Protein 3SGZ (pdb70)

Structure (mmCIF, N/CA/C/O backbone):
data_3SGZ
#
_entry.id   3SGZ
#
_cell.length_a   108.450
_cell.length_b   108.450
_cell.length_c   491.677
_cell.angle_alpha   90.00
_cell.angle_beta   90.00
_cell.angle_gamma   90.00
#
_symmetry.space_group_name_H-M   'I 4 2 2'
#
loop_
_entity.id
_entity.type
_entity.pdbx_description
1 polymer 'Hydroxyacid oxidase 2'
2 non-polymer 'FLAVIN MONONUCLEOTIDE'
3 non-polymer '5-[(4-methylphenyl)sulfanyl]-1,2,3-thiadiazole-4-carboxylic acid'
4 water water
#
loop_
_atom_site.group_PDB
_atom_site.id
_atom_site.type_symbol
_atom_site.label_atom_id
_atom_site.label_alt_id
_atom_site.label_comp_id
_atom_site.label_asym_id
_atom_site.label_entity_id
_atom_site.label_seq_id
_atom_site.pdbx_PDB_ins_code
_atom_site.Cartn_x
_atom_site.Cartn_y
_atom_site.Cartn_z
_atom_site.occupancy
_atom_site.B_iso_or_equiv
_atom_site.auth_seq_id
_atom_site.auth_comp_id
_atom_site.auth_asym_id
_atom_site.auth_atom_id
_atom_site.pdbx_PDB_model_num
ATOM 1 N N . PRO A 1 1 ? -18.464 -18.721 -4.406 1.00 35.09 1 PRO A N 1
ATOM 2 C CA . PRO A 1 1 ? -18.341 -19.969 -5.185 1.00 28.22 1 PRO A CA 1
ATOM 3 C C . PRO A 1 1 ? -17.416 -19.746 -6.382 1.00 24.50 1 PRO A C 1
ATOM 4 O O . PRO A 1 1 ? -17.043 -18.612 -6.696 1.00 26.69 1 PRO A O 1
ATOM 8 N N . LEU A 1 2 ? -17.052 -20.839 -7.032 1.00 18.99 2 LEU A N 1
ATOM 9 C CA . LEU A 1 2 ? -16.159 -20.804 -8.193 1.00 17.57 2 LEU A CA 1
ATOM 10 C C . LEU A 1 2 ? -17.062 -20.856 -9.422 1.00 17.27 2 LEU A C 1
ATOM 11 O O . LEU A 1 2 ? -17.610 -21.904 -9.759 1.00 20.09 2 LEU A O 1
ATOM 16 N N . VAL A 1 3 ? -17.178 -19.730 -10.113 1.00 13.69 3 VAL A N 1
ATOM 17 C CA . VAL A 1 3 ? -18.102 -19.644 -11.235 1.00 13.94 3 VAL A CA 1
ATOM 18 C C . VAL A 1 3 ? -17.455 -19.542 -12.608 1.00 12.32 3 VAL A C 1
ATOM 19 O O . VAL A 1 3 ? -18.160 -19.587 -13.622 1.00 15.77 3 VAL A O 1
ATOM 23 N N . CYS A 1 4 ? -16.137 -19.462 -12.650 1.00 11.63 4 CYS A N 1
ATOM 24 C CA . CYS A 1 4 ? -15.409 -19.345 -13.922 1.00 11.23 4 CYS A CA 1
ATOM 25 C C . CYS A 1 4 ? -14.025 -19.947 -13.720 1.00 10.38 4 CYS A C 1
ATOM 26 O O . CYS A 1 4 ? -13.609 -20.253 -12.577 1.00 11.03 4 CYS A O 1
ATOM 29 N N . LEU A 1 5 ? -13.285 -20.122 -14.806 1.00 9.72 5 LEU A N 1
ATOM 30 C CA . LEU A 1 5 ? -11.953 -20.705 -14.649 1.00 9.72 5 LEU A CA 1
ATOM 31 C C . LEU A 1 5 ? -11.002 -19.864 -13.819 1.00 10.14 5 LEU A C 1
ATOM 32 O O . LEU A 1 5 ? -10.164 -20.398 -13.086 1.00 10.47 5 LEU A O 1
ATOM 37 N N . ALA A 1 6 ? -11.126 -18.548 -13.907 1.00 10.12 6 ALA A N 1
ATOM 38 C CA . ALA A 1 6 ? -10.271 -17.677 -13.112 1.00 11.26 6 ALA A CA 1
ATOM 39 C C . ALA A 1 6 ? -10.460 -17.906 -11.616 1.00 11.48 6 ALA A C 1
ATOM 40 O O . ALA A 1 6 ? -9.511 -17.755 -10.844 1.00 11.57 6 ALA A O 1
ATOM 42 N N . ASP A 1 7 ? -11.662 -18.279 -11.205 1.00 11.22 7 ASP A N 1
ATOM 43 C CA . ASP A 1 7 ? -11.899 -18.530 -9.772 1.00 11.40 7 ASP A CA 1
ATOM 44 C C . ASP A 1 7 ? -11.158 -19.787 -9.356 1.00 11.94 7 ASP A C 1
ATOM 45 O O . ASP A 1 7 ? -10.652 -19.870 -8.233 1.00 12.87 7 ASP A O 1
ATOM 50 N N . PHE A 1 8 ? -11.132 -20.788 -10.234 1.00 10.73 8 PHE A N 1
ATOM 51 C CA . PHE A 1 8 ? -10.393 -22.003 -9.939 1.00 10.05 8 PHE A CA 1
ATOM 52 C C . PHE A 1 8 ? -8.902 -21.693 -9.862 1.00 9.66 8 PHE A C 1
ATOM 53 O O . PHE A 1 8 ? -8.197 -22.269 -9.019 1.00 11.66 8 PHE A O 1
ATOM 61 N N . LYS A 1 9 ? -8.384 -20.816 -10.733 1.00 9.70 9 LYS A N 1
ATOM 62 C CA . LYS A 1 9 ? -6.976 -20.469 -10.677 1.00 10.51 9 LYS A CA 1
ATOM 63 C C . LYS A 1 9 ? -6.652 -19.845 -9.310 1.00 10.98 9 LYS A C 1
ATOM 64 O O . LYS A 1 9 ? -5.685 -20.260 -8.642 1.00 11.90 9 LYS A O 1
ATOM 70 N N . ALA A 1 10 ? -7.465 -18.876 -8.899 1.00 12.12 10 ALA A N 1
ATOM 71 C CA . ALA A 1 10 ? -7.190 -18.200 -7.626 1.00 12.57 10 ALA A CA 1
ATOM 72 C C . ALA A 1 10 ? -7.276 -19.135 -6.422 1.00 12.96 10 ALA A C 1
ATOM 73 O O . ALA A 1 10 ? -6.421 -19.078 -5.515 1.00 13.81 10 ALA A O 1
ATOM 75 N N . HIS A 1 11 ? -8.306 -19.966 -6.393 1.00 11.49 11 HIS A N 1
ATOM 76 C CA . HIS A 1 11 ? -8.485 -20.883 -5.272 1.00 12.95 11 HIS A CA 1
ATOM 77 C C . HIS A 1 11 ? -7.399 -21.966 -5.285 1.00 14.63 11 HIS A C 1
ATOM 78 O O . HIS A 1 11 ? -6.913 -22.393 -4.223 1.00 14.46 11 HIS A O 1
ATOM 85 N N . ALA A 1 12 ? -6.987 -22.417 -6.470 1.00 12.35 12 ALA A N 1
ATOM 86 C CA . ALA A 1 12 ? -5.948 -23.444 -6.520 1.00 12.28 12 ALA A CA 1
ATOM 87 C C . ALA A 1 12 ? -4.652 -22.980 -5.901 1.00 13.44 12 ALA A C 1
ATOM 88 O O . ALA A 1 12 ? -3.973 -23.760 -5.229 1.00 14.64 12 ALA A O 1
ATOM 90 N N . GLN A 1 13 ? -4.287 -21.730 -6.121 1.00 13.24 13 GLN A N 1
ATOM 91 C CA . GLN A 1 13 ? -3.057 -21.188 -5.581 1.00 12.26 13 GLN A CA 1
ATOM 92 C C . GLN A 1 13 ? -3.125 -21.224 -4.040 1.00 15.23 13 GLN A C 1
ATOM 93 O O . GLN A 1 13 ? -2.129 -21.533 -3.369 1.00 15.89 13 GLN A O 1
ATOM 99 N N . LYS A 1 14 ? -4.301 -20.938 -3.494 1.00 15.09 14 LYS A N 1
ATOM 100 C CA . LYS A 1 14 ? -4.437 -20.970 -2.031 1.00 15.88 14 LYS A CA 1
ATOM 101 C C . LYS A 1 14 ? -4.293 -22.384 -1.508 1.00 16.76 14 LYS A C 1
ATOM 102 O O . LYS A 1 14 ? -3.818 -22.592 -0.381 1.00 19.11 14 LYS A O 1
ATOM 108 N N . GLN A 1 15 ? -4.677 -23.377 -2.293 1.00 13.88 15 GLN A N 1
ATOM 109 C CA . GLN A 1 15 ? -4.614 -24.740 -1.850 1.00 13.69 15 GLN A CA 1
ATOM 110 C C . GLN A 1 15 ? -3.346 -25.533 -2.123 1.00 12.01 15 GLN A C 1
ATOM 111 O O . GLN A 1 15 ? -3.264 -26.715 -1.820 1.00 15.39 15 GLN A O 1
ATOM 117 N N . LEU A 1 16 ? -2.348 -24.856 -2.659 1.00 13.12 16 LEU A N 1
ATOM 118 C CA . LEU A 1 16 ? -1.089 -25.507 -2.990 1.00 14.08 16 LEU A CA 1
ATOM 119 C C . LEU A 1 16 ? 0.099 -24.822 -2.343 1.00 11.73 16 LEU A C 1
ATOM 120 O O . LEU A 1 16 ? 0.039 -23.638 -2.005 1.00 13.59 16 LEU A O 1
ATOM 125 N N . SER A 1 17 ? 1.186 -25.562 -2.196 1.00 13.12 17 SER A N 1
ATOM 126 C CA . SER A 1 17 ? 2.421 -24.992 -1.702 1.00 12.12 17 SER A CA 1
ATOM 127 C C . SER A 1 17 ? 2.971 -24.023 -2.767 1.00 13.63 17 SER A C 1
ATOM 128 O O . SER A 1 17 ? 2.576 -24.059 -3.942 1.00 12.47 17 SER A O 1
ATOM 131 N N . LYS A 1 18 ? 3.894 -23.166 -2.359 1.00 12.61 18 LYS A N 1
ATOM 132 C CA . LYS A 1 18 ? 4.543 -22.274 -3.317 1.00 13.43 18 LYS A CA 1
ATOM 133 C C . LYS A 1 18 ? 5.275 -23.111 -4.391 1.00 14.61 18 LYS A C 1
ATOM 134 O O . LYS A 1 18 ? 5.199 -22.797 -5.585 1.00 13.39 18 LYS A O 1
ATOM 140 N N . THR A 1 19 ? 5.973 -24.171 -4.005 1.00 13.91 19 THR A N 1
ATOM 141 C CA . THR A 1 19 ? 6.701 -24.962 -4.976 1.00 13.72 19 THR A CA 1
ATOM 142 C C . THR A 1 19 ? 5.785 -25.605 -6.007 1.00 13.84 19 THR A C 1
ATOM 143 O O . THR A 1 19 ? 6.083 -25.618 -7.201 1.00 13.95 19 THR A O 1
ATOM 147 N N . SER A 1 20 ? 4.662 -26.166 -5.570 1.00 12.29 20 SER A N 1
ATOM 148 C CA . SER A 1 20 ? 3.744 -26.799 -6.512 1.00 11.41 20 SER A CA 1
ATOM 149 C C . SER A 1 20 ? 3.081 -25.769 -7.396 1.00 11.98 20 SER A C 1
ATOM 150 O O . SER A 1 20 ? 2.889 -26.023 -8.590 1.00 12.40 20 SER A O 1
ATOM 153 N N . TRP A 1 21 ? 2.686 -24.627 -6.839 1.00 10.72 21 TRP A N 1
ATOM 154 C CA . TRP A 1 21 ? 2.086 -23.579 -7.655 1.00 10.63 21 TRP A CA 1
ATOM 155 C C . TRP A 1 21 ? 3.096 -23.074 -8.687 1.00 12.48 21 TRP A C 1
ATOM 156 O O . TRP A 1 21 ? 2.749 -22.878 -9.866 1.00 11.52 21 TRP A O 1
ATOM 167 N N . ASP A 1 22 ? 4.325 -22.845 -8.261 1.00 11.23 22 ASP A N 1
ATOM 168 C CA . ASP A 1 22 ? 5.323 -22.370 -9.219 1.00 11.20 22 ASP A CA 1
ATOM 169 C C . ASP A 1 22 ? 5.508 -23.387 -10.340 1.00 13.59 22 ASP A C 1
ATOM 170 O O . ASP A 1 22 ? 5.738 -23.006 -11.495 1.00 14.05 22 ASP A O 1
ATOM 175 N N . PHE A 1 23 ? 5.424 -24.676 -10.047 1.00 11.03 23 PHE A N 1
ATOM 176 C CA . PHE A 1 23 ? 5.555 -25.666 -11.105 1.00 11.44 23 PHE A CA 1
ATOM 177 C C . PHE A 1 23 ? 4.358 -25.589 -12.060 1.00 12.33 23 PHE A C 1
ATOM 178 O O . PHE A 1 23 ? 4.530 -25.669 -13.295 1.00 12.69 23 PHE A O 1
ATOM 186 N N . ILE A 1 24 ? 3.144 -25.458 -11.533 1.00 11.48 24 ILE A N 1
ATOM 187 C CA . ILE A 1 24 ? 1.973 -25.369 -12.398 1.00 11.26 24 ILE A CA 1
ATOM 188 C C . ILE A 1 24 ? 1.969 -24.111 -13.246 1.00 12.77 24 ILE A C 1
ATOM 189 O O . ILE A 1 24 ? 1.548 -24.154 -14.404 1.00 13.11 24 ILE A O 1
ATOM 194 N N . GLU A 1 25 ? 2.448 -22.994 -12.709 1.00 12.06 25 GLU A N 1
ATOM 195 C CA . GLU A 1 25 ? 2.629 -21.769 -13.536 1.00 13.56 25 GLU A CA 1
ATOM 196 C C . GLU A 1 25 ? 3.784 -22.059 -14.513 1.00 14.35 25 GLU A C 1
ATOM 197 O O . GLU A 1 25 ? 3.566 -22.152 -15.744 1.00 14.96 25 GLU A O 1
ATOM 203 N N . GLY A 1 26 ? 5.003 -22.132 -14.002 1.00 14.03 26 GLY A N 1
ATOM 204 C CA . GLY A 1 26 ? 6.155 -22.521 -14.813 1.00 15.47 26 GLY A CA 1
ATOM 205 C C . GLY A 1 26 ? 6.502 -21.677 -16.016 1.00 15.73 26 GLY A C 1
ATOM 206 O O . GLY A 1 26 ? 6.974 -22.239 -17.033 1.00 14.91 26 GLY A O 1
ATOM 207 N N . GLU A 1 27 ? 6.355 -20.363 -15.944 1.00 11.28 27 GLU A N 1
ATOM 208 C CA . GLU A 1 27 ? 6.686 -19.627 -17.164 1.00 11.37 27 GLU A CA 1
ATOM 209 C C . GLU A 1 27 ? 8.195 -19.642 -17.366 1.00 11.21 27 GLU A C 1
ATOM 210 O O . GLU A 1 27 ? 8.983 -19.599 -16.407 1.00 11.63 27 GLU A O 1
ATOM 216 N N . ALA A 1 28 ? 8.592 -19.705 -18.633 1.00 9.23 28 ALA A N 1
ATOM 217 C CA . ALA A 1 28 ? 10.014 -19.707 -18.963 1.00 10.08 28 ALA A CA 1
ATOM 218 C C . ALA A 1 28 ? 10.575 -18.291 -19.056 1.00 8.63 28 ALA A C 1
ATOM 219 O O . ALA A 1 28 ? 9.924 -17.368 -19.549 1.00 9.61 28 ALA A O 1
ATOM 221 N N . ASP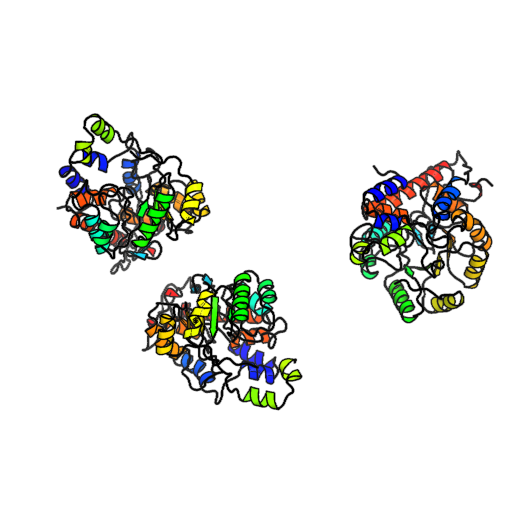 A 1 29 ? 11.799 -18.142 -18.558 1.00 8.38 29 ASP A N 1
ATOM 222 C CA . ASP A 1 29 ? 12.548 -16.894 -18.652 1.00 8.76 29 ASP A CA 1
ATOM 223 C C . ASP A 1 29 ? 11.746 -15.673 -18.246 1.00 10.48 29 ASP A C 1
ATOM 224 O O . ASP A 1 29 ? 11.273 -15.671 -17.106 1.00 11.73 29 ASP A O 1
ATOM 229 N N . ASP A 1 30 ? 11.588 -14.663 -19.105 1.00 11.45 30 ASP A N 1
ATOM 230 C CA . ASP A 1 30 ? 10.881 -13.437 -18.718 1.00 11.42 30 ASP A CA 1
ATOM 231 C C . ASP A 1 30 ? 9.357 -13.562 -18.694 1.00 11.40 30 ASP A C 1
ATOM 232 O O . ASP A 1 30 ? 8.676 -12.586 -18.347 1.00 13.61 30 ASP A O 1
ATOM 237 N N . GLY A 1 31 ? 8.812 -14.730 -19.057 1.00 10.41 31 GLY A N 1
ATOM 238 C CA . GLY A 1 31 ? 7.367 -14.926 -19.013 1.00 10.36 31 GLY A CA 1
ATOM 239 C C . GLY A 1 31 ? 6.526 -14.155 -20.009 1.00 9.84 31 GLY A C 1
ATOM 240 O O . GLY A 1 31 ? 5.346 -13.860 -19.745 1.00 11.12 31 GLY A O 1
ATOM 241 N N . ILE A 1 32 ? 7.105 -13.865 -21.169 1.00 9.35 32 ILE A N 1
ATOM 242 C CA . ILE A 1 32 ? 6.403 -13.080 -22.182 1.00 9.70 32 ILE A CA 1
ATOM 243 C C . ILE A 1 32 ? 5.258 -13.862 -22.834 1.00 9.41 32 ILE A C 1
ATOM 244 O O . ILE A 1 32 ? 4.126 -13.343 -22.957 1.00 10.09 32 ILE A O 1
ATOM 249 N N . THR A 1 33 ? 5.523 -15.114 -23.214 1.00 8.83 33 THR A N 1
ATOM 250 C CA . THR A 1 33 ? 4.537 -15.913 -23.916 1.00 9.35 33 THR A CA 1
ATOM 251 C C . THR A 1 33 ? 3.404 -16.384 -23.026 1.00 9.69 33 THR A C 1
ATOM 252 O O . THR A 1 33 ? 2.271 -16.468 -23.498 1.00 9.67 33 THR A O 1
ATOM 256 N N . TYR A 1 34 ? 3.694 -16.667 -21.756 1.00 9.83 34 TYR A N 1
ATOM 257 C CA . TYR A 1 34 ? 2.640 -17.048 -20.834 1.00 10.59 34 TYR A CA 1
ATOM 258 C C . TYR A 1 34 ? 1.551 -15.932 -20.856 1.00 9.51 34 TYR A C 1
ATOM 259 O O . TYR A 1 34 ? 0.349 -16.218 -20.939 1.00 11.01 34 TYR A O 1
ATOM 268 N N . SER A 1 35 ? 1.976 -14.675 -20.770 1.00 9.78 35 SER A N 1
ATOM 269 C CA . SER A 1 35 ? 1.013 -13.578 -20.753 1.00 10.67 35 SER A CA 1
ATOM 270 C C . SER A 1 35 ? 0.384 -13.339 -22.101 1.00 9.66 35 SER A C 1
ATOM 271 O O . SER A 1 35 ? -0.817 -13.024 -22.186 1.00 9.85 35 SER A O 1
ATOM 274 N N . GLU A 1 36 ? 1.179 -13.471 -23.165 1.00 9.45 36 GLU A N 1
ATOM 275 C CA . GLU A 1 36 ? 0.634 -13.202 -24.486 1.00 9.51 36 GLU A CA 1
ATOM 276 C C . GLU A 1 36 ? -0.380 -14.248 -24.928 1.00 9.41 36 GLU A C 1
ATOM 277 O O . GLU A 1 36 ? -1.263 -13.945 -25.741 1.00 9.57 36 GLU A O 1
ATOM 283 N N . ASN A 1 37 ? -0.284 -15.482 -24.421 1.00 7.98 37 ASN A N 1
ATOM 284 C CA . ASN A 1 37 ? -1.307 -16.456 -24.822 1.00 8.57 37 ASN A CA 1
ATOM 285 C C . ASN A 1 37 ? -2.693 -15.942 -24.457 1.00 10.06 37 ASN A C 1
ATOM 286 O O . ASN A 1 37 ? -3.655 -16.229 -25.159 1.00 10.97 37 ASN A O 1
ATOM 291 N N . ILE A 1 38 ? -2.807 -15.221 -23.329 1.00 9.73 38 ILE A N 1
ATOM 292 C CA . ILE A 1 38 ? -4.097 -14.656 -22.897 1.00 9.32 38 ILE A CA 1
ATOM 293 C C . ILE A 1 38 ? -4.392 -13.367 -23.674 1.00 7.94 38 ILE A C 1
ATOM 294 O O . ILE A 1 38 ? -5.474 -13.190 -24.238 1.00 9.03 38 ILE A O 1
ATOM 299 N N . ALA A 1 39 ? -3.421 -12.460 -23.714 1.00 9.04 39 ALA A N 1
ATOM 300 C CA . ALA A 1 39 ? -3.647 -11.165 -24.363 1.00 9.37 39 ALA A CA 1
ATOM 301 C C . ALA A 1 39 ? -4.007 -11.305 -25.832 1.00 8.87 39 ALA A C 1
ATOM 302 O O . ALA A 1 39 ? -4.822 -10.539 -26.357 1.00 9.60 39 ALA A O 1
ATOM 304 N N . ALA A 1 40 ? -3.401 -12.288 -26.514 1.00 8.71 40 ALA A N 1
ATOM 305 C CA . ALA A 1 40 ? -3.693 -12.500 -27.924 1.00 8.81 40 ALA A CA 1
ATOM 306 C C . ALA A 1 40 ? -5.160 -12.929 -28.126 1.00 8.50 40 ALA A C 1
ATOM 307 O O . ALA A 1 40 ? -5.767 -12.570 -29.128 1.00 9.76 40 ALA A O 1
ATOM 309 N N . PHE A 1 41 ? -5.740 -13.686 -27.202 1.00 8.36 41 PHE A N 1
ATOM 310 C CA . PHE A 1 41 ? -7.152 -13.996 -27.328 1.00 8.90 41 PHE A CA 1
ATOM 311 C C . PHE A 1 41 ? -7.985 -12.724 -27.088 1.00 9.93 41 PHE A C 1
ATOM 312 O O . PHE A 1 41 ? -8.926 -12.422 -27.844 1.00 10.43 41 PHE A O 1
ATOM 320 N N . LYS A 1 42 ? -7.641 -11.947 -26.054 1.00 9.63 42 LYS A N 1
ATOM 321 C CA . LYS A 1 42 ? -8.460 -10.793 -25.700 1.00 10.11 42 LYS A CA 1
ATOM 322 C C . LYS A 1 42 ? -8.537 -9.709 -26.732 1.00 10.52 42 LYS A C 1
ATOM 323 O O . LYS A 1 42 ? -9.560 -9.004 -26.798 1.00 13.83 42 LYS A O 1
ATOM 329 N N . ARG A 1 43 ? -7.514 -9.557 -27.568 1.00 9.89 43 ARG A N 1
ATOM 330 C CA . ARG A 1 43 ? -7.541 -8.486 -28.551 1.00 10.19 43 ARG A CA 1
ATOM 331 C C . ARG A 1 43 ? -8.319 -8.809 -29.817 1.00 10.04 43 ARG A C 1
ATOM 332 O O . ARG A 1 43 ? -8.608 -7.881 -30.608 1.00 12.72 43 ARG A O 1
ATOM 340 N N . ILE A 1 44 ? -8.680 -10.075 -30.033 1.00 9.33 44 ILE A N 1
ATOM 341 C CA . ILE A 1 44 ? -9.466 -10.442 -31.226 1.00 9.76 44 ILE A CA 1
ATOM 342 C C . ILE A 1 44 ? -10.907 -9.955 -30.999 1.00 10.05 44 ILE A C 1
ATOM 343 O O . ILE A 1 44 ? -11.472 -10.129 -29.914 1.00 10.34 44 ILE A O 1
ATOM 348 N N . ARG A 1 45 ? -11.511 -9.368 -32.017 1.00 9.81 45 ARG A N 1
ATOM 349 C CA . ARG A 1 45 ? -12.867 -8.845 -31.880 1.00 9.69 45 ARG A CA 1
ATOM 350 C C . ARG A 1 45 ? -13.891 -9.698 -32.611 1.00 10.28 45 ARG A C 1
ATOM 351 O O . ARG A 1 45 ? -13.673 -10.126 -33.762 1.00 11.29 45 ARG A O 1
ATOM 359 N N . LEU A 1 46 ? -15.015 -9.953 -31.946 1.00 10.63 46 LEU A N 1
ATOM 360 C CA . LEU A 1 46 ? -16.114 -10.776 -32.491 1.00 9.68 46 LEU A CA 1
ATOM 361 C C . LEU A 1 46 ? -17.200 -9.946 -33.188 1.00 11.24 46 LEU A C 1
ATOM 362 O O . LEU A 1 46 ? -17.468 -8.802 -32.796 1.00 12.97 46 LEU A O 1
ATOM 367 N N . ARG A 1 47 ? -17.836 -10.554 -34.187 1.00 10.49 47 ARG A N 1
ATOM 368 C CA . ARG A 1 47 ? -18.907 -9.926 -35.009 1.00 10.59 47 ARG A CA 1
ATOM 369 C C . ARG A 1 47 ? -20.147 -10.799 -34.886 1.00 12.28 47 ARG A C 1
ATOM 370 O O . ARG A 1 47 ? -20.359 -11.705 -35.685 1.00 13.62 47 ARG A O 1
ATOM 378 N N . PRO A 1 48 ? -21.024 -10.521 -33.916 1.00 10.89 48 PRO A N 1
ATOM 379 C CA . PRO A 1 48 ? -22.216 -11.348 -33.737 1.00 11.28 48 PRO A CA 1
ATOM 380 C C . PRO A 1 48 ? -23.326 -11.083 -34.732 1.00 13.02 48 PRO A C 1
ATOM 381 O O . PRO A 1 48 ? -23.483 -9.938 -35.193 1.00 13.66 48 PRO A O 1
ATOM 385 N N . ARG A 1 49 ? -24.100 -12.135 -35.022 1.00 11.86 49 ARG A N 1
ATOM 386 C CA . ARG A 1 49 ? -25.260 -12.048 -35.917 1.00 11.83 49 ARG A CA 1
ATOM 387 C C . ARG A 1 49 ? -26.471 -12.359 -35.080 1.00 11.92 49 ARG A C 1
ATOM 388 O O . ARG A 1 49 ? -26.571 -13.443 -34.488 1.00 15.25 49 ARG A O 1
ATOM 396 N N . TYR A 1 50 ? -27.389 -11.411 -35.018 1.00 11.01 50 TYR A N 1
ATOM 397 C CA . TYR A 1 50 ? -28.555 -11.545 -34.154 1.00 10.75 50 TYR A CA 1
ATOM 398 C C . TYR A 1 50 ? -29.859 -11.924 -34.875 1.00 11.93 50 TYR A C 1
ATOM 399 O O . TYR A 1 50 ? -29.876 -12.081 -36.103 1.00 12.35 50 TYR A O 1
ATOM 408 N N . LEU A 1 51 ? -30.930 -12.085 -34.117 1.00 11.63 51 LEU A N 1
ATOM 409 C CA . LEU A 1 51 ? -32.252 -12.446 -34.686 1.00 13.37 51 LEU A CA 1
ATOM 410 C C . LEU A 1 51 ? -32.256 -13.749 -35.480 1.00 14.30 51 LEU A C 1
ATOM 411 O O . LEU A 1 51 ? -32.930 -13.874 -36.512 1.00 14.34 51 LEU A O 1
ATOM 416 N N . ARG A 1 52 ? -31.511 -14.727 -34.981 1.00 14.70 52 ARG A N 1
ATOM 417 C CA . ARG A 1 52 ? -31.516 -16.077 -35.553 1.00 14.22 52 ARG A CA 1
ATOM 418 C C . ARG A 1 52 ? -32.165 -17.000 -34.514 1.00 16.07 52 ARG A C 1
ATOM 419 O O . ARG A 1 52 ? -32.201 -16.702 -33.326 1.00 16.91 52 ARG A O 1
ATOM 427 N N . ASP A 1 53 ? -32.724 -18.123 -34.957 1.00 19.37 53 ASP A N 1
ATOM 428 C CA . ASP A 1 53 ? -33.348 -19.039 -34.011 1.00 19.03 53 ASP A CA 1
ATOM 429 C C . ASP A 1 53 ? -32.253 -19.832 -33.305 1.00 19.07 53 ASP A C 1
ATOM 430 O O . ASP A 1 53 ? -31.677 -20.771 -33.872 1.00 19.28 53 ASP A O 1
ATOM 435 N N A MET A 1 54 ? -31.970 -19.448 -32.066 0.50 18.32 54 MET A N 1
ATOM 436 N N B MET A 1 54 ? -31.962 -19.445 -32.064 0.50 18.32 54 MET A N 1
ATOM 437 C CA A MET A 1 54 ? -30.939 -20.116 -31.286 0.50 18.31 54 MET A CA 1
ATOM 438 C CA B MET A 1 54 ? -30.929 -20.115 -31.279 0.50 18.29 54 MET A CA 1
ATOM 439 C C A MET A 1 54 ? -31.545 -20.955 -30.163 0.50 21.72 54 MET A C 1
ATOM 440 C C B MET A 1 54 ? -31.542 -20.964 -30.169 0.50 21.72 54 MET A C 1
ATOM 441 O O A MET A 1 54 ? -30.904 -21.202 -29.141 0.50 23.81 54 MET A O 1
ATOM 442 O O B MET A 1 54 ? -30.902 -21.214 -29.148 0.50 23.82 54 MET A O 1
ATOM 451 N N . SER A 1 55 ? -32.781 -21.399 -30.368 1.00 22.52 55 SER A N 1
ATOM 452 C CA . SER A 1 55 ? -33.475 -22.206 -29.370 1.00 25.64 55 SER A CA 1
ATOM 453 C C . SER A 1 55 ? -32.735 -23.499 -29.080 1.00 25.95 55 SER A C 1
ATOM 454 O O . SER A 1 55 ? -32.820 -24.025 -27.965 1.00 29.33 55 SER A O 1
ATOM 457 N N . LYS A 1 56 ? -32.014 -24.003 -30.078 1.00 24.54 56 LYS A N 1
ATOM 458 C CA . LYS A 1 56 ? -31.237 -25.216 -29.930 1.00 25.04 56 LYS A CA 1
ATOM 459 C C . LYS A 1 56 ? -29.827 -24.911 -30.420 1.00 22.66 56 LYS A C 1
ATOM 460 O O . LYS A 1 56 ? -29.640 -24.534 -31.579 1.00 27.03 56 LYS A O 1
ATOM 466 N N . VAL A 1 57 ? -28.857 -25.012 -29.524 1.00 17.57 57 VAL A N 1
ATOM 467 C CA . VAL A 1 57 ? -27.456 -24.804 -29.883 1.00 15.31 57 VAL A CA 1
ATOM 468 C C . VAL A 1 57 ? -26.778 -26.104 -29.493 1.00 15.04 57 VAL A C 1
ATOM 469 O O . VAL A 1 57 ? -27.006 -26.630 -28.415 1.00 16.69 57 VAL A O 1
ATOM 473 N N . ASP A 1 58 ? -25.925 -26.598 -30.377 1.00 13.87 58 ASP A N 1
ATOM 474 C CA . ASP A 1 58 ? -25.272 -27.898 -30.202 1.00 14.29 58 ASP A CA 1
ATOM 475 C C . ASP A 1 58 ? -23.763 -27.666 -30.189 1.00 13.33 58 ASP A C 1
ATOM 476 O O . ASP A 1 58 ? -23.231 -27.121 -31.148 1.00 14.58 58 ASP A O 1
ATOM 481 N N . THR A 1 59 ? -23.100 -28.082 -29.120 1.00 12.32 59 THR A N 1
ATOM 482 C CA . THR A 1 59 ? -21.661 -27.911 -29.018 1.00 12.56 59 THR A CA 1
ATOM 483 C C . THR A 1 59 ? -20.868 -29.147 -29.401 1.00 13.44 59 THR A C 1
ATOM 484 O O . THR A 1 59 ? -19.641 -29.124 -29.346 1.00 13.03 59 THR A O 1
ATOM 488 N N . ARG A 1 60 ? -21.549 -30.230 -29.766 1.00 13.20 60 ARG A N 1
ATOM 489 C CA . ARG A 1 60 ? -20.823 -31.449 -30.116 1.00 13.32 60 ARG A CA 1
ATOM 490 C C . ARG A 1 60 ? -19.963 -31.345 -31.366 1.00 13.42 60 ARG A C 1
ATOM 491 O O . ARG A 1 60 ? -20.226 -30.546 -32.283 1.00 13.90 60 ARG A O 1
ATOM 499 N N . THR A 1 61 ? -18.911 -32.161 -31.413 1.00 12.64 61 THR A N 1
ATOM 500 C CA . THR A 1 61 ? -18.111 -32.236 -32.634 1.00 12.95 61 THR A CA 1
ATOM 501 C C . THR A 1 61 ? -17.401 -33.579 -32.629 1.00 13.40 61 THR A C 1
ATOM 502 O O . THR A 1 61 ? -17.698 -34.422 -31.795 1.00 13.77 61 THR A O 1
ATOM 506 N N . THR A 1 62 ? -16.501 -33.781 -33.577 1.00 13.03 62 THR A N 1
ATOM 507 C CA . THR A 1 62 ? -15.730 -35.015 -33.600 1.00 13.04 62 THR A CA 1
ATOM 508 C C . THR A 1 62 ? -14.275 -34.682 -33.766 1.00 12.66 62 THR A C 1
ATOM 509 O O . THR A 1 62 ? -13.946 -33.655 -34.363 1.00 14.36 62 THR A O 1
ATOM 513 N N . ILE A 1 63 ? -13.411 -35.508 -33.180 1.00 11.70 63 ILE A N 1
ATOM 514 C CA . ILE A 1 63 ? -11.979 -35.367 -33.445 1.00 11.18 63 ILE A CA 1
ATOM 515 C C . ILE A 1 63 ? -11.527 -36.791 -33.799 1.00 13.49 63 ILE A C 1
ATOM 516 O O . ILE A 1 63 ? -11.875 -37.776 -33.118 1.00 13.51 63 ILE A O 1
ATOM 521 N N . GLN A 1 64 ? -10.759 -36.887 -34.878 1.00 14.06 64 GLN A N 1
ATOM 522 C CA . GLN A 1 64 ? -10.297 -38.190 -35.415 1.00 12.78 64 GLN A CA 1
ATOM 523 C C . GLN A 1 64 ? -11.497 -39.155 -35.552 1.00 15.11 64 GLN A C 1
ATOM 524 O O . GLN A 1 64 ? -11.387 -40.366 -35.288 1.00 15.31 64 GLN A O 1
ATOM 530 N N . GLY A 1 65 ? -12.630 -38.588 -35.940 1.00 14.79 65 GLY A N 1
ATOM 531 C CA . GLY A 1 65 ? -13.852 -39.357 -36.169 1.00 14.90 65 GLY A CA 1
ATOM 532 C C . GLY A 1 65 ? -14.653 -39.772 -34.954 1.00 17.21 65 GLY A C 1
ATOM 533 O O . GLY A 1 65 ? -15.678 -40.444 -35.120 1.00 18.91 65 GLY A O 1
ATOM 534 N N . GLN A 1 66 ? -14.225 -39.369 -33.754 1.00 15.13 66 GLN A N 1
ATOM 535 C CA . GLN A 1 66 ? -14.890 -39.729 -32.509 1.00 13.46 66 GLN A CA 1
ATOM 536 C C . GLN A 1 66 ? -15.673 -38.541 -31.946 1.00 14.59 66 GLN A C 1
ATOM 537 O O . GLN A 1 66 ? -15.118 -37.451 -31.786 1.00 14.45 66 GLN A O 1
ATOM 543 N N . GLU A 1 67 ? -16.957 -38.730 -31.687 1.00 14.46 67 GLU A N 1
ATOM 544 C CA . GLU A 1 67 ? -17.790 -37.656 -31.142 1.00 14.51 67 GLU A CA 1
ATOM 545 C C . GLU A 1 67 ? -17.438 -37.328 -29.702 1.00 14.45 67 GLU A C 1
ATOM 546 O O . GLU A 1 67 ? -17.176 -38.217 -28.883 1.00 14.78 67 GLU A O 1
ATOM 552 N N . ILE A 1 68 ? -17.413 -36.017 -29.410 1.00 11.90 68 ILE A N 1
ATOM 553 C CA . ILE A 1 68 ? -17.163 -35.492 -28.078 1.00 11.62 68 ILE A CA 1
ATOM 554 C C . ILE A 1 68 ? -18.243 -34.421 -27.813 1.00 11.04 68 ILE A C 1
ATOM 555 O O . ILE A 1 68 ? -18.830 -33.858 -28.738 1.00 12.76 68 ILE A O 1
ATOM 560 N N . SER A 1 69 ? -18.524 -34.205 -26.532 1.00 11.46 69 SER A N 1
ATOM 561 C CA . SER A 1 69 ? -19.602 -33.284 -26.130 1.00 11.66 69 SER A CA 1
ATOM 562 C C . SER A 1 69 ? -19.403 -31.824 -26.462 1.00 13.29 69 SER A C 1
ATOM 563 O O . SER A 1 69 ? -20.393 -31.074 -26.620 1.00 11.87 69 SER A O 1
ATOM 566 N N . ALA A 1 70 ? -18.133 -31.418 -26.566 1.00 10.90 70 ALA A N 1
ATOM 567 C CA . ALA A 1 70 ? -17.777 -30.024 -26.893 1.00 10.71 70 ALA A CA 1
ATOM 568 C C . ALA A 1 70 ? -16.338 -30.107 -27.387 1.00 9.93 70 ALA A C 1
ATOM 569 O O . ALA A 1 70 ? -15.621 -31.055 -27.051 1.00 10.45 70 ALA A O 1
ATOM 571 N N . PRO A 1 71 ? -15.878 -29.091 -28.123 1.00 10.61 71 PRO A N 1
ATOM 572 C CA . PRO A 1 71 ? -14.497 -29.108 -28.644 1.00 10.63 71 PRO A CA 1
ATOM 573 C C . PRO A 1 71 ? -13.517 -28.595 -27.579 1.00 9.14 71 PRO A C 1
ATOM 574 O O . PRO A 1 71 ? -12.718 -27.678 -27.807 1.00 9.78 71 PRO A O 1
ATOM 578 N N . ILE A 1 72 ? -13.550 -29.254 -26.421 1.00 9.85 72 ILE A N 1
ATOM 579 C CA . ILE A 1 72 ? -12.806 -28.853 -25.236 1.00 10.26 72 ILE A CA 1
ATOM 580 C C . ILE A 1 72 ? -12.262 -30.125 -24.629 1.00 11.04 72 ILE A C 1
ATOM 581 O O . ILE A 1 72 ? -13.025 -30.929 -24.056 1.00 12.58 72 ILE A O 1
ATOM 586 N N . CYS A 1 73 ? -10.954 -30.299 -24.751 1.00 9.70 73 CYS A N 1
ATOM 587 C CA . CYS A 1 73 ? -10.301 -31.523 -24.296 1.00 9.90 73 CYS A CA 1
ATOM 588 C C . CYS A 1 73 ? -9.160 -31.260 -23.338 1.00 10.11 73 CYS A C 1
ATOM 589 O O . CYS A 1 73 ? -8.856 -30.101 -23.051 1.00 10.55 73 CYS A O 1
ATOM 592 N N . ILE A 1 74 ? -8.528 -32.318 -22.833 1.00 9.46 74 ILE A N 1
ATOM 593 C CA . ILE A 1 74 ? -7.485 -32.180 -21.838 1.00 9.70 74 ILE A CA 1
ATOM 594 C C . ILE A 1 74 ? -6.102 -32.402 -22.406 1.00 9.93 74 ILE A C 1
ATOM 595 O O . ILE A 1 74 ? -5.819 -33.497 -22.926 1.00 9.57 74 ILE A O 1
ATOM 600 N N . SER A 1 75 ? -5.265 -31.364 -22.371 1.00 8.63 75 SER A N 1
ATOM 601 C CA . SER A 1 75 ? -3.887 -31.484 -22.869 1.00 8.77 75 SER A CA 1
ATOM 602 C C . SER A 1 75 ? -3.056 -32.275 -21.875 1.00 10.07 75 SER A C 1
ATOM 603 O O . SER A 1 75 ? -3.345 -32.300 -20.668 1.00 9.28 75 SER A O 1
ATOM 606 N N . PRO A 1 76 ? -1.982 -32.904 -22.348 1.00 8.37 76 PRO A N 1
ATOM 607 C CA . PRO A 1 76 ? -1.120 -33.685 -21.467 1.00 9.33 76 PRO A CA 1
ATOM 608 C C . PRO A 1 76 ? -0.408 -32.817 -20.458 1.00 11.26 76 PRO A C 1
ATOM 609 O O . PRO A 1 76 ? 0.289 -31.858 -20.825 1.00 10.56 76 PRO A O 1
ATOM 613 N N . THR A 1 77 ? -0.577 -33.144 -19.173 1.00 10.38 77 THR A N 1
ATOM 614 C CA . THR A 1 77 ? 0.101 -32.399 -18.113 1.00 11.04 77 THR A CA 1
ATOM 615 C C . THR A 1 77 ? 0.612 -33.418 -17.117 1.00 10.72 77 THR A C 1
ATOM 616 O O . THR A 1 77 ? -0.145 -34.295 -16.679 1.00 11.96 77 THR A O 1
ATOM 620 N N . ALA A 1 78 ? 1.896 -33.342 -16.795 1.00 11.96 78 ALA A N 1
ATOM 621 C CA . ALA A 1 78 ? 2.529 -34.284 -15.861 1.00 10.72 78 ALA A CA 1
ATOM 622 C C . ALA A 1 78 ? 2.062 -34.196 -14.419 1.00 12.93 78 ALA A C 1
ATOM 623 O O . ALA A 1 78 ? 1.569 -33.173 -13.962 1.00 14.53 78 ALA A O 1
ATOM 625 N N . PHE A 1 79 ? 2.196 -35.328 -13.737 1.00 12.75 79 PHE A N 1
ATOM 626 C CA . PHE A 1 79 ? 2.043 -35.375 -12.284 1.00 14.34 79 PHE A CA 1
ATOM 627 C C . PHE A 1 79 ? 0.780 -34.836 -11.647 1.00 12.00 79 PHE A C 1
ATOM 628 O O . PHE A 1 79 ? 0.854 -33.924 -10.817 1.00 13.69 79 PHE A O 1
ATOM 636 N N . HIS A 1 80 ? -0.365 -35.415 -11.988 1.00 12.92 80 HIS A N 1
ATOM 637 C CA . HIS A 1 80 ? -1.592 -34.897 -11.400 1.00 12.11 80 HIS A CA 1
ATOM 638 C C . HIS A 1 80 ? -1.678 -35.038 -9.891 1.00 13.17 80 HIS A C 1
ATOM 639 O O . HIS A 1 80 ? -2.448 -34.302 -9.274 1.00 14.09 80 HIS A O 1
ATOM 646 N N A SER A 1 81 ? -0.928 -35.962 -9.298 0.50 13.66 81 SER A N 1
ATOM 647 N N B SER A 1 81 ? -0.924 -35.966 -9.303 0.50 13.58 81 SER A N 1
ATOM 648 C CA A SER A 1 81 ? -0.976 -36.092 -7.840 0.50 14.69 81 SER A CA 1
ATOM 649 C CA B SER A 1 81 ? -0.956 -36.119 -7.843 0.50 14.74 81 SER A CA 1
ATOM 650 C C A SER A 1 81 ? -0.385 -34.895 -7.115 0.50 16.06 81 SER A C 1
ATOM 651 C C B SER A 1 81 ? -0.391 -34.899 -7.120 0.50 16.04 81 SER A C 1
ATOM 652 O O A SER A 1 81 ? -0.486 -34.795 -5.895 0.50 16.90 81 SER A O 1
ATOM 653 O O B SER A 1 81 ? -0.521 -34.788 -5.904 0.50 16.93 81 SER A O 1
ATOM 658 N N . ILE A 1 82 ? 0.235 -33.976 -7.845 1.00 16.11 82 ILE A N 1
ATOM 659 C CA . ILE A 1 82 ? 0.769 -32.774 -7.204 1.00 16.21 82 ILE A CA 1
ATOM 660 C C . ILE A 1 82 ? -0.459 -31.943 -6.794 1.00 16.09 82 ILE A C 1
ATOM 661 O O . ILE A 1 82 ? -0.442 -31.225 -5.808 1.00 17.81 82 ILE A O 1
ATOM 666 N N . ALA A 1 83 ? -1.540 -32.089 -7.537 1.00 14.95 83 ALA A N 1
ATOM 667 C CA . ALA A 1 83 ? -2.741 -31.323 -7.269 1.00 14.57 83 ALA A CA 1
ATOM 668 C C . ALA A 1 83 ? -3.784 -32.038 -6.430 1.00 18.01 83 ALA A C 1
ATOM 669 O O . ALA A 1 83 ? -4.471 -31.405 -5.630 1.00 18.38 83 ALA A O 1
ATOM 671 N N . TRP A 1 84 ? -3.913 -33.352 -6.587 1.00 16.35 84 TRP A N 1
ATOM 672 C CA . TRP A 1 84 ? -4.942 -34.101 -5.877 1.00 15.92 84 TRP A CA 1
ATOM 673 C C . TRP A 1 84 ? -4.428 -35.528 -5.692 1.00 18.52 84 TRP A C 1
ATOM 674 O O . TRP A 1 84 ? -3.890 -36.126 -6.626 1.00 16.88 84 TRP A O 1
ATOM 685 N N . PRO A 1 85 ? -4.623 -36.120 -4.508 1.00 19.24 85 PRO A N 1
ATOM 686 C CA . PRO A 1 85 ? -4.096 -37.478 -4.315 1.00 19.85 85 PRO A CA 1
ATOM 687 C C . PRO A 1 85 ? -4.383 -38.548 -5.346 1.00 19.17 85 PRO A C 1
ATOM 688 O O . PRO A 1 85 ? -3.466 -39.301 -5.717 1.00 22.65 85 PRO A O 1
ATOM 692 N N . ASP A 1 86 ? -5.632 -38.629 -5.806 1.00 18.45 86 ASP A N 1
ATOM 693 C CA . ASP A 1 86 ? -6.049 -39.623 -6.794 1.00 20.74 86 ASP A CA 1
ATOM 694 C C . ASP A 1 86 ? -5.553 -39.298 -8.200 1.00 15.15 86 ASP A C 1
ATOM 695 O O . ASP A 1 86 ? -5.704 -40.104 -9.122 1.00 17.66 86 ASP A O 1
ATOM 700 N N . GLY A 1 87 ? -5.007 -38.094 -8.343 1.00 16.69 87 GLY A N 1
ATOM 701 C CA . GLY A 1 87 ? -4.409 -37.694 -9.611 1.00 14.39 87 GLY A CA 1
ATOM 702 C C . GLY A 1 87 ? -5.155 -37.989 -10.877 1.00 14.33 87 GLY A C 1
ATOM 703 O O . GLY A 1 87 ? -6.299 -37.608 -11.021 1.00 14.47 87 GLY A O 1
ATOM 704 N N . GLU A 1 88 ? -4.485 -38.667 -11.808 1.00 13.14 88 GLU A N 1
ATOM 705 C CA . GLU A 1 88 ? -5.061 -38.970 -13.102 1.00 12.99 88 GLU A CA 1
ATOM 706 C C . GLU A 1 88 ? -6.298 -39.842 -13.066 1.00 11.90 88 GLU A C 1
ATOM 707 O O . GLU A 1 88 ? -7.051 -39.888 -14.035 1.00 13.01 88 GLU A O 1
ATOM 713 N N . LYS A 1 89 ? -6.486 -40.597 -11.971 1.00 14.34 89 LYS A N 1
ATOM 714 C CA . LYS A 1 89 ? -7.701 -41.402 -11.860 1.00 14.49 89 LYS A CA 1
ATOM 715 C C . LYS A 1 89 ? -8.904 -40.454 -11.749 1.00 13.16 89 LYS A C 1
ATOM 716 O O . LYS A 1 89 ? -9.949 -40.681 -12.345 1.00 14.13 89 LYS A O 1
ATOM 722 N N . SER A 1 90 ? -8.744 -39.398 -10.971 1.00 14.57 90 SER A N 1
ATOM 723 C CA . SER A 1 90 ? -9.811 -38.404 -10.847 1.00 15.03 90 SER A CA 1
ATOM 724 C C . SER A 1 90 ? -10.048 -37.704 -12.202 1.00 12.92 90 SER A C 1
ATOM 725 O O . SER A 1 90 ? -11.184 -37.518 -12.622 1.00 13.13 90 SER A O 1
ATOM 728 N N . THR A 1 91 ? -8.958 -37.336 -12.886 1.00 12.11 91 THR A N 1
ATOM 729 C CA . THR A 1 91 ? -9.111 -36.698 -14.171 1.00 11.47 91 THR A CA 1
ATOM 730 C C . THR A 1 91 ? -9.816 -37.595 -15.172 1.00 10.78 91 THR A C 1
ATOM 731 O O . THR A 1 91 ? -10.699 -37.173 -15.889 1.00 12.04 91 THR A O 1
ATOM 735 N N . ALA A 1 92 ? -9.454 -38.891 -15.165 1.00 11.64 92 ALA A N 1
ATOM 736 C CA . ALA A 1 92 ? -10.039 -39.813 -16.118 1.00 12.41 92 ALA A CA 1
ATOM 737 C C . ALA A 1 92 ? -11.531 -39.987 -15.897 1.00 12.16 92 ALA A C 1
ATOM 738 O O . ALA A 1 92 ? -12.293 -40.069 -16.849 1.00 12.86 92 ALA A O 1
ATOM 740 N N . ARG A 1 93 ? -11.934 -40.050 -14.632 1.00 13.48 93 ARG A N 1
ATOM 741 C CA . ARG A 1 93 ? -13.362 -40.204 -14.329 1.00 13.86 93 ARG A CA 1
ATOM 742 C C . ARG A 1 93 ? -14.158 -38.986 -14.793 1.00 12.12 93 ARG A C 1
ATOM 743 O O . ARG A 1 93 ? -15.234 -39.109 -15.398 1.00 14.04 93 ARG A O 1
ATOM 751 N N . ALA A 1 94 ? -13.611 -37.793 -14.542 1.00 13.14 94 ALA A N 1
ATOM 752 C CA . ALA A 1 94 ? -14.285 -36.563 -14.972 1.00 12.58 94 ALA A CA 1
ATOM 753 C C . ALA A 1 94 ? -14.346 -36.482 -16.504 1.00 11.80 94 ALA A C 1
ATOM 754 O O . ALA A 1 94 ? -15.380 -36.109 -17.074 1.00 13.25 94 ALA A O 1
ATOM 756 N N . ALA A 1 95 ? -13.234 -36.821 -17.182 1.00 11.95 95 ALA A N 1
ATOM 757 C CA . ALA A 1 95 ? -13.211 -36.746 -18.635 1.00 12.30 95 ALA A CA 1
ATOM 758 C C . ALA A 1 95 ? -14.209 -37.709 -19.280 1.00 10.99 95 ALA A C 1
ATOM 759 O O . ALA A 1 95 ? -14.864 -37.383 -20.258 1.00 12.02 95 ALA A O 1
ATOM 761 N N . GLN A 1 96 ? -14.349 -38.902 -18.691 1.00 12.41 96 GLN A N 1
ATOM 762 C CA . GLN A 1 96 ? -15.288 -39.869 -19.244 1.00 12.75 96 GLN A CA 1
ATOM 763 C C . GLN A 1 96 ? -16.730 -39.379 -19.058 1.00 12.09 96 GLN A C 1
ATOM 764 O O . GLN A 1 96 ? -17.536 -39.492 -19.975 1.00 14.45 96 GLN A O 1
ATOM 770 N N . GLU A 1 97 ? -17.035 -38.824 -17.888 1.00 11.95 97 GLU A N 1
ATOM 771 C CA . GLU A 1 97 ? -18.386 -38.339 -17.649 1.00 14.94 97 GLU A CA 1
ATOM 772 C C . GLU A 1 97 ? -18.720 -37.166 -18.558 1.00 13.99 97 GLU A C 1
ATOM 773 O O . GLU A 1 97 ? -19.847 -37.044 -19.037 1.00 16.29 97 GLU A O 1
ATOM 779 N N . ALA A 1 98 ? -17.729 -36.311 -18.823 1.00 14.39 98 ALA A N 1
ATOM 780 C CA . ALA A 1 98 ? -17.936 -35.156 -19.698 1.00 13.22 98 ALA A CA 1
ATOM 781 C C . ALA A 1 98 ? -17.976 -35.545 -21.175 1.00 14.72 98 ALA A C 1
ATOM 782 O O . ALA A 1 98 ? -18.473 -34.789 -22.005 1.00 15.32 98 ALA A O 1
ATOM 784 N N . ASN A 1 99 ? -17.474 -36.745 -21.487 1.00 13.32 99 ASN A N 1
ATOM 785 C CA . ASN A 1 99 ? -17.406 -37.252 -22.850 1.00 11.60 99 ASN A CA 1
ATOM 786 C C . ASN A 1 99 ? -16.526 -36.411 -23.775 1.00 10.70 99 ASN A C 1
ATOM 787 O O . ASN A 1 99 ? -16.943 -36.023 -24.877 1.00 11.55 99 ASN A O 1
ATOM 792 N N . ILE A 1 100 ? -15.307 -36.145 -23.298 1.00 11.95 100 ILE A N 1
ATOM 793 C CA . ILE A 1 100 ? -14.318 -35.449 -24.114 1.00 10.74 100 ILE A CA 1
ATOM 794 C C . ILE A 1 100 ? -13.052 -36.296 -24.146 1.00 11.88 100 ILE A C 1
ATOM 795 O O . ILE A 1 100 ? -13.036 -37.396 -23.578 1.00 13.93 100 ILE A O 1
ATOM 800 N N . CYS A 1 101 ? -12.017 -35.822 -24.837 1.00 10.78 101 CYS A N 1
ATOM 801 C CA . CYS A 1 101 ? -10.780 -36.563 -24.945 1.00 10.43 101 CYS A CA 1
ATOM 802 C C . CYS A 1 101 ? -9.790 -36.159 -23.889 1.00 10.72 101 CYS A C 1
ATOM 803 O O . CYS A 1 101 ? -9.501 -34.978 -23.720 1.00 11.69 101 CYS A O 1
ATOM 806 N N . TYR A 1 102 ? -9.233 -37.152 -23.221 1.00 10.66 102 TYR A N 1
ATOM 807 C CA . TYR A 1 102 ? -8.227 -36.933 -22.193 1.00 11.23 102 TYR A CA 1
ATOM 808 C C . TYR A 1 102 ? -6.872 -37.413 -22.728 1.00 10.97 102 TYR A C 1
ATOM 809 O O . TYR A 1 102 ? -6.718 -38.601 -23.022 1.00 12.11 102 TYR A O 1
ATOM 818 N N . VAL A 1 103 ? -5.905 -36.501 -22.873 1.00 9.50 103 VAL A N 1
ATOM 819 C CA . VAL A 1 103 ? -4.554 -36.893 -23.291 1.00 9.52 103 VAL A CA 1
ATOM 820 C C . VAL A 1 103 ? -3.740 -37.087 -22.031 1.00 9.60 103 VAL A C 1
ATOM 821 O O . VAL A 1 103 ? -3.489 -36.147 -21.249 1.00 10.45 103 VAL A O 1
ATOM 825 N N A ILE A 1 104 ? -3.315 -38.331 -21.815 0.50 10.90 104 ILE A N 1
ATOM 826 N N B ILE A 1 104 ? -3.316 -38.332 -21.814 0.50 10.89 104 ILE A N 1
ATOM 827 C CA A ILE A 1 104 ? -2.534 -38.669 -20.638 0.50 11.20 104 ILE A CA 1
ATOM 828 C CA B ILE A 1 104 ? -2.534 -38.674 -20.636 0.50 11.20 104 ILE A CA 1
ATOM 829 C C A ILE A 1 104 ? -1.064 -38.380 -20.875 0.50 13.04 104 ILE A C 1
ATOM 830 C C B ILE A 1 104 ? -1.064 -38.378 -20.875 0.50 13.03 104 ILE A C 1
ATOM 831 O O A ILE A 1 104 ? -0.516 -38.729 -21.926 0.50 14.20 104 ILE A O 1
ATOM 832 O O B ILE A 1 104 ? -0.518 -38.723 -21.928 0.50 14.19 104 ILE A O 1
ATOM 841 N N . SER A 1 105 ? -0.422 -37.731 -19.912 1.00 11.53 105 SER A N 1
ATOM 842 C CA . SER A 1 105 ? 1.000 -37.385 -20.019 1.00 13.31 105 SER A CA 1
ATOM 843 C C . SER A 1 105 ? 1.900 -38.580 -19.896 1.00 16.37 105 SER A C 1
ATOM 844 O O . SER A 1 105 ? 1.561 -39.578 -19.292 1.00 17.18 105 SER A O 1
ATOM 847 N N . SER A 1 106 ? 3.102 -38.389 -20.429 1.00 20.35 106 SER A N 1
ATOM 848 C CA . SER A 1 106 ? 4.149 -39.383 -20.399 1.00 21.40 106 SER A CA 1
ATOM 849 C C . SER A 1 106 ? 4.729 -39.513 -18.982 1.00 21.46 106 SER A C 1
ATOM 850 O O . SER A 1 106 ? 5.473 -40.449 -18.674 1.00 23.49 106 SER A O 1
ATOM 853 N N . TYR A 1 107 ? 4.385 -38.561 -18.126 1.00 16.79 107 TYR A N 1
ATOM 854 C CA . TYR A 1 107 ? 4.861 -38.531 -16.750 1.00 14.65 107 TYR A CA 1
ATOM 855 C C . TYR A 1 107 ? 3.708 -38.439 -15.779 1.00 15.48 107 TYR A C 1
ATOM 856 O O . TYR A 1 107 ? 3.642 -37.540 -14.937 1.00 16.72 107 TYR A O 1
ATOM 865 N N . ALA A 1 108 ? 2.820 -39.401 -15.881 1.00 15.73 108 ALA A N 1
ATOM 866 C CA . ALA A 1 108 ? 1.680 -39.448 -14.979 1.00 14.25 108 ALA A CA 1
ATOM 867 C C . ALA A 1 108 ? 2.086 -40.015 -13.628 1.00 16.95 108 ALA A C 1
ATOM 868 O O . ALA A 1 108 ? 3.052 -40.788 -13.505 1.00 19.52 108 ALA A O 1
ATOM 870 N N . SER A 1 109 ? 1.349 -39.605 -12.597 1.00 15.75 109 SER A N 1
ATOM 871 C CA . SER A 1 109 ? 1.580 -40.078 -11.233 1.00 17.01 109 SER A CA 1
ATOM 872 C C . SER A 1 109 ? 1.142 -41.540 -11.074 1.00 18.93 109 SER A C 1
ATOM 873 O O . SER A 1 109 ? 1.673 -42.248 -10.222 1.00 25.10 109 SER A O 1
ATOM 876 N N . TYR A 1 110 ? 0.158 -41.976 -11.853 1.00 19.29 110 TYR A N 1
ATOM 877 C CA . TYR A 1 110 ? -0.346 -43.361 -11.813 1.00 20.57 110 TYR A CA 1
ATOM 878 C C . TYR A 1 110 ? -0.047 -44.108 -13.110 1.00 23.05 110 TYR A C 1
ATOM 879 O O . TYR A 1 110 ? 0.148 -43.487 -14.153 1.00 20.46 110 TYR A O 1
ATOM 888 N N . SER A 1 111 ? -0.002 -45.448 -13.062 1.00 21.14 111 SER A N 1
ATOM 889 C CA . SER A 1 111 ? 0.255 -46.243 -14.281 1.00 22.53 111 SER A CA 1
ATOM 890 C C . SER A 1 111 ? -0.907 -46.159 -15.267 1.00 20.50 111 SER A C 1
ATOM 891 O O . SER A 1 111 ? -2.044 -45.890 -14.857 1.00 21.66 111 SER A O 1
ATOM 894 N N . LEU A 1 112 ? -0.648 -46.373 -16.561 1.00 20.37 112 LEU A N 1
ATOM 895 C CA . LEU A 1 112 ? -1.702 -46.332 -17.559 1.00 21.32 112 LEU A CA 1
ATOM 896 C C . LEU A 1 112 ? -2.800 -47.326 -17.197 1.00 22.28 112 LEU A C 1
ATOM 897 O O . LEU A 1 112 ? -3.981 -47.062 -17.408 1.00 21.71 112 LEU A O 1
ATOM 902 N N . GLU A 1 113 ? -2.401 -48.480 -16.661 1.00 21.63 113 GLU A N 1
ATOM 903 C CA . GLU A 1 113 ? -3.361 -49.518 -16.288 1.00 22.52 113 GLU A CA 1
ATOM 904 C C . GLU A 1 113 ? -4.335 -49.020 -15.197 1.00 19.38 113 GLU A C 1
ATOM 905 O O . GLU A 1 113 ? -5.559 -49.233 -15.281 1.00 20.65 113 GLU A O 1
ATOM 911 N N . ASP A 1 114 ? -3.795 -48.366 -14.176 1.00 21.30 114 ASP A N 1
ATOM 912 C CA . ASP A 1 114 ? -4.630 -47.851 -13.094 1.00 23.69 114 ASP A CA 1
ATOM 913 C C . ASP A 1 114 ? -5.524 -46.697 -13.555 1.00 20.75 114 ASP A C 1
ATOM 914 O O . ASP A 1 114 ? -6.639 -46.540 -13.070 1.00 20.02 114 ASP A O 1
ATOM 919 N N . ILE A 1 115 ? -5.045 -45.905 -14.515 1.00 19.37 115 ILE A N 1
ATOM 920 C CA . ILE A 1 115 ? -5.858 -44.797 -15.006 1.00 17.52 115 ILE A CA 1
ATOM 921 C C . ILE A 1 115 ? -7.011 -45.333 -15.839 1.00 19.00 115 ILE A C 1
ATOM 922 O O . ILE A 1 115 ? -8.166 -44.936 -15.689 1.00 17.32 115 ILE A O 1
ATOM 927 N N . VAL A 1 116 ? -6.722 -46.288 -16.712 1.00 17.94 116 VAL A N 1
ATOM 928 C CA . VAL A 1 116 ? -7.776 -46.858 -17.536 1.00 18.46 116 VAL A CA 1
ATOM 929 C C . VAL A 1 116 ? -8.817 -47.569 -16.668 1.00 18.74 116 VAL A C 1
ATOM 930 O O . VAL A 1 116 ? -10.011 -47.485 -16.932 1.00 20.10 116 VAL A O 1
ATOM 934 N N . ALA A 1 117 ? -8.355 -48.269 -15.640 1.00 19.47 117 ALA A N 1
ATOM 935 C CA . ALA A 1 117 ? -9.257 -48.978 -14.729 1.00 19.92 117 ALA A CA 1
ATOM 936 C C . ALA A 1 117 ? -10.233 -48.041 -14.032 1.00 21.65 117 ALA A C 1
ATOM 937 O O . ALA A 1 117 ? -11.367 -48.425 -13.706 1.00 21.11 117 ALA A O 1
ATOM 939 N N . ALA A 1 118 ? -9.809 -46.805 -13.782 1.00 18.47 118 ALA A N 1
ATOM 940 C CA . ALA A 1 118 ? -10.684 -45.838 -13.125 1.00 18.13 118 ALA A CA 1
ATOM 941 C C . ALA A 1 118 ? -11.852 -45.413 -14.006 1.00 18.55 118 ALA A C 1
ATOM 942 O O . ALA A 1 118 ? -12.898 -45.013 -13.503 1.00 18.90 118 ALA A O 1
ATOM 944 N N . ALA A 1 119 ? -11.676 -45.464 -15.322 1.00 17.32 119 ALA A N 1
ATOM 945 C CA . ALA A 1 119 ? -12.737 -45.067 -16.256 1.00 17.59 119 ALA A CA 1
ATOM 946 C C . ALA A 1 119 ? -12.533 -45.839 -17.553 1.00 19.71 119 ALA A C 1
ATOM 947 O O . ALA A 1 119 ? -12.100 -45.299 -18.572 1.00 18.97 119 ALA A O 1
ATOM 949 N N . PRO A 1 120 ? -12.870 -47.132 -17.541 1.00 19.30 120 PRO A N 1
ATOM 950 C CA . PRO A 1 120 ? -12.687 -47.964 -18.727 1.00 20.45 120 PRO A CA 1
ATOM 951 C C . PRO A 1 120 ? -13.224 -47.476 -20.065 1.00 18.41 120 PRO A C 1
ATOM 952 O O . PRO A 1 120 ? -12.633 -47.752 -21.113 1.00 23.28 120 PRO A O 1
ATOM 956 N N . GLU A 1 121 ? -14.326 -46.742 -20.049 1.00 19.49 121 GLU A N 1
ATOM 957 C CA . GLU A 1 121 ? -14.934 -46.303 -21.296 1.00 18.94 121 GLU A CA 1
ATOM 958 C C . GLU A 1 121 ? -14.510 -44.924 -21.781 1.00 17.91 121 GLU A C 1
ATOM 959 O O . GLU A 1 121 ? -15.005 -44.458 -22.801 1.00 19.51 121 GLU A O 1
ATOM 965 N N . GLY A 1 122 ? -13.592 -44.292 -21.068 1.00 16.47 122 GLY A N 1
ATOM 966 C CA . GLY A 1 122 ? -13.164 -42.965 -21.508 1.00 15.29 122 GLY A CA 1
ATOM 967 C C . GLY A 1 122 ? -12.359 -42.937 -22.804 1.00 15.13 122 GLY A C 1
ATOM 968 O O . GLY A 1 122 ? -11.642 -43.871 -23.142 1.00 16.21 122 GLY A O 1
ATOM 969 N N . PHE A 1 123 ? -12.521 -41.845 -23.538 1.00 13.97 123 PHE A N 1
ATOM 970 C CA . PHE A 1 123 ? -11.826 -41.581 -24.791 1.00 12.35 123 PHE A CA 1
ATOM 971 C C . PHE A 1 123 ? -10.469 -40.970 -24.396 1.00 13.56 123 PHE A C 1
ATOM 972 O O . PHE A 1 123 ? -10.423 -39.867 -23.818 1.00 12.52 123 PHE A O 1
ATOM 980 N N . ARG A 1 124 ? -9.362 -41.655 -24.705 1.00 12.59 124 ARG A N 1
ATOM 981 C CA . ARG A 1 124 ? -8.054 -41.163 -24.306 1.00 12.23 124 ARG A CA 1
ATOM 982 C C . ARG A 1 124 ? -7.010 -41.279 -25.385 1.00 12.09 124 ARG A C 1
ATOM 983 O O . ARG A 1 124 ? -7.058 -42.183 -26.224 1.00 12.12 124 ARG A O 1
ATOM 991 N N . TRP A 1 125 ? -6.090 -40.310 -25.382 1.00 10.99 125 TRP A N 1
ATOM 992 C CA . TRP A 1 125 ? -4.884 -40.345 -26.221 1.00 10.57 125 TRP A CA 1
ATOM 993 C C . TRP A 1 125 ? -3.710 -40.439 -25.245 1.00 9.97 125 TRP A C 1
ATOM 994 O O . TRP A 1 125 ? -3.847 -40.156 -24.049 1.00 11.04 125 TRP A O 1
ATOM 1005 N N . PHE A 1 126 ? -2.526 -40.831 -25.734 1.00 11.24 126 PHE A N 1
ATOM 1006 C CA . PHE A 1 126 ? -1.364 -40.958 -24.859 1.00 11.00 126 PHE A CA 1
ATOM 1007 C C . PHE A 1 126 ? -0.220 -40.131 -25.409 1.00 11.26 126 PHE A C 1
ATOM 1008 O O . PHE A 1 126 ? 0.141 -40.297 -26.578 1.00 11.38 126 PHE A O 1
ATOM 1016 N N . GLN A 1 127 ? 0.373 -39.263 -24.594 1.00 11.33 127 GLN A N 1
ATOM 1017 C CA . GLN A 1 127 ? 1.514 -38.474 -25.033 1.00 10.97 127 GLN A CA 1
ATOM 1018 C C . GLN A 1 127 ? 2.740 -39.180 -24.505 1.00 13.56 127 GLN A C 1
ATOM 1019 O O . GLN A 1 127 ? 2.914 -39.333 -23.302 1.00 15.86 127 GLN A O 1
ATOM 1025 N N . LEU A 1 128 ? 3.597 -39.634 -25.410 1.00 16.47 128 LEU A N 1
ATOM 1026 C CA . LEU A 1 128 ? 4.798 -40.346 -24.972 1.00 18.39 128 LEU A CA 1
ATOM 1027 C C . LEU A 1 128 ? 6.078 -39.671 -25.408 1.00 15.06 128 LEU A C 1
ATOM 1028 O O . LEU A 1 128 ? 6.223 -39.336 -26.573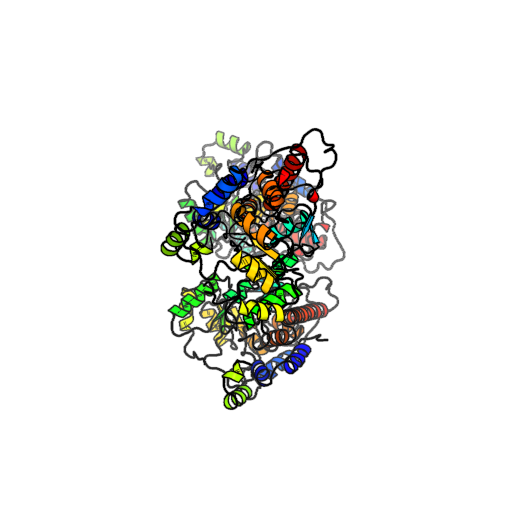 1.00 16.61 128 LEU A O 1
ATOM 1033 N N . TYR A 1 129 ? 6.955 -39.423 -24.454 1.00 18.06 129 TYR A N 1
ATOM 1034 C CA . TYR A 1 129 ? 8.264 -38.888 -24.774 1.00 18.21 129 TYR A CA 1
ATOM 1035 C C . TYR A 1 129 ? 9.088 -40.138 -25.097 1.00 21.53 129 TYR A C 1
ATOM 1036 O O . TYR A 1 129 ? 9.197 -41.056 -24.275 1.00 24.04 129 TYR A O 1
ATOM 1045 N N . MET A 1 130 ? 9.654 -40.177 -26.292 1.00 21.60 130 MET A N 1
ATOM 1046 C CA . MET A 1 130 ? 10.450 -41.329 -26.708 1.00 22.55 130 MET A CA 1
ATOM 1047 C C . MET A 1 130 ? 11.829 -41.378 -26.069 1.00 25.43 130 MET A C 1
ATOM 1048 O O . MET A 1 130 ? 12.397 -40.355 -25.702 1.00 26.34 130 MET A O 1
ATOM 1053 N N . LYS A 1 131 ? 12.366 -42.581 -25.935 1.00 24.91 131 LYS A N 1
ATOM 1054 C CA . LYS A 1 131 ? 13.681 -42.729 -25.356 1.00 28.17 131 LYS A CA 1
ATOM 1055 C C . LYS A 1 131 ? 14.616 -43.258 -26.412 1.00 28.01 131 LYS A C 1
ATOM 1056 O O . LYS A 1 131 ? 14.194 -43.523 -27.541 1.00 25.02 131 LYS A O 1
ATOM 1062 N N . SER A 1 132 ? 15.893 -43.379 -26.055 1.00 30.03 132 SER A N 1
ATOM 1063 C CA . SER A 1 132 ? 16.898 -43.874 -26.989 1.00 30.50 132 SER A CA 1
ATOM 1064 C C . SER A 1 132 ? 16.696 -45.350 -27.292 1.00 28.93 132 SER A C 1
ATOM 1065 O O . SER A 1 132 ? 17.019 -45.812 -28.385 1.00 28.98 132 SER A O 1
ATOM 1068 N N . ASP A 1 133 ? 16.174 -46.084 -26.311 1.00 28.19 133 ASP A N 1
ATOM 1069 C CA . ASP A 1 133 ? 15.931 -47.513 -26.457 1.00 27.08 133 ASP A CA 1
ATOM 1070 C C . ASP A 1 133 ? 14.596 -47.733 -27.160 1.00 25.05 133 ASP A C 1
ATOM 1071 O O . ASP A 1 133 ? 13.534 -47.513 -26.574 1.00 26.05 133 ASP A O 1
ATOM 1076 N N . TRP A 1 134 ? 14.655 -48.150 -28.417 1.00 22.42 134 TRP A N 1
ATOM 1077 C CA . TRP A 1 134 ? 13.455 -48.389 -29.198 1.00 22.46 134 TRP A CA 1
ATOM 1078 C C . TRP A 1 134 ? 12.713 -49.642 -28.775 1.00 23.70 134 TRP A C 1
ATOM 1079 O O . TRP A 1 134 ? 11.572 -49.869 -29.193 1.00 22.97 134 TRP A O 1
ATOM 1090 N N . ASP A 1 135 ? 13.357 -50.462 -27.948 1.00 25.75 135 ASP A N 1
ATOM 1091 C CA . ASP A 1 135 ? 12.663 -51.640 -27.437 1.00 27.13 135 ASP A CA 1
ATOM 1092 C C . ASP A 1 135 ? 11.626 -51.130 -26.454 1.00 26.89 135 ASP A C 1
ATOM 1093 O O . ASP A 1 135 ? 10.498 -51.618 -26.433 1.00 26.42 135 ASP A O 1
ATOM 1098 N N . PHE A 1 136 ? 12.015 -50.145 -25.647 1.00 25.45 136 PHE A N 1
ATOM 1099 C CA . PHE A 1 136 ? 11.109 -49.532 -24.689 1.00 28.09 136 PHE A CA 1
ATOM 1100 C C . PHE A 1 136 ? 10.015 -48.770 -25.436 1.00 25.62 136 PHE A C 1
ATOM 1101 O O . PHE A 1 136 ? 8.838 -48.895 -25.102 1.00 25.23 136 PHE A O 1
ATOM 1109 N N . ASN A 1 137 ? 10.392 -47.987 -26.448 1.00 22.24 137 ASN A N 1
ATOM 1110 C CA . ASN A 1 137 ? 9.396 -47.227 -27.207 1.00 20.91 137 ASN A CA 1
ATOM 1111 C C . ASN A 1 137 ? 8.333 -48.170 -27.791 1.00 19.74 137 ASN A C 1
ATOM 1112 O O . ASN A 1 137 ? 7.143 -47.903 -27.697 1.00 20.36 137 ASN A O 1
ATOM 1117 N N . LYS A 1 138 ? 8.764 -49.257 -28.428 1.00 21.02 138 LYS A N 1
ATOM 1118 C CA . LYS A 1 138 ? 7.837 -50.217 -29.007 1.00 19.19 138 LYS A CA 1
ATOM 1119 C C . LYS A 1 138 ? 6.921 -50.798 -27.938 1.00 18.98 138 LYS A C 1
ATOM 1120 O O . LYS A 1 138 ? 5.707 -50.875 -28.119 1.00 17.83 138 LYS A O 1
ATOM 1126 N N . GLN A 1 139 ? 7.500 -51.196 -26.812 1.00 19.09 139 GLN A N 1
ATOM 1127 C CA . GLN A 1 139 ? 6.679 -51.778 -25.759 1.00 20.36 139 GLN A CA 1
ATOM 1128 C C . GLN A 1 139 ? 5.624 -50.776 -25.261 1.00 21.55 139 GLN A C 1
ATOM 1129 O O . GLN A 1 139 ? 4.447 -51.130 -25.077 1.00 19.87 139 GLN A O 1
ATOM 1135 N N . MET A 1 140 ? 6.031 -49.520 -25.078 1.00 20.25 140 MET A N 1
ATOM 1136 C CA . MET A 1 140 ? 5.094 -48.522 -24.589 1.00 20.45 140 MET A CA 1
ATOM 1137 C C . MET A 1 140 ? 3.959 -48.250 -25.556 1.00 19.09 140 MET A C 1
ATOM 1138 O O . MET A 1 140 ? 2.802 -48.143 -25.139 1.00 19.30 140 MET A O 1
ATOM 1143 N N . VAL A 1 141 ? 4.245 -48.148 -26.851 1.00 18.34 141 VAL A N 1
ATOM 1144 C CA . VAL A 1 141 ? 3.155 -47.883 -27.753 1.00 18.63 141 VAL A CA 1
ATOM 1145 C C . VAL A 1 141 ? 2.261 -49.113 -27.872 1.00 16.50 141 VAL A C 1
ATOM 1146 O O . VAL A 1 141 ? 1.059 -48.969 -28.043 1.00 16.54 141 VAL A O 1
ATOM 1150 N N . GLN A 1 142 ? 2.835 -50.315 -27.766 1.00 16.21 142 GLN A N 1
ATOM 1151 C CA . GLN A 1 142 ? 1.991 -51.510 -27.833 1.00 15.74 142 GLN A CA 1
ATOM 1152 C C . GLN A 1 142 ? 1.132 -51.636 -26.582 1.00 14.48 142 GLN A C 1
ATOM 1153 O O . GLN A 1 142 ? -0.017 -52.074 -26.681 1.00 16.20 142 GLN A O 1
ATOM 1159 N N . ARG A 1 143 ? 1.584 -51.263 -25.556 1.00 14.38 143 ARG A N 1
ATOM 1160 C CA . ARG A 1 143 ? 0.906 -51.219 -24.267 1.00 17.82 143 ARG A CA 1
ATOM 1161 C C . ARG A 1 143 ? -0.264 -50.211 -24.344 1.00 16.99 143 ARG A C 1
ATOM 1162 O O . ARG A 1 143 ? -1.373 -50.493 -23.898 1.00 16.60 143 ARG A O 1
ATOM 1170 N N . ALA A 1 144 ? 0.036 -49.046 -24.854 1.00 17.16 144 ALA A N 1
ATOM 1171 C CA . ALA A 1 144 ? -1.016 -48.047 -25.011 1.00 16.46 144 ALA A CA 1
ATOM 1172 C C . ALA A 1 144 ? -2.122 -48.542 -25.924 1.00 15.47 144 ALA A C 1
ATOM 1173 O O . ALA A 1 144 ? -3.303 -48.351 -25.627 1.00 16.57 144 ALA A O 1
ATOM 1175 N N . GLU A 1 145 ? -1.758 -49.192 -27.030 1.00 15.28 145 GLU A N 1
ATOM 1176 C CA . GLU A 1 145 ? -2.750 -49.731 -27.925 1.00 18.12 145 GLU A CA 1
ATOM 1177 C C . GLU A 1 145 ? -3.579 -50.795 -27.200 1.00 15.47 145 GLU A C 1
ATOM 1178 O O . GLU A 1 145 ? -4.808 -50.789 -27.288 1.00 15.99 145 GLU A O 1
ATOM 1184 N N . ALA A 1 146 ? -2.904 -51.682 -26.474 1.00 15.00 146 ALA A N 1
ATOM 1185 C CA . ALA A 1 146 ? -3.627 -52.739 -25.756 1.00 15.61 146 ALA A CA 1
ATOM 1186 C C . ALA A 1 146 ? -4.662 -52.181 -24.794 1.00 17.95 146 ALA A C 1
ATOM 1187 O O . ALA A 1 146 ? -5.775 -52.733 -24.683 1.00 19.84 146 ALA A O 1
ATOM 1189 N N . LEU A 1 147 ? -4.317 -51.058 -24.149 1.00 16.53 147 LEU A N 1
ATOM 1190 C CA . LEU A 1 147 ? -5.172 -50.402 -23.153 1.00 17.39 147 LEU A CA 1
ATOM 1191 C C . LEU A 1 147 ? -6.260 -49.513 -23.734 1.00 19.26 147 LEU A C 1
ATOM 1192 O O . LEU A 1 147 ? -6.963 -48.821 -22.991 1.00 23.24 147 LEU A O 1
ATOM 1197 N N . GLY A 1 148 ? -6.400 -49.501 -25.046 1.00 15.72 148 GLY A N 1
ATOM 1198 C CA . GLY A 1 148 ? -7.481 -48.743 -25.637 1.00 16.42 148 GLY A CA 1
ATOM 1199 C C . GLY A 1 148 ? -7.216 -47.282 -25.969 1.00 15.66 148 GLY A C 1
ATOM 1200 O O . GLY A 1 148 ? -8.171 -46.572 -26.319 1.00 15.29 148 GLY A O 1
ATOM 1201 N N . PHE A 1 149 ? -5.973 -46.835 -25.870 1.00 14.90 149 PHE A N 1
ATOM 1202 C CA . PHE A 1 149 ? -5.686 -45.439 -26.243 1.00 13.95 149 PHE A CA 1
ATOM 1203 C C . PHE A 1 149 ? -5.900 -45.349 -27.739 1.00 15.95 149 PHE A C 1
ATOM 1204 O O . PHE A 1 149 ? -5.571 -46.291 -28.488 1.00 16.52 149 PHE A O 1
ATOM 1212 N N . LYS A 1 150 ? -6.437 -44.220 -28.203 1.00 13.65 150 LYS A N 1
ATOM 1213 C CA . LYS A 1 150 ? -6.815 -44.060 -29.592 1.00 13.74 150 LYS A CA 1
ATOM 1214 C C . LYS A 1 150 ? -5.916 -43.240 -30.489 1.00 12.28 150 LYS A C 1
ATOM 1215 O O . LYS A 1 150 ? -6.144 -43.156 -31.690 1.00 14.19 150 LYS A O 1
ATOM 1221 N N . ALA A 1 151 ? -4.916 -42.611 -29.892 1.00 11.23 151 ALA A N 1
ATOM 1222 C CA . ALA A 1 151 ? -3.929 -41.861 -30.662 1.00 10.82 151 ALA A CA 1
ATOM 1223 C C . ALA A 1 151 ? -2.725 -41.640 -29.786 1.00 10.23 151 ALA A C 1
ATOM 1224 O O . ALA A 1 151 ? -2.806 -41.718 -28.550 1.00 12.12 151 ALA A O 1
ATOM 1226 N N . LEU A 1 152 ? -1.590 -41.394 -30.435 1.00 11.23 152 LEU A N 1
ATOM 1227 C CA . LEU A 1 152 ? -0.357 -41.086 -29.748 1.00 11.91 152 LEU A CA 1
ATOM 1228 C C . LEU A 1 152 ? -0.044 -39.625 -30.029 1.00 11.39 152 LEU A C 1
ATOM 1229 O O . LEU A 1 152 ? -0.056 -39.198 -31.180 1.00 13.35 152 LEU A O 1
ATOM 1234 N N . VAL A 1 153 ? 0.228 -38.863 -28.973 1.00 12.04 153 VAL A N 1
ATOM 1235 C CA . VAL A 1 153 ? 0.615 -37.466 -29.131 1.00 12.13 153 VAL A CA 1
ATOM 1236 C C . VAL A 1 153 ? 2.127 -37.406 -28.900 1.00 11.26 153 VAL A C 1
ATOM 1237 O O . VAL A 1 153 ? 2.665 -37.912 -27.893 1.00 11.96 153 VAL A O 1
ATOM 1241 N N . ILE A 1 154 ? 2.835 -36.832 -29.873 1.00 10.63 154 ILE A N 1
ATOM 1242 C CA . ILE A 1 154 ? 4.269 -36.646 -29.760 1.00 10.26 154 ILE A CA 1
ATOM 1243 C C . ILE A 1 154 ? 4.510 -35.131 -29.594 1.00 9.05 154 ILE A C 1
ATOM 1244 O O . ILE A 1 154 ? 4.213 -34.345 -30.510 1.00 10.43 154 ILE A O 1
ATOM 1249 N N . THR A 1 155 ? 5.039 -34.756 -28.432 1.00 8.83 155 THR A N 1
ATOM 1250 C CA . THR A 1 155 ? 5.289 -33.334 -28.135 1.00 9.56 155 THR A CA 1
ATOM 1251 C C . THR A 1 155 ? 6.687 -33.062 -28.639 1.00 11.09 155 THR A C 1
ATOM 1252 O O . THR A 1 155 ? 7.628 -33.752 -28.259 1.00 12.91 155 THR A O 1
ATOM 1256 N N . ILE A 1 156 ? 6.821 -32.041 -29.482 1.00 9.88 156 ILE A N 1
ATOM 1257 C CA . ILE A 1 156 ? 8.102 -31.799 -30.164 1.00 9.57 156 ILE A CA 1
ATOM 1258 C C . ILE A 1 156 ? 8.839 -30.544 -29.738 1.00 11.90 156 ILE A C 1
ATOM 1259 O O . ILE A 1 156 ? 9.909 -30.239 -30.271 1.00 11.37 156 ILE A O 1
ATOM 1264 N N . ASP A 1 157 ? 8.290 -29.828 -28.774 1.00 9.59 157 ASP A N 1
ATOM 1265 C CA . ASP A 1 157 ? 8.910 -28.575 -28.354 1.00 10.18 157 ASP A CA 1
ATOM 1266 C C . ASP A 1 157 ? 9.691 -28.652 -27.073 1.00 11.04 157 ASP A C 1
ATOM 1267 O O . ASP A 1 157 ? 10.041 -27.624 -26.498 1.00 11.33 157 ASP A O 1
ATOM 1272 N N A THR A 1 158 ? 9.996 -29.871 -26.643 0.50 10.28 158 THR A N 1
ATOM 1273 N N B THR A 1 158 ? 10.001 -29.872 -26.648 0.50 10.64 158 THR A N 1
ATOM 1274 C CA A THR A 1 158 ? 10.711 -30.110 -25.402 0.50 10.65 158 THR A CA 1
ATOM 1275 C CA B THR A 1 158 ? 10.734 -30.112 -25.418 0.50 12.43 158 THR A CA 1
ATOM 1276 C C A THR A 1 158 ? 11.952 -31.018 -25.544 0.50 12.48 158 THR A C 1
ATOM 1277 C C B THR A 1 158 ? 11.961 -31.018 -25.554 0.50 12.75 158 THR A C 1
ATOM 1278 O O A THR A 1 158 ? 12.072 -32.027 -24.858 0.50 13.88 158 THR A O 1
ATOM 1279 O O B THR A 1 158 ? 12.075 -32.032 -24.875 0.50 14.00 158 THR A O 1
ATOM 1286 N N . PRO A 1 159 ? 12.883 -30.676 -26.461 1.00 12.56 159 PRO A N 1
ATOM 1287 C CA . PRO A 1 159 ? 14.095 -31.492 -26.617 1.00 13.61 159 PRO A CA 1
ATOM 1288 C C . PRO A 1 159 ? 14.909 -31.355 -25.316 1.00 15.05 159 PRO A C 1
ATOM 1289 O O . PRO A 1 159 ? 15.675 -32.245 -24.946 1.00 16.88 159 PRO A O 1
ATOM 1293 N N . VAL A 1 160 ? 14.738 -30.218 -24.637 1.00 12.60 160 VAL A N 1
ATOM 1294 C CA . VAL A 1 160 ? 15.294 -29.975 -23.304 1.00 13.12 160 VAL A CA 1
ATOM 1295 C C . VAL A 1 160 ? 14.166 -29.220 -22.594 1.00 10.87 160 VAL A C 1
ATOM 1296 O O . VAL A 1 160 ? 13.262 -28.669 -23.246 1.00 11.17 160 VAL A O 1
ATOM 1300 N N . LEU A 1 161 ? 14.232 -29.184 -21.267 1.00 11.58 161 LEU A N 1
ATOM 1301 C CA . LEU A 1 161 ? 13.213 -28.487 -20.503 1.00 12.52 161 LEU A CA 1
ATOM 1302 C C . LEU A 1 161 ? 13.451 -26.987 -20.524 1.00 11.31 161 LEU A C 1
ATOM 1303 O O . LEU A 1 161 ? 14.583 -26.516 -20.566 1.00 12.37 161 LEU A O 1
ATOM 1308 N N . GLY A 1 162 ? 12.362 -26.228 -20.525 1.00 10.48 162 GLY A N 1
ATOM 1309 C CA . GLY A 1 162 ? 12.462 -24.775 -20.481 1.00 11.21 162 GLY A CA 1
ATOM 1310 C C . GLY A 1 162 ? 13.069 -24.304 -19.162 1.00 11.36 162 GLY A C 1
ATOM 1311 O O . GLY A 1 162 ? 13.101 -25.036 -18.165 1.00 13.33 162 GLY A O 1
ATOM 1312 N N . ASN A 1 163 ? 13.536 -23.059 -19.156 1.00 11.33 163 ASN A N 1
ATOM 1313 C CA . ASN A 1 163 ? 14.198 -22.466 -17.997 1.00 11.16 163 ASN A CA 1
ATOM 1314 C C . ASN A 1 163 ? 13.178 -21.687 -17.196 1.00 10.25 163 ASN A C 1
ATOM 1315 O O . ASN A 1 163 ? 12.885 -20.550 -17.494 1.00 11.34 163 ASN A O 1
ATOM 1320 N N . ARG A 1 164 ? 12.655 -22.325 -16.160 1.00 13.69 164 ARG A N 1
ATOM 1321 C CA . ARG A 1 164 ? 11.614 -21.725 -15.328 1.00 12.57 164 ARG A CA 1
ATOM 1322 C C . ARG A 1 164 ? 12.293 -21.250 -14.056 1.00 13.02 164 ARG A C 1
ATOM 1323 O O . ARG A 1 164 ? 12.642 -22.064 -13.183 1.00 13.66 164 ARG A O 1
ATOM 1331 N N . ARG A 1 165 ? 12.469 -19.936 -13.948 1.00 12.53 165 ARG A N 1
ATOM 1332 C CA . ARG A 1 165 ? 13.213 -19.336 -12.844 1.00 12.60 165 ARG A CA 1
ATOM 1333 C C . ARG A 1 165 ? 12.735 -19.665 -11.442 1.00 14.31 165 ARG A C 1
ATOM 1334 O O . ARG A 1 165 ? 13.554 -19.986 -10.583 1.00 14.57 165 ARG A O 1
ATOM 1342 N N . ARG A 1 166 ? 11.433 -19.581 -11.208 1.00 13.01 166 ARG A N 1
ATOM 1343 C CA . ARG A 1 166 ? 10.928 -19.900 -9.863 1.00 14.16 166 ARG A CA 1
ATOM 1344 C C . ARG A 1 166 ? 11.222 -21.351 -9.505 1.00 16.27 166 ARG A C 1
ATOM 1345 O O . ARG A 1 166 ? 11.704 -21.624 -8.401 1.00 16.74 166 ARG A O 1
ATOM 1353 N N . ASP A 1 167 ? 10.966 -22.292 -10.404 1.00 14.48 167 ASP A N 1
ATOM 1354 C CA . ASP A 1 167 ? 11.281 -23.690 -10.116 1.00 16.93 167 ASP A CA 1
ATOM 1355 C C . ASP A 1 167 ? 12.740 -23.849 -9.760 1.00 18.96 167 ASP A C 1
ATOM 1356 O O . ASP A 1 167 ? 13.068 -24.579 -8.834 1.00 18.91 167 ASP A O 1
ATOM 1361 N N . LYS A 1 168 ? 13.622 -23.207 -10.526 1.00 16.94 168 LYS A N 1
ATOM 1362 C CA . LYS A 1 168 ? 15.057 -23.303 -10.280 1.00 17.82 168 LYS A CA 1
ATOM 1363 C C . LYS A 1 168 ? 15.442 -22.758 -8.937 1.00 19.44 168 LYS A C 1
ATOM 1364 O O . LYS A 1 168 ? 16.279 -23.358 -8.259 1.00 24.47 168 LYS A O 1
ATOM 1370 N N . ARG A 1 169 ? 14.854 -21.652 -8.518 1.00 17.35 169 ARG A N 1
ATOM 1371 C CA . ARG A 1 169 ? 15.190 -21.127 -7.203 1.00 20.23 169 ARG A CA 1
ATOM 1372 C C . ARG A 1 169 ? 14.708 -22.122 -6.150 1.00 23.70 169 ARG A C 1
ATOM 1373 O O . ARG A 1 169 ? 15.461 -22.488 -5.229 1.00 26.19 169 ARG A O 1
ATOM 1381 N N . ASN A 1 170 ? 13.472 -22.591 -6.298 1.00 21.81 170 ASN A N 1
ATOM 1382 C CA . ASN A 1 170 ? 12.934 -23.544 -5.329 1.00 22.74 170 ASN A CA 1
ATOM 1383 C C . ASN A 1 170 ? 13.804 -24.809 -5.220 1.00 26.89 170 ASN A C 1
ATOM 1384 O O . ASN A 1 170 ? 14.040 -25.316 -4.115 1.00 29.39 170 ASN A O 1
ATOM 1389 N N . GLN A 1 171 ? 14.281 -25.315 -6.349 1.00 30.43 171 GLN A N 1
ATOM 1390 C CA . GLN A 1 171 ? 15.092 -26.529 -6.392 1.00 35.97 171 GLN A CA 1
ATOM 1391 C C . GLN A 1 171 ? 16.456 -26.389 -5.716 1.00 40.58 171 GLN A C 1
ATOM 1392 O O . GLN A 1 171 ? 16.903 -27.296 -5.008 1.00 39.56 171 GLN A O 1
ATOM 1398 N N . LEU A 1 172 ? 17.122 -25.263 -5.942 1.00 40.27 172 LEU A N 1
ATOM 1399 C CA . LEU A 1 172 ? 18.433 -25.049 -5.345 1.00 43.06 172 LEU A CA 1
ATOM 1400 C C . LEU A 1 172 ? 18.304 -24.850 -3.842 1.00 44.99 172 LEU A C 1
ATOM 1401 O O . LEU A 1 172 ? 19.265 -25.039 -3.096 1.00 47.72 172 LEU A O 1
ATOM 1406 N N . ASN A 1 173 ? 17.112 -24.481 -3.395 1.00 45.52 173 ASN A N 1
ATOM 1407 C CA . ASN A 1 173 ? 16.872 -24.264 -1.972 1.00 47.91 173 ASN A CA 1
ATOM 1408 C C . ASN A 1 173 ? 16.474 -25.540 -1.224 1.00 48.77 173 ASN A C 1
ATOM 1409 O O . ASN A 1 173 ? 16.866 -25.740 -0.070 1.00 49.94 173 ASN A O 1
ATOM 1414 N N . LEU A 1 174 ? 15.715 -26.409 -1.886 1.00 49.59 174 LEU A N 1
ATOM 1415 C CA . LEU A 1 174 ? 15.224 -27.625 -1.243 1.00 49.70 174 LEU A CA 1
ATOM 1416 C C . LEU A 1 174 ? 15.703 -28.961 -1.807 1.00 50.41 174 LEU A C 1
ATOM 1417 O O . LEU A 1 174 ? 16.001 -29.089 -2.997 1.00 48.37 174 LEU A O 1
ATOM 1422 N N . GLU A 1 175 ? 15.764 -29.956 -0.921 1.00 50.93 175 GLU A N 1
ATOM 1423 C CA . GLU A 1 175 ? 16.174 -31.314 -1.281 1.00 52.53 175 GLU A CA 1
ATOM 1424 C C . GLU A 1 175 ? 15.091 -31.917 -2.175 1.00 53.52 175 GLU A C 1
ATOM 1425 O O . GLU A 1 175 ? 13.898 -31.649 -1.982 1.00 53.05 175 GLU A O 1
ATOM 1431 N N . ALA A 1 176 ? 15.503 -32.729 -3.145 1.00 53.01 176 ALA A N 1
ATOM 1432 C CA . ALA A 1 176 ? 14.562 -33.352 -4.068 1.00 52.42 176 ALA A CA 1
ATOM 1433 C C . ALA A 1 176 ? 13.457 -34.103 -3.338 1.00 51.83 176 ALA A C 1
ATOM 1434 O O . ALA A 1 176 ? 12.321 -34.172 -3.814 1.00 51.60 176 ALA A O 1
ATOM 1436 N N . ASN A 1 177 ? 13.797 -34.656 -2.176 1.00 51.08 177 ASN A N 1
ATOM 1437 C CA . ASN A 1 177 ? 12.850 -35.427 -1.373 1.00 50.78 177 ASN A CA 1
ATOM 1438 C C . ASN A 1 177 ? 11.658 -34.633 -0.830 1.00 50.42 177 ASN A C 1
ATOM 1439 O O . ASN A 1 177 ? 10.599 -35.204 -0.573 1.00 48.95 177 ASN A O 1
ATOM 1444 N N . ILE A 1 178 ? 11.818 -33.328 -0.641 1.00 50.16 178 ILE A N 1
ATOM 1445 C CA . ILE A 1 178 ? 10.704 -32.531 -0.144 1.00 51.40 178 ILE A CA 1
ATOM 1446 C C . ILE A 1 178 ? 10.008 -31.867 -1.331 1.00 51.86 178 ILE A C 1
ATOM 1447 O O . ILE A 1 178 ? 8.783 -31.712 -1.348 1.00 50.86 178 ILE A O 1
ATOM 1452 N N . LEU A 1 179 ? 10.807 -31.500 -2.330 1.00 52.52 179 LEU A N 1
ATOM 1453 C CA . LEU A 1 179 ? 10.316 -30.851 -3.542 1.00 53.11 179 LEU A CA 1
ATOM 1454 C C . LEU A 1 179 ? 9.358 -31.775 -4.298 1.00 53.71 179 LEU A C 1
ATOM 1455 O O . LEU A 1 179 ? 8.421 -31.308 -4.954 1.00 53.89 179 LEU A O 1
ATOM 1460 N N . LYS A 1 180 ? 9.593 -33.083 -4.195 1.00 54.01 180 LYS A N 1
ATOM 1461 C CA . LYS A 1 180 ? 8.779 -34.076 -4.897 1.00 55.38 180 LYS A CA 1
ATOM 1462 C C . LYS A 1 180 ? 7.934 -35.000 -4.020 1.00 55.85 180 LYS A C 1
ATOM 1463 O O . LYS A 1 180 ? 7.286 -35.920 -4.530 1.00 55.80 180 LYS A O 1
ATOM 1469 N N . ALA A 1 181 ? 7.941 -34.775 -2.711 1.00 57.48 181 ALA A N 1
ATOM 1470 C CA . ALA A 1 181 ? 7.150 -35.611 -1.814 1.00 58.96 181 ALA A CA 1
ATOM 1471 C C . ALA A 1 181 ? 5.886 -34.870 -1.409 1.00 59.74 181 ALA A C 1
ATOM 1472 O O . ALA A 1 181 ? 4.778 -35.253 -1.793 1.00 59.92 181 ALA A O 1
ATOM 1474 N N . ALA A 1 182 ? 6.064 -33.805 -0.631 1.00 60.87 182 ALA A N 1
ATOM 1475 C CA . ALA A 1 182 ? 4.949 -32.985 -0.167 1.00 62.85 182 ALA A CA 1
ATOM 1476 C C . ALA A 1 182 ? 5.456 -31.769 0.607 1.00 63.95 182 ALA A C 1
ATOM 1477 O O . ALA A 1 182 ? 4.718 -30.760 0.660 1.00 65.29 182 ALA A O 1
ATOM 1479 N N . LEU A 1 198 ? 14.882 -34.679 -14.119 1.00 62.77 198 LEU A N 1
ATOM 1480 C CA . LEU A 1 198 ? 15.541 -34.759 -15.445 1.00 62.75 198 LEU A CA 1
ATOM 1481 C C . LEU A 1 198 ? 15.130 -35.891 -16.394 1.00 62.62 198 LEU A C 1
ATOM 1482 O O . LEU A 1 198 ? 14.947 -37.075 -16.057 1.00 62.97 198 LEU A O 1
ATOM 1484 N N . PHE A 1 199 ? 15.034 -35.337 -17.594 1.00 61.79 199 PHE A N 1
ATOM 1485 C CA . PHE A 1 199 ? 14.595 -35.705 -18.940 1.00 59.85 199 PHE A CA 1
ATOM 1486 C C . PHE A 1 199 ? 15.081 -36.648 -20.114 1.00 60.78 199 PHE A C 1
ATOM 1487 O O . PHE A 1 199 ? 14.764 -37.841 -20.072 1.00 61.07 199 PHE A O 1
ATOM 1495 N N . PRO A 1 200 ? 15.797 -36.131 -21.185 1.00 61.01 200 PRO A N 1
ATOM 1496 C CA . PRO A 1 200 ? 16.378 -34.914 -21.772 1.00 61.43 200 PRO A CA 1
ATOM 1497 C C . PRO A 1 200 ? 16.423 -35.005 -23.317 1.00 61.38 200 PRO A C 1
ATOM 1498 O O . PRO A 1 200 ? 17.393 -34.530 -23.900 1.00 61.13 200 PRO A O 1
ATOM 1502 N N . LYS A 1 201 ? 15.434 -35.561 -23.979 1.00 61.10 201 LYS A N 1
ATOM 1503 C CA . LYS A 1 201 ? 15.447 -35.834 -25.432 1.00 60.51 201 LYS A CA 1
ATOM 1504 C C . LYS A 1 201 ? 15.741 -34.954 -26.700 1.00 59.22 201 LYS A C 1
ATOM 1505 O O . LYS A 1 201 ? 14.931 -34.962 -27.620 1.00 58.58 201 LYS A O 1
ATOM 1511 N N . ALA A 1 202 ? 16.914 -34.298 -26.804 1.00 58.12 202 ALA A N 1
ATOM 1512 C CA . ALA A 1 202 ? 17.230 -33.430 -27.972 1.00 56.88 202 ALA A CA 1
ATOM 1513 C C . ALA A 1 202 ? 17.565 -34.081 -29.321 1.00 54.85 202 ALA A C 1
ATOM 1514 O O . ALA A 1 202 ? 17.625 -33.393 -30.345 1.00 52.80 202 ALA A O 1
ATOM 1516 N N . SER A 1 203 ? 17.793 -35.390 -29.338 1.00 51.83 203 SER A N 1
ATOM 1517 C CA . SER A 1 203 ? 18.128 -36.065 -30.589 1.00 48.35 203 SER A CA 1
ATOM 1518 C C . SER A 1 203 ? 16.943 -36.445 -31.469 1.00 43.35 203 SER A C 1
ATOM 1519 O O . SER A 1 203 ? 17.119 -36.603 -32.675 1.00 45.20 203 SER A O 1
ATOM 1522 N N . PHE A 1 204 ? 15.759 -36.600 -30.867 1.00 38.66 204 PHE A N 1
ATOM 1523 C CA . PHE A 1 204 ? 14.538 -36.993 -31.596 1.00 33.34 204 PHE A CA 1
ATOM 1524 C C . PHE A 1 204 ? 14.318 -36.046 -32.771 1.00 31.31 204 PHE A C 1
ATOM 1525 O O . PHE A 1 204 ? 14.313 -34.811 -32.610 1.00 32.74 204 PHE A O 1
ATOM 1533 N N . CYS A 1 205 ? 14.137 -36.617 -33.957 1.00 23.67 205 CYS A N 1
ATOM 1534 C CA . CYS A 1 205 ? 13.952 -35.822 -35.159 1.00 18.70 205 CYS A CA 1
ATOM 1535 C C . CYS A 1 205 ? 12.969 -36.452 -36.133 1.00 14.56 205 CYS A C 1
ATOM 1536 O O . CYS A 1 205 ? 12.361 -37.488 -35.823 1.00 14.64 205 CYS A O 1
ATOM 1539 N N . TRP A 1 206 ? 12.801 -35.837 -37.296 1.00 13.83 206 TRP A N 1
ATOM 1540 C CA . TRP A 1 206 ? 11.858 -36.371 -38.253 1.00 12.01 206 TRP A CA 1
ATOM 1541 C C . TRP A 1 206 ? 12.140 -37.843 -38.592 1.00 12.98 206 TRP A C 1
ATOM 1542 O O . TRP A 1 206 ? 11.221 -38.598 -38.858 1.00 13.16 206 TRP A O 1
ATOM 1553 N N . ASN A 1 207 ? 13.416 -38.216 -38.595 1.00 14.95 207 ASN A N 1
ATOM 1554 C CA . ASN A 1 207 ? 13.835 -39.618 -38.848 1.00 15.50 207 ASN A CA 1
ATOM 1555 C C . ASN A 1 207 ? 13.150 -40.558 -37.845 1.00 15.56 207 ASN A C 1
ATOM 1556 O O . ASN A 1 207 ? 12.633 -41.631 -38.212 1.00 13.85 207 ASN A O 1
ATOM 1561 N N . ASP A 1 208 ? 13.161 -40.155 -36.582 1.00 14.47 208 ASP A N 1
ATOM 1562 C CA . ASP A 1 208 ? 12.560 -40.948 -35.528 1.00 12.66 208 ASP A CA 1
ATOM 1563 C C . ASP A 1 208 ? 11.044 -40.988 -35.661 1.00 14.85 208 ASP A C 1
ATOM 1564 O O . ASP A 1 208 ? 10.423 -42.009 -35.361 1.00 15.09 208 ASP A O 1
ATOM 1569 N N . LEU A 1 209 ? 10.430 -39.890 -36.097 1.00 14.09 209 LEU A N 1
ATOM 1570 C CA . LEU A 1 209 ? 8.981 -39.896 -36.271 1.00 15.75 209 LEU A CA 1
ATOM 1571 C C . LEU A 1 209 ? 8.562 -40.956 -37.283 1.00 16.97 209 LEU A C 1
ATOM 1572 O O . LEU A 1 209 ? 7.619 -41.714 -37.053 1.00 15.97 209 LEU A O 1
ATOM 1577 N N . SER A 1 210 ? 9.250 -41.008 -38.423 1.00 14.67 210 SER A N 1
ATOM 1578 C CA . SER A 1 210 ? 8.900 -41.996 -39.440 1.00 14.27 210 SER A CA 1
ATOM 1579 C C . SER A 1 210 ? 9.049 -43.400 -38.885 1.00 13.29 210 SER A C 1
ATOM 1580 O O . SER A 1 210 ? 8.213 -44.269 -39.173 1.00 15.27 210 SER A O 1
ATOM 1583 N N . LEU A 1 211 ? 10.093 -43.645 -38.113 1.00 13.44 211 LEU A N 1
ATOM 1584 C CA . LEU A 1 211 ? 10.244 -44.983 -37.559 1.00 12.68 211 LEU A CA 1
ATOM 1585 C C . LEU A 1 211 ? 9.083 -45.290 -36.599 1.00 15.84 211 LEU A C 1
ATOM 1586 O O . LEU A 1 211 ? 8.507 -46.381 -36.637 1.00 15.20 211 LEU A O 1
ATOM 1591 N N . LEU A 1 212 ? 8.737 -44.324 -35.747 1.00 13.09 212 LEU A N 1
ATOM 1592 C CA . LEU A 1 212 ? 7.639 -44.536 -34.805 1.00 14.26 212 LEU A CA 1
ATOM 1593 C C . LEU A 1 212 ? 6.356 -44.862 -35.575 1.00 14.42 212 LEU A C 1
ATOM 1594 O O . LEU A 1 212 ? 5.613 -45.789 -35.215 1.00 15.46 212 LEU A O 1
ATOM 1599 N N . GLN A 1 213 ? 6.064 -44.117 -36.635 1.00 14.66 213 GLN A N 1
ATOM 1600 C CA . GLN A 1 213 ? 4.868 -44.364 -37.417 1.00 15.13 213 GLN A CA 1
ATOM 1601 C C . GLN A 1 213 ? 4.859 -45.779 -38.014 1.00 16.67 213 GLN A C 1
ATOM 1602 O O . GLN A 1 213 ? 3.791 -46.388 -38.188 1.00 18.68 213 GLN A O 1
ATOM 1608 N N . SER A 1 214 ? 6.044 -46.310 -38.298 1.00 15.42 214 SER A N 1
ATOM 1609 C CA . SER A 1 214 ? 6.115 -47.643 -38.888 1.00 17.05 214 SER A CA 1
ATOM 1610 C C . SER A 1 214 ? 5.876 -48.754 -37.887 1.00 18.37 214 SER A C 1
ATOM 1611 O O . SER A 1 214 ? 5.599 -49.891 -38.295 1.00 23.18 214 SER A O 1
ATOM 1614 N N . ILE A 1 215 ? 5.969 -48.464 -36.593 1.00 16.96 215 ILE A N 1
ATOM 1615 C CA . ILE A 1 215 ? 5.775 -49.514 -35.604 1.00 17.83 215 ILE A CA 1
ATOM 1616 C C . ILE A 1 215 ? 4.443 -49.474 -34.860 1.00 19.76 215 ILE A C 1
ATOM 1617 O O . ILE A 1 215 ? 4.202 -50.286 -33.982 1.00 22.05 215 ILE A O 1
ATOM 1622 N N . THR A 1 216 ? 3.565 -48.546 -35.210 1.00 19.70 216 THR A N 1
ATOM 1623 C CA . THR A 1 216 ? 2.275 -48.518 -34.527 1.00 20.24 216 THR A CA 1
ATOM 1624 C C . THR A 1 216 ? 1.167 -48.221 -35.494 1.00 18.18 216 THR A C 1
ATOM 1625 O O . THR A 1 216 ? 1.328 -47.446 -36.436 1.00 19.64 216 THR A O 1
ATOM 1629 N N . ARG A 1 217 ? 0.011 -48.830 -35.261 1.00 20.22 217 ARG A N 1
ATOM 1630 C CA . ARG A 1 217 ? -1.129 -48.546 -36.112 1.00 20.46 217 ARG A CA 1
ATOM 1631 C C . ARG A 1 217 ? -1.887 -47.311 -35.584 1.00 19.71 217 ARG A C 1
ATOM 1632 O O . ARG A 1 217 ? -2.747 -46.791 -36.259 1.00 22.82 217 ARG A O 1
ATOM 1640 N N . LEU A 1 218 ? -1.507 -46.819 -34.413 1.00 19.50 218 LEU A N 1
ATOM 1641 C CA . LEU A 1 218 ? -2.176 -45.640 -33.848 1.00 17.13 218 LEU A CA 1
ATOM 1642 C C . LEU A 1 218 ? -1.840 -44.357 -34.589 1.00 16.45 218 LEU A C 1
ATOM 1643 O O . LEU A 1 218 ? -0.704 -44.154 -34.999 1.00 19.10 218 LEU A O 1
ATOM 1648 N N . PRO A 1 219 ? -2.828 -43.492 -34.785 1.00 14.93 219 PRO A N 1
ATOM 1649 C CA . PRO A 1 219 ? -2.561 -42.219 -35.476 1.00 16.44 219 PRO A CA 1
ATOM 1650 C C . PRO A 1 219 ? -1.642 -41.361 -34.589 1.00 14.04 219 PRO A C 1
ATOM 1651 O O . PRO A 1 219 ? -1.728 -41.388 -33.354 1.00 14.34 219 PRO A O 1
ATOM 1655 N N . ILE A 1 220 ? -0.757 -40.612 -35.227 1.00 13.48 220 ILE A N 1
ATOM 1656 C CA . ILE A 1 220 ? 0.171 -39.742 -34.524 1.00 12.29 220 ILE A CA 1
ATOM 1657 C C . ILE A 1 220 ? -0.293 -38.295 -34.672 1.00 12.23 220 ILE A C 1
ATOM 1658 O O . ILE A 1 220 ? -0.632 -37.833 -35.755 1.00 12.76 220 ILE A O 1
ATOM 1663 N N . ILE A 1 221 ? -0.288 -37.587 -33.549 1.00 11.57 221 ILE A N 1
ATOM 1664 C CA . ILE A 1 221 ? -0.689 -36.172 -33.507 1.00 11.57 221 ILE A CA 1
ATOM 1665 C C . ILE A 1 221 ? 0.553 -35.437 -33.014 1.00 10.88 221 ILE A C 1
ATOM 1666 O O . ILE A 1 221 ? 1.075 -35.784 -31.962 1.00 12.04 221 ILE A O 1
ATOM 1671 N N . LEU A 1 222 ? 1.060 -34.445 -33.755 1.00 9.35 222 LEU A N 1
ATOM 1672 C CA . LEU A 1 222 ? 2.253 -33.715 -33.290 1.00 11.37 222 LEU A CA 1
ATOM 1673 C C . LEU A 1 222 ? 1.835 -32.483 -32.490 1.00 9.58 222 LEU A C 1
ATOM 1674 O O . LEU A 1 222 ? 1.029 -31.700 -32.990 1.00 11.77 222 LEU A O 1
ATOM 1679 N N . LYS A 1 223 ? 2.417 -32.304 -31.308 1.00 9.10 223 LYS A N 1
ATOM 1680 C CA . LYS A 1 223 ? 2.053 -31.166 -30.452 1.00 8.53 223 LYS A CA 1
ATOM 1681 C C . LYS A 1 223 ? 3.229 -30.216 -30.306 1.00 9.20 223 LYS A C 1
ATOM 1682 O O . LYS A 1 223 ? 4.351 -30.631 -29.980 1.00 9.84 223 LYS A O 1
ATOM 1688 N N . GLY A 1 224 ? 2.972 -28.923 -30.554 1.00 8.92 224 GLY A N 1
ATOM 1689 C CA . GLY A 1 224 ? 4.023 -27.933 -30.417 1.00 9.19 224 GLY A CA 1
ATOM 1690 C C . GLY A 1 224 ? 4.362 -27.191 -31.679 1.00 10.30 224 GLY A C 1
ATOM 1691 O O . GLY A 1 224 ? 5.209 -26.305 -31.631 1.00 11.74 224 GLY A O 1
ATOM 1692 N N . ILE A 1 225 ? 3.714 -27.529 -32.777 1.00 9.63 225 ILE A N 1
ATOM 1693 C CA . ILE A 1 225 ? 4.010 -26.846 -34.045 1.00 10.11 225 ILE A CA 1
ATOM 1694 C C . ILE A 1 225 ? 3.565 -25.385 -33.983 1.00 11.47 225 ILE A C 1
ATOM 1695 O O . ILE A 1 225 ? 2.440 -25.093 -33.557 1.00 11.35 225 ILE A O 1
ATOM 1700 N N . LEU A 1 226 ? 4.440 -24.469 -34.400 1.00 10.36 226 LEU A N 1
ATOM 1701 C CA . LEU A 1 226 ? 4.131 -23.036 -34.393 1.00 10.81 226 LEU A CA 1
ATOM 1702 C C . LEU A 1 226 ? 4.333 -22.377 -35.730 1.00 12.37 226 LEU A C 1
ATOM 1703 O O . LEU A 1 226 ? 3.947 -21.217 -35.910 1.00 12.64 226 LEU A O 1
ATOM 1708 N N . THR A 1 227 ? 4.892 -23.116 -36.692 1.00 11.26 227 THR A N 1
ATOM 1709 C CA . THR A 1 227 ? 5.227 -22.494 -37.973 1.00 10.86 227 THR A CA 1
ATOM 1710 C C . THR A 1 227 ? 4.667 -23.228 -39.153 1.00 11.71 227 THR A C 1
ATOM 1711 O O . THR A 1 227 ? 4.448 -24.450 -39.102 1.00 11.70 227 THR A O 1
ATOM 1715 N N . LYS A 1 228 ? 4.459 -22.475 -40.227 1.00 11.36 228 LYS A N 1
ATOM 1716 C CA . LYS A 1 228 ? 3.971 -23.099 -41.450 1.00 12.03 228 LYS A CA 1
ATOM 1717 C C . LYS A 1 228 ? 4.999 -24.085 -41.981 1.00 12.34 228 LYS A C 1
ATOM 1718 O O . LYS A 1 228 ? 4.616 -25.098 -42.528 1.00 12.70 228 LYS A O 1
ATOM 1724 N N . GLU A 1 229 ? 6.292 -23.827 -41.779 1.00 12.02 229 GLU A N 1
ATOM 1725 C CA . GLU A 1 229 ? 7.302 -24.767 -42.289 1.00 11.03 229 GLU A CA 1
ATOM 1726 C C . GLU A 1 229 ? 7.207 -26.121 -41.594 1.00 11.97 229 GLU A C 1
ATOM 1727 O O . GLU A 1 229 ? 7.287 -27.181 -42.248 1.00 12.22 229 GLU A O 1
ATOM 1733 N N . ASP A 1 230 ? 7.022 -26.132 -40.272 1.00 11.53 230 ASP A N 1
ATOM 1734 C CA . ASP A 1 230 ? 6.923 -27.413 -39.595 1.00 11.19 230 ASP A CA 1
ATOM 1735 C C . ASP A 1 230 ? 5.566 -28.055 -39.909 1.00 9.48 230 ASP A C 1
ATOM 1736 O O . ASP A 1 230 ? 5.468 -29.281 -39.940 1.00 10.56 230 ASP A O 1
ATOM 1741 N N . ALA A 1 231 ? 4.526 -27.245 -40.147 1.00 10.20 231 ALA A N 1
ATOM 1742 C CA . ALA A 1 231 ? 3.227 -27.830 -40.517 1.00 9.95 231 ALA A CA 1
ATOM 1743 C C . ALA A 1 231 ? 3.338 -28.542 -41.870 1.00 10.62 231 ALA A C 1
ATOM 1744 O O . ALA A 1 231 ? 2.755 -29.610 -42.050 1.00 12.01 231 ALA A O 1
ATOM 1746 N N . GLU A 1 232 ? 4.077 -27.935 -42.804 1.00 12.44 232 GLU A N 1
ATOM 1747 C CA . GLU A 1 232 ? 4.256 -28.551 -44.115 1.00 13.07 232 GLU A CA 1
ATOM 1748 C C . GLU A 1 232 ? 5.030 -29.847 -43.958 1.00 12.63 232 GLU A C 1
ATOM 1749 O O . GLU A 1 232 ? 4.668 -30.845 -44.586 1.00 13.68 232 GLU A O 1
ATOM 1755 N N . LEU A 1 233 ? 6.083 -29.857 -43.155 1.00 13.06 233 LEU A N 1
ATOM 1756 C CA . LEU A 1 233 ? 6.816 -31.113 -42.929 1.00 14.62 233 LEU A CA 1
ATOM 1757 C C . LEU A 1 233 ? 5.913 -32.155 -42.260 1.00 13.93 233 LEU A C 1
ATOM 1758 O O . LEU A 1 233 ? 5.978 -33.346 -42.580 1.00 14.63 233 LEU A O 1
ATOM 1763 N N . ALA A 1 234 ? 5.066 -31.743 -41.313 1.00 11.91 234 ALA A N 1
ATOM 1764 C CA . ALA A 1 234 ? 4.185 -32.690 -40.669 1.00 12.64 234 ALA A CA 1
ATOM 1765 C C . ALA A 1 234 ? 3.279 -33.361 -41.710 1.00 12.12 234 ALA A C 1
ATOM 1766 O O . ALA A 1 234 ? 3.023 -34.570 -41.637 1.00 13.54 234 ALA A O 1
ATOM 1768 N N . MET A 1 235 ? 2.755 -32.579 -42.654 1.00 12.79 235 MET A N 1
ATOM 1769 C CA . MET A 1 235 ? 1.874 -33.149 -43.666 1.00 13.71 235 MET A CA 1
ATOM 1770 C C . MET A 1 235 ? 2.656 -34.071 -44.590 1.00 13.61 235 MET A C 1
ATOM 1771 O O . MET A 1 235 ? 2.122 -35.128 -44.973 1.00 15.83 235 MET A O 1
ATOM 1776 N N . LYS A 1 236 ? 3.890 -33.710 -44.917 1.00 13.15 236 LYS A N 1
ATOM 1777 C CA . LYS A 1 236 ? 4.686 -34.595 -45.774 1.00 15.51 236 LYS A CA 1
ATOM 1778 C C . LYS A 1 236 ? 4.987 -35.911 -45.071 1.00 16.87 236 LYS A C 1
ATOM 1779 O O . LYS A 1 236 ? 5.197 -36.934 -45.742 1.00 19.51 236 LYS A O 1
ATOM 1785 N N . HIS A 1 237 ? 5.018 -35.927 -43.737 1.00 13.81 237 HIS A N 1
ATOM 1786 C CA . HIS A 1 237 ? 5.262 -37.159 -43.008 1.00 12.52 237 HIS A CA 1
ATOM 1787 C C . HIS A 1 237 ? 3.987 -37.911 -42.693 1.00 12.17 237 HIS A C 1
ATOM 1788 O O . HIS A 1 237 ? 4.024 -38.918 -41.970 1.00 14.65 237 HIS A O 1
ATOM 1795 N N . ASN A 1 238 ? 2.866 -37.427 -43.223 1.00 13.26 238 ASN A N 1
ATOM 1796 C CA . ASN A 1 238 ? 1.584 -38.084 -43.077 1.00 14.23 238 ASN A CA 1
ATOM 1797 C C . ASN A 1 238 ? 1.088 -38.305 -41.656 1.00 15.79 238 ASN A C 1
ATOM 1798 O O . ASN A 1 238 ? 0.523 -39.357 -41.347 1.00 18.01 238 ASN A O 1
ATOM 1803 N N . VAL A 1 239 ? 1.297 -37.309 -40.794 1.00 13.56 239 VAL A N 1
ATOM 1804 C CA . VAL A 1 239 ? 0.749 -37.428 -39.442 1.00 14.60 239 VAL A CA 1
ATOM 1805 C C . VAL A 1 239 ? -0.752 -37.132 -39.562 1.00 11.97 239 VAL A C 1
ATOM 1806 O O . VAL A 1 239 ? -1.229 -36.592 -40.582 1.00 14.84 239 VAL A O 1
ATOM 1810 N N . GLN A 1 240 ? -1.495 -37.477 -38.515 1.00 11.81 240 GLN A N 1
ATOM 1811 C CA . GLN A 1 240 ? -2.945 -37.365 -38.561 1.00 10.93 240 GLN A CA 1
ATOM 1812 C C . GLN A 1 240 ? -3.523 -36.099 -37.920 1.00 11.15 240 GLN A C 1
ATOM 1813 O O . GLN A 1 240 ? -4.707 -35.833 -38.088 1.00 12.81 240 GLN A O 1
ATOM 1819 N N . GLY A 1 241 ? -2.689 -35.332 -37.234 1.00 11.67 241 GLY A N 1
ATOM 1820 C CA . GLY A 1 241 ? -3.205 -34.111 -36.624 1.00 12.24 241 GLY A CA 1
ATOM 1821 C C . GLY A 1 241 ? -2.077 -33.319 -36.051 1.00 11.36 241 GLY A C 1
ATOM 1822 O O . GLY A 1 241 ? -0.986 -33.826 -35.859 1.00 10.96 241 GLY A O 1
ATOM 1823 N N . ILE A 1 242 ? -2.374 -32.052 -35.747 1.00 9.92 242 ILE A N 1
ATOM 1824 C CA . ILE A 1 242 ? -1.360 -31.158 -35.183 1.00 10.01 242 ILE A CA 1
ATOM 1825 C C . ILE A 1 242 ? -2.016 -30.352 -34.074 1.00 10.55 242 ILE A C 1
ATOM 1826 O O . ILE A 1 242 ? -3.118 -29.839 -34.267 1.00 11.54 242 ILE A O 1
ATOM 1831 N N . VAL A 1 243 ? -1.339 -30.271 -32.933 1.00 8.77 243 VAL A N 1
ATOM 1832 C CA . VAL A 1 243 ? -1.805 -29.354 -31.864 1.00 10.06 243 VAL A CA 1
ATOM 1833 C C . VAL A 1 243 ? -0.854 -28.152 -31.938 1.00 9.19 243 VAL A C 1
ATOM 1834 O O . VAL A 1 243 ? 0.355 -28.258 -31.644 1.00 10.69 243 VAL A O 1
ATOM 1838 N N . VAL A 1 244 ? -1.411 -27.002 -32.302 1.00 8.86 244 VAL A N 1
ATOM 1839 C CA . VAL A 1 244 ? -0.639 -25.748 -32.332 1.00 8.74 244 VAL A CA 1
ATOM 1840 C C . VAL A 1 244 ? -0.505 -25.359 -30.855 1.00 9.52 244 VAL A C 1
ATOM 1841 O O . VAL A 1 244 ? -1.514 -25.209 -30.129 1.00 9.97 244 VAL A O 1
ATOM 1845 N N . SER A 1 245 ? 0.739 -25.193 -30.413 1.00 8.42 245 SER A N 1
ATOM 1846 C CA . SER A 1 245 ? 0.984 -24.988 -28.998 1.00 9.09 245 SER A CA 1
ATOM 1847 C C . SER A 1 245 ? 2.371 -24.443 -28.806 1.00 10.26 245 SER A C 1
ATOM 1848 O O . SER A 1 245 ? 3.277 -24.762 -29.584 1.00 9.00 245 SER A O 1
ATOM 1851 N N . ASN A 1 246 ? 2.556 -23.606 -27.783 1.00 8.47 246 ASN A N 1
ATOM 1852 C CA . ASN A 1 246 ? 3.881 -23.151 -27.380 1.00 8.80 246 ASN A CA 1
ATOM 1853 C C . ASN A 1 246 ? 4.157 -23.707 -25.966 1.00 7.88 246 ASN A C 1
ATOM 1854 O O . ASN A 1 246 ? 4.965 -23.174 -25.205 1.00 8.64 246 ASN A O 1
ATOM 1859 N N . HIS A 1 247 ? 3.474 -24.799 -25.608 1.00 7.60 247 HIS A N 1
ATOM 1860 C CA . HIS A 1 247 ? 3.694 -25.442 -24.303 1.00 7.35 247 HIS A CA 1
ATOM 1861 C C . HIS A 1 247 ? 3.382 -24.474 -23.159 1.00 8.01 247 HIS A C 1
ATOM 1862 O O . HIS A 1 247 ? 4.019 -24.500 -22.112 1.00 8.69 247 HIS A O 1
ATOM 1869 N N . GLY A 1 248 ? 2.387 -23.625 -23.374 1.00 7.88 248 GLY A N 1
ATOM 1870 C CA . GLY A 1 248 ? 1.986 -22.700 -22.325 1.00 9.40 248 GLY A CA 1
ATOM 1871 C C . GLY A 1 248 ? 3.028 -21.687 -21.929 1.00 9.46 248 GLY A C 1
ATOM 1872 O O . GLY A 1 248 ? 3.008 -21.179 -20.807 1.00 8.61 248 GLY A O 1
ATOM 1873 N N . GLY A 1 249 ? 3.947 -21.360 -22.830 1.00 8.06 249 GLY A N 1
ATOM 1874 C CA . GLY A 1 249 ? 5.008 -20.422 -22.477 1.00 9.47 249 GLY A CA 1
ATOM 1875 C C . GLY A 1 249 ? 5.994 -20.975 -21.450 1.00 9.51 249 GLY A C 1
ATOM 1876 O O . GLY A 1 249 ? 6.689 -20.200 -20.778 1.00 9.20 249 GLY A O 1
ATOM 1877 N N . ARG A 1 250 ? 6.086 -22.309 -21.352 1.00 8.16 250 ARG A N 1
ATOM 1878 C CA . ARG A 1 250 ? 6.972 -22.985 -20.399 1.00 8.77 250 ARG A CA 1
ATOM 1879 C C . ARG A 1 250 ? 8.291 -23.471 -21.047 1.00 8.78 250 ARG A C 1
ATOM 1880 O O . ARG A 1 250 ? 9.171 -23.960 -20.326 1.00 9.98 250 ARG A O 1
ATOM 1888 N N . GLN A 1 251 ? 8.394 -23.343 -22.375 1.00 9.04 251 GLN A N 1
ATOM 1889 C CA . GLN A 1 251 ? 9.563 -23.851 -23.105 1.00 9.23 251 GLN A CA 1
ATOM 1890 C C . GLN A 1 251 ? 10.335 -22.678 -23.704 1.00 9.30 251 GLN A C 1
ATOM 1891 O O . GLN A 1 251 ? 10.909 -21.907 -22.945 1.00 11.16 251 GLN A O 1
ATOM 1897 N N . LEU A 1 252 ? 10.379 -22.533 -25.024 1.00 8.99 252 LEU A N 1
ATOM 1898 C CA . LEU A 1 252 ? 11.055 -21.355 -25.601 1.00 9.50 252 LEU A CA 1
ATOM 1899 C C . LEU A 1 252 ? 10.126 -20.169 -25.405 1.00 8.65 252 LEU A C 1
ATOM 1900 O O . LEU A 1 252 ? 8.982 -20.186 -25.876 1.00 9.64 252 LEU A O 1
ATOM 1905 N N . ASP A 1 253 ? 10.602 -19.142 -24.718 1.00 9.86 253 ASP A N 1
ATOM 1906 C CA . ASP A 1 253 ? 9.769 -17.957 -24.511 1.00 11.08 253 ASP A CA 1
ATOM 1907 C C . ASP A 1 253 ? 9.950 -16.967 -25.667 1.00 10.90 253 ASP A C 1
ATOM 1908 O O . ASP A 1 253 ? 10.915 -17.044 -26.451 1.00 11.39 253 ASP A O 1
ATOM 1913 N N . GLU A 1 254 ? 9.011 -16.038 -25.779 1.00 9.98 254 GLU A N 1
ATOM 1914 C CA . GLU A 1 254 ? 9.027 -14.981 -26.777 1.00 9.56 254 GLU A CA 1
ATOM 1915 C C . GLU A 1 254 ? 8.745 -15.477 -28.158 1.00 10.06 254 GLU A C 1
ATOM 1916 O O . GLU A 1 254 ? 9.129 -14.849 -29.152 1.00 11.37 254 GLU A O 1
ATOM 1922 N N . VAL A 1 255 ? 8.013 -16.592 -28.211 1.00 9.48 255 VAL A N 1
ATOM 1923 C CA . VAL A 1 255 ? 7.481 -17.109 -29.470 1.00 9.80 255 VAL A CA 1
ATOM 1924 C C . VAL A 1 255 ? 6.054 -16.543 -29.600 1.00 11.67 255 VAL A C 1
ATOM 1925 O O . VAL A 1 255 ? 5.543 -15.902 -28.672 1.00 12.73 255 VAL A O 1
ATOM 1929 N N . SER A 1 256 ? 5.407 -16.775 -30.740 1.00 11.30 256 SER A N 1
ATOM 1930 C CA . SER A 1 256 ? 4.036 -16.283 -30.896 1.00 12.04 256 SER A CA 1
ATOM 1931 C C . SER A 1 256 ? 3.028 -16.924 -29.950 1.00 9.79 256 SER A C 1
ATOM 1932 O O . SER A 1 256 ? 3.179 -18.093 -29.537 1.00 10.49 256 SER A O 1
ATOM 1935 N N . ALA A 1 257 ? 2.003 -16.158 -29.595 1.00 8.85 257 ALA A N 1
ATOM 1936 C CA . ALA A 1 257 ? 0.899 -16.733 -28.853 1.00 8.99 257 ALA A CA 1
ATOM 1937 C C . ALA A 1 257 ? 0.325 -17.865 -29.702 1.00 8.76 257 ALA A C 1
ATOM 1938 O O . ALA A 1 257 ? 0.294 -17.777 -30.939 1.00 9.35 257 ALA A O 1
ATOM 1940 N N . SER A 1 258 ? -0.181 -18.914 -29.066 1.00 8.50 258 SER A N 1
ATOM 1941 C CA . SER A 1 258 ? -0.690 -20.024 -29.851 1.00 7.70 258 SER A CA 1
ATOM 1942 C C . SER A 1 258 ? -1.905 -19.684 -30.704 1.00 9.22 258 SER A C 1
ATOM 1943 O O . SER A 1 258 ? -2.032 -20.222 -31.812 1.00 9.66 258 SER A O 1
ATOM 1946 N N . ILE A 1 259 ? -2.792 -18.791 -30.244 1.00 9.02 259 ILE A N 1
ATOM 1947 C CA . ILE A 1 259 ? -3.943 -18.432 -31.055 1.00 9.58 259 ILE A CA 1
ATOM 1948 C C . ILE A 1 259 ? -3.500 -17.659 -32.300 1.00 9.48 259 ILE A C 1
ATOM 1949 O O . ILE A 1 259 ? -4.219 -17.685 -33.311 1.00 10.01 259 ILE A O 1
ATOM 1954 N N . ASP A 1 260 ? -2.344 -16.989 -32.242 1.00 9.69 260 ASP A N 1
ATOM 1955 C CA . ASP A 1 260 ? -1.821 -16.273 -33.418 1.00 10.75 260 ASP A CA 1
ATOM 1956 C C . ASP A 1 260 ? -1.115 -17.257 -34.353 1.00 10.55 260 ASP A C 1
ATOM 1957 O O . ASP A 1 260 ? -1.328 -17.212 -35.571 1.00 11.57 260 ASP A O 1
ATOM 1962 N N . ALA A 1 261 ? -0.347 -18.191 -33.806 1.00 9.54 261 ALA A N 1
ATOM 1963 C CA . ALA A 1 261 ? 0.338 -19.181 -34.651 1.00 8.89 261 ALA A CA 1
ATOM 1964 C C . ALA A 1 261 ? -0.688 -20.057 -35.363 1.00 10.83 261 ALA A C 1
ATOM 1965 O O . ALA A 1 261 ? -0.429 -20.556 -36.473 1.00 11.04 261 ALA A O 1
ATOM 1967 N N . LEU A 1 262 ? -1.844 -20.276 -34.738 1.00 9.87 262 LEU A N 1
ATOM 1968 C CA . LEU A 1 262 ? -2.880 -21.094 -35.357 1.00 9.32 262 LEU A CA 1
ATOM 1969 C C . LEU A 1 262 ? -3.206 -20.624 -36.762 1.00 11.19 262 LEU A C 1
ATOM 1970 O O . LEU A 1 262 ? -3.411 -21.457 -37.651 1.00 11.81 262 LEU A O 1
ATOM 1975 N N . ARG A 1 263 ? -3.247 -19.307 -36.980 1.00 10.74 263 ARG A N 1
ATOM 1976 C CA . ARG A 1 263 ? -3.626 -18.832 -38.305 1.00 11.60 263 ARG A CA 1
ATOM 1977 C C . ARG A 1 263 ? -2.713 -19.317 -39.408 1.00 13.27 263 ARG A C 1
ATOM 1978 O O . ARG A 1 263 ? -3.183 -19.798 -40.445 1.00 14.84 263 ARG A O 1
ATOM 1986 N N . GLU A 1 264 ? -1.410 -19.228 -39.207 1.00 12.86 264 GLU A N 1
ATOM 1987 C CA . GLU A 1 264 ? -0.545 -19.677 -40.297 1.00 16.05 264 GLU A CA 1
ATOM 1988 C C . GLU A 1 264 ? -0.503 -21.184 -40.452 1.00 14.79 264 GLU A C 1
ATOM 1989 O O . GLU A 1 264 ? -0.298 -21.696 -41.548 1.00 16.65 264 GLU A O 1
ATOM 1995 N N . VAL A 1 265 ? -0.714 -21.925 -39.367 1.00 12.08 265 VAL A N 1
ATOM 1996 C CA . VAL A 1 265 ? -0.707 -23.362 -39.479 1.00 11.01 265 VAL A CA 1
ATOM 1997 C C . VAL A 1 265 ? -1.953 -23.793 -40.248 1.00 13.64 265 VAL A C 1
ATOM 1998 O O . VAL A 1 265 ? -1.881 -24.630 -41.160 1.00 13.80 265 VAL A O 1
ATOM 2002 N N . VAL A 1 266 ? -3.108 -23.224 -39.911 1.00 12.96 266 VAL A N 1
ATOM 2003 C CA . VAL A 1 266 ? -4.351 -23.547 -40.601 1.00 13.54 266 VAL A CA 1
ATOM 2004 C C . VAL A 1 266 ? -4.222 -23.200 -42.088 1.00 14.65 266 VAL A C 1
ATOM 2005 O O . VAL A 1 266 ? -4.687 -23.990 -42.936 1.00 16.62 266 VAL A O 1
ATOM 2009 N N . ALA A 1 267 ? -3.603 -22.058 -42.388 1.00 13.76 267 ALA A N 1
ATOM 2010 C CA . ALA A 1 267 ? -3.465 -21.637 -43.799 1.00 16.67 267 ALA A CA 1
ATOM 2011 C C . ALA A 1 267 ? -2.566 -22.586 -44.570 1.00 17.98 267 ALA A C 1
ATOM 2012 O O . ALA A 1 267 ? -2.797 -22.819 -45.759 1.00 21.44 267 ALA A O 1
ATOM 2014 N N . ALA A 1 268 ? -1.561 -23.140 -43.905 1.00 14.55 268 ALA A N 1
ATOM 2015 C CA . ALA A 1 268 ? -0.648 -24.081 -44.563 1.00 15.87 268 ALA A CA 1
ATOM 2016 C C . ALA A 1 268 ? -1.328 -25.426 -44.775 1.00 16.50 268 ALA A C 1
ATOM 2017 O O . ALA A 1 268 ? -1.158 -26.074 -45.820 1.00 17.97 268 ALA A O 1
ATOM 2019 N N . VAL A 1 269 ? -2.123 -25.856 -43.799 1.00 15.55 269 VAL A N 1
ATOM 2020 C CA . VAL A 1 269 ? -2.739 -27.159 -43.843 1.00 15.77 269 VAL A CA 1
ATOM 2021 C C . VAL A 1 269 ? -3.928 -27.243 -44.806 1.00 17.40 269 VAL A C 1
ATOM 2022 O O . VAL A 1 269 ? -4.179 -28.289 -45.402 1.00 17.86 269 VAL A O 1
ATOM 2026 N N . LYS A 1 270 ? -4.667 -26.148 -44.929 1.00 19.03 270 LYS A N 1
ATOM 2027 C CA . LYS A 1 270 ? -5.798 -26.111 -45.844 1.00 22.27 270 LYS A CA 1
ATOM 2028 C C . LYS A 1 270 ? -6.754 -27.284 -45.711 1.00 21.84 270 LYS A C 1
ATOM 2029 O O . LYS A 1 270 ? -7.207 -27.843 -46.712 1.00 25.39 270 LYS A O 1
ATOM 2035 N N . GLY A 1 271 ? -7.038 -27.669 -44.474 1.00 20.61 271 GLY A N 1
ATOM 2036 C CA . GLY A 1 271 ? -7.996 -28.734 -44.214 1.00 20.59 271 GLY A CA 1
ATOM 2037 C C . GLY A 1 271 ? -7.572 -30.168 -44.457 1.00 17.23 271 GLY A C 1
ATOM 2038 O O . GLY A 1 271 ? -8.385 -31.068 -44.272 1.00 21.72 271 GLY A O 1
ATOM 2039 N N . LYS A 1 272 ? -6.313 -30.381 -44.826 1.00 16.63 272 LYS A N 1
ATOM 2040 C CA . LYS A 1 272 ? -5.841 -31.738 -45.104 1.00 18.88 272 LYS A CA 1
ATOM 2041 C C . LYS A 1 272 ? -5.904 -32.647 -43.875 1.00 18.49 272 LYS A C 1
ATOM 2042 O O . LYS A 1 272 ? -6.272 -33.833 -43.981 1.00 19.01 272 LYS A O 1
ATOM 2048 N N . ILE A 1 273 ? -5.542 -32.115 -42.701 1.00 15.61 273 ILE A N 1
ATOM 2049 C CA . ILE A 1 273 ? -5.607 -32.892 -41.466 1.00 13.51 273 ILE A CA 1
ATOM 2050 C C . ILE A 1 273 ? -6.169 -31.957 -40.399 1.00 12.13 273 ILE A C 1
ATOM 2051 O O . ILE A 1 273 ? -6.155 -30.731 -40.574 1.00 13.82 273 ILE A O 1
ATOM 2056 N N . GLU A 1 274 ? -6.641 -32.544 -39.307 1.00 12.87 274 GLU A N 1
ATOM 2057 C CA . GLU A 1 274 ? -7.207 -31.744 -38.219 1.00 11.61 274 GLU A CA 1
ATOM 2058 C C . GLU A 1 274 ? -6.117 -30.969 -37.482 1.00 10.82 274 GLU A C 1
ATOM 2059 O O . GLU A 1 274 ? -5.041 -31.487 -37.201 1.00 11.48 274 GLU A O 1
ATOM 2065 N N . VAL A 1 275 ? -6.450 -29.712 -37.167 1.00 11.08 275 VAL A N 1
ATOM 2066 C CA . VAL A 1 275 ? -5.546 -28.842 -36.417 1.00 9.59 275 VAL A CA 1
ATOM 2067 C C . VAL A 1 275 ? -6.269 -28.451 -35.133 1.00 9.23 275 VAL A C 1
ATOM 2068 O O . VAL A 1 275 ? -7.414 -28.016 -35.156 1.00 10.32 275 VAL A O 1
ATOM 2072 N N . TYR A 1 276 ? -5.570 -28.598 -34.032 1.00 8.57 276 TYR A N 1
ATOM 2073 C CA . TYR A 1 276 ? -6.119 -28.260 -32.706 1.00 9.33 276 TYR A CA 1
ATOM 2074 C C . TYR A 1 276 ? -5.193 -27.210 -32.104 1.00 8.91 276 TYR A C 1
ATOM 2075 O O . TYR A 1 276 ? -4.174 -26.860 -32.679 1.00 9.12 276 TYR A O 1
ATOM 2084 N N . MET A 1 277 ? -5.550 -26.691 -30.928 1.00 9.18 277 MET A N 1
ATOM 2085 C CA . MET A 1 277 ? -4.619 -25.797 -30.240 1.00 8.55 277 MET A CA 1
ATOM 2086 C C . MET A 1 277 ? -4.791 -25.840 -28.736 1.00 8.60 277 MET A C 1
ATOM 2087 O O . MET A 1 277 ? -5.818 -26.318 -28.233 1.00 9.16 277 MET A O 1
ATOM 2092 N N . ASP A 1 278 ? -3.731 -25.433 -28.044 1.00 8.57 278 ASP A N 1
ATOM 2093 C CA . ASP A 1 278 ? -3.850 -25.157 -26.605 1.00 7.42 278 ASP A CA 1
ATOM 2094 C C . ASP A 1 278 ? -3.069 -23.880 -26.321 1.00 9.79 278 ASP A C 1
ATOM 2095 O O . ASP A 1 278 ? -2.348 -23.347 -27.187 1.00 9.90 278 ASP A O 1
ATOM 2100 N N . GLY A 1 279 ? -3.254 -23.354 -25.112 1.00 9.00 279 GLY A N 1
ATOM 2101 C CA . GLY A 1 279 ? -2.515 -22.188 -24.670 1.00 9.42 279 GLY A CA 1
ATOM 2102 C C . GLY A 1 279 ? -3.360 -20.976 -24.404 1.00 8.97 279 GLY A C 1
ATOM 2103 O O . GLY A 1 279 ? -3.746 -20.259 -25.328 1.00 9.60 279 GLY A O 1
ATOM 2104 N N . GLY A 1 280 ? -3.709 -20.767 -23.130 1.00 7.93 280 GLY A N 1
ATOM 2105 C CA . GLY A 1 280 ? -4.458 -19.563 -22.785 1.00 7.68 280 GLY A CA 1
ATOM 2106 C C . GLY A 1 280 ? -5.953 -19.622 -22.921 1.00 8.22 280 GLY A C 1
ATOM 2107 O O . GLY A 1 280 ? -6.592 -18.587 -22.784 1.00 8.69 280 GLY A O 1
ATOM 2108 N N . VAL A 1 281 ? -6.526 -20.804 -23.182 1.00 7.62 281 VAL A N 1
ATOM 2109 C CA . VAL A 1 281 ? -7.993 -20.909 -23.296 1.00 7.96 281 VAL A CA 1
ATOM 2110 C C . VAL A 1 281 ? -8.587 -20.894 -21.880 1.00 7.80 281 VAL A C 1
ATOM 2111 O O . VAL A 1 281 ? -8.313 -21.799 -21.080 1.00 8.25 281 VAL A O 1
ATOM 2115 N N . ARG A 1 282 ? -9.379 -19.864 -21.588 1.00 8.18 282 ARG A N 1
ATOM 2116 C CA . ARG A 1 282 ? -9.941 -19.713 -20.240 1.00 8.99 282 ARG A CA 1
ATOM 2117 C C . ARG A 1 282 ? -11.423 -19.394 -20.241 1.00 9.90 282 ARG A C 1
ATOM 2118 O O . ARG A 1 282 ? -12.076 -19.598 -19.212 1.00 10.08 282 ARG A O 1
ATOM 2126 N N . THR A 1 283 ? -11.966 -18.911 -21.356 1.00 8.48 283 THR A N 1
ATOM 2127 C CA . THR A 1 283 ? -13.381 -18.559 -21.390 1.00 9.74 283 THR A CA 1
ATOM 2128 C C . THR A 1 283 ? -14.001 -19.037 -22.690 1.00 9.96 283 THR A C 1
ATOM 2129 O O . THR A 1 283 ? -13.292 -19.343 -23.655 1.00 10.43 283 THR A O 1
ATOM 2133 N N . GLY A 1 284 ? -15.324 -19.114 -22.724 1.00 8.95 284 GLY A N 1
ATOM 2134 C CA . GLY A 1 284 ? -16.001 -19.623 -23.915 1.00 9.98 284 GLY A CA 1
ATOM 2135 C C . GLY A 1 284 ? -15.660 -18.928 -25.201 1.00 9.48 284 GLY A C 1
ATOM 2136 O O . GLY A 1 284 ? -15.537 -19.619 -26.242 1.00 9.58 284 GLY A O 1
ATOM 2137 N N . THR A 1 285 ? -15.496 -17.605 -25.196 1.00 8.75 285 THR A N 1
ATOM 2138 C CA . THR A 1 285 ? -15.173 -16.930 -26.448 1.00 9.11 285 THR A CA 1
ATOM 2139 C C . THR A 1 285 ? -13.774 -17.306 -26.927 1.00 8.65 285 THR A C 1
ATOM 2140 O O . THR A 1 285 ? -13.503 -17.171 -28.127 1.00 9.18 285 THR A O 1
ATOM 2144 N N . ASP A 1 286 ? -12.875 -17.724 -26.030 1.00 8.42 286 ASP A N 1
ATOM 2145 C CA . ASP A 1 286 ? -11.562 -18.163 -26.515 1.00 7.98 286 ASP A CA 1
ATOM 2146 C C . ASP A 1 286 ? -11.772 -19.431 -27.345 1.00 9.29 286 ASP A C 1
ATOM 2147 O O . ASP A 1 286 ? -11.161 -19.605 -28.417 1.00 9.55 286 ASP A O 1
ATOM 2152 N N . VAL A 1 287 ? -12.627 -20.338 -26.866 1.00 8.41 287 VAL A N 1
ATOM 2153 C CA . VAL A 1 287 ? -12.898 -21.564 -27.619 1.00 9.11 287 VAL A CA 1
ATOM 2154 C C . VAL A 1 287 ? -13.543 -21.189 -28.969 1.00 9.05 287 VAL A C 1
ATOM 2155 O O . VAL A 1 287 ? -13.145 -21.710 -30.048 1.00 8.96 287 VAL A O 1
ATOM 2159 N N . LEU A 1 288 ? -14.520 -20.293 -28.925 1.00 8.72 288 LEU A N 1
ATOM 2160 C CA . LEU A 1 288 ? -15.223 -19.835 -30.117 1.00 8.56 288 LEU A CA 1
ATOM 2161 C C . LEU A 1 288 ? -14.220 -19.260 -31.140 1.00 10.35 288 LEU A C 1
ATOM 2162 O O . LEU A 1 288 ? -14.297 -19.562 -32.345 1.00 9.95 288 LEU A O 1
ATOM 2167 N N . LYS A 1 289 ? -13.275 -18.430 -30.684 1.00 8.59 289 LYS A N 1
ATOM 2168 C CA . LYS A 1 289 ? -12.293 -17.833 -31.571 1.00 9.39 289 LYS A CA 1
ATOM 2169 C C . LYS A 1 289 ? -11.374 -18.872 -32.179 1.00 9.30 289 LYS A C 1
ATOM 2170 O O . LYS A 1 289 ? -11.061 -18.793 -33.378 1.00 10.05 289 LYS A O 1
ATOM 2176 N N . ALA A 1 290 ? -10.920 -19.839 -31.395 1.00 8.43 290 ALA A N 1
ATOM 2177 C CA . ALA A 1 290 ? -10.060 -20.863 -31.987 1.00 8.25 290 ALA A CA 1
ATOM 2178 C C . ALA A 1 290 ? -10.816 -21.638 -33.061 1.00 10.52 290 ALA A C 1
ATOM 2179 O O . ALA A 1 290 ? -10.234 -21.946 -34.116 1.00 9.29 290 ALA A O 1
ATOM 2181 N N . LEU A 1 291 ? -12.082 -21.967 -32.814 1.00 9.33 291 LEU A N 1
ATOM 2182 C CA . LEU A 1 291 ? -12.874 -22.700 -33.798 1.00 10.78 291 LEU A CA 1
ATOM 2183 C C . LEU A 1 291 ? -13.107 -21.830 -35.027 1.00 10.73 291 LEU A C 1
ATOM 2184 O O . LEU A 1 291 ? -13.023 -22.323 -36.163 1.00 11.84 291 LEU A O 1
ATOM 2189 N N . ALA A 1 292 ? -13.356 -20.533 -34.850 1.00 9.44 292 ALA A N 1
ATOM 2190 C CA . ALA A 1 292 ? -13.577 -19.654 -35.990 1.00 10.11 292 ALA A CA 1
ATOM 2191 C C . ALA A 1 292 ? -12.326 -19.537 -36.853 1.00 10.68 292 ALA A C 1
ATOM 2192 O O . ALA A 1 292 ? -12.430 -19.384 -38.070 1.00 13.88 292 ALA A O 1
ATOM 2194 N N . LEU A 1 293 ? -11.160 -19.606 -36.241 1.00 9.76 293 LEU A N 1
ATOM 2195 C CA . LEU A 1 293 ? -9.894 -19.483 -36.943 1.00 10.01 293 LEU A CA 1
ATOM 2196 C C . LEU A 1 293 ? -9.420 -20.807 -37.511 1.00 12.07 293 LEU A C 1
ATOM 2197 O O . LEU A 1 293 ? -8.310 -20.860 -38.065 1.00 14.37 293 LEU A O 1
ATOM 2202 N N . GLY A 1 294 ? -10.202 -21.872 -37.346 1.00 10.92 294 GLY A N 1
ATOM 2203 C CA . GLY A 1 294 ? -9.855 -23.118 -38.024 1.00 12.32 294 GLY A CA 1
ATOM 2204 C C . GLY A 1 294 ? -9.487 -24.291 -37.189 1.00 11.95 294 GLY A C 1
ATOM 2205 O O . GLY A 1 294 ? -9.251 -25.371 -37.764 1.00 13.61 294 GLY A O 1
ATOM 2206 N N . ALA A 1 295 ? -9.395 -24.143 -35.873 1.00 11.19 295 ALA A N 1
ATOM 2207 C CA . ALA A 1 295 ? -9.093 -25.297 -35.043 1.00 10.27 295 ALA A CA 1
ATOM 2208 C C . ALA A 1 295 ? -10.335 -26.188 -34.956 1.00 11.43 295 ALA A C 1
ATOM 2209 O O . ALA A 1 295 ? -11.471 -25.701 -34.975 1.00 12.42 295 ALA A O 1
ATOM 2211 N N . ARG A 1 296 ? -10.110 -27.495 -34.847 1.00 10.01 296 ARG A N 1
ATOM 2212 C CA . ARG A 1 296 ? -11.199 -28.458 -34.711 1.00 11.30 296 ARG A CA 1
ATOM 2213 C C . ARG A 1 296 ? -11.583 -28.590 -33.234 1.00 10.68 296 ARG A C 1
ATOM 2214 O O . ARG A 1 296 ? -12.708 -28.942 -32.902 1.00 11.68 296 ARG A O 1
ATOM 2222 N N A CYS A 1 297 ? -10.643 -28.324 -32.333 0.50 9.58 297 CYS A N 1
ATOM 2223 N N B CYS A 1 297 ? -10.624 -28.301 -32.357 0.50 9.89 297 CYS A N 1
ATOM 2224 C CA A CYS A 1 297 ? -10.949 -28.348 -30.898 0.50 10.75 297 CYS A CA 1
ATOM 2225 C CA B CYS A 1 297 ? -10.838 -28.478 -30.926 0.50 10.32 297 CYS A CA 1
ATOM 2226 C C A CYS A 1 297 ? -9.773 -27.714 -30.182 0.50 10.04 297 CYS A C 1
ATOM 2227 C C B CYS A 1 297 ? -9.727 -27.749 -30.172 0.50 10.02 297 CYS A C 1
ATOM 2228 O O A CYS A 1 297 ? -8.702 -27.515 -30.768 0.50 10.11 297 CYS A O 1
ATOM 2229 O O B CYS A 1 297 ? -8.654 -27.502 -30.738 0.50 10.06 297 CYS A O 1
ATOM 2234 N N . ILE A 1 298 ? -9.991 -27.379 -28.920 1.00 8.82 298 ILE A N 1
ATOM 2235 C CA . ILE A 1 298 ? -8.940 -26.836 -28.085 1.00 8.44 298 ILE A CA 1
ATOM 2236 C C . ILE A 1 298 ? -8.672 -27.840 -26.952 1.00 8.85 298 ILE A C 1
ATOM 2237 O O . ILE A 1 298 ? -9.516 -28.729 -26.626 1.00 8.74 298 ILE A O 1
ATOM 2242 N N . PHE A 1 299 ? -7.492 -27.711 -26.367 1.00 8.12 299 PHE A N 1
ATOM 2243 C CA . PHE A 1 299 ? -7.091 -28.526 -25.221 1.00 8.17 299 PHE A CA 1
ATOM 2244 C C . PHE A 1 299 ? -6.720 -27.576 -24.100 1.00 9.29 299 PHE A C 1
ATOM 2245 O O . PHE A 1 299 ? -6.222 -26.455 -24.323 1.00 9.92 299 PHE A O 1
ATOM 2253 N N . LEU A 1 300 ? -7.011 -28.043 -22.891 1.00 8.30 300 LEU A N 1
ATOM 2254 C CA . LEU A 1 300 ? -6.730 -27.296 -21.660 1.00 8.28 300 LEU A CA 1
ATOM 2255 C C . LEU A 1 300 ? -5.578 -27.911 -20.896 1.00 8.65 300 LEU A C 1
ATOM 2256 O O . LEU A 1 300 ? -5.549 -29.126 -20.672 1.00 10.18 300 LEU A O 1
ATOM 2261 N N . GLY A 1 301 ? -4.657 -27.076 -20.453 1.00 8.66 301 GLY A N 1
ATOM 2262 C CA . GLY A 1 301 ? -3.531 -27.520 -19.661 1.00 8.71 301 GLY A CA 1
ATOM 2263 C C . GLY A 1 301 ? -3.771 -27.199 -18.188 1.00 8.73 301 GLY A C 1
ATOM 2264 O O . GLY A 1 301 ? -4.405 -27.987 -17.447 1.00 9.84 301 GLY A O 1
ATOM 2265 N N . ARG A 1 302 ? -3.309 -26.026 -17.759 1.00 7.59 302 ARG A N 1
ATOM 2266 C CA . ARG A 1 302 ? -3.451 -25.630 -16.356 1.00 8.65 302 ARG A CA 1
ATOM 2267 C C . ARG A 1 302 ? -4.856 -25.661 -15.742 1.00 10.09 302 ARG A C 1
ATOM 2268 O O . ARG A 1 302 ? -4.986 -26.090 -14.600 1.00 10.04 302 ARG A O 1
ATOM 2276 N N . PRO A 1 303 ? -5.924 -25.306 -16.481 1.00 8.37 303 PRO A N 1
ATOM 2277 C CA . PRO A 1 303 ? -7.244 -25.316 -15.827 1.00 9.08 303 PRO A CA 1
ATOM 2278 C C . PRO A 1 303 ? -7.644 -26.657 -15.258 1.00 10.59 303 PRO A C 1
ATOM 2279 O O . PRO A 1 303 ? -8.389 -26.718 -14.261 1.00 9.98 303 PRO A O 1
ATOM 2283 N N . ILE A 1 304 ? -7.158 -27.750 -15.849 1.00 9.78 304 ILE A N 1
ATOM 2284 C CA . ILE A 1 304 ? -7.501 -29.077 -15.341 1.00 10.12 304 ILE A CA 1
ATOM 2285 C C . ILE A 1 304 ? -6.831 -29.293 -13.993 1.00 10.60 304 ILE A C 1
ATOM 2286 O O . ILE A 1 304 ? -7.437 -29.844 -13.070 1.00 11.86 304 ILE A O 1
ATOM 2291 N N . LEU A 1 305 ? -5.582 -28.862 -13.863 1.00 10.29 305 LEU A N 1
ATOM 2292 C CA . LEU A 1 305 ? -4.850 -28.958 -12.606 1.00 10.20 305 LEU A CA 1
ATOM 2293 C C . LEU A 1 305 ? -5.509 -28.035 -11.570 1.00 10.73 305 LEU A C 1
ATOM 2294 O O . LEU A 1 305 ? -5.566 -28.410 -10.377 1.00 11.94 305 LEU A O 1
ATOM 2299 N N . TRP A 1 306 ? -5.990 -26.852 -11.968 1.00 10.56 306 TRP A N 1
ATOM 2300 C CA . TRP A 1 306 ? -6.674 -25.991 -11.004 1.00 11.11 306 TRP A CA 1
ATOM 2301 C C . TRP A 1 306 ? -7.935 -26.718 -10.528 1.00 10.99 306 TRP A C 1
ATOM 2302 O O . TRP A 1 306 ? -8.240 -26.685 -9.311 1.00 12.03 306 TRP A O 1
ATOM 2313 N N . GLY A 1 307 ? -8.682 -27.340 -11.425 1.00 10.14 307 GLY A N 1
ATOM 2314 C CA . GLY A 1 307 ? -9.892 -28.081 -11.039 1.00 10.36 307 GLY A CA 1
ATOM 2315 C C . GLY A 1 307 ? -9.548 -29.178 -10.030 1.00 12.83 307 GLY A C 1
ATOM 2316 O O . GLY A 1 307 ? -10.202 -29.292 -8.981 1.00 12.70 307 GLY A O 1
ATOM 2317 N N . LEU A 1 308 ? -8.516 -29.972 -10.299 1.00 11.46 308 LEU A N 1
ATOM 2318 C CA . LEU A 1 308 ? -8.090 -31.019 -9.358 1.00 10.60 308 LEU A CA 1
ATOM 2319 C C . LEU A 1 308 ? -7.696 -30.454 -8.020 1.00 12.76 308 LEU A C 1
ATOM 2320 O O . LEU A 1 308 ? -8.107 -30.992 -6.988 1.00 15.37 308 LEU A O 1
ATOM 2325 N N . ALA A 1 309 ? -6.899 -29.391 -8.006 1.00 12.56 309 ALA A N 1
ATOM 2326 C CA . ALA A 1 309 ? -6.407 -28.816 -6.751 1.00 12.59 309 ALA A CA 1
ATOM 2327 C C . ALA A 1 309 ? -7.546 -28.318 -5.867 1.00 16.09 309 ALA A C 1
ATOM 2328 O O . ALA A 1 309 ? -7.444 -28.374 -4.636 1.00 17.82 309 ALA A O 1
ATOM 2330 N N . CYS A 1 310 ? -8.609 -27.829 -6.489 1.00 15.00 310 CYS A N 1
ATOM 2331 C CA . CYS A 1 310 ? -9.745 -27.305 -5.736 1.00 15.45 310 CYS A CA 1
ATOM 2332 C C . CYS A 1 310 ? -10.706 -28.376 -5.246 1.00 16.22 310 CYS A C 1
ATOM 2333 O O . CYS A 1 310 ? -11.118 -28.346 -4.075 1.00 19.02 310 CYS A O 1
ATOM 2336 N N . LYS A 1 311 ? -11.035 -29.346 -6.097 1.00 15.38 311 LYS A N 1
ATOM 2337 C CA . LYS A 1 311 ? -12.064 -30.325 -5.750 1.00 16.10 311 LYS A CA 1
ATOM 2338 C C . LYS A 1 311 ? -11.906 -31.705 -6.361 1.00 14.51 311 LYS A C 1
ATOM 2339 O O . LYS A 1 311 ? -12.893 -32.421 -6.517 1.00 17.15 311 LYS A O 1
ATOM 2345 N N . GLY A 1 312 ? -10.702 -32.084 -6.777 1.00 13.83 312 GLY A N 1
ATOM 2346 C CA . GLY A 1 312 ? -10.551 -33.414 -7.336 1.00 15.21 312 GLY A CA 1
ATOM 2347 C C . GLY A 1 312 ? -11.354 -33.659 -8.603 1.00 15.46 312 GLY A C 1
ATOM 2348 O O . GLY A 1 312 ? -11.467 -32.772 -9.447 1.00 14.09 312 GLY A O 1
ATOM 2349 N N . GLU A 1 313 ? -11.928 -34.849 -8.749 1.00 13.76 313 GLU A N 1
ATOM 2350 C CA . GLU A 1 313 ? -12.728 -35.194 -9.910 1.00 13.97 313 GLU A CA 1
ATOM 2351 C C . GLU A 1 313 ? -13.824 -34.172 -10.188 1.00 15.26 313 GLU A C 1
ATOM 2352 O O . GLU A 1 313 ? -14.053 -33.757 -11.341 1.00 14.01 313 GLU A O 1
ATOM 2358 N N . ASP A 1 314 ? -14.526 -33.773 -9.126 1.00 14.11 314 ASP A N 1
ATOM 2359 C CA . ASP A 1 314 ? -15.615 -32.820 -9.288 1.00 14.23 314 ASP A CA 1
ATOM 2360 C C . ASP A 1 314 ? -15.101 -31.471 -9.802 1.00 13.36 314 ASP A C 1
ATOM 2361 O O . ASP A 1 314 ? -15.831 -30.796 -10.517 1.00 14.51 314 ASP A O 1
ATOM 2366 N N . GLY A 1 315 ? -13.877 -31.098 -9.430 1.00 12.35 315 GLY A N 1
ATOM 2367 C CA . GLY A 1 315 ? -13.290 -29.847 -9.907 1.00 12.10 315 GLY A CA 1
ATOM 2368 C C . GLY A 1 315 ? -12.981 -29.910 -11.395 1.00 13.00 315 GLY A C 1
ATOM 2369 O O . GLY A 1 315 ? -13.234 -28.955 -12.128 1.00 12.38 315 GLY A O 1
ATOM 2370 N N . VAL A 1 316 ? -12.435 -31.025 -11.859 1.00 11.57 316 VAL A N 1
ATOM 2371 C CA . VAL A 1 316 ? -12.168 -31.144 -13.285 1.00 12.07 316 VAL A CA 1
ATOM 2372 C C . VAL A 1 316 ? -13.492 -31.119 -14.039 1.00 12.39 316 VAL A C 1
ATOM 2373 O O . VAL A 1 316 ? -13.645 -30.441 -15.068 1.00 11.36 316 VAL A O 1
ATOM 2377 N N . LYS A 1 317 ? -14.484 -31.855 -13.545 1.00 11.93 317 LYS A N 1
ATOM 2378 C CA . LYS A 1 317 ? -15.763 -31.890 -14.211 1.00 11.56 317 LYS A CA 1
ATOM 2379 C C . LYS A 1 317 ? -16.389 -30.488 -14.262 1.00 11.36 317 LYS A C 1
ATOM 2380 O O . LYS A 1 317 ? -16.989 -30.115 -15.283 1.00 12.66 317 LYS A O 1
ATOM 2386 N N . GLU A 1 318 ? -16.257 -29.726 -13.172 1.00 11.52 318 GLU A N 1
ATOM 2387 C CA . GLU A 1 318 ? -16.833 -28.375 -13.141 1.00 12.13 318 GLU A CA 1
ATOM 2388 C C . GLU A 1 318 ? -16.112 -27.451 -14.153 1.00 11.63 318 GLU A C 1
ATOM 2389 O O . GLU A 1 318 ? -16.763 -26.676 -14.833 1.00 12.43 318 GLU A O 1
ATOM 2395 N N . VAL A 1 319 ? -14.781 -27.561 -14.257 1.00 10.62 319 VAL A N 1
ATOM 2396 C CA . VAL A 1 319 ? -14.051 -26.755 -15.233 1.00 10.80 319 VAL A CA 1
ATOM 2397 C C . VAL A 1 319 ? -14.545 -27.071 -16.640 1.00 10.67 319 VAL A C 1
ATOM 2398 O O . VAL A 1 319 ? -14.818 -26.154 -17.443 1.00 11.72 319 VAL A O 1
ATOM 2402 N N . LEU A 1 320 ? -14.677 -28.358 -16.961 1.00 9.58 320 LEU A N 1
ATOM 2403 C CA . LEU A 1 320 ? -15.159 -28.748 -18.288 1.00 9.48 320 LEU A CA 1
ATOM 2404 C C . LEU A 1 320 ? -16.602 -28.283 -18.526 1.00 12.27 320 LEU A C 1
ATOM 2405 O O . LEU A 1 320 ? -16.943 -27.772 -19.595 1.00 10.81 320 LEU A O 1
ATOM 2410 N N . ASP A 1 321 ? -17.453 -28.437 -17.518 1.00 11.10 321 ASP A N 1
ATOM 2411 C CA . ASP A 1 321 ? -18.839 -28.029 -17.635 1.00 12.49 321 ASP A CA 1
ATOM 2412 C C . ASP A 1 321 ? -18.976 -26.513 -17.774 1.00 10.36 321 ASP A C 1
ATOM 2413 O O . ASP A 1 321 ? -19.772 -26.035 -18.591 1.00 11.99 321 ASP A O 1
ATOM 2418 N N . ILE A 1 322 ? -18.209 -25.774 -16.977 1.00 11.12 322 ILE A N 1
ATOM 2419 C CA . ILE A 1 322 ? -18.267 -24.315 -17.061 1.00 10.60 322 ILE A CA 1
ATOM 2420 C C . ILE A 1 322 ? -17.817 -23.832 -18.437 1.00 10.59 322 ILE A C 1
ATOM 2421 O O . ILE A 1 322 ? -18.472 -22.989 -19.044 1.00 10.31 322 ILE A O 1
ATOM 2426 N N . LEU A 1 323 ? -16.697 -24.369 -18.952 1.00 10.25 323 LEU A N 1
ATOM 2427 C CA . LEU A 1 323 ? -16.241 -23.871 -20.231 1.00 10.68 323 LEU A CA 1
ATOM 2428 C C . LEU A 1 323 ? -17.186 -24.257 -21.332 1.00 9.53 323 LEU A C 1
ATOM 2429 O O . LEU A 1 323 ? -17.403 -23.486 -22.258 1.00 9.68 323 LEU A O 1
ATOM 2434 N N . THR A 1 324 ? -17.784 -25.452 -21.229 1.00 9.78 324 THR A N 1
ATOM 2435 C CA . THR A 1 324 ? -18.776 -25.868 -22.222 1.00 10.03 324 THR A CA 1
ATOM 2436 C C . THR A 1 324 ? -20.014 -24.948 -22.170 1.00 10.49 324 THR A C 1
ATOM 2437 O O . THR A 1 324 ? -20.524 -24.541 -23.217 1.00 10.72 324 THR A O 1
ATOM 2441 N N . ALA A 1 325 ? -20.457 -24.579 -20.961 1.00 10.80 325 ALA A N 1
ATOM 2442 C CA . ALA A 1 325 ? -21.621 -23.688 -20.821 1.00 10.55 325 ALA A CA 1
ATOM 2443 C C . ALA A 1 325 ? -21.290 -22.302 -21.383 1.00 9.00 325 ALA A C 1
ATOM 2444 O O . ALA A 1 325 ? -22.148 -21.652 -21.989 1.00 10.03 325 ALA A O 1
ATOM 2446 N N . GLU A 1 326 ? -20.065 -21.832 -21.157 1.00 9.29 326 GLU A N 1
ATOM 2447 C CA . GLU A 1 326 ? -19.665 -20.540 -21.730 1.00 8.08 326 GLU A CA 1
ATOM 2448 C C . GLU A 1 326 ? -19.638 -20.622 -23.255 1.00 8.84 326 GLU A C 1
ATOM 2449 O O . GLU A 1 326 ? -20.075 -19.690 -23.924 1.00 9.78 326 GLU A O 1
ATOM 2455 N N . LEU A 1 327 ? -19.130 -21.728 -23.807 1.00 8.78 327 LEU A N 1
ATOM 2456 C CA . LEU A 1 327 ? -19.147 -21.860 -25.284 1.00 8.74 327 LEU A CA 1
ATOM 2457 C C . LEU A 1 327 ? -20.599 -21.875 -25.810 1.00 8.82 327 LEU A C 1
ATOM 2458 O O . LEU A 1 327 ? -20.926 -21.221 -26.785 1.00 9.49 327 LEU A O 1
ATOM 2463 N N . HIS A 1 328 ? -21.470 -22.613 -25.134 1.00 8.46 328 HIS A N 1
ATOM 2464 C CA . HIS A 1 328 ? -22.871 -22.672 -25.548 1.00 9.87 328 HIS A CA 1
ATOM 2465 C C . HIS A 1 328 ? -23.488 -21.261 -25.523 1.00 10.19 328 HIS A C 1
ATOM 2466 O O . HIS A 1 328 ? -24.211 -20.872 -26.432 1.00 10.25 328 HIS A O 1
ATOM 2473 N N . ARG A 1 329 ? -23.178 -20.500 -24.476 1.00 9.49 329 ARG A N 1
ATOM 2474 C CA . ARG A 1 329 ? -23.693 -19.143 -24.353 1.00 8.88 329 ARG A CA 1
ATOM 2475 C C . ARG A 1 329 ? -23.177 -18.208 -25.441 1.00 8.51 329 ARG A C 1
ATOM 2476 O O . ARG A 1 329 ? -23.955 -17.475 -26.060 1.00 9.63 329 ARG A O 1
ATOM 2484 N N . CYS A 1 330 ? -21.861 -18.227 -25.719 1.00 9.81 330 CYS A N 1
ATOM 2485 C CA . CYS A 1 330 ? -21.406 -17.296 -26.753 1.00 9.16 330 CYS A CA 1
ATOM 2486 C C . CYS A 1 330 ? -21.801 -17.742 -28.166 1.00 9.08 330 CYS A C 1
ATOM 2487 O O . CYS A 1 330 ? -21.918 -16.897 -29.032 1.00 10.07 330 CYS A O 1
ATOM 2490 N N . MET A 1 331 ? -22.011 -19.044 -28.383 1.00 9.69 331 MET A N 1
ATOM 2491 C CA . MET A 1 331 ? -22.527 -19.494 -29.683 1.00 9.19 331 MET A CA 1
ATOM 2492 C C . MET A 1 331 ? -23.967 -18.964 -29.807 1.00 9.06 331 MET A C 1
ATOM 2493 O O . MET A 1 331 ? -24.362 -18.454 -30.851 1.00 10.38 331 MET A O 1
ATOM 2498 N N . THR A 1 332 ? -24.732 -19.049 -28.721 1.00 10.04 332 THR A N 1
ATOM 2499 C CA . THR A 1 332 ? -26.108 -18.542 -28.735 1.00 10.67 332 THR A CA 1
ATOM 2500 C C . THR A 1 332 ? -26.115 -17.040 -29.028 1.00 10.45 332 THR A C 1
ATOM 2501 O O . THR A 1 332 ? -26.863 -16.552 -29.894 1.00 11.18 332 THR A O 1
ATOM 2505 N N . LEU A 1 333 ? -25.265 -16.290 -28.314 1.00 10.47 333 LEU A N 1
ATOM 2506 C CA . LEU A 1 333 ? -25.261 -14.845 -28.512 1.00 10.01 333 LEU A CA 1
ATOM 2507 C C . LEU A 1 333 ? -24.753 -14.420 -29.877 1.00 10.94 333 LEU A C 1
ATOM 2508 O O . LEU A 1 333 ? -25.269 -13.456 -30.467 1.00 13.87 333 LEU A O 1
ATOM 2513 N N . SER A 1 334 ? -23.751 -15.132 -30.389 1.00 9.21 334 SER A N 1
ATOM 2514 C CA . SER A 1 334 ? -23.160 -14.755 -31.680 1.00 11.01 334 SER A CA 1
ATOM 2515 C C . SER A 1 334 ? -23.908 -15.268 -32.911 1.00 10.74 334 SER A C 1
ATOM 2516 O O . SER A 1 334 ? -23.578 -14.870 -34.022 1.00 12.41 334 SER A O 1
ATOM 2519 N N . GLY A 1 335 ? -24.885 -16.149 -32.709 1.00 10.54 335 GLY A N 1
ATOM 2520 C CA . GLY A 1 335 ? -25.655 -16.640 -33.847 1.00 11.73 335 GLY A CA 1
ATOM 2521 C C . GLY A 1 335 ? -25.188 -17.939 -34.476 1.00 12.68 335 GLY A C 1
ATOM 2522 O O . GLY A 1 335 ? -25.562 -18.216 -35.601 1.00 14.70 335 GLY A O 1
ATOM 2523 N N . CYS A 1 336 ? -24.429 -18.755 -33.751 1.00 11.32 336 CYS A N 1
ATOM 2524 C CA . CYS A 1 336 ? -23.917 -20.028 -34.289 1.00 12.47 336 CYS A CA 1
ATOM 2525 C C . CYS A 1 336 ? -24.697 -21.191 -33.690 1.00 13.12 336 CYS A C 1
ATOM 2526 O O . CYS A 1 336 ? -24.540 -21.508 -32.525 1.00 13.50 336 CYS A O 1
ATOM 2529 N N . GLN A 1 337 ? -25.506 -21.873 -34.501 1.00 13.66 337 GLN A N 1
ATOM 2530 C CA . GLN A 1 337 ? -26.315 -22.969 -33.973 1.00 13.41 337 GLN A CA 1
ATOM 2531 C C . GLN A 1 337 ? -25.524 -24.244 -33.686 1.00 13.69 337 GLN A C 1
ATOM 2532 O O . GLN A 1 337 ? -25.915 -25.036 -32.827 1.00 16.40 337 GLN A O 1
ATOM 2538 N N . SER A 1 338 ? -24.430 -24.446 -34.404 1.00 12.51 338 SER A N 1
ATOM 2539 C CA . SER A 1 338 ? -23.606 -25.648 -34.206 1.00 12.74 338 SER A CA 1
ATOM 2540 C C . SER A 1 338 ? -22.155 -25.292 -34.492 1.00 13.28 338 SER A C 1
ATOM 2541 O O . SER A 1 338 ? -21.856 -24.203 -35.022 1.00 12.90 338 SER A O 1
ATOM 2544 N N . VAL A 1 339 ? -21.251 -26.211 -34.156 1.00 11.90 339 VAL A N 1
ATOM 2545 C CA . VAL A 1 339 ? -19.846 -25.935 -34.356 1.00 13.37 339 VAL A CA 1
ATOM 2546 C C . VAL A 1 339 ? -19.513 -25.679 -35.823 1.00 16.01 339 VAL A C 1
ATOM 2547 O O . VAL A 1 339 ? -18.651 -24.840 -36.151 1.00 16.06 339 VAL A O 1
ATOM 2551 N N . ALA A 1 340 ? -20.212 -26.357 -36.735 1.00 17.33 340 ALA A N 1
ATOM 2552 C CA . ALA A 1 340 ? -19.961 -26.131 -38.163 1.00 18.69 340 ALA A CA 1
ATOM 2553 C C . ALA A 1 340 ? -20.297 -24.710 -38.626 1.00 19.47 340 ALA A C 1
ATOM 2554 O O . ALA A 1 340 ? -19.819 -24.250 -39.683 1.00 23.54 340 ALA A O 1
ATOM 2556 N N . GLU A 1 341 ? -21.139 -24.010 -37.868 1.00 16.63 341 GLU A N 1
ATOM 2557 C CA . GLU A 1 341 ? -21.492 -22.638 -38.235 1.00 17.81 341 GLU A CA 1
ATOM 2558 C C . GLU A 1 341 ? -20.504 -21.581 -37.715 1.00 18.20 341 GLU A C 1
ATOM 2559 O O . GLU A 1 341 ? -20.670 -20.398 -38.027 1.00 19.46 341 GLU A O 1
ATOM 2565 N N . ILE A 1 342 ? -19.492 -21.995 -36.939 1.00 14.83 342 ILE A N 1
ATOM 2566 C CA . ILE A 1 342 ? -18.494 -21.051 -36.409 1.00 14.26 342 ILE A CA 1
ATOM 2567 C C . ILE A 1 342 ? -17.431 -20.861 -37.502 1.00 16.38 342 ILE A C 1
ATOM 2568 O O . ILE A 1 342 ? -16.643 -21.775 -37.782 1.00 21.24 342 ILE A O 1
ATOM 2573 N N . SER A 1 343 ? -17.358 -19.664 -38.069 1.00 14.39 343 SER A N 1
ATOM 2574 C CA . SER A 1 343 ? -16.465 -19.408 -39.199 1.00 14.87 343 SER A CA 1
ATOM 2575 C C . SER A 1 343 ? -15.703 -18.104 -39.034 1.00 14.62 343 SER A C 1
ATOM 2576 O O . SER A 1 343 ? -15.965 -17.347 -38.113 1.00 13.93 343 SER A O 1
ATOM 2579 N N . PRO A 1 344 ? -14.778 -17.810 -39.947 1.00 13.37 344 PRO A N 1
ATOM 2580 C CA . PRO A 1 344 ? -13.996 -16.584 -39.888 1.00 14.13 344 PRO A CA 1
ATOM 2581 C C . PRO A 1 344 ? -14.844 -15.324 -39.987 1.00 13.62 344 PRO A C 1
ATOM 2582 O O . PRO A 1 344 ? -14.367 -14.251 -39.662 1.00 14.08 344 PRO A O 1
ATOM 2586 N N . ASP A 1 345 ? -16.088 -15.444 -40.464 1.00 13.37 345 ASP A N 1
ATOM 2587 C CA . ASP A 1 345 ? -16.972 -14.273 -40.533 1.00 14.56 345 ASP A CA 1
ATOM 2588 C C . ASP A 1 345 ? -17.178 -13.660 -39.132 1.00 12.86 345 ASP A C 1
ATOM 2589 O O . ASP A 1 345 ? -17.496 -12.482 -38.987 1.00 13.75 345 ASP A O 1
ATOM 2594 N N . LEU A 1 346 ? -16.989 -14.473 -38.100 1.00 11.41 346 LEU A N 1
ATOM 2595 C CA . LEU A 1 346 ? -17.117 -13.979 -36.717 1.00 11.66 346 LEU A CA 1
ATOM 2596 C C . LEU A 1 346 ? -15.974 -13.098 -36.260 1.00 12.35 346 LEU A C 1
ATOM 2597 O O . LEU A 1 346 ? -16.084 -12.400 -35.237 1.00 12.30 346 LEU A O 1
ATOM 2602 N N . ILE A 1 347 ? -14.854 -13.150 -36.970 1.00 11.02 347 ILE A N 1
ATOM 2603 C CA . ILE A 1 347 ? -13.637 -12.438 -36.578 1.00 11.37 347 ILE A CA 1
ATOM 2604 C C . ILE A 1 347 ? -13.436 -11.141 -37.332 1.00 11.72 347 ILE A C 1
ATOM 2605 O O . ILE A 1 347 ? -13.503 -11.125 -38.568 1.00 13.47 347 ILE A O 1
ATOM 2610 N N . GLN A 1 348 ? -13.173 -10.054 -36.622 1.00 12.81 348 GLN A N 1
ATOM 2611 C CA . GLN A 1 348 ? -12.970 -8.762 -37.266 1.00 14.79 348 GLN A CA 1
ATOM 2612 C C . GLN A 1 348 ? -11.663 -8.701 -38.018 1.00 19.59 348 GLN A C 1
ATOM 2613 O O . GLN A 1 348 ? -10.624 -9.073 -37.455 1.00 22.91 348 GLN A O 1
ATOM 2619 N N . PHE A 1 349 ? -11.713 -8.174 -39.243 1.00 24.07 349 PHE A N 1
ATOM 2620 C CA . PHE A 1 349 ? -10.497 -8.035 -40.065 1.00 34.44 349 PHE A CA 1
ATOM 2621 C C . PHE A 1 349 ? -9.450 -8.962 -39.527 1.00 35.69 349 PHE A C 1
ATOM 2622 O O . PHE A 1 349 ? -8.705 -8.684 -38.597 1.00 38.98 349 PHE A O 1
ATOM 2630 N N . SER A 1 350 ? -9.411 -10.100 -40.169 1.00 38.97 350 SER A N 1
ATOM 2631 C CA . SER A 1 350 ? -8.557 -11.192 -39.814 1.00 38.61 350 SER A CA 1
ATOM 2632 C C . SER A 1 350 ? -9.520 -11.954 -40.649 1.00 37.71 350 SER A C 1
ATOM 2633 O O . SER A 1 350 ? -9.849 -11.459 -41.726 1.00 45.16 350 SER A O 1
ATOM 2636 N N . ARG A 1 351 ? -10.061 -13.079 -40.202 1.00 39.12 351 ARG A N 1
ATOM 2637 C CA . ARG A 1 351 ? -11.004 -13.731 -41.087 1.00 38.66 351 ARG A CA 1
ATOM 2638 C C . ARG A 1 351 ? -10.145 -14.081 -42.330 1.00 43.18 351 ARG A C 1
ATOM 2639 O O . ARG A 1 351 ? -8.916 -13.782 -42.323 1.00 45.79 351 ARG A O 1
ATOM 2647 N N . PRO B 1 1 ? 37.444 -33.790 -87.952 1.00 30.94 1 PRO B N 1
ATOM 2648 C CA . PRO B 1 1 ? 36.254 -33.685 -88.814 1.00 25.62 1 PRO B CA 1
ATOM 2649 C C . PRO B 1 1 ? 36.387 -34.616 -90.005 1.00 21.74 1 PRO B C 1
ATOM 2650 O O . PRO B 1 1 ? 37.481 -35.046 -90.375 1.00 26.29 1 PRO B O 1
ATOM 2654 N N . LEU B 1 2 ? 35.251 -34.922 -90.601 1.00 21.05 2 LEU B N 1
ATOM 2655 C CA . LEU B 1 2 ? 35.228 -35.804 -91.753 1.00 18.10 2 LEU B CA 1
ATOM 2656 C C . LEU B 1 2 ? 35.304 -34.929 -92.989 1.00 19.15 2 LEU B C 1
ATOM 2657 O O . LEU B 1 2 ? 34.332 -34.248 -93.323 1.00 22.79 2 LEU B O 1
ATOM 2662 N N . VAL B 1 3 ? 36.443 -34.951 -93.681 1.00 15.03 3 VAL B N 1
ATOM 2663 C CA . VAL B 1 3 ? 36.592 -34.034 -94.819 1.00 15.72 3 VAL B CA 1
ATOM 2664 C C . VAL B 1 3 ? 36.631 -34.701 -96.187 1.00 14.90 3 VAL B C 1
ATOM 2665 O O . VAL B 1 3 ? 36.669 -34.009 -97.204 1.00 17.79 3 VAL B O 1
ATOM 2669 N N . CYS B 1 4 ? 36.612 -36.027 -96.204 1.00 13.51 4 CYS B N 1
ATOM 2670 C CA . CYS B 1 4 ? 36.667 -36.777 -97.469 1.00 12.66 4 CYS B CA 1
ATOM 2671 C C . CYS B 1 4 ? 35.950 -38.108 -97.253 1.00 13.96 4 CYS B C 1
ATOM 2672 O O . CYS B 1 4 ? 35.628 -38.484 -96.100 1.00 12.42 4 CYS B O 1
ATOM 2675 N N . LEU B 1 5 ? 35.683 -38.841 -98.335 1.00 12.05 5 LEU B N 1
ATOM 2676 C CA . LEU B 1 5 ? 34.977 -40.099 -98.173 1.00 12.04 5 LEU B CA 1
ATOM 2677 C C . LEU B 1 5 ? 35.732 -41.112 -97.324 1.00 12.70 5 LEU B C 1
ATOM 2678 O O . LEU B 1 5 ? 35.107 -41.879 -96.554 1.00 12.26 5 LEU B O 1
ATOM 2683 N N . ALA B 1 6 ? 37.061 -41.101 -97.414 1.00 11.92 6 ALA B N 1
ATOM 2684 C CA . ALA B 1 6 ? 37.862 -42.024 -96.613 1.00 12.43 6 ALA B CA 1
ATOM 2685 C C . ALA B 1 6 ? 37.651 -41.798 -95.116 1.00 13.03 6 ALA B C 1
ATOM 2686 O O . ALA B 1 6 ? 37.655 -42.767 -94.335 1.00 13.35 6 ALA B O 1
ATOM 2688 N N . ASP B 1 7 ? 37.404 -40.549 -94.724 1.00 12.74 7 ASP B N 1
ATOM 2689 C CA . ASP B 1 7 ? 37.155 -40.268 -93.301 1.00 13.59 7 ASP B CA 1
ATOM 2690 C C . ASP B 1 7 ? 35.817 -40.875 -92.893 1.00 14.97 7 ASP B C 1
ATOM 2691 O O . ASP B 1 7 ? 35.655 -41.356 -91.772 1.00 14.79 7 ASP B O 1
ATOM 2696 N N . PHE B 1 8 ? 34.827 -40.831 -93.782 1.00 12.56 8 PHE B N 1
ATOM 2697 C CA . PHE B 1 8 ? 33.537 -41.434 -93.472 1.00 12.00 8 PHE B CA 1
ATOM 2698 C C . PHE B 1 8 ? 33.687 -42.957 -93.364 1.00 12.25 8 PHE B C 1
ATOM 2699 O O . PHE B 1 8 ? 33.020 -43.580 -92.533 1.00 13.11 8 PHE B O 1
ATOM 2707 N N . LYS B 1 9 ? 34.508 -43.574 -94.212 1.00 11.63 9 LYS B N 1
ATOM 2708 C CA . LYS B 1 9 ? 34.710 -45.019 -94.160 1.00 11.58 9 LYS B CA 1
ATOM 2709 C C . LYS B 1 9 ? 35.285 -45.388 -92.784 1.00 12.71 9 LYS B C 1
ATOM 2710 O O . LYS B 1 9 ? 34.789 -46.317 -92.129 1.00 13.92 9 LYS B O 1
ATOM 2716 N N . ALA B 1 10 ? 36.343 -44.682 -92.382 1.00 13.75 10 ALA B N 1
ATOM 2717 C CA . ALA B 1 10 ? 36.980 -44.983 -91.097 1.00 14.83 10 ALA B CA 1
ATOM 2718 C C . ALA B 1 10 ? 36.041 -44.739 -89.924 1.00 13.08 10 ALA B C 1
ATOM 2719 O O . ALA B 1 10 ? 35.975 -45.570 -88.995 1.00 14.88 10 ALA B O 1
ATOM 2721 N N . HIS B 1 11 ? 35.305 -43.639 -89.929 1.00 13.43 11 HIS B N 1
ATOM 2722 C CA . HIS B 1 11 ? 34.404 -43.362 -88.821 1.00 13.84 11 HIS B CA 1
ATOM 2723 C C . HIS B 1 11 ? 33.203 -44.302 -88.798 1.00 16.18 11 HIS B C 1
ATOM 2724 O O . HIS B 1 11 ? 32.714 -44.684 -87.725 1.00 16.40 11 HIS B O 1
ATOM 2731 N N . ALA B 1 12 ? 32.722 -44.701 -89.970 1.00 14.12 12 ALA B N 1
ATOM 2732 C CA . ALA B 1 12 ? 31.564 -45.590 -90.019 1.00 13.11 12 ALA B CA 1
ATOM 2733 C C . ALA B 1 12 ? 31.922 -46.943 -89.385 1.00 13.60 12 ALA B C 1
ATOM 2734 O O . ALA B 1 12 ? 31.090 -47.524 -88.680 1.00 14.24 12 ALA B O 1
ATOM 2736 N N . GLN B 1 13 ? 33.136 -47.443 -89.605 1.00 13.67 13 GLN B N 1
ATOM 2737 C CA . GLN B 1 13 ? 33.515 -48.720 -89.029 1.00 13.38 13 GLN B CA 1
ATOM 2738 C C . GLN B 1 13 ? 33.478 -48.619 -87.485 1.00 16.14 13 GLN B C 1
ATOM 2739 O O . GLN B 1 13 ? 33.017 -49.538 -86.798 1.00 15.95 13 GLN B O 1
ATOM 2745 N N . LYS B 1 14 ? 33.911 -47.487 -86.943 1.00 15.70 14 LYS B N 1
ATOM 2746 C CA . LYS B 1 14 ? 33.880 -47.342 -85.486 1.00 15.77 14 LYS B CA 1
ATOM 2747 C C . LYS B 1 14 ? 32.474 -47.316 -84.951 1.00 18.31 14 LYS B C 1
ATOM 2748 O O . LYS B 1 14 ? 32.243 -47.720 -83.805 1.00 21.74 14 LYS B O 1
ATOM 2754 N N . GLN B 1 15 ? 31.518 -46.844 -85.736 1.00 15.25 15 GLN B N 1
ATOM 2755 C CA . GLN B 1 15 ? 30.164 -46.724 -85.298 1.00 16.61 15 GLN B CA 1
ATOM 2756 C C . GLN B 1 15 ? 29.220 -47.898 -85.550 1.00 14.53 15 GLN B C 1
ATOM 2757 O O . GLN B 1 15 ? 28.069 -47.860 -85.172 1.00 17.72 15 GLN B O 1
ATOM 2763 N N . LEU B 1 16 ? 29.778 -48.970 -86.104 1.00 13.52 16 LEU B N 1
ATOM 2764 C CA . LEU B 1 16 ? 29.007 -50.157 -86.412 1.00 14.28 16 LEU B CA 1
ATOM 2765 C C . LEU B 1 16 ? 29.542 -51.410 -85.759 1.00 13.81 16 LEU B C 1
ATOM 2766 O O . LEU B 1 16 ? 30.717 -51.503 -85.404 1.00 14.51 16 LEU B O 1
ATOM 2771 N N . SER B 1 17 ? 28.668 -52.398 -85.633 1.00 13.44 17 SER B N 1
ATOM 2772 C CA . SER B 1 17 ? 29.090 -53.680 -85.113 1.00 12.82 17 SER B CA 1
ATOM 2773 C C . SER B 1 17 ? 30.007 -54.331 -86.142 1.00 15.62 17 SER B C 1
ATOM 2774 O O . SER B 1 17 ? 30.020 -53.941 -87.341 1.00 13.59 17 SER B O 1
ATOM 2777 N N . LYS B 1 18 ? 30.781 -55.317 -85.704 1.00 14.56 18 LYS B N 1
ATOM 2778 C CA . LYS B 1 18 ? 31.638 -56.045 -86.634 1.00 13.89 18 LYS B CA 1
ATOM 2779 C C . LYS B 1 18 ? 30.784 -56.764 -87.695 1.00 15.68 18 LYS B C 1
ATOM 2780 O O . LYS B 1 18 ? 31.118 -56.762 -88.905 1.00 15.66 18 LYS B O 1
ATOM 2786 N N . THR B 1 19 ? 29.670 -57.361 -87.291 1.00 14.56 19 THR B N 1
ATOM 2787 C CA . THR B 1 19 ? 28.848 -58.069 -88.265 1.00 14.91 19 THR B CA 1
ATOM 2788 C C . THR B 1 19 ? 28.254 -57.133 -89.313 1.00 14.95 19 THR B C 1
ATOM 2789 O O . THR B 1 19 ? 28.208 -57.472 -90.511 1.00 14.72 19 THR B O 1
ATOM 2793 N N . SER B 1 20 ? 27.815 -55.947 -88.907 1.00 13.85 20 SER B N 1
ATOM 2794 C CA . SER B 1 20 ? 27.257 -55.006 -89.870 1.00 12.44 20 SER B CA 1
ATOM 2795 C C . SER B 1 20 ? 28.322 -54.455 -90.782 1.00 14.71 20 SER B C 1
ATOM 2796 O O . SER B 1 20 ? 28.074 -54.266 -91.984 1.00 14.49 20 SER B O 1
ATOM 2799 N N . TRP B 1 21 ? 29.500 -54.157 -90.242 1.00 12.68 21 TRP B N 1
ATOM 2800 C CA . TRP B 1 21 ? 30.570 -53.657 -91.075 1.00 12.01 21 TRP B CA 1
ATOM 2801 C C . TRP B 1 21 ? 30.992 -54.750 -92.070 1.00 14.27 21 TRP B C 1
ATOM 2802 O O . TRP B 1 21 ? 31.267 -54.428 -93.246 1.00 13.66 21 TRP B O 1
ATOM 2813 N N . ASP B 1 22 ? 31.075 -56.005 -91.623 1.00 12.64 22 ASP B N 1
ATOM 2814 C CA . ASP B 1 22 ? 31.464 -57.106 -92.533 1.00 15.20 22 ASP B CA 1
ATOM 2815 C C . ASP B 1 22 ? 30.487 -57.148 -93.692 1.00 15.17 22 ASP B C 1
ATOM 2816 O O . ASP B 1 22 ? 30.882 -57.427 -94.834 1.00 16.08 22 ASP B O 1
ATOM 2821 N N . PHE B 1 23 ? 29.214 -56.930 -93.414 1.00 12.03 23 PHE B N 1
ATOM 2822 C CA . PHE B 1 23 ? 28.214 -56.932 -94.486 1.00 13.33 23 PHE B CA 1
ATOM 2823 C C . PHE B 1 23 ? 28.400 -55.744 -95.433 1.00 15.46 23 PHE B C 1
ATOM 2824 O O . PHE B 1 23 ? 28.331 -55.894 -96.662 1.00 15.52 23 PHE B O 1
ATOM 2832 N N . ILE B 1 24 ? 28.631 -54.556 -94.904 1.00 13.42 24 ILE B N 1
ATOM 2833 C CA . ILE B 1 24 ? 28.776 -53.398 -95.781 1.00 13.27 24 ILE B CA 1
ATOM 2834 C C . ILE B 1 24 ? 30.066 -53.411 -96.594 1.00 16.18 24 ILE B C 1
ATOM 2835 O O . ILE B 1 24 ? 30.098 -53.122 -97.818 1.00 16.19 24 ILE B O 1
ATOM 2840 N N . GLU B 1 25 ? 31.152 -53.774 -95.949 1.00 16.95 25 GLU B N 1
ATOM 2841 C CA . GLU B 1 25 ? 32.419 -53.698 -96.632 1.00 22.22 25 GLU B CA 1
ATOM 2842 C C . GLU B 1 25 ? 32.796 -54.984 -97.292 1.00 24.13 25 GLU B C 1
ATOM 2843 O O . GLU B 1 25 ? 33.850 -55.078 -97.949 1.00 28.41 25 GLU B O 1
ATOM 2849 N N . GLY B 1 26 ? 31.896 -55.953 -97.175 1.00 20.97 26 GLY B N 1
ATOM 2850 C CA . GLY B 1 26 ? 32.081 -57.284 -97.677 1.00 21.01 26 GLY B CA 1
ATOM 2851 C C . GLY B 1 26 ? 32.558 -57.434 -99.096 1.00 19.19 26 GLY B C 1
ATOM 2852 O O . GLY B 1 26 ? 32.125 -56.691 -99.966 1.00 21.27 26 GLY B O 1
ATOM 2853 N N . GLU B 1 27 ? 33.446 -58.388 -99.288 1.00 13.08 27 GLU B N 1
ATOM 2854 C CA . GLU B 1 27 ? 34.003 -58.725 -100.601 1.00 13.12 27 GLU B CA 1
ATOM 2855 C C . GLU B 1 27 ? 33.808 -60.222 -100.826 1.00 13.55 27 GLU B C 1
ATOM 2856 O O . GLU B 1 27 ? 33.761 -61.018 -99.893 1.00 14.22 27 GLU B O 1
ATOM 2862 N N . ALA B 1 28 ? 33.712 -60.621 -102.087 1.00 12.43 28 ALA B N 1
ATOM 2863 C CA . ALA B 1 28 ? 33.555 -62.027 -102.394 1.00 12.42 28 ALA B CA 1
ATOM 2864 C C . ALA B 1 28 ? 34.892 -62.742 -102.491 1.00 11.83 28 ALA B C 1
ATOM 2865 O O . ALA B 1 28 ? 35.880 -62.187 -102.981 1.00 12.27 28 ALA B O 1
ATOM 2867 N N . ASP B 1 29 ? 34.900 -63.970 -101.993 1.00 11.99 29 ASP B N 1
ATOM 2868 C CA . ASP B 1 29 ? 36.050 -64.848 -102.100 1.00 10.74 29 ASP B CA 1
ATOM 2869 C C . ASP B 1 29 ? 37.361 -64.198 -101.698 1.00 14.15 29 ASP B C 1
ATOM 2870 O O . ASP B 1 29 ? 37.422 -63.710 -100.567 1.00 13.89 29 ASP B O 1
ATOM 2875 N N . ASP B 1 30 ? 38.381 -64.170 -102.552 1.00 12.77 30 ASP B N 1
ATOM 2876 C CA . ASP B 1 30 ? 39.686 -63.608 -102.161 1.00 13.58 30 ASP B CA 1
ATOM 2877 C C . ASP B 1 30 ? 39.737 -62.070 -102.158 1.00 13.56 30 ASP B C 1
ATOM 2878 O O . ASP B 1 30 ? 40.768 -61.493 -101.804 1.00 15.14 30 ASP B O 1
ATOM 2883 N N . GLY B 1 31 ? 38.653 -61.397 -102.571 1.00 11.66 31 GLY B N 1
ATOM 2884 C CA . GLY B 1 31 ? 38.623 -59.943 -102.546 1.00 12.51 31 GLY B CA 1
ATOM 2885 C C . GLY B 1 31 ? 39.506 -59.191 -103.518 1.00 12.16 31 GLY B C 1
ATOM 2886 O O . GLY B 1 31 ? 39.961 -58.056 -103.249 1.00 13.62 31 GLY B O 1
ATOM 2887 N N . ILE B 1 32 ? 39.747 -59.806 -104.667 1.00 10.88 32 ILE B N 1
ATOM 2888 C CA . ILE B 1 32 ? 40.598 -59.199 -105.688 1.00 11.76 32 ILE B CA 1
ATOM 2889 C C . ILE B 1 32 ? 39.943 -57.974 -106.336 1.00 12.21 32 ILE B C 1
ATOM 2890 O O . ILE B 1 32 ? 40.559 -56.899 -106.439 1.00 12.40 32 ILE B O 1
ATOM 2895 N N . THR B 1 33 ? 38.681 -58.137 -106.735 1.00 11.14 33 THR B N 1
ATOM 2896 C CA . THR B 1 33 ? 37.975 -57.052 -107.413 1.00 12.47 33 THR B CA 1
ATOM 2897 C C . THR B 1 33 ? 37.641 -55.869 -106.522 1.00 11.74 33 THR B C 1
ATOM 2898 O O . THR B 1 33 ? 37.699 -54.719 -106.962 1.00 12.30 33 THR B O 1
ATOM 2902 N N . TYR B 1 34 ? 37.336 -56.138 -105.254 1.00 13.05 34 TYR B N 1
ATOM 2903 C CA . TYR B 1 34 ? 37.078 -55.055 -104.320 1.00 11.91 34 TYR B CA 1
ATOM 2904 C C . TYR B 1 34 ? 38.292 -54.110 -104.333 1.00 11.91 34 TYR B C 1
ATOM 2905 O O . TYR B 1 34 ? 38.141 -52.881 -104.420 1.00 13.61 34 TYR B O 1
ATOM 2914 N N . SER B 1 35 ? 39.499 -54.666 -104.225 1.00 12.27 35 SER B N 1
ATOM 2915 C CA . SER B 1 35 ? 40.693 -53.824 -104.222 1.00 12.58 35 SER B CA 1
ATOM 2916 C C . SER B 1 35 ? 41.013 -53.227 -105.586 1.00 12.30 35 SER B C 1
ATOM 2917 O O . SER B 1 35 ? 41.440 -52.063 -105.675 1.00 12.98 35 SER B O 1
ATOM 2920 N N . GLU B 1 36 ? 40.780 -54.001 -106.654 1.00 11.21 36 GLU B N 1
ATOM 2921 C CA . GLU B 1 36 ? 41.105 -53.489 -107.976 1.00 12.48 36 GLU B CA 1
ATOM 2922 C C . GLU B 1 36 ? 40.168 -52.358 -108.404 1.00 12.29 36 GLU B C 1
ATOM 2923 O O . GLU B 1 36 ? 40.566 -51.507 -109.205 1.00 12.52 36 GLU B O 1
ATOM 2929 N N . ASN B 1 37 ? 38.934 -52.319 -107.901 1.00 11.34 37 ASN B N 1
ATOM 2930 C CA . ASN B 1 37 ? 38.064 -51.186 -108.275 1.00 10.87 37 ASN B CA 1
ATOM 2931 C C . ASN B 1 37 ? 38.717 -49.854 -107.914 1.00 13.07 37 ASN B C 1
ATOM 2932 O O . ASN B 1 37 ? 38.552 -48.850 -108.616 1.00 13.32 37 ASN B O 1
ATOM 2937 N N . ILE B 1 38 ? 39.441 -49.826 -106.792 1.00 11.50 38 ILE B N 1
ATOM 2938 C CA . ILE B 1 38 ? 40.152 -48.636 -106.360 1.00 11.09 38 ILE B CA 1
ATOM 2939 C C . ILE B 1 38 ? 41.474 -48.480 -107.111 1.00 11.25 38 ILE B C 1
ATOM 2940 O O . ILE B 1 38 ? 41.756 -47.411 -107.675 1.00 11.75 38 ILE B O 1
ATOM 2945 N N . ALA B 1 39 ? 42.270 -49.551 -107.154 1.00 12.06 39 ALA B N 1
ATOM 2946 C CA . ALA B 1 39 ? 43.584 -49.474 -107.803 1.00 11.94 39 ALA B CA 1
ATOM 2947 C C . ALA B 1 39 ? 43.478 -49.088 -109.275 1.00 12.10 39 ALA B C 1
ATOM 2948 O O . ALA B 1 39 ? 44.315 -48.327 -109.783 1.00 12.00 39 ALA B O 1
ATOM 2950 N N . ALA B 1 40 ? 42.445 -49.588 -109.955 1.00 11.38 40 ALA B N 1
ATOM 2951 C CA . ALA B 1 40 ? 42.276 -49.260 -111.375 1.00 11.03 40 ALA B CA 1
ATOM 2952 C C . ALA B 1 40 ? 42.028 -47.777 -111.587 1.00 11.36 40 ALA B C 1
ATOM 2953 O O . ALA B 1 40 ? 42.449 -47.214 -112.598 1.00 13.30 40 ALA B O 1
ATOM 2955 N N . PHE B 1 41 ? 41.327 -47.129 -110.670 1.00 10.85 41 PHE B N 1
ATOM 2956 C CA . PHE B 1 41 ? 41.145 -45.688 -110.767 1.00 11.50 41 PHE B CA 1
ATOM 2957 C C . PHE B 1 41 ? 42.486 -44.968 -110.526 1.00 13.43 41 PHE B C 1
ATOM 2958 O O . PHE B 1 41 ? 42.864 -44.045 -111.245 1.00 13.51 41 PHE B O 1
ATOM 2966 N N . LYS B 1 42 ? 43.225 -45.396 -109.504 1.00 11.67 42 LYS B N 1
ATOM 2967 C CA . LYS B 1 42 ? 44.439 -44.685 -109.159 1.00 13.12 42 LYS B CA 1
ATOM 2968 C C . LYS B 1 42 ? 45.537 -44.737 -110.203 1.00 14.49 42 LYS B C 1
ATOM 2969 O O . LYS B 1 42 ? 46.329 -43.799 -110.276 1.00 15.50 42 LYS B O 1
ATOM 2975 N N . ARG B 1 43 ? 45.582 -45.785 -111.022 1.00 13.15 43 ARG B N 1
ATOM 2976 C CA . ARG B 1 43 ? 46.650 -45.870 -112.010 1.00 12.77 43 ARG B CA 1
ATOM 2977 C C . ARG B 1 43 ? 46.428 -45.073 -113.297 1.00 13.01 43 ARG B C 1
ATOM 2978 O O . ARG B 1 43 ? 47.370 -44.881 -114.071 1.00 16.17 43 ARG B O 1
ATOM 2986 N N . ILE B 1 44 ? 45.206 -44.613 -113.520 1.00 12.33 44 ILE B N 1
ATOM 2987 C CA . ILE B 1 44 ? 44.918 -43.789 -114.701 1.00 12.91 44 ILE B CA 1
ATOM 2988 C C . ILE B 1 44 ? 45.527 -42.408 -114.486 1.00 13.80 44 ILE B C 1
ATOM 2989 O O . ILE B 1 44 ? 45.409 -41.829 -113.397 1.00 14.96 44 ILE B O 1
ATOM 2994 N N . ARG B 1 45 ? 46.202 -41.879 -115.499 1.00 13.43 45 ARG B N 1
ATOM 2995 C CA . ARG B 1 45 ? 46.833 -40.568 -115.380 1.00 13.68 45 ARG B CA 1
ATOM 2996 C C . ARG B 1 45 ? 46.094 -39.463 -116.120 1.00 14.34 45 ARG B C 1
ATOM 2997 O O . ARG B 1 45 ? 45.651 -39.631 -117.268 1.00 16.22 45 ARG B O 1
ATOM 3005 N N . LEU B 1 46 ? 45.923 -38.339 -115.431 1.00 13.31 46 LEU B N 1
ATOM 3006 C CA . LEU B 1 46 ? 45.224 -37.160 -115.964 1.00 13.66 46 LEU B CA 1
ATOM 3007 C C . LEU B 1 46 ? 46.191 -36.215 -116.672 1.00 14.95 46 LEU B C 1
ATOM 3008 O O . LEU B 1 46 ? 47.356 -36.089 -116.298 1.00 15.72 46 LEU B O 1
ATOM 3013 N N . ARG B 1 47 ? 45.663 -35.530 -117.684 1.00 15.85 47 ARG B N 1
ATOM 3014 C CA . ARG B 1 47 ? 46.412 -34.564 -118.513 1.00 15.83 47 ARG B CA 1
ATOM 3015 C C . ARG B 1 47 ? 45.672 -33.223 -118.439 1.00 17.19 47 ARG B C 1
ATOM 3016 O O . ARG B 1 47 ? 44.786 -32.928 -119.255 1.00 19.08 47 ARG B O 1
ATOM 3024 N N . PRO B 1 48 ? 46.020 -32.379 -117.468 1.00 14.04 48 PRO B N 1
ATOM 3025 C CA . PRO B 1 48 ? 45.334 -31.091 -117.329 1.00 14.87 48 PRO B CA 1
ATOM 3026 C C . PRO B 1 48 ? 45.691 -30.056 -118.368 1.00 16.09 48 PRO B C 1
ATOM 3027 O O . PRO B 1 48 ? 46.823 -30.048 -118.858 1.00 18.81 48 PRO B O 1
ATOM 3031 N N . ARG B 1 49 ? 44.727 -29.177 -118.653 1.00 15.61 49 ARG B N 1
ATOM 3032 C CA . ARG B 1 49 ? 44.911 -28.061 -119.590 1.00 16.04 49 ARG B CA 1
ATOM 3033 C C . ARG B 1 49 ? 44.716 -26.803 -118.755 1.00 14.52 49 ARG B C 1
ATOM 3034 O O . ARG B 1 49 ? 43.620 -26.530 -118.256 1.00 17.39 49 ARG B O 1
ATOM 3042 N N . TYR B 1 50 ? 45.796 -26.044 -118.604 1.00 14.67 50 TYR B N 1
ATOM 3043 C CA . TYR B 1 50 ? 45.780 -24.874 -117.759 1.00 15.41 50 TYR B CA 1
ATOM 3044 C C . TYR B 1 50 ? 45.532 -23.566 -118.513 1.00 20.52 50 TYR B C 1
ATOM 3045 O O . TYR B 1 50 ? 45.422 -23.556 -119.743 1.00 19.72 50 TYR B O 1
ATOM 3054 N N . LEU B 1 51 ? 45.405 -22.479 -117.760 1.00 19.72 51 LEU B N 1
ATOM 3055 C CA . LEU B 1 51 ? 45.174 -21.143 -118.332 1.00 21.21 51 LEU B CA 1
ATOM 3056 C C . LEU B 1 51 ? 43.906 -21.003 -119.174 1.00 23.89 51 LEU B C 1
ATOM 3057 O O . LEU B 1 51 ? 43.900 -20.326 -120.205 1.00 24.10 51 LEU B O 1
ATOM 3062 N N . ARG B 1 52 ? 42.838 -21.649 -118.734 1.00 25.00 52 ARG B N 1
ATOM 3063 C CA . ARG B 1 52 ? 41.547 -21.524 -119.373 1.00 27.82 52 ARG B CA 1
ATOM 3064 C C . ARG B 1 52 ? 40.732 -20.747 -118.338 1.00 31.95 52 ARG B C 1
ATOM 3065 O O . ARG B 1 52 ? 41.049 -20.765 -117.142 1.00 30.07 52 ARG B O 1
ATOM 3073 N N . ASP B 1 53 ? 39.705 -20.043 -118.790 1.00 34.62 53 ASP B N 1
ATOM 3074 C CA . ASP B 1 53 ? 38.870 -19.282 -117.871 1.00 37.27 53 ASP B CA 1
ATOM 3075 C C . ASP B 1 53 ? 37.966 -20.260 -117.131 1.00 35.25 53 ASP B C 1
ATOM 3076 O O . ASP B 1 53 ? 36.982 -20.737 -117.678 1.00 34.96 53 ASP B O 1
ATOM 3081 N N A MET B 1 54 ? 38.316 -20.554 -115.885 0.50 35.32 54 MET B N 1
ATOM 3082 N N B MET B 1 54 ? 38.315 -20.563 -115.886 0.50 35.32 54 MET B N 1
ATOM 3083 C CA A MET B 1 54 ? 37.542 -21.483 -115.064 0.50 36.44 54 MET B CA 1
ATOM 3084 C CA B MET B 1 54 ? 37.525 -21.490 -115.081 0.50 36.44 54 MET B CA 1
ATOM 3085 C C A MET B 1 54 ? 36.792 -20.735 -113.969 0.50 38.07 54 MET B C 1
ATOM 3086 C C B MET B 1 54 ? 36.786 -20.741 -113.978 0.50 38.07 54 MET B C 1
ATOM 3087 O O A MET B 1 54 ? 36.559 -21.269 -112.881 0.50 37.26 54 MET B O 1
ATOM 3088 O O B MET B 1 54 ? 36.563 -21.278 -112.890 0.50 37.26 54 MET B O 1
ATOM 3097 N N . SER B 1 55 ? 36.410 -19.498 -114.265 1.00 38.53 55 SER B N 1
ATOM 3098 C CA . SER B 1 55 ? 35.701 -18.666 -113.301 1.00 40.98 55 SER B CA 1
ATOM 3099 C C . SER B 1 55 ? 34.334 -19.242 -112.956 1.00 40.99 55 SER B C 1
ATOM 3100 O O . SER B 1 55 ? 33.843 -19.071 -111.836 1.00 42.73 55 SER B O 1
ATOM 3103 N N . LYS B 1 56 ? 33.732 -19.928 -113.922 1.00 38.20 56 LYS B N 1
ATOM 3104 C CA . LYS B 1 56 ? 32.426 -20.539 -113.744 1.00 38.73 56 LYS B CA 1
ATOM 3105 C C . LYS B 1 56 ? 32.440 -22.014 -114.131 1.00 34.77 56 LYS B C 1
ATOM 3106 O O . LYS B 1 56 ? 32.364 -22.335 -115.313 1.00 40.71 56 LYS B O 1
ATOM 3112 N N . VAL B 1 57 ? 32.549 -22.908 -113.155 1.00 26.44 57 VAL B N 1
ATOM 3113 C CA . VAL B 1 57 ? 32.510 -24.340 -113.445 1.00 20.39 57 VAL B CA 1
ATOM 3114 C C . VAL B 1 57 ? 31.120 -24.885 -113.086 1.00 19.93 57 VAL B C 1
ATOM 3115 O O . VAL B 1 57 ? 30.581 -24.604 -112.014 1.00 21.48 57 VAL B O 1
ATOM 3119 N N . ASP B 1 58 ? 30.542 -25.666 -113.992 1.00 18.09 58 ASP B N 1
ATOM 3120 C CA . ASP B 1 58 ? 29.197 -26.209 -113.820 1.00 18.02 58 ASP B CA 1
ATOM 3121 C C . ASP B 1 58 ? 29.237 -27.746 -113.746 1.00 17.62 58 ASP B C 1
ATOM 3122 O O . ASP B 1 58 ? 29.689 -28.401 -114.675 1.00 17.53 58 ASP B O 1
ATOM 3127 N N . THR B 1 59 ? 28.768 -28.327 -112.646 1.00 15.90 59 THR B N 1
ATOM 3128 C CA . THR B 1 59 ? 28.783 -29.786 -112.550 1.00 16.59 59 THR B CA 1
ATOM 3129 C C . THR B 1 59 ? 27.455 -30.429 -112.954 1.00 16.74 59 THR B C 1
ATOM 3130 O O . THR B 1 59 ? 27.316 -31.648 -112.920 1.00 15.94 59 THR B O 1
ATOM 3134 N N . ARG B 1 60 ? 26.466 -29.633 -113.352 1.00 15.66 60 ARG B N 1
ATOM 3135 C CA . ARG B 1 60 ? 25.175 -30.219 -113.699 1.00 17.70 60 ARG B CA 1
ATOM 3136 C C . ARG B 1 60 ? 25.187 -31.083 -114.962 1.00 15.60 60 ARG B C 1
ATOM 3137 O O . ARG B 1 60 ? 26.012 -30.894 -115.854 1.00 18.31 60 ARG B O 1
ATOM 3145 N N . THR B 1 61 ? 24.276 -32.046 -115.032 1.00 15.87 61 THR B N 1
ATOM 3146 C CA . THR B 1 61 ? 24.141 -32.863 -116.236 1.00 14.55 61 THR B CA 1
ATOM 3147 C C . THR B 1 61 ? 22.735 -33.435 -116.205 1.00 15.12 61 THR B C 1
ATOM 3148 O O . THR B 1 61 ? 21.939 -33.039 -115.376 1.00 15.98 61 THR B O 1
ATOM 3152 N N . THR B 1 62 ? 22.426 -34.321 -117.140 1.00 15.60 62 THR B N 1
ATOM 3153 C CA . THR B 1 62 ? 21.121 -34.963 -117.154 1.00 16.25 62 THR B CA 1
ATOM 3154 C C . THR B 1 62 ? 21.303 -36.464 -117.322 1.00 14.30 62 THR B C 1
ATOM 3155 O O . THR B 1 62 ? 22.278 -36.908 -117.964 1.00 17.17 62 THR B O 1
ATOM 3159 N N . ILE B 1 63 ? 20.402 -37.240 -116.734 1.00 13.82 63 ILE B N 1
ATOM 3160 C CA . ILE B 1 63 ? 20.395 -38.667 -116.961 1.00 15.30 63 ILE B CA 1
ATOM 3161 C C . ILE B 1 63 ? 18.941 -39.000 -117.307 1.00 16.07 63 ILE B C 1
ATOM 3162 O O . ILE B 1 63 ? 18.009 -38.551 -116.633 1.00 16.30 63 ILE B O 1
ATOM 3167 N N . GLN B 1 64 ? 18.778 -39.762 -118.388 1.00 15.43 64 GLN B N 1
ATOM 3168 C CA . GLN B 1 64 ? 17.455 -40.106 -118.919 1.00 16.37 64 GLN B CA 1
ATOM 3169 C C . GLN B 1 64 ? 16.623 -38.829 -119.067 1.00 15.05 64 GLN B C 1
ATOM 3170 O O . GLN B 1 64 ? 15.418 -38.828 -118.811 1.00 17.24 64 GLN B O 1
ATOM 3176 N N . GLY B 1 65 ? 17.294 -37.745 -119.443 1.00 16.62 65 GLY B N 1
ATOM 3177 C CA . GLY B 1 65 ? 16.635 -36.459 -119.663 1.00 18.06 65 GLY B CA 1
ATOM 3178 C C . GLY B 1 65 ? 16.281 -35.599 -118.466 1.00 19.36 65 GLY B C 1
ATOM 3179 O O . GLY B 1 65 ? 15.654 -34.541 -118.603 1.00 20.13 65 GLY B O 1
ATOM 3180 N N . GLN B 1 66 ? 16.673 -36.042 -117.280 1.00 17.51 66 GLN B N 1
ATOM 3181 C CA . GLN B 1 66 ? 16.371 -35.317 -116.059 1.00 16.19 66 GLN B CA 1
ATOM 3182 C C . GLN B 1 66 ? 17.639 -34.659 -115.509 1.00 16.25 66 GLN B C 1
ATOM 3183 O O . GLN B 1 66 ? 18.665 -35.325 -115.319 1.00 16.65 66 GLN B O 1
ATOM 3189 N N . GLU B 1 67 ? 17.562 -33.363 -115.239 1.00 17.69 67 GLU B N 1
ATOM 3190 C CA . GLU B 1 67 ? 18.711 -32.639 -114.724 1.00 17.02 67 GLU B CA 1
ATOM 3191 C C . GLU B 1 67 ? 19.040 -33.022 -113.279 1.00 16.09 67 GLU B C 1
ATOM 3192 O O . GLU B 1 67 ? 18.142 -33.193 -112.438 1.00 18.27 67 GLU B O 1
ATOM 3198 N N . ILE B 1 68 ? 20.336 -33.167 -113.011 1.00 15.37 68 ILE B N 1
ATOM 3199 C CA . ILE B 1 68 ? 20.805 -33.459 -111.650 1.00 16.46 68 ILE B CA 1
ATOM 3200 C C . ILE B 1 68 ? 21.958 -32.489 -111.353 1.00 16.05 68 ILE B C 1
ATOM 3201 O O . ILE B 1 68 ? 22.621 -31.993 -112.271 1.00 15.31 68 ILE B O 1
ATOM 3206 N N . SER B 1 69 ? 22.223 -32.228 -110.072 1.00 15.45 69 SER B N 1
ATOM 3207 C CA . SER B 1 69 ? 23.240 -31.241 -109.689 1.00 15.24 69 SER B CA 1
ATOM 3208 C C . SER B 1 69 ? 24.685 -31.586 -110.008 1.00 15.12 69 SER B C 1
ATOM 3209 O O . SER B 1 69 ? 25.503 -30.700 -110.151 1.00 15.81 69 SER B O 1
ATOM 3212 N N . ALA B 1 70 ? 24.977 -32.884 -110.085 1.00 14.26 70 ALA B N 1
ATOM 3213 C CA . ALA B 1 70 ? 26.309 -33.369 -110.423 1.00 12.57 70 ALA B CA 1
ATOM 3214 C C . ALA B 1 70 ? 26.112 -34.806 -110.914 1.00 11.84 70 ALA B C 1
ATOM 3215 O O . ALA B 1 70 ? 25.102 -35.412 -110.611 1.00 13.97 70 ALA B O 1
ATOM 3217 N N . PRO B 1 71 ? 27.081 -35.367 -111.649 1.00 12.74 71 PRO B N 1
ATOM 3218 C CA . PRO B 1 71 ? 26.908 -36.745 -112.142 1.00 12.72 71 PRO B CA 1
ATOM 3219 C C . PRO B 1 71 ? 27.295 -37.772 -111.083 1.00 12.77 71 PRO B C 1
ATOM 3220 O O . PRO B 1 71 ? 28.110 -38.667 -111.345 1.00 12.95 71 PRO B O 1
ATOM 3224 N N . ILE B 1 72 ? 26.667 -37.620 -109.921 1.00 12.63 72 ILE B N 1
ATOM 3225 C CA . ILE B 1 72 ? 26.977 -38.438 -108.728 1.00 13.67 72 ILE B CA 1
ATOM 3226 C C . ILE B 1 72 ? 25.652 -38.850 -108.132 1.00 13.76 72 ILE B C 1
ATOM 3227 O O . ILE B 1 72 ? 24.936 -38.015 -107.571 1.00 15.82 72 ILE B O 1
ATOM 3232 N N . CYS B 1 73 ? 25.361 -40.134 -108.222 1.00 12.49 73 CYS B N 1
ATOM 3233 C CA . CYS B 1 73 ? 24.076 -40.662 -107.7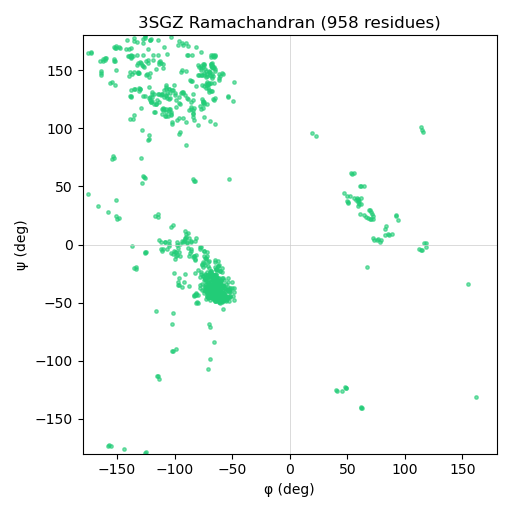87 1.00 13.97 73 CYS B CA 1
ATOM 3234 C C . CYS B 1 73 ? 24.220 -41.828 -106.816 1.00 12.66 73 CYS B C 1
ATOM 3235 O O . CYS B 1 73 ? 25.339 -42.240 -106.523 1.00 12.55 73 CYS B O 1
ATOM 3238 N N . ILE B 1 74 ? 23.104 -42.330 -106.315 1.00 11.65 74 ILE B N 1
ATOM 3239 C CA . ILE B 1 74 ? 23.129 -43.381 -105.310 1.00 11.80 74 ILE B CA 1
ATOM 3240 C C . ILE B 1 74 ? 22.784 -44.736 -105.899 1.00 11.07 74 ILE B C 1
ATOM 3241 O O . ILE B 1 74 ? 21.675 -44.926 -106.401 1.00 12.02 74 ILE B O 1
ATOM 3246 N N . SER B 1 75 ? 23.730 -45.675 -105.861 1.00 10.82 75 SER B N 1
ATOM 3247 C CA . SER B 1 75 ? 23.492 -47.028 -106.380 1.00 12.20 75 SER B CA 1
ATOM 3248 C C . SER B 1 75 ? 22.616 -47.783 -105.389 1.00 12.49 75 SER B C 1
ATOM 3249 O O . SER B 1 75 ? 22.576 -47.469 -104.194 1.00 11.92 75 SER B O 1
ATOM 3252 N N . PRO B 1 76 ? 21.880 -48.789 -105.854 1.00 11.59 76 PRO B N 1
ATOM 3253 C CA . PRO B 1 76 ? 21.022 -49.564 -104.967 1.00 12.17 76 PRO B CA 1
ATOM 3254 C C . PRO B 1 76 ? 21.809 -50.382 -103.952 1.00 14.05 76 PRO B C 1
ATOM 3255 O O . PRO B 1 76 ? 22.676 -51.163 -104.321 1.00 13.87 76 PRO B O 1
ATOM 3259 N N . THR B 1 77 ? 21.492 -50.196 -102.673 1.00 13.01 77 THR B N 1
ATOM 3260 C CA . THR B 1 77 ? 22.134 -50.928 -101.593 1.00 12.88 77 THR B CA 1
ATOM 3261 C C . THR B 1 77 ? 21.073 -51.319 -100.603 1.00 12.75 77 THR B C 1
ATOM 3262 O O . THR B 1 77 ? 20.296 -50.487 -100.146 1.00 14.45 77 THR B O 1
ATOM 3266 N N . ALA B 1 78 ? 21.035 -52.605 -100.292 1.00 13.37 78 ALA B N 1
ATOM 3267 C CA . ALA B 1 78 ? 20.040 -53.136 -99.372 1.00 14.21 78 ALA B CA 1
ATOM 3268 C C . ALA B 1 78 ? 20.169 -52.696 -97.931 1.00 15.58 78 ALA B C 1
ATOM 3269 O O . ALA B 1 78 ? 21.252 -52.323 -97.456 1.00 15.82 78 ALA B O 1
ATOM 3271 N N . PHE B 1 79 ? 19.011 -52.696 -97.265 1.00 14.16 79 PHE B N 1
ATOM 3272 C CA . PHE B 1 79 ? 18.948 -52.549 -95.800 1.00 12.92 79 PHE B CA 1
ATOM 3273 C C . PHE B 1 79 ? 19.604 -51.337 -95.175 1.00 13.39 79 PHE B C 1
ATOM 3274 O O . PHE B 1 79 ? 20.506 -51.486 -94.338 1.00 15.21 79 PHE B O 1
ATOM 3282 N N . HIS B 1 80 ? 19.146 -50.142 -95.514 1.00 13.14 80 HIS B N 1
ATOM 3283 C CA . HIS B 1 80 ? 19.781 -48.974 -94.922 1.00 13.33 80 HIS B CA 1
ATOM 3284 C C . HIS B 1 80 ? 19.643 -48.848 -93.421 1.00 14.79 80 HIS B C 1
ATOM 3285 O O . HIS B 1 80 ? 20.450 -48.146 -92.814 1.00 15.07 80 HIS B O 1
ATOM 3292 N N A SER B 1 81 ? 18.655 -49.517 -92.822 0.50 16.11 81 SER B N 1
ATOM 3293 N N B SER B 1 81 ? 18.655 -49.523 -92.824 0.50 16.10 81 SER B N 1
ATOM 3294 C CA A SER B 1 81 ? 18.494 -49.428 -91.376 0.50 16.04 81 SER B CA 1
ATOM 3295 C CA B SER B 1 81 ? 18.475 -49.443 -91.377 0.50 16.02 81 SER B CA 1
ATOM 3296 C C A SER B 1 81 ? 19.641 -50.105 -90.634 0.50 17.61 81 SER B C 1
ATOM 3297 C C B SER B 1 81 ? 19.641 -50.099 -90.638 0.50 17.61 81 SER B C 1
ATOM 3298 O O A SER B 1 81 ? 19.779 -49.944 -89.422 0.50 17.40 81 SER B O 1
ATOM 3299 O O B SER B 1 81 ? 19.791 -49.914 -89.431 0.50 17.40 81 SER B O 1
ATOM 3304 N N . ILE B 1 82 ? 20.475 -50.855 -91.345 1.00 16.08 82 ILE B N 1
ATOM 3305 C CA . ILE B 1 82 ? 21.635 -51.485 -90.706 1.00 16.99 82 ILE B CA 1
ATOM 3306 C C . ILE B 1 82 ? 22.586 -50.340 -90.303 1.00 19.64 82 ILE B C 1
ATOM 3307 O O . ILE B 1 82 ? 23.285 -50.415 -89.289 1.00 17.76 82 ILE B O 1
ATOM 3312 N N . ALA B 1 83 ? 22.592 -49.263 -91.085 1.00 15.60 83 ALA B N 1
ATOM 3313 C CA . ALA B 1 83 ? 23.477 -48.120 -90.823 1.00 16.74 83 ALA B CA 1
ATOM 3314 C C . ALA B 1 83 ? 22.910 -47.000 -89.965 1.00 17.30 83 ALA B C 1
ATOM 3315 O O . ALA B 1 83 ? 23.660 -46.337 -89.233 1.00 21.66 83 ALA B O 1
ATOM 3317 N N . TRP B 1 84 ? 21.604 -46.773 -90.053 1.00 17.74 84 TRP B N 1
ATOM 3318 C CA . TRP B 1 84 ? 20.958 -45.678 -89.347 1.00 18.65 84 TRP B CA 1
ATOM 3319 C C . TRP B 1 84 ? 19.485 -46.065 -89.181 1.00 19.75 84 TRP B C 1
ATOM 3320 O O . TRP B 1 84 ? 18.861 -46.572 -90.115 1.00 17.59 84 TRP B O 1
ATOM 3331 N N . PRO B 1 85 ? 18.888 -45.796 -88.007 1.00 20.38 85 PRO B N 1
ATOM 3332 C CA . PRO B 1 85 ? 17.487 -46.179 -87.786 1.00 20.90 85 PRO B CA 1
ATOM 3333 C C . PRO B 1 85 ? 16.461 -45.824 -88.838 1.00 21.34 85 PRO B C 1
ATOM 3334 O O . PRO B 1 85 ? 15.667 -46.686 -89.227 1.00 23.89 85 PRO B O 1
ATOM 3338 N N . ASP B 1 86 ? 16.484 -44.573 -89.283 1.00 21.59 86 ASP B N 1
ATOM 3339 C CA . ASP B 1 86 ? 15.562 -44.065 -90.298 1.00 24.20 86 ASP B CA 1
ATOM 3340 C C . ASP B 1 86 ? 15.840 -44.602 -91.701 1.00 21.47 86 ASP B C 1
ATOM 3341 O O . ASP B 1 86 ? 15.100 -44.294 -92.638 1.00 19.68 86 ASP B O 1
ATOM 3346 N N . GLY B 1 87 ? 16.942 -45.331 -91.845 1.00 19.14 87 GLY B N 1
ATOM 3347 C CA . GLY B 1 87 ? 17.299 -45.946 -93.115 1.00 16.13 87 GLY B CA 1
ATOM 3348 C C . GLY B 1 87 ? 17.085 -45.140 -94.385 1.00 12.89 87 GLY B C 1
ATOM 3349 O O . GLY B 1 87 ? 17.559 -44.023 -94.509 1.00 15.05 87 GLY B O 1
ATOM 3350 N N . GLU B 1 88 ? 16.353 -45.730 -95.325 1.00 14.48 88 GLU B N 1
ATOM 3351 C CA . GLU B 1 88 ? 16.123 -45.104 -96.609 1.00 14.63 88 GLU B CA 1
ATOM 3352 C C . GLU B 1 88 ? 15.367 -43.792 -96.560 1.00 12.98 88 GLU B C 1
ATOM 3353 O O . GLU B 1 88 ? 15.392 -43.032 -97.525 1.00 14.80 88 GLU B O 1
ATOM 3359 N N . LYS B 1 89 ? 14.658 -43.517 -95.460 1.00 14.95 89 LYS B N 1
ATOM 3360 C CA . LYS B 1 89 ? 13.955 -42.235 -95.382 1.00 16.35 89 LYS B CA 1
ATOM 3361 C C . LYS B 1 89 ? 15.011 -41.133 -95.280 1.00 15.18 89 LYS B C 1
ATOM 3362 O O . LYS B 1 89 ? 14.882 -40.089 -95.906 1.00 16.81 89 LYS B O 1
ATOM 3368 N N . SER B 1 90 ? 16.058 -41.367 -94.496 1.00 14.66 90 SER B N 1
ATOM 3369 C CA . SER B 1 90 ? 17.143 -40.389 -94.382 1.00 15.31 90 SER B CA 1
ATOM 3370 C C . SER B 1 90 ? 17.846 -40.244 -95.734 1.00 13.75 90 SER B C 1
ATOM 3371 O O . SER B 1 90 ? 18.146 -39.140 -96.168 1.00 14.86 90 SER B O 1
ATOM 3374 N N . THR B 1 91 ? 18.125 -41.376 -96.385 1.00 14.24 91 THR B N 1
ATOM 3375 C CA . THR B 1 91 ? 18.778 -41.312 -97.685 1.00 13.94 91 THR B CA 1
ATOM 3376 C C . THR B 1 91 ? 17.944 -40.522 -98.681 1.00 13.72 91 THR B C 1
ATOM 3377 O O . THR B 1 91 ? 18.478 -39.708 -99.401 1.00 14.50 91 THR B O 1
ATOM 3381 N N . ALA B 1 92 ? 16.630 -40.770 -98.696 1.00 14.64 92 ALA B N 1
ATOM 3382 C CA . ALA B 1 92 ? 15.745 -40.073 -99.643 1.00 16.44 92 ALA B CA 1
ATOM 3383 C C . ALA B 1 92 ? 15.737 -38.562 -99.425 1.00 15.12 92 ALA B C 1
ATOM 3384 O O . ALA B 1 92 ? 15.755 -37.790 -100.381 1.00 15.46 92 ALA B O 1
ATOM 3386 N N . ARG B 1 93 ? 15.718 -38.134 -98.173 1.00 15.85 93 ARG B N 1
ATOM 3387 C CA . ARG B 1 93 ? 15.728 -36.699 -97.878 1.00 16.05 93 ARG B CA 1
ATOM 3388 C C . ARG B 1 93 ? 17.019 -36.040 -98.363 1.00 14.03 93 ARG B C 1
ATOM 3389 O O . ARG B 1 93 ? 16.999 -34.966 -98.975 1.00 16.11 93 ARG B O 1
ATOM 3397 N N . ALA B 1 94 ? 18.145 -36.698 -98.111 1.00 14.72 94 ALA B N 1
ATOM 3398 C CA . ALA B 1 94 ? 19.428 -36.146 -98.529 1.00 13.49 94 ALA B CA 1
ATOM 3399 C C . ALA B 1 94 ? 19.533 -36.075 -100.050 1.00 14.32 94 ALA B C 1
ATOM 3400 O O . ALA B 1 94 ? 20.001 -35.090 -100.607 1.00 14.71 94 ALA B O 1
ATOM 3402 N N . ALA B 1 95 ? 19.075 -37.139 -100.707 1.00 15.05 95 ALA B N 1
ATOM 3403 C CA . ALA B 1 95 ? 19.150 -37.192 -102.174 1.00 14.47 95 ALA B CA 1
ATOM 3404 C C . ALA B 1 95 ? 18.285 -36.110 -102.814 1.00 14.78 95 ALA B C 1
ATOM 3405 O O . ALA B 1 95 ? 18.671 -35.543 -103.841 1.00 15.60 95 ALA B O 1
ATOM 3407 N N . GLN B 1 96 ? 17.109 -35.859 -102.231 1.00 15.31 96 GLN B N 1
ATOM 3408 C CA . GLN B 1 96 ? 16.221 -34.819 -102.763 1.00 15.93 96 GLN B CA 1
ATOM 3409 C C . GLN B 1 96 ? 16.862 -33.455 -102.578 1.00 17.77 96 GLN B C 1
ATOM 3410 O O . GLN B 1 96 ? 16.857 -32.631 -103.491 1.00 18.05 96 GLN B O 1
ATOM 3416 N N . GLU B 1 97 ? 17.429 -33.193 -101.404 1.00 16.12 97 GLU B N 1
ATOM 3417 C CA . GLU B 1 97 ? 18.058 -31.896 -101.191 1.00 17.97 97 GLU B CA 1
ATOM 3418 C C . GLU B 1 97 ? 19.272 -31.693 -102.094 1.00 17.88 97 GLU B C 1
ATOM 3419 O O . GLU B 1 97 ? 19.536 -30.588 -102.555 1.00 19.82 97 GLU B O 1
ATOM 3425 N N . ALA B 1 98 ? 20.024 -32.765 -102.342 1.00 17.54 98 ALA B N 1
ATOM 3426 C CA . ALA B 1 98 ? 21.189 -32.664 -103.223 1.00 18.17 98 ALA B CA 1
ATOM 3427 C C . ALA B 1 98 ? 20.793 -32.577 -104.708 1.00 16.98 98 ALA B C 1
ATOM 3428 O O . ALA B 1 98 ? 21.595 -32.142 -105.543 1.00 17.56 98 ALA B O 1
ATOM 3430 N N . ASN B 1 99 ? 19.572 -32.994 -105.024 1.00 15.77 99 ASN B N 1
ATOM 3431 C CA . ASN B 1 99 ? 19.038 -33.008 -106.384 1.00 16.71 99 ASN B CA 1
ATOM 3432 C C . ASN B 1 99 ? 19.813 -33.977 -107.295 1.00 15.22 99 ASN B C 1
ATOM 3433 O O . ASN B 1 99 ? 20.255 -33.610 -108.397 1.00 16.40 99 ASN B O 1
ATOM 3438 N N . ILE B 1 100 ? 19.978 -35.210 -106.819 1.00 14.85 100 ILE B N 1
ATOM 3439 C CA . ILE B 1 100 ? 20.592 -36.253 -107.621 1.00 14.81 100 ILE B CA 1
ATOM 3440 C C . ILE B 1 100 ? 19.616 -37.423 -107.670 1.00 15.28 100 ILE B C 1
ATOM 3441 O O . ILE B 1 100 ? 18.500 -37.332 -107.135 1.00 16.20 100 ILE B O 1
ATOM 3446 N N . CYS B 1 101 ? 19.997 -38.505 -108.338 1.00 13.75 101 CYS B N 1
ATOM 3447 C CA . CYS B 1 101 ? 19.121 -39.655 -108.464 1.00 14.86 101 CYS B CA 1
ATOM 3448 C C . CYS B 1 101 ? 19.409 -40.696 -107.392 1.00 13.76 101 CYS B C 1
ATOM 3449 O O . CYS B 1 101 ? 20.562 -41.110 -107.195 1.00 14.40 101 CYS B O 1
ATOM 3452 N N . TYR B 1 102 ? 18.355 -41.133 -106.722 1.00 13.65 102 TYR B N 1
ATOM 3453 C CA . TYR B 1 102 ? 18.458 -42.171 -105.694 1.00 14.76 102 TYR B CA 1
ATOM 3454 C C . TYR B 1 102 ? 17.852 -43.466 -106.229 1.00 14.65 102 TYR B C 1
ATOM 3455 O O . TYR B 1 102 ? 16.636 -43.537 -106.504 1.00 14.60 102 TYR B O 1
ATOM 3464 N N . VAL B 1 103 ? 18.683 -44.491 -106.413 1.00 12.54 103 VAL B N 1
ATOM 3465 C CA . VAL B 1 103 ? 18.171 -45.782 -106.839 1.00 12.41 103 VAL B CA 1
ATOM 3466 C C . VAL B 1 103 ? 17.892 -46.591 -105.575 1.00 13.51 103 VAL B C 1
ATOM 3467 O O . VAL B 1 103 ? 18.806 -46.902 -104.795 1.00 13.80 103 VAL B O 1
ATOM 3471 N N A ILE B 1 104 ? 16.630 -46.932 -105.370 0.50 14.33 104 ILE B N 1
ATOM 3472 N N B ILE B 1 104 ? 16.631 -46.938 -105.373 0.50 14.32 104 ILE B N 1
ATOM 3473 C CA A ILE B 1 104 ? 16.227 -47.693 -104.203 0.50 14.35 104 ILE B CA 1
ATOM 3474 C CA B ILE B 1 104 ? 16.224 -47.699 -104.206 0.50 14.34 104 ILE B CA 1
ATOM 3475 C C A ILE B 1 104 ? 16.358 -49.191 -104.444 0.50 16.43 104 ILE B C 1
ATOM 3476 C C B ILE B 1 104 ? 16.364 -49.194 -104.448 0.50 16.43 104 ILE B C 1
ATOM 3477 O O A ILE B 1 104 ? 15.935 -49.710 -105.480 0.50 16.01 104 ILE B O 1
ATOM 3478 O O B ILE B 1 104 ? 15.949 -49.716 -105.486 0.50 16.01 104 ILE B O 1
ATOM 3487 N N . SER B 1 105 ? 16.968 -49.881 -103.486 1.00 15.03 105 SER B N 1
ATOM 3488 C CA . SER B 1 105 ? 17.174 -51.315 -103.569 1.00 15.99 105 SER B CA 1
ATOM 3489 C C . SER B 1 105 ? 15.868 -52.096 -103.471 1.00 17.91 105 SER B C 1
ATOM 3490 O O . SER B 1 105 ? 14.886 -51.626 -102.889 1.00 18.00 105 SER B O 1
ATOM 3493 N N . SER B 1 106 ? 15.933 -53.312 -104.007 1.00 20.29 106 SER B N 1
ATOM 3494 C CA . SER B 1 106 ? 14.860 -54.281 -104.007 1.00 21.00 106 SER B CA 1
ATOM 3495 C C . SER B 1 106 ? 14.650 -54.820 -102.585 1.00 23.02 106 SER B C 1
ATOM 3496 O O . SER B 1 106 ? 13.649 -55.460 -102.287 1.00 24.16 106 SER B O 1
ATOM 3499 N N . TYR B 1 107 ? 15.619 -54.577 -101.719 1.00 18.22 107 TYR B N 1
ATOM 3500 C CA . TYR B 1 107 ? 15.560 -55.059 -100.342 1.00 18.33 107 TYR B CA 1
ATOM 3501 C C . TYR B 1 107 ? 15.770 -53.920 -99.333 1.00 18.13 107 TYR B C 1
ATOM 3502 O O . TYR B 1 107 ? 16.694 -53.948 -98.501 1.00 18.50 107 TYR B O 1
ATOM 3511 N N . ALA B 1 108 ? 14.915 -52.919 -99.417 1.00 18.06 108 ALA B N 1
ATOM 3512 C CA . ALA B 1 108 ? 14.970 -51.766 -98.534 1.00 17.41 108 ALA B CA 1
ATOM 3513 C C . ALA B 1 108 ? 14.394 -52.130 -97.169 1.00 18.88 108 ALA B C 1
ATOM 3514 O O . ALA B 1 108 ? 13.579 -53.052 -97.050 1.00 20.84 108 ALA B O 1
ATOM 3516 N N . SER B 1 109 ? 14.840 -51.418 -96.135 1.00 17.62 109 SER B N 1
ATOM 3517 C CA . SER B 1 109 ? 14.347 -51.623 -94.774 1.00 18.52 109 SER B CA 1
ATOM 3518 C C . SER B 1 109 ? 12.938 -51.055 -94.620 1.00 21.37 109 SER B C 1
ATOM 3519 O O . SER B 1 109 ? 12.179 -51.509 -93.772 1.00 25.39 109 SER B O 1
ATOM 3522 N N . TYR B 1 110 ? 12.621 -50.023 -95.391 1.00 20.30 110 TYR B N 1
ATOM 3523 C CA . TYR B 1 110 ? 11.289 -49.407 -95.329 1.00 21.65 110 TYR B CA 1
ATOM 3524 C C . TYR B 1 110 ? 10.530 -49.642 -96.622 1.00 23.59 110 TYR B C 1
ATOM 3525 O O . TYR B 1 110 ? 11.130 -49.889 -97.662 1.00 24.47 110 TYR B O 1
ATOM 3534 N N . SER B 1 111 ? 9.200 -49.562 -96.560 1.00 22.91 111 SER B N 1
ATOM 3535 C CA . SER B 1 111 ? 8.381 -49.754 -97.755 1.00 22.65 111 SER B CA 1
ATOM 3536 C C . SER B 1 111 ? 8.601 -48.592 -98.716 1.00 19.73 111 SER B C 1
ATOM 3537 O O . SER B 1 111 ? 8.974 -47.500 -98.306 1.00 22.58 111 SER B O 1
ATOM 3540 N N . LEU B 1 112 ? 8.354 -48.824 -100.001 1.00 22.37 112 LEU B N 1
ATOM 3541 C CA . LEU B 1 112 ? 8.518 -47.783 -101.013 1.00 22.22 112 LEU B CA 1
ATOM 3542 C C . LEU B 1 112 ? 7.629 -46.593 -100.683 1.00 22.00 112 LEU B C 1
ATOM 3543 O O . LEU B 1 112 ? 8.018 -45.437 -100.836 1.00 21.12 112 LEU B O 1
ATOM 3548 N N . GLU B 1 113 ? 6.410 -46.899 -100.245 1.00 22.98 113 GLU B N 1
ATOM 3549 C CA . GLU B 1 113 ? 5.445 -45.882 -99.854 1.00 23.68 113 GLU B CA 1
ATOM 3550 C C . GLU B 1 113 ? 6.026 -44.952 -98.769 1.00 20.08 113 GLU B C 1
ATOM 3551 O O . GLU B 1 113 ? 5.941 -43.728 -98.871 1.00 22.27 113 GLU B O 1
ATOM 3557 N N . ASP B 1 114 ? 6.619 -45.539 -97.729 1.00 22.36 114 ASP B N 1
ATOM 3558 C CA . ASP B 1 114 ? 7.204 -44.738 -96.656 1.00 23.51 114 ASP B CA 1
ATOM 3559 C C . ASP B 1 114 ? 8.437 -43.938 -97.096 1.00 22.40 114 ASP B C 1
ATOM 3560 O O . ASP B 1 114 ? 8.652 -42.810 -96.649 1.00 21.30 114 ASP B O 1
ATOM 3565 N N . ILE B 1 115 ? 9.255 -44.520 -97.969 1.00 21.37 115 ILE B N 1
ATOM 3566 C CA . ILE B 1 115 ? 10.439 -43.812 -98.429 1.00 20.23 115 ILE B CA 1
ATOM 3567 C C . ILE B 1 115 ? 10.016 -42.611 -99.284 1.00 20.53 115 ILE B C 1
ATOM 3568 O O . ILE B 1 115 ? 10.517 -41.488 -99.124 1.00 20.01 115 ILE B O 1
ATOM 3573 N N . VAL B 1 116 ? 9.070 -42.834 -100.194 1.00 20.62 116 VAL B N 1
ATOM 3574 C CA . VAL B 1 116 ? 8.607 -41.743 -101.039 1.00 21.38 116 VAL B CA 1
ATOM 3575 C C . VAL B 1 116 ? 7.969 -40.626 -100.215 1.00 21.58 116 VAL B C 1
ATOM 3576 O O . VAL B 1 116 ? 8.166 -39.444 -100.506 1.00 22.11 116 VAL B O 1
ATOM 3580 N N . ALA B 1 117 ? 7.216 -40.998 -99.177 1.00 22.29 117 ALA B N 1
ATOM 3581 C CA . ALA B 1 117 ? 6.560 -40.001 -98.329 1.00 22.18 117 ALA B CA 1
ATOM 3582 C C . ALA B 1 117 ? 7.577 -39.119 -97.596 1.00 22.82 117 ALA B C 1
ATOM 3583 O O . ALA B 1 117 ? 7.293 -37.969 -97.249 1.00 23.49 117 ALA B O 1
ATOM 3585 N N . ALA B 1 118 ? 8.781 -39.647 -97.393 1.00 21.04 118 ALA B N 1
ATOM 3586 C CA . ALA B 1 118 ? 9.831 -38.908 -96.698 1.00 20.74 118 ALA B CA 1
ATOM 3587 C C . ALA B 1 118 ? 10.388 -37.749 -97.535 1.00 19.44 118 ALA B C 1
ATOM 3588 O O . ALA B 1 118 ? 10.864 -36.748 -96.990 1.00 22.33 118 ALA B O 1
ATOM 3590 N N . ALA B 1 119 ? 10.331 -37.892 -98.859 1.00 20.11 119 ALA B N 1
ATOM 3591 C CA . ALA B 1 119 ? 10.833 -36.882 -99.795 1.00 20.37 119 ALA B CA 1
ATOM 3592 C C . ALA B 1 119 ? 10.047 -37.031 -101.099 1.00 22.90 119 ALA B C 1
ATOM 3593 O O . ALA B 1 119 ? 10.552 -37.516 -102.115 1.00 21.43 119 ALA B O 1
ATOM 3595 N N . PRO B 1 120 ? 8.797 -36.555 -101.103 1.00 23.54 120 PRO B N 1
ATOM 3596 C CA . PRO B 1 120 ? 7.931 -36.656 -102.275 1.00 24.95 120 PRO B CA 1
ATOM 3597 C C . PRO B 1 120 ? 8.480 -36.202 -103.603 1.00 23.13 120 PRO B C 1
ATOM 3598 O O . PRO B 1 120 ? 8.194 -36.827 -104.634 1.00 24.81 120 PRO B O 1
ATOM 3602 N N . GLU B 1 121 ? 9.271 -35.135 -103.580 1.00 23.20 121 GLU B N 1
ATOM 3603 C CA . GLU B 1 121 ? 9.808 -34.555 -104.800 1.00 23.16 121 GLU B CA 1
ATOM 3604 C C . GLU B 1 121 ? 11.138 -35.091 -105.314 1.00 21.39 121 GLU B C 1
ATOM 3605 O O . GLU B 1 121 ? 11.647 -34.630 -106.329 1.00 23.89 121 GLU B O 1
ATOM 3611 N N . GLY B 1 122 ? 11.700 -36.067 -104.618 1.00 20.08 122 GLY B N 1
ATOM 3612 C CA . GLY B 1 122 ? 12.971 -36.615 -105.051 1.00 19.09 122 GLY B CA 1
ATOM 3613 C C . GLY B 1 122 ? 12.926 -37.436 -106.334 1.00 17.97 122 GLY B C 1
ATOM 3614 O O . GLY B 1 122 ? 11.921 -38.066 -106.668 1.00 20.44 122 GLY B O 1
ATOM 3615 N N . PHE B 1 123 ? 14.037 -37.396 -107.056 1.00 16.78 123 PHE B N 1
ATOM 3616 C CA . PHE B 1 123 ? 14.228 -38.135 -108.303 1.00 15.25 123 PHE B CA 1
ATOM 3617 C C . PHE B 1 123 ? 14.717 -39.526 -107.889 1.00 15.60 123 PHE B C 1
ATOM 3618 O O . PHE B 1 123 ? 15.808 -39.666 -107.302 1.00 15.17 123 PHE B O 1
ATOM 3626 N N . ARG B 1 124 ? 13.931 -40.542 -108.191 1.00 14.15 124 ARG B N 1
ATOM 3627 C CA . ARG B 1 124 ? 14.256 -41.913 -107.821 1.00 14.46 124 ARG B CA 1
ATOM 3628 C C . ARG B 1 124 ? 14.045 -42.935 -108.924 1.00 15.96 124 ARG B C 1
ATOM 3629 O O . ARG B 1 124 ? 13.168 -42.777 -109.792 1.00 16.95 124 ARG B O 1
ATOM 3637 N N . TRP B 1 125 ? 14.877 -43.971 -108.887 1.00 14.59 125 TRP B N 1
ATOM 3638 C CA . TRP B 1 125 ? 14.781 -45.153 -109.750 1.00 12.84 125 TRP B CA 1
ATOM 3639 C C . TRP B 1 125 ? 14.581 -46.327 -108.791 1.00 13.95 125 TRP B C 1
ATOM 3640 O O . TRP B 1 125 ? 14.924 -46.234 -107.595 1.00 14.34 125 TRP B O 1
ATOM 3651 N N . PHE B 1 126 ? 14.043 -47.435 -109.279 1.00 14.80 126 PHE B N 1
ATOM 3652 C CA . PHE B 1 126 ? 13.821 -48.601 -108.450 1.00 14.08 126 PHE B CA 1
ATOM 3653 C C . PHE B 1 126 ? 14.537 -49.814 -109.006 1.00 15.03 126 PHE B C 1
ATOM 3654 O O . PHE B 1 126 ? 14.382 -50.130 -110.186 1.00 14.38 126 PHE B O 1
ATOM 3662 N N . GLN B 1 127 ? 15.360 -50.474 -108.180 1.00 13.32 127 GLN B N 1
ATOM 3663 C CA . GLN B 1 127 ? 16.062 -51.688 -108.595 1.00 14.64 127 GLN B CA 1
ATOM 3664 C C . GLN B 1 127 ? 15.241 -52.881 -108.120 1.00 16.53 127 GLN B C 1
ATOM 3665 O O . GLN B 1 127 ? 14.968 -53.045 -106.933 1.00 16.03 127 GLN B O 1
ATOM 3671 N N . LEU B 1 128 ? 14.834 -53.719 -109.060 1.00 17.05 128 LEU B N 1
ATOM 3672 C CA . LEU B 1 128 ? 13.992 -54.856 -108.748 1.00 19.59 128 LEU B CA 1
ATOM 3673 C C . LEU B 1 128 ? 14.603 -56.174 -109.143 1.00 19.51 128 LEU B C 1
ATOM 3674 O O . LEU B 1 128 ? 14.953 -56.374 -110.308 1.00 21.22 128 LEU B O 1
ATOM 3679 N N . TYR B 1 129 ? 14.720 -57.076 -108.177 1.00 17.96 129 TYR B N 1
ATOM 3680 C CA . TYR B 1 129 ? 15.215 -58.404 -108.462 1.00 18.52 129 TYR B CA 1
ATOM 3681 C C . TYR B 1 129 ? 14.009 -59.207 -108.940 1.00 23.05 129 TYR B C 1
ATOM 3682 O O . TYR B 1 129 ? 13.069 -59.456 -108.181 1.00 24.71 129 TYR B O 1
ATOM 3691 N N . MET B 1 130 ? 14.048 -59.588 -110.208 1.00 20.95 130 MET B N 1
ATOM 3692 C CA . MET B 1 130 ? 12.969 -60.356 -110.824 1.00 26.43 130 MET B CA 1
ATOM 3693 C C . MET B 1 130 ? 12.889 -61.760 -110.268 1.00 27.91 130 MET B C 1
ATOM 3694 O O . MET B 1 130 ? 13.913 -62.410 -110.062 1.00 30.29 130 MET B O 1
ATOM 3699 N N . LYS B 1 131 ? 11.663 -62.230 -110.038 1.00 28.97 131 LYS B N 1
ATOM 3700 C CA . LYS B 1 131 ? 11.436 -63.588 -109.545 1.00 30.94 131 LYS B CA 1
ATOM 3701 C C . LYS B 1 131 ? 10.825 -64.421 -110.668 1.00 31.43 131 LYS B C 1
ATOM 3702 O O . LYS B 1 131 ? 10.451 -63.889 -111.717 1.00 26.77 131 LYS B O 1
ATOM 3708 N N . SER B 1 132 ? 10.742 -65.728 -110.451 1.00 34.00 132 SER B N 1
ATOM 3709 C CA . SER B 1 132 ? 10.147 -66.620 -111.445 1.00 36.89 132 SER B CA 1
ATOM 3710 C C . SER B 1 132 ? 8.643 -66.357 -111.460 1.00 36.56 132 SER B C 1
ATOM 3711 O O . SER B 1 132 ? 7.971 -66.579 -112.469 1.00 36.21 132 SER B O 1
ATOM 3714 N N . ASP B 1 133 ? 8.128 -65.883 -110.326 1.00 36.41 133 ASP B N 1
ATOM 3715 C CA . ASP B 1 133 ? 6.710 -65.560 -110.182 1.00 35.61 133 ASP B CA 1
ATOM 3716 C C . ASP B 1 133 ? 6.487 -64.198 -110.814 1.00 34.61 133 ASP B C 1
ATOM 3717 O O . ASP B 1 133 ? 6.818 -63.171 -110.216 1.00 32.91 133 ASP B O 1
ATOM 3722 N N . TRP B 1 134 ? 5.928 -64.184 -112.019 1.00 31.52 134 TRP B N 1
ATOM 3723 C CA . TRP B 1 134 ? 5.691 -62.931 -112.713 1.00 32.65 134 TRP B CA 1
ATOM 3724 C C . TRP B 1 134 ? 4.598 -62.061 -112.120 1.00 34.11 134 TRP B C 1
ATOM 3725 O O . TRP B 1 134 ? 4.478 -60.885 -112.479 1.00 32.01 134 TRP B O 1
ATOM 3736 N N . ASP B 1 135 ? 3.786 -62.628 -111.237 1.00 34.85 135 ASP B N 1
ATOM 3737 C CA . ASP B 1 135 ? 2.754 -61.813 -110.614 1.00 37.50 135 ASP B CA 1
ATOM 3738 C C . ASP B 1 135 ? 3.491 -60.892 -109.660 1.00 35.15 135 ASP B C 1
ATOM 3739 O O . ASP B 1 135 ? 3.172 -59.705 -109.558 1.00 34.35 135 ASP B O 1
ATOM 3744 N N . PHE B 1 136 ? 4.490 -61.442 -108.975 1.00 34.05 136 PHE B N 1
ATOM 3745 C CA . PHE B 1 136 ? 5.281 -60.638 -108.059 1.00 32.36 136 PHE B CA 1
ATOM 3746 C C . PHE B 1 136 ? 5.994 -59.540 -108.838 1.00 29.04 136 PHE B C 1
ATOM 3747 O O . PHE B 1 136 ? 6.034 -58.395 -108.394 1.00 27.34 136 PHE B O 1
ATOM 3755 N N . ASN B 1 137 ? 6.554 -59.880 -109.999 1.00 27.66 137 ASN B N 1
ATOM 3756 C CA . ASN B 1 137 ? 7.264 -58.885 -110.795 1.00 26.59 137 ASN B CA 1
ATOM 3757 C C . ASN B 1 137 ? 6.346 -57.746 -111.218 1.00 26.70 137 ASN B C 1
ATOM 3758 O O . ASN B 1 137 ? 6.693 -56.571 -111.063 1.00 24.62 137 ASN B O 1
ATOM 3763 N N . LYS B 1 138 ? 5.173 -58.058 -111.769 1.00 26.44 138 LYS B N 1
ATOM 3764 C CA . LYS B 1 138 ? 4.334 -56.945 -112.179 1.00 27.02 138 LYS B CA 1
ATOM 3765 C C . LYS B 1 138 ? 3.737 -56.169 -111.008 1.00 22.54 138 LYS B C 1
ATOM 3766 O O . LYS B 1 138 ? 3.504 -54.979 -111.125 1.00 24.74 138 LYS B O 1
ATOM 3772 N N . GLN B 1 139 ? 3.541 -56.821 -109.874 1.00 22.41 139 GLN B N 1
ATOM 3773 C CA . GLN B 1 139 ? 3.024 -56.079 -108.746 1.00 25.67 139 GLN B CA 1
ATOM 3774 C C . GLN B 1 139 ? 4.062 -55.041 -108.281 1.00 22.86 139 GLN B C 1
ATOM 3775 O O . GLN B 1 139 ? 3.702 -53.914 -107.944 1.00 21.62 139 GLN B O 1
ATOM 3781 N N . MET B 1 140 ? 5.352 -55.400 -108.292 1.00 22.23 140 MET B N 1
ATOM 3782 C CA . MET B 1 140 ? 6.386 -54.442 -107.870 1.00 23.41 140 MET B CA 1
ATOM 3783 C C . MET B 1 140 ? 6.614 -53.360 -108.928 1.00 20.50 140 MET B C 1
ATOM 3784 O O . MET B 1 140 ? 6.843 -52.200 -108.605 1.00 22.44 140 MET B O 1
ATOM 3789 N N . VAL B 1 141 ? 6.535 -53.718 -110.205 1.00 21.02 141 VAL B N 1
ATOM 3790 C CA . VAL B 1 141 ? 6.674 -52.703 -111.255 1.00 22.65 141 VAL B CA 1
ATOM 3791 C C . VAL B 1 141 ? 5.540 -51.661 -111.154 1.00 23.87 141 VAL B C 1
ATOM 3792 O O . VAL B 1 141 ? 5.776 -50.452 -111.250 1.00 24.21 141 VAL B O 1
ATOM 3796 N N . GLN B 1 142 ? 4.308 -52.125 -110.954 1.00 22.20 142 GLN B N 1
ATOM 3797 C CA . GLN B 1 142 ? 3.178 -51.216 -110.813 1.00 23.97 142 GLN B CA 1
ATOM 3798 C C . GLN B 1 142 ? 3.349 -50.328 -109.583 1.00 19.40 142 GLN B C 1
ATOM 3799 O O . GLN B 1 142 ? 3.037 -49.138 -109.617 1.00 20.68 142 GLN B O 1
ATOM 3805 N N . ARG B 1 143 ? 3.820 -50.775 -108.748 1.00 20.16 143 ARG B N 1
ATOM 3806 C CA . ARG B 1 143 ? 3.959 -50.085 -107.470 1.00 20.39 143 ARG B CA 1
ATOM 3807 C C . ARG B 1 143 ? 5.012 -48.968 -107.612 1.00 20.43 143 ARG B C 1
ATOM 3808 O O . ARG B 1 143 ? 4.811 -47.836 -107.169 1.00 21.47 143 ARG B O 1
ATOM 3816 N N . ALA B 1 144 ? 6.102 -49.287 -108.251 1.00 20.30 144 ALA B N 1
ATOM 3817 C CA . ALA B 1 144 ? 7.085 -48.256 -108.574 1.00 19.40 144 ALA B CA 1
ATOM 3818 C C . ALA B 1 144 ? 6.517 -47.185 -109.497 1.00 18.68 144 ALA B C 1
ATOM 3819 O O . ALA B 1 144 ? 6.730 -45.995 -109.283 1.00 20.33 144 ALA B O 1
ATOM 3821 N N . GLU B 1 145 ? 5.770 -47.599 -110.517 1.00 20.52 145 GLU B N 1
ATOM 3822 C CA . GLU B 1 145 ? 5.169 -46.624 -111.426 1.00 20.41 145 GLU B CA 1
ATOM 3823 C C . GLU B 1 145 ? 4.198 -45.706 -110.678 1.00 18.90 145 GLU B C 1
ATOM 3824 O O . GLU B 1 145 ? 4.223 -44.505 -110.868 1.00 21.61 145 GLU B O 1
ATOM 3830 N N . ALA B 1 146 ? 3.362 -46.293 -109.828 1.00 20.21 146 ALA B N 1
ATOM 3831 C CA . ALA B 1 146 ? 2.381 -45.534 -109.057 1.00 21.22 146 ALA B CA 1
ATOM 3832 C C . ALA B 1 146 ? 3.022 -44.513 -108.117 1.00 23.34 146 ALA B C 1
ATOM 3833 O O . ALA B 1 146 ? 2.477 -43.427 -107.912 1.00 22.68 146 ALA B O 1
ATOM 3835 N N . LEU B 1 147 ? 4.194 -44.862 -107.575 1.00 22.45 147 LEU B N 1
ATOM 3836 C CA . LEU B 1 147 ? 4.915 -44.011 -106.640 1.00 22.18 147 LEU B CA 1
ATOM 3837 C C . LEU B 1 147 ? 5.870 -43.008 -107.283 1.00 22.13 147 LEU B C 1
ATOM 3838 O O . LEU B 1 147 ? 6.694 -42.395 -106.601 1.00 25.59 147 LEU B O 1
ATOM 3843 N N . GLY B 1 148 ? 5.804 -42.869 -108.599 1.00 20.12 148 GLY B N 1
ATOM 3844 C CA . GLY B 1 148 ? 6.603 -41.860 -109.260 1.00 19.80 148 GLY B CA 1
ATOM 3845 C C . GLY B 1 148 ? 8.048 -42.180 -109.571 1.00 17.84 148 GLY B C 1
ATOM 3846 O O . GLY B 1 148 ? 8.806 -41.265 -109.873 1.00 21.45 148 GLY B O 1
ATOM 3847 N N . PHE B 1 149 ? 8.434 -43.451 -109.479 1.00 18.29 149 PHE B N 1
ATOM 3848 C CA . PHE B 1 149 ? 9.810 -43.799 -109.833 1.00 18.60 149 PHE B CA 1
ATOM 3849 C C . PHE B 1 149 ? 9.942 -43.580 -111.331 1.00 21.00 149 PHE B C 1
ATOM 3850 O O . PHE B 1 149 ? 8.982 -43.793 -112.084 1.00 21.14 149 PHE B O 1
ATOM 3858 N N . LYS B 1 150 ? 11.125 -43.160 -111.766 1.00 17.83 150 LYS B N 1
ATOM 3859 C CA . LYS B 1 150 ? 11.343 -42.820 -113.169 1.00 18.79 150 LYS B CA 1
ATOM 3860 C C . LYS B 1 150 ? 12.122 -43.781 -114.060 1.00 18.78 150 LYS B C 1
ATOM 3861 O O . LYS B 1 150 ? 12.318 -43.504 -115.255 1.00 20.10 150 LYS B O 1
ATOM 3867 N N . ALA B 1 151 ? 12.586 -44.891 -113.497 1.00 16.46 151 ALA B N 1
ATOM 3868 C CA . ALA B 1 151 ? 13.284 -45.924 -114.263 1.00 15.15 151 ALA B CA 1
ATOM 3869 C C . ALA B 1 151 ? 13.333 -47.168 -113.414 1.00 13.82 151 ALA B C 1
ATOM 3870 O O . ALA B 1 151 ? 13.179 -47.094 -112.169 1.00 15.88 151 ALA B O 1
ATOM 3872 N N . LEU B 1 152 ? 13.499 -48.301 -114.080 1.00 14.74 152 LEU B N 1
ATOM 3873 C CA . LEU B 1 152 ? 13.600 -49.587 -113.411 1.00 16.05 152 LEU B CA 1
ATOM 3874 C C . LEU B 1 152 ? 15.023 -50.069 -113.662 1.00 15.26 152 LEU B C 1
ATOM 3875 O O . LEU B 1 152 ? 15.450 -50.171 -114.808 1.00 16.23 152 LEU B O 1
ATOM 3880 N N . VAL B 1 153 ? 15.767 -50.342 -112.599 1.00 15.02 153 VAL B N 1
ATOM 3881 C CA . VAL B 1 153 ? 17.116 -50.867 -112.725 1.00 14.44 153 VAL B CA 1
ATOM 3882 C C . VAL B 1 153 ? 17.039 -52.382 -112.513 1.00 13.31 153 VAL B C 1
ATOM 3883 O O . VAL B 1 153 ? 16.499 -52.850 -111.512 1.00 14.78 153 VAL B O 1
ATOM 3887 N N . ILE B 1 154 ? 17.537 -53.143 -113.480 1.00 12.18 154 ILE B N 1
ATOM 3888 C CA . ILE B 1 154 ? 17.558 -54.587 -113.378 1.00 13.90 154 ILE B CA 1
ATOM 3889 C C . ILE B 1 154 ? 19.020 -54.988 -113.226 1.00 12.82 154 ILE B C 1
ATOM 3890 O O . ILE B 1 154 ? 19.822 -54.786 -114.132 1.00 13.91 154 ILE B O 1
ATOM 3895 N N . THR B 1 155 ? 19.344 -55.510 -112.040 1.00 12.97 155 THR B N 1
ATOM 3896 C CA . THR B 1 155 ? 20.694 -55.975 -111.739 1.00 13.50 155 THR B CA 1
ATOM 3897 C C . THR B 1 155 ? 20.763 -57.391 -112.273 1.00 13.70 155 THR B C 1
ATOM 3898 O O . THR B 1 155 ? 19.946 -58.241 -111.918 1.00 15.73 155 THR B O 1
ATOM 3902 N N . ILE B 1 156 ? 21.742 -57.625 -113.134 1.00 13.81 156 ILE B N 1
ATOM 3903 C CA . ILE B 1 156 ? 21.876 -58.917 -113.811 1.00 14.13 156 ILE B CA 1
ATOM 3904 C C . ILE B 1 156 ? 23.032 -59.785 -113.351 1.00 13.24 156 ILE B C 1
ATOM 3905 O O . ILE B 1 156 ? 23.198 -60.906 -113.824 1.00 14.68 156 ILE B O 1
ATOM 3910 N N . ASP B 1 157 ? 23.785 -59.309 -112.356 1.00 14.20 157 ASP B N 1
ATOM 3911 C CA . ASP B 1 157 ? 24.959 -60.077 -111.918 1.00 14.50 157 ASP B CA 1
ATOM 3912 C C . ASP B 1 157 ? 24.786 -60.851 -110.625 1.00 12.83 157 ASP B C 1
ATOM 3913 O O . ASP B 1 157 ? 25.771 -61.336 -110.067 1.00 14.00 157 ASP B O 1
ATOM 3918 N N . THR B 1 158 ? 23.536 -61.010 -110.204 1.00 14.09 158 THR B N 1
ATOM 3919 C CA . THR B 1 158 ? 23.213 -61.690 -108.967 1.00 14.76 158 THR B CA 1
ATOM 3920 C C . THR B 1 158 ? 22.162 -62.800 -109.107 1.00 15.51 158 THR B C 1
ATOM 3921 O O . THR B 1 158 ? 21.150 -62.776 -108.403 1.00 16.67 158 THR B O 1
ATOM 3925 N N . PRO B 1 159 ? 22.369 -63.758 -110.030 1.00 16.03 159 PRO B N 1
ATOM 3926 C CA . PRO B 1 159 ? 21.375 -64.837 -110.137 1.00 18.03 159 PRO B CA 1
ATOM 3927 C C . PRO B 1 159 ? 21.424 -65.642 -108.824 1.00 18.76 159 PRO B C 1
ATOM 3928 O O . PRO B 1 159 ? 20.432 -66.278 -108.415 1.00 18.86 159 PRO B O 1
ATOM 3932 N N . VAL B 1 160 ? 22.607 -65.643 -108.196 1.00 15.95 160 VAL B N 1
ATOM 3933 C CA . VAL B 1 160 ? 22.789 -66.230 -106.865 1.00 15.17 160 VAL B CA 1
ATOM 3934 C C . VAL B 1 160 ? 23.672 -65.206 -106.162 1.00 15.49 160 VAL B C 1
ATOM 3935 O O . VAL B 1 160 ? 24.312 -64.381 -106.822 1.00 14.81 160 VAL B O 1
ATOM 3939 N N . LEU B 1 161 ? 23.696 -65.259 -104.838 1.00 14.77 161 LEU B N 1
ATOM 3940 C CA . LEU B 1 161 ? 24.511 -64.329 -104.072 1.00 14.67 161 LEU B CA 1
ATOM 3941 C C . LEU B 1 161 ? 25.984 -64.703 -104.107 1.00 11.99 161 LEU B C 1
ATOM 3942 O O . LEU B 1 161 ? 26.342 -65.891 -104.150 1.00 14.77 161 LEU B O 1
ATOM 3947 N N . GLY B 1 162 ? 26.834 -63.684 -104.099 1.00 13.45 162 GLY B N 1
ATOM 3948 C CA . GLY B 1 162 ? 28.268 -63.905 -104.060 1.00 14.27 162 GLY B CA 1
ATOM 3949 C C . GLY B 1 162 ? 28.679 -64.552 -102.743 1.00 13.23 162 GLY B C 1
ATOM 3950 O O . GLY B 1 162 ? 27.945 -64.506 -101.734 1.00 15.14 162 GLY B O 1
ATOM 3951 N N . ASN B 1 163 ? 29.862 -65.148 -102.743 1.00 13.67 163 ASN B N 1
ATOM 3952 C CA . ASN B 1 163 ? 30.391 -65.834 -101.564 1.00 14.75 163 ASN B CA 1
ATOM 3953 C C . ASN B 1 163 ? 31.212 -64.894 -100.690 1.00 14.33 163 ASN B C 1
ATOM 3954 O O . ASN B 1 163 ? 32.421 -64.803 -100.830 1.00 13.95 163 ASN B O 1
ATOM 3959 N N . ARG B 1 164 ? 30.539 -64.180 -99.802 1.00 16.98 164 ARG B N 1
ATOM 3960 C CA . ARG B 1 164 ? 31.220 -63.247 -98.892 1.00 15.72 164 ARG B CA 1
ATOM 3961 C C . ARG B 1 164 ? 31.563 -64.046 -97.651 1.00 15.03 164 ARG B C 1
ATOM 3962 O O . ARG B 1 164 ? 30.683 -64.365 -96.810 1.00 17.93 164 ARG B O 1
ATOM 3970 N N . ARG B 1 165 ? 32.834 -64.379 -97.521 1.00 15.14 165 ARG B N 1
ATOM 3971 C CA . ARG B 1 165 ? 33.295 -65.239 -96.434 1.00 15.77 165 ARG B CA 1
ATOM 3972 C C . ARG B 1 165 ? 32.991 -64.733 -95.040 1.00 18.44 165 ARG B C 1
ATOM 3973 O O . ARG B 1 165 ? 32.576 -65.524 -94.185 1.00 18.08 165 ARG B O 1
ATOM 3981 N N . ARG B 1 166 ? 33.183 -63.439 -94.799 1.00 18.99 166 ARG B N 1
ATOM 3982 C CA . ARG B 1 166 ? 32.900 -62.913 -93.457 1.00 19.56 166 ARG B CA 1
ATOM 3983 C C . ARG B 1 166 ? 31.439 -63.088 -93.095 1.00 20.55 166 ARG B C 1
ATOM 3984 O O . ARG B 1 166 ? 31.141 -63.523 -91.976 1.00 20.51 166 ARG B O 1
ATOM 3992 N N . ASP B 1 167 ? 30.523 -62.771 -94.005 1.00 19.64 167 ASP B N 1
ATOM 3993 C CA . ASP B 1 167 ? 29.094 -62.926 -93.733 1.00 21.64 167 ASP B CA 1
ATOM 3994 C C . ASP B 1 167 ? 28.742 -64.384 -93.496 1.00 24.17 167 ASP B C 1
ATOM 3995 O O . ASP B 1 167 ? 27.911 -64.720 -92.641 1.00 24.02 167 ASP B O 1
ATOM 4000 N N . LYS B 1 168 ? 29.354 -65.260 -94.277 1.00 21.26 168 LYS B N 1
ATOM 4001 C CA . LYS B 1 168 ? 29.084 -66.681 -94.154 1.00 23.48 168 LYS B CA 1
ATOM 4002 C C . LYS B 1 168 ? 29.480 -67.172 -92.772 1.00 23.03 168 LYS B C 1
ATOM 4003 O O . LYS B 1 168 ? 28.714 -67.924 -92.146 1.00 24.44 168 LYS B O 1
ATOM 4009 N N . ARG B 1 169 ? 30.647 -66.755 -92.283 1.00 21.76 169 ARG B N 1
ATOM 4010 C CA . ARG B 1 169 ? 31.070 -67.185 -90.954 1.00 22.16 169 ARG B CA 1
ATOM 4011 C C . ARG B 1 169 ? 30.083 -66.622 -89.923 1.00 23.62 169 ARG B C 1
ATOM 4012 O O . ARG B 1 169 ? 29.657 -67.345 -89.008 1.00 24.66 169 ARG B O 1
ATOM 4020 N N . ASN B 1 170 ? 29.706 -65.347 -90.069 1.00 23.11 170 ASN B N 1
ATOM 4021 C CA . ASN B 1 170 ? 28.763 -64.743 -89.117 1.00 22.33 170 ASN B CA 1
ATOM 4022 C C . ASN B 1 170 ? 27.404 -65.450 -89.115 1.00 23.46 170 ASN B C 1
ATOM 4023 O O . ASN B 1 170 ? 26.799 -65.633 -88.054 1.00 27.65 170 ASN B O 1
ATOM 4028 N N . GLN B 1 171 ? 26.920 -65.845 -90.284 1.00 26.68 171 GLN B N 1
ATOM 4029 C CA . GLN B 1 171 ? 25.644 -66.546 -90.412 1.00 30.19 171 GLN B CA 1
ATOM 4030 C C . GLN B 1 171 ? 25.664 -67.906 -89.693 1.00 33.20 171 GLN B C 1
ATOM 4031 O O . GLN B 1 171 ? 24.658 -68.324 -89.108 1.00 33.65 171 GLN B O 1
ATOM 4037 N N . LEU B 1 172 ? 26.800 -68.593 -89.730 1.00 32.29 172 LEU B N 1
ATOM 4038 C CA . LEU B 1 172 ? 26.910 -69.895 -89.070 1.00 36.14 172 LEU B CA 1
ATOM 4039 C C . LEU B 1 172 ? 27.093 -69.757 -87.561 1.00 37.45 172 LEU B C 1
ATOM 4040 O O . LEU B 1 172 ? 26.597 -70.584 -86.789 1.00 39.15 172 LEU B O 1
ATOM 4045 N N . ASN B 1 173 ? 27.802 -68.714 -87.145 1.00 37.02 173 ASN B N 1
ATOM 4046 C CA . ASN B 1 173 ? 28.062 -68.473 -85.731 1.00 37.91 173 ASN B CA 1
ATOM 4047 C C . ASN B 1 173 ? 26.900 -67.872 -84.942 1.00 39.15 173 ASN B C 1
ATOM 4048 O O . ASN B 1 173 ? 26.692 -68.214 -83.777 1.00 39.08 173 ASN B O 1
ATOM 4053 N N . LEU B 1 174 ? 26.149 -66.976 -85.572 1.00 38.06 174 LEU B N 1
ATOM 4054 C CA . LEU B 1 174 ? 25.061 -66.288 -84.887 1.00 38.87 174 LEU B CA 1
ATOM 4055 C C . LEU B 1 174 ? 23.659 -66.663 -85.329 1.00 39.46 174 LEU B C 1
ATOM 4056 O O . LEU B 1 174 ? 23.430 -67.041 -86.474 1.00 39.67 174 LEU B O 1
ATOM 4061 N N . GLU B 1 175 ? 22.710 -66.541 -84.407 1.00 39.94 175 GLU B N 1
ATOM 4062 C CA . GLU B 1 175 ? 21.318 -66.827 -84.717 1.00 39.88 175 GLU B CA 1
ATOM 4063 C C . GLU B 1 175 ? 20.812 -65.654 -85.557 1.00 40.30 175 GLU B C 1
ATOM 4064 O O . GLU B 1 175 ? 21.242 -64.511 -85.359 1.00 35.66 175 GLU B O 1
ATOM 4070 N N . ALA B 1 176 ? 19.914 -65.936 -86.501 1.00 39.05 176 ALA B N 1
ATOM 4071 C CA . ALA B 1 176 ? 19.362 -64.898 -87.369 1.00 40.22 176 ALA B CA 1
ATOM 4072 C C . ALA B 1 176 ? 18.829 -63.742 -86.530 1.00 40.14 176 ALA B C 1
ATOM 4073 O O . ALA B 1 176 ? 18.953 -62.572 -86.901 1.00 37.90 176 ALA B O 1
ATOM 4075 N N . ASN B 1 177 ? 18.243 -64.098 -85.392 1.00 41.55 177 ASN B N 1
ATOM 4076 C CA . ASN B 1 177 ? 17.671 -63.151 -84.445 1.00 42.54 177 ASN B CA 1
ATOM 4077 C C . ASN B 1 177 ? 18.648 -62.043 -84.029 1.00 41.97 177 ASN B C 1
ATOM 4078 O O . ASN B 1 177 ? 18.261 -60.880 -83.895 1.00 38.94 177 ASN B O 1
ATOM 4083 N N . ILE B 1 178 ? 19.916 -62.383 -83.833 1.00 41.22 178 ILE B N 1
ATOM 4084 C CA . ILE B 1 178 ? 20.863 -61.357 -83.427 1.00 41.27 178 ILE B CA 1
ATOM 4085 C C . ILE B 1 178 ? 21.570 -60.751 -84.627 1.00 40.13 178 ILE B C 1
ATOM 4086 O O . ILE B 1 178 ? 21.819 -59.550 -84.670 1.00 36.33 178 ILE B O 1
ATOM 4091 N N . LEU B 1 179 ? 21.869 -61.575 -85.622 1.00 40.84 179 LEU B N 1
ATOM 4092 C CA . LEU B 1 179 ? 22.546 -61.072 -86.804 1.00 43.27 179 LEU B CA 1
ATOM 4093 C C . LEU B 1 179 ? 21.725 -59.966 -87.472 1.00 42.33 179 LEU B C 1
ATOM 4094 O O . LEU B 1 179 ? 22.249 -58.888 -87.771 1.00 40.10 179 LEU B O 1
ATOM 4099 N N . LYS B 1 180 ? 20.437 -60.219 -87.684 1.00 42.54 180 LYS B N 1
ATOM 4100 C CA . LYS B 1 180 ? 19.581 -59.246 -88.362 1.00 45.35 180 LYS B CA 1
ATOM 4101 C C . LYS B 1 180 ? 18.672 -58.398 -87.479 1.00 47.76 180 LYS B C 1
ATOM 4102 O O . LYS B 1 180 ? 17.720 -57.798 -87.972 1.00 46.43 180 LYS B O 1
ATOM 4108 N N . ALA B 1 181 ? 18.936 -58.338 -86.183 1.00 50.75 181 ALA B N 1
ATOM 4109 C CA . ALA B 1 181 ? 18.083 -57.527 -85.328 1.00 54.00 181 ALA B CA 1
ATOM 4110 C C . ALA B 1 181 ? 18.880 -56.391 -84.724 1.00 57.02 181 ALA B C 1
ATOM 4111 O O . ALA B 1 181 ? 18.540 -55.220 -84.909 1.00 58.41 181 ALA B O 1
ATOM 4113 N N . ALA B 1 182 ? 19.946 -56.747 -84.013 1.00 58.82 182 ALA B N 1
ATOM 4114 C CA . ALA B 1 182 ? 20.811 -55.764 -83.369 1.00 61.28 182 ALA B CA 1
ATOM 4115 C C . ALA B 1 182 ? 22.202 -56.313 -83.082 1.00 63.29 182 ALA B C 1
ATOM 4116 O O . ALA B 1 182 ? 23.179 -55.569 -83.319 1.00 65.10 182 ALA B O 1
ATOM 4118 N N . LEU B 1 198 ? 15.616 -65.292 -97.531 1.00 57.36 198 LEU B N 1
ATOM 4119 C CA . LEU B 1 198 ? 15.700 -66.234 -98.685 1.00 55.95 198 LEU B CA 1
ATOM 4120 C C . LEU B 1 198 ? 15.816 -65.470 -100.003 1.00 54.90 198 LEU B C 1
ATOM 4121 O O . LEU B 1 198 ? 14.870 -64.813 -100.440 1.00 55.26 198 LEU B O 1
ATOM 4123 N N . PHE B 1 199 ? 16.977 -65.563 -100.642 1.00 52.97 199 PHE B N 1
ATOM 4124 C CA . PHE B 1 199 ? 17.191 -64.867 -101.904 1.00 51.29 199 PHE B CA 1
ATOM 4125 C C . PHE B 1 199 ? 16.670 -65.674 -103.092 1.00 52.62 199 PHE B C 1
ATOM 4126 O O . PHE B 1 199 ? 16.989 -66.852 -103.244 1.00 51.94 199 PHE B O 1
ATOM 4134 N N . PRO B 1 200 ? 15.871 -65.028 -103.937 1.00 54.26 200 PRO B N 1
ATOM 4135 C CA . PRO B 1 200 ? 15.320 -65.687 -105.116 1.00 56.20 200 PRO B CA 1
ATOM 4136 C C . PRO B 1 200 ? 16.422 -66.084 -106.105 1.00 56.01 200 PRO B C 1
ATOM 4137 O O . PRO B 1 200 ? 16.955 -65.229 -106.815 1.00 57.63 200 PRO B O 1
ATOM 4139 N N . LYS B 1 201 ? 16.775 -67.368 -106.154 1.00 55.97 201 LYS B N 1
ATOM 4140 C CA . LYS B 1 201 ? 17.796 -67.796 -107.104 1.00 55.09 201 LYS B CA 1
ATOM 4141 C C . LYS B 1 201 ? 17.108 -67.647 -108.465 1.00 54.04 201 LYS B C 1
ATOM 4142 O O . LYS B 1 201 ? 16.207 -68.410 -108.822 1.00 54.55 201 LYS B O 1
ATOM 4148 N N . ALA B 1 202 ? 17.523 -66.614 -109.193 1.00 52.58 202 ALA B N 1
ATOM 4149 C CA . ALA B 1 202 ? 16.958 -66.261 -110.487 1.00 52.53 202 ALA B CA 1
ATOM 4150 C C . ALA B 1 202 ? 17.173 -67.229 -111.641 1.00 52.99 202 ALA B C 1
ATOM 4151 O O . ALA B 1 202 ? 18.045 -68.098 -111.602 1.00 55.49 202 ALA B O 1
ATOM 4153 N N . SER B 1 203 ? 16.351 -67.048 -112.672 1.00 51.68 203 SER B N 1
ATOM 4154 C CA . SER B 1 203 ? 16.407 -67.838 -113.894 1.00 50.52 203 SER B CA 1
ATOM 4155 C C . SER B 1 203 ? 16.230 -66.838 -115.043 1.00 47.98 203 SER B C 1
ATOM 4156 O O . SER B 1 203 ? 16.266 -67.195 -116.223 1.00 50.50 203 SER B O 1
ATOM 4159 N N . PHE B 1 204 ? 16.046 -65.576 -114.661 1.00 45.67 204 PHE B N 1
ATOM 4160 C CA . PHE B 1 204 ? 15.838 -64.459 -115.581 1.00 42.74 204 PHE B CA 1
ATOM 4161 C C . PHE B 1 204 ? 16.886 -64.430 -116.706 1.00 41.49 204 PHE B C 1
ATOM 4162 O O . PHE B 1 204 ? 18.092 -64.377 -116.436 1.00 40.67 204 PHE B O 1
ATOM 4170 N N . CYS B 1 205 ? 16.428 -64.453 -117.959 1.00 37.42 205 CYS B N 1
ATOM 4171 C CA . CYS B 1 205 ? 17.330 -64.435 -119.119 1.00 35.57 205 CYS B CA 1
ATOM 4172 C C . CYS B 1 205 ? 16.981 -63.328 -120.118 1.00 30.77 205 CYS B C 1
ATOM 4173 O O . CYS B 1 205 ? 15.979 -62.650 -119.967 1.00 26.66 205 CYS B O 1
ATOM 4176 N N . TRP B 1 206 ? 17.812 -63.139 -121.140 1.00 28.76 206 TRP B N 1
ATOM 4177 C CA . TRP B 1 206 ? 17.549 -62.084 -122.120 1.00 28.35 206 TRP B CA 1
ATOM 4178 C C . TRP B 1 206 ? 16.112 -62.066 -122.656 1.00 30.23 206 TRP B C 1
ATOM 4179 O O . TRP B 1 206 ? 15.532 -60.991 -122.822 1.00 28.53 206 TRP B O 1
ATOM 4190 N N . ASN B 1 207 ? 15.544 -63.240 -122.925 1.00 33.83 207 ASN B N 1
ATOM 4191 C CA . ASN B 1 207 ? 14.172 -63.319 -123.428 1.00 38.28 207 ASN B CA 1
ATOM 4192 C C . ASN B 1 207 ? 13.187 -62.624 -122.495 1.00 38.50 207 ASN B C 1
ATOM 4193 O O . ASN B 1 207 ? 12.283 -61.909 -122.934 1.00 40.59 207 ASN B O 1
ATOM 4198 N N . ASP B 1 208 ? 13.371 -62.843 -121.204 1.00 34.48 208 ASP B N 1
ATOM 4199 C CA . ASP B 1 208 ? 12.511 -62.262 -120.181 1.00 36.11 208 ASP B CA 1
ATOM 4200 C C . ASP B 1 208 ? 12.469 -60.736 -120.194 1.00 35.96 208 ASP B C 1
ATOM 4201 O O . ASP B 1 208 ? 11.544 -60.136 -119.649 1.00 32.68 208 ASP B O 1
ATOM 4206 N N . LEU B 1 209 ? 13.473 -60.102 -120.795 1.00 34.09 209 LEU B N 1
ATOM 4207 C CA . LEU B 1 209 ? 13.484 -58.648 -120.854 1.00 30.48 209 LEU B CA 1
ATOM 4208 C C . LEU B 1 209 ? 12.350 -58.122 -121.704 1.00 31.48 209 LEU B C 1
ATOM 4209 O O . LEU B 1 209 ? 11.762 -57.096 -121.388 1.00 27.78 209 LEU B O 1
ATOM 4214 N N . SER B 1 210 ? 12.046 -58.816 -122.796 1.00 28.95 210 SER B N 1
ATOM 4215 C CA . SER B 1 210 ? 10.963 -58.369 -123.661 1.00 30.19 210 SER B CA 1
ATOM 4216 C C . SER B 1 210 ? 9.646 -58.409 -122.903 1.00 26.18 210 SER B C 1
ATOM 4217 O O . SER B 1 210 ? 8.791 -57.542 -123.079 1.00 27.71 210 SER B O 1
ATOM 4220 N N . LEU B 1 211 ? 9.487 -59.424 -122.058 1.00 27.89 211 LEU B N 1
ATOM 4221 C CA . LEU B 1 211 ? 8.275 -59.557 -121.269 1.00 25.69 211 LEU B CA 1
ATOM 4222 C C . LEU B 1 211 ? 8.229 -58.419 -120.256 1.00 25.39 211 LEU B C 1
ATOM 4223 O O . LEU B 1 211 ? 7.194 -57.801 -120.059 1.00 23.79 211 LEU B O 1
ATOM 4228 N N . LEU B 1 212 ? 9.360 -58.137 -119.615 1.00 24.45 212 LEU B N 1
ATOM 4229 C CA . LEU B 1 212 ? 9.396 -57.058 -118.643 1.00 22.17 212 LEU B CA 1
ATOM 4230 C C . LEU B 1 212 ? 9.050 -55.757 -119.352 1.00 21.77 212 LEU B C 1
ATOM 4231 O O . LEU B 1 212 ? 8.297 -54.940 -118.838 1.00 21.58 212 LEU B O 1
ATOM 4236 N N . GLN B 1 213 ? 9.580 -55.560 -120.551 1.00 24.48 213 GLN B N 1
ATOM 4237 C CA . GLN B 1 213 ? 9.288 -54.336 -121.281 1.00 26.36 213 GLN B CA 1
ATOM 4238 C C . GLN B 1 213 ? 7.813 -54.233 -121.648 1.00 30.52 213 GLN B C 1
ATOM 4239 O O . GLN B 1 213 ? 7.279 -53.140 -121.803 1.00 30.71 213 GLN B O 1
ATOM 4245 N N . SER B 1 214 ? 7.149 -55.376 -121.772 1.00 30.13 214 SER B N 1
ATOM 4246 C CA . SER B 1 214 ? 5.732 -55.377 -122.105 1.00 33.40 214 SER B CA 1
ATOM 4247 C C . SER B 1 214 ? 4.882 -55.012 -120.891 1.00 34.04 214 SER B C 1
ATOM 4248 O O . SER B 1 214 ? 3.776 -54.502 -121.045 1.00 37.64 214 SER B O 1
ATOM 4251 N N . ILE B 1 215 ? 5.384 -55.258 -119.682 1.00 31.86 215 ILE B N 1
ATOM 4252 C CA . ILE B 1 215 ? 4.598 -54.947 -118.493 1.00 32.20 215 ILE B CA 1
ATOM 4253 C C . ILE B 1 215 ? 4.899 -53.612 -117.837 1.00 33.83 215 ILE B C 1
ATOM 4254 O O . ILE B 1 215 ? 4.208 -53.217 -116.902 1.00 36.23 215 ILE B O 1
ATOM 4259 N N . THR B 1 216 ? 5.923 -52.907 -118.303 1.00 31.02 216 THR B N 1
ATOM 4260 C CA . THR B 1 216 ? 6.242 -51.618 -117.692 1.00 30.76 216 THR B CA 1
ATOM 4261 C C . THR B 1 216 ? 6.437 -50.530 -118.724 1.00 28.97 216 THR B C 1
ATOM 4262 O O . THR B 1 216 ? 6.897 -50.798 -119.830 1.00 29.92 216 THR B O 1
ATOM 4266 N N . ARG B 1 217 ? 6.093 -49.302 -118.346 1.00 28.04 217 ARG B N 1
ATOM 4267 C CA . ARG B 1 217 ? 6.251 -48.139 -119.202 1.00 28.48 217 ARG B CA 1
ATOM 4268 C C . ARG B 1 217 ? 7.579 -47.414 -118.900 1.00 28.29 217 ARG B C 1
ATOM 4269 O O . ARG B 1 217 ? 8.003 -46.518 -119.630 1.00 30.31 217 ARG B O 1
ATOM 4277 N N . LEU B 1 218 ? 8.227 -47.821 -117.820 1.00 28.38 218 LEU B N 1
ATOM 4278 C CA . LEU B 1 218 ? 9.468 -47.184 -117.397 1.00 27.03 218 LEU B CA 1
ATOM 4279 C C . LEU B 1 218 ? 10.710 -47.618 -118.155 1.00 22.33 218 LEU B C 1
ATOM 4280 O O . LEU B 1 218 ? 10.807 -48.776 -118.573 1.00 24.53 218 LEU B O 1
ATOM 4285 N N . PRO B 1 219 ? 11.665 -46.688 -118.362 1.00 22.22 219 PRO B N 1
ATOM 4286 C CA . PRO B 1 219 ? 12.900 -47.044 -119.066 1.00 20.39 219 PRO B CA 1
ATOM 4287 C C . PRO B 1 219 ? 13.602 -48.113 -118.233 1.00 20.27 219 PRO B C 1
ATOM 4288 O O . PRO B 1 219 ? 13.532 -48.090 -116.984 1.00 20.04 219 PRO B O 1
ATOM 4292 N N . ILE B 1 220 ? 14.228 -49.064 -118.910 1.00 18.14 220 ILE B N 1
ATOM 4293 C CA . ILE B 1 220 ? 14.938 -50.147 -118.235 1.00 17.58 220 ILE B CA 1
ATOM 4294 C C . ILE B 1 220 ? 16.442 -49.901 -118.314 1.00 16.38 220 ILE B C 1
ATOM 4295 O O . ILE B 1 220 ? 16.987 -49.626 -119.376 1.00 15.72 220 ILE B O 1
ATOM 4300 N N . ILE B 1 221 ? 17.109 -49.990 -117.161 1.00 15.75 221 ILE B N 1
ATOM 4301 C CA . ILE B 1 221 ? 18.552 -49.764 -117.074 1.00 14.79 221 ILE B CA 1
ATOM 4302 C C . ILE B 1 221 ? 19.151 -51.088 -116.590 1.00 14.47 221 ILE B C 1
ATOM 4303 O O . ILE B 1 221 ? 18.737 -51.579 -115.538 1.00 15.57 221 ILE B O 1
ATOM 4308 N N . LEU B 1 222 ? 20.058 -51.704 -117.344 1.00 12.82 222 LEU B N 1
ATOM 4309 C CA . LEU B 1 222 ? 20.648 -52.976 -116.898 1.00 12.13 222 LEU B CA 1
ATOM 4310 C C . LEU B 1 222 ? 21.927 -52.681 -116.094 1.00 13.58 222 LEU B C 1
ATOM 4311 O O . LEU B 1 222 ? 22.794 -51.977 -116.572 1.00 15.38 222 LEU B O 1
ATOM 4316 N N . LYS B 1 223 ? 22.021 -53.251 -114.895 1.00 13.62 223 LYS B N 1
ATOM 4317 C CA . LYS B 1 223 ? 23.168 -53.024 -114.011 1.00 13.42 223 LYS B CA 1
ATOM 4318 C C . LYS B 1 223 ? 23.985 -54.297 -113.864 1.00 12.01 223 LYS B C 1
ATOM 4319 O O . LYS B 1 223 ? 23.440 -55.363 -113.575 1.00 14.11 223 LYS B O 1
ATOM 4325 N N . GLY B 1 224 ? 25.289 -54.164 -114.099 1.00 12.10 224 GLY B N 1
ATOM 4326 C CA . GLY B 1 224 ? 26.210 -55.276 -113.976 1.00 13.98 224 GLY B CA 1
ATOM 4327 C C . GLY B 1 224 ? 26.918 -55.721 -115.251 1.00 13.03 224 GLY B C 1
ATOM 4328 O O . GLY B 1 224 ? 27.704 -56.670 -115.235 1.00 15.13 224 GLY B O 1
ATOM 4329 N N . ILE B 1 225 ? 26.659 -55.037 -116.356 1.00 14.33 225 ILE B N 1
ATOM 4330 C CA . ILE B 1 225 ? 27.307 -55.403 -117.615 1.00 16.16 225 ILE B CA 1
ATOM 4331 C C . ILE B 1 225 ? 28.798 -55.059 -117.549 1.00 15.56 225 ILE B C 1
ATOM 4332 O O . ILE B 1 225 ? 29.173 -53.952 -117.119 1.00 15.61 225 ILE B O 1
ATOM 4337 N N . LEU B 1 226 ? 29.636 -56.024 -117.938 1.00 14.05 226 LEU B N 1
ATOM 4338 C CA . LEU B 1 226 ? 31.085 -55.865 -117.915 1.00 13.08 226 LEU B CA 1
ATOM 4339 C C . LEU B 1 226 ? 31.755 -56.139 -119.249 1.00 15.08 226 LEU B C 1
ATOM 4340 O O . LEU B 1 226 ? 32.940 -55.880 -119.399 1.00 15.12 226 LEU B O 1
ATOM 4345 N N . THR B 1 227 ? 30.985 -56.611 -120.229 1.00 16.14 227 THR B N 1
ATOM 4346 C CA . THR B 1 227 ? 31.565 -56.986 -121.508 1.00 16.01 227 THR B CA 1
ATOM 4347 C C . THR B 1 227 ? 30.884 -56.353 -122.694 1.00 16.34 227 THR B C 1
ATOM 4348 O O . THR B 1 227 ? 29.687 -56.037 -122.643 1.00 15.07 227 THR B O 1
ATOM 4352 N N . LYS B 1 228 ? 31.647 -56.230 -123.777 1.00 16.70 228 LYS B N 1
ATOM 4353 C CA . LYS B 1 228 ? 31.077 -55.674 -125.003 1.00 17.21 228 LYS B CA 1
ATOM 4354 C C . LYS B 1 228 ? 29.972 -56.600 -125.531 1.00 18.15 228 LYS B C 1
ATOM 4355 O O . LYS B 1 228 ? 28.972 -56.108 -126.061 1.00 17.95 228 LYS B O 1
ATOM 4361 N N . GLU B 1 229 ? 30.117 -57.911 -125.354 1.00 16.87 229 GLU B N 1
ATOM 4362 C CA . GLU B 1 229 ? 29.087 -58.841 -125.842 1.00 16.85 229 GLU B CA 1
ATOM 4363 C C . GLU B 1 229 ? 27.751 -58.646 -125.130 1.00 18.13 229 GLU B C 1
ATOM 4364 O O . GLU B 1 229 ? 26.680 -58.675 -125.739 1.00 17.43 229 GLU B O 1
ATOM 4370 N N . ASP B 1 230 ? 27.775 -58.424 -123.819 1.00 16.56 230 ASP B N 1
ATOM 4371 C CA . ASP B 1 230 ? 26.517 -58.210 -123.135 1.00 15.14 230 ASP B CA 1
ATOM 4372 C C . ASP B 1 230 ? 25.968 -56.821 -123.450 1.00 13.99 230 ASP B C 1
ATOM 4373 O O . ASP B 1 230 ? 24.761 -56.627 -123.448 1.00 14.93 230 ASP B O 1
ATOM 4378 N N . ALA B 1 231 ? 26.847 -55.853 -123.692 1.00 14.06 231 ALA B N 1
ATOM 4379 C CA . ALA B 1 231 ? 26.405 -54.521 -124.068 1.00 14.65 231 ALA B CA 1
ATOM 4380 C C . ALA B 1 231 ? 25.683 -54.621 -125.429 1.00 17.15 231 ALA B C 1
ATOM 4381 O O . ALA B 1 231 ? 24.671 -53.952 -125.628 1.00 17.23 231 ALA B O 1
ATOM 4383 N N . GLU B 1 232 ? 26.194 -55.455 -126.340 1.00 16.68 232 GLU B N 1
ATOM 4384 C CA . GLU B 1 232 ? 25.532 -55.573 -127.646 1.00 18.03 232 GLU B CA 1
ATOM 4385 C C . GLU B 1 232 ? 24.161 -56.202 -127.456 1.00 18.38 232 GLU B C 1
ATOM 4386 O O . GLU B 1 232 ? 23.192 -55.786 -128.103 1.00 18.95 232 GLU B O 1
ATOM 4392 N N . LEU B 1 233 ? 24.053 -57.200 -126.581 1.00 17.78 233 LEU B N 1
ATOM 4393 C CA . LEU B 1 233 ? 22.753 -57.803 -126.329 1.00 17.81 233 LEU B CA 1
ATOM 4394 C C . LEU B 1 233 ? 21.797 -56.794 -125.690 1.00 19.43 233 LEU B C 1
ATOM 4395 O O . LEU B 1 233 ? 20.600 -56.782 -125.968 1.00 18.92 233 LEU B O 1
ATOM 4400 N N . ALA B 1 234 ? 22.314 -55.942 -124.814 1.00 18.38 234 ALA B N 1
ATOM 4401 C CA . ALA B 1 234 ? 21.484 -54.939 -124.181 1.00 18.54 234 ALA B CA 1
ATOM 4402 C C . ALA B 1 234 ? 20.888 -54.022 -125.260 1.00 17.46 234 ALA B C 1
ATOM 4403 O O . ALA B 1 234 ? 19.692 -53.690 -125.202 1.00 18.78 234 ALA B O 1
ATOM 4405 N N . MET B 1 235 ? 21.707 -53.625 -126.238 1.00 18.95 235 MET B N 1
ATOM 4406 C CA . MET B 1 235 ? 21.191 -52.762 -127.311 1.00 20.04 235 MET B CA 1
ATOM 4407 C C . MET B 1 235 ? 20.220 -53.519 -128.213 1.00 21.03 235 MET B C 1
ATOM 4408 O O . MET B 1 235 ? 19.222 -52.951 -128.632 1.00 22.66 235 MET B O 1
ATOM 4413 N N . LYS B 1 236 ? 20.486 -54.790 -128.481 1.00 21.44 236 LYS B N 1
ATOM 4414 C CA . LYS B 1 236 ? 19.580 -55.592 -129.307 1.00 23.53 236 LYS B CA 1
ATOM 4415 C C . LYS B 1 236 ? 18.228 -55.726 -128.632 1.00 25.74 236 LYS B C 1
ATOM 4416 O O . LYS B 1 236 ? 17.184 -55.835 -129.299 1.00 24.29 236 LYS B O 1
ATOM 4422 N N . HIS B 1 237 ? 18.236 -55.737 -127.301 1.00 20.96 237 HIS B N 1
ATOM 4423 C CA . HIS B 1 237 ? 17.010 -55.847 -126.545 1.00 21.54 237 HIS B CA 1
ATOM 4424 C C . HIS B 1 237 ? 16.362 -54.522 -126.201 1.00 20.73 237 HIS B C 1
ATOM 4425 O O . HIS B 1 237 ? 15.424 -54.461 -125.412 1.00 24.43 237 HIS B O 1
ATOM 4432 N N . ASN B 1 238 ? 16.890 -53.460 -126.789 1.00 19.63 238 ASN B N 1
ATOM 4433 C CA . ASN B 1 238 ? 16.312 -52.146 -126.655 1.00 20.46 238 ASN B CA 1
ATOM 4434 C C . ASN B 1 238 ? 16.163 -51.540 -125.268 1.00 21.49 238 ASN B C 1
ATOM 4435 O O . ASN B 1 238 ? 15.164 -50.891 -124.982 1.00 20.76 238 ASN B O 1
ATOM 4440 N N . VAL B 1 239 ? 17.150 -51.741 -124.399 1.00 18.69 239 VAL B N 1
ATOM 4441 C CA . VAL B 1 239 ? 17.041 -51.097 -123.085 1.00 19.50 239 VAL B CA 1
ATOM 4442 C C . VAL B 1 239 ? 17.500 -49.638 -123.176 1.00 16.29 239 VAL B C 1
ATOM 4443 O O . VAL B 1 239 ? 18.053 -49.224 -124.214 1.00 17.31 239 VAL B O 1
ATOM 4447 N N . GLN B 1 240 ? 17.277 -48.856 -122.112 1.00 14.57 240 GLN B N 1
ATOM 4448 C CA . GLN B 1 240 ? 17.583 -47.422 -122.144 1.00 15.30 240 GLN B CA 1
ATOM 4449 C C . GLN B 1 240 ? 18.904 -46.961 -121.526 1.00 15.60 240 GLN B C 1
ATOM 4450 O O . GLN B 1 240 ? 19.290 -45.799 -121.660 1.00 15.98 240 GLN B O 1
ATOM 4456 N N . GLY B 1 241 ? 19.572 -47.861 -120.827 1.00 14.92 241 GLY B N 1
ATOM 4457 C CA . GLY B 1 241 ? 20.842 -47.481 -120.233 1.00 14.63 241 GLY B CA 1
ATOM 4458 C C . GLY B 1 241 ? 21.497 -48.700 -119.643 1.00 13.59 241 GLY B C 1
ATOM 4459 O O . GLY B 1 241 ? 20.869 -49.754 -119.458 1.00 13.12 241 GLY B O 1
ATOM 4460 N N . ILE B 1 242 ? 22.790 -48.531 -119.342 1.00 12.92 242 ILE B N 1
ATOM 4461 C CA . ILE B 1 242 ? 23.585 -49.609 -118.754 1.00 12.66 242 ILE B CA 1
ATOM 4462 C C . ILE B 1 242 ? 24.425 -49.057 -117.615 1.00 12.75 242 ILE B C 1
ATOM 4463 O O . ILE B 1 242 ? 25.012 -48.000 -117.764 1.00 13.91 242 ILE B O 1
ATOM 4468 N N . VAL B 1 243 ? 24.438 -49.751 -116.479 1.00 13.28 243 VAL B N 1
ATOM 4469 C CA . VAL B 1 243 ? 25.373 -49.352 -115.417 1.00 13.17 243 VAL B CA 1
ATOM 4470 C C . VAL B 1 243 ? 26.466 -50.411 -115.470 1.00 11.55 243 VAL B C 1
ATOM 4471 O O . VAL B 1 243 ? 26.214 -51.582 -115.184 1.00 13.80 243 VAL B O 1
ATOM 4475 N N . VAL B 1 244 ? 27.673 -49.987 -115.824 1.00 12.23 244 VAL B N 1
ATOM 4476 C CA . VAL B 1 244 ? 28.849 -50.877 -115.824 1.00 11.98 244 VAL B CA 1
ATOM 4477 C C . VAL B 1 244 ? 29.201 -51.052 -114.340 1.00 11.13 244 VAL B C 1
ATOM 4478 O O . VAL B 1 244 ? 29.438 -50.083 -113.610 1.00 12.62 244 VAL B O 1
ATOM 4482 N N . SER B 1 245 ? 29.219 -52.298 -113.910 1.00 10.56 245 SER B N 1
ATOM 4483 C CA . SER B 1 245 ? 29.390 -52.543 -112.480 1.00 10.99 245 SER B CA 1
ATOM 4484 C C . SER B 1 245 ? 29.779 -53.987 -112.295 1.00 12.52 245 SER B C 1
ATOM 4485 O O . SER B 1 245 ? 29.409 -54.860 -113.093 1.00 12.13 245 SER B O 1
ATOM 4488 N N . ASN B 1 246 ? 30.567 -54.242 -111.243 1.00 12.39 246 ASN B N 1
ATOM 4489 C CA . ASN B 1 246 ? 30.884 -55.607 -110.832 1.00 11.72 246 ASN B CA 1
ATOM 4490 C C . ASN B 1 246 ? 30.306 -55.822 -109.420 1.00 10.48 246 ASN B C 1
ATOM 4491 O O . ASN B 1 246 ? 30.735 -56.703 -108.688 1.00 12.19 246 ASN B O 1
ATOM 4496 N N . HIS B 1 247 ? 29.278 -55.047 -109.087 1.00 11.17 247 HIS B N 1
ATOM 4497 C CA . HIS B 1 247 ? 28.600 -55.192 -107.790 1.00 10.41 247 HIS B CA 1
ATOM 4498 C C . HIS B 1 247 ? 29.605 -54.977 -106.649 1.00 11.33 247 HIS B C 1
ATOM 4499 O O . HIS B 1 247 ? 29.508 -55.626 -105.593 1.00 11.47 247 HIS B O 1
ATOM 4506 N N . GLY B 1 248 ? 30.549 -54.052 -106.837 1.00 11.48 248 GLY B N 1
ATOM 4507 C CA . GLY B 1 248 ? 31.525 -53.766 -105.789 1.00 11.71 248 GLY B CA 1
ATOM 4508 C C . GLY B 1 248 ? 32.402 -54.925 -105.386 1.00 13.99 248 GLY B C 1
ATOM 4509 O O . GLY B 1 248 ? 32.907 -54.947 -104.259 1.00 12.81 248 GLY B O 1
ATOM 4510 N N . GLY B 1 249 ? 32.633 -55.880 -106.273 1.00 10.61 249 GLY B N 1
ATOM 4511 C CA . GLY B 1 249 ? 33.459 -57.014 -105.903 1.00 11.21 249 GLY B CA 1
ATOM 4512 C C . GLY B 1 249 ? 32.782 -57.945 -104.911 1.00 11.40 249 GLY B C 1
ATOM 4513 O O . GLY B 1 249 ? 33.474 -58.707 -104.229 1.00 12.35 249 GLY B O 1
ATOM 4514 N N . ARG B 1 250 ? 31.449 -57.912 -104.842 1.00 10.39 250 ARG B N 1
ATOM 4515 C CA . ARG B 1 250 ? 30.692 -58.782 -103.926 1.00 11.15 250 ARG B CA 1
ATOM 4516 C C . ARG B 1 250 ? 30.070 -60.004 -104.588 1.00 11.01 250 ARG B C 1
ATOM 4517 O O . ARG B 1 250 ? 29.447 -60.818 -103.905 1.00 13.07 250 ARG B O 1
ATOM 4525 N N . GLN B 1 251 ? 30.180 -60.087 -105.921 1.00 10.74 251 GLN B N 1
ATOM 4526 C CA . GLN B 1 251 ? 29.545 -61.175 -106.667 1.00 13.36 251 GLN B CA 1
ATOM 4527 C C . GLN B 1 251 ? 30.629 -62.046 -107.266 1.00 13.89 251 GLN B C 1
ATOM 4528 O O . GLN B 1 251 ? 31.351 -62.662 -106.516 1.00 14.95 251 GLN B O 1
ATOM 4534 N N . LEU B 1 252 ? 30.762 -62.139 -108.585 1.00 12.17 252 LEU B N 1
ATOM 4535 C CA . LEU B 1 252 ? 31.843 -62.948 -109.125 1.00 11.76 252 LEU B CA 1
ATOM 4536 C C . LEU B 1 252 ? 33.135 -62.165 -108.928 1.00 12.45 252 LEU B C 1
ATOM 4537 O O . LEU B 1 252 ? 33.259 -61.032 -109.395 1.00 12.36 252 LEU B O 1
ATOM 4542 N N . ASP B 1 253 ? 34.088 -62.754 -108.200 1.00 13.32 253 ASP B N 1
ATOM 4543 C CA . ASP B 1 253 ? 35.365 -62.071 -108.000 1.00 12.66 253 ASP B CA 1
ATOM 4544 C C . ASP B 1 253 ? 36.350 -62.325 -109.153 1.00 12.66 253 ASP B C 1
ATOM 4545 O O . ASP B 1 253 ? 36.187 -63.271 -109.948 1.00 13.35 253 ASP B O 1
ATOM 4550 N N . GLU B 1 254 ? 37.374 -61.480 -109.235 1.00 12.83 254 GLU B N 1
ATOM 4551 C CA . GLU B 1 254 ? 38.438 -61.591 -110.230 1.00 12.41 254 GLU B CA 1
ATOM 4552 C C . GLU B 1 254 ? 38.005 -61.220 -111.628 1.00 13.49 254 GLU B C 1
ATOM 4553 O O . GLU B 1 254 ? 38.632 -61.634 -112.617 1.00 15.12 254 GLU B O 1
ATOM 4559 N N . VAL B 1 255 ? 36.930 -60.432 -111.692 1.00 14.18 255 VAL B N 1
ATOM 4560 C CA . VAL B 1 255 ? 36.479 -59.844 -112.952 1.00 12.55 255 VAL B CA 1
ATOM 4561 C C . VAL B 1 255 ? 37.208 -58.493 -113.045 1.00 15.24 255 VAL B C 1
ATOM 4562 O O . VAL B 1 255 ? 37.885 -58.057 -112.091 1.00 17.01 255 VAL B O 1
ATOM 4566 N N . SER B 1 256 ? 37.079 -57.810 -114.175 1.00 14.62 256 SER B N 1
ATOM 4567 C CA . SER B 1 256 ? 37.744 -56.528 -114.328 1.00 15.77 256 SER B CA 1
ATOM 4568 C C . SER B 1 256 ? 37.202 -55.453 -113.399 1.00 12.41 256 SER B C 1
ATOM 4569 O O . SER B 1 256 ? 36.033 -55.494 -112.976 1.00 12.93 256 SER B O 1
ATOM 4572 N N . ALA B 1 257 ? 38.061 -54.488 -113.074 1.00 12.20 257 ALA B N 1
ATOM 4573 C CA . ALA B 1 257 ? 37.585 -53.333 -112.308 1.00 12.64 257 ALA B CA 1
ATOM 4574 C C . ALA B 1 257 ? 36.516 -52.651 -113.178 1.00 12.83 257 ALA B C 1
ATOM 4575 O O . ALA B 1 257 ? 36.594 -52.647 -114.431 1.00 13.70 257 ALA B O 1
ATOM 4577 N N . SER B 1 258 ? 35.506 -52.068 -112.567 1.00 11.75 258 SER B N 1
ATOM 4578 C CA . SER B 1 258 ? 34.452 -51.457 -113.367 1.00 11.96 258 SER B CA 1
ATOM 4579 C C . SER B 1 258 ? 34.930 -50.269 -114.206 1.00 12.35 258 SER B C 1
ATOM 4580 O O . SER B 1 258 ? 34.429 -50.072 -115.327 1.00 13.14 258 SER B O 1
ATOM 4583 N N . ILE B 1 259 ? 35.906 -49.485 -113.741 1.00 10.75 259 ILE B N 1
ATOM 4584 C CA . ILE B 1 259 ? 36.374 -48.353 -114.540 1.00 12.07 259 ILE B CA 1
ATOM 4585 C C . ILE B 1 259 ? 37.116 -48.873 -115.774 1.00 13.91 259 ILE B C 1
ATOM 4586 O O . ILE B 1 259 ? 37.206 -48.161 -116.787 1.00 13.80 259 ILE B O 1
ATOM 4591 N N . ASP B 1 260 ? 37.642 -50.092 -115.708 1.00 12.10 260 ASP B N 1
ATOM 4592 C CA . ASP B 1 260 ? 38.346 -50.656 -116.870 1.00 13.04 260 ASP B CA 1
ATOM 4593 C C . ASP B 1 260 ? 37.310 -51.267 -117.824 1.00 14.92 260 ASP B C 1
ATOM 4594 O O . ASP B 1 260 ? 37.407 -51.058 -119.049 1.00 16.02 260 ASP B O 1
ATOM 4599 N N . ALA B 1 261 ? 36.319 -51.989 -117.310 1.00 13.84 261 ALA B N 1
ATOM 4600 C CA . ALA B 1 261 ? 35.273 -52.563 -118.170 1.00 13.90 261 ALA B CA 1
ATOM 4601 C C . ALA B 1 261 ? 34.500 -51.452 -118.900 1.00 14.65 261 ALA B C 1
ATOM 4602 O O . ALA B 1 261 ? 33.962 -51.663 -120.008 1.00 14.66 261 ALA B O 1
ATOM 4604 N N . LEU B 1 262 ? 34.422 -50.273 -118.298 1.00 14.58 262 LEU B N 1
ATOM 460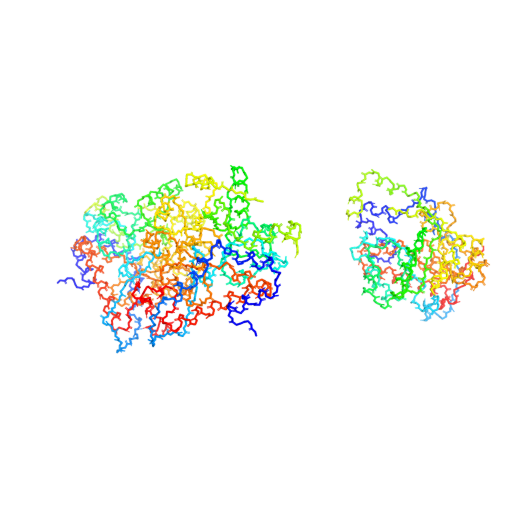5 C CA . LEU B 1 262 ? 33.696 -49.153 -118.886 1.00 14.42 262 LEU B CA 1
ATOM 4606 C C . LEU B 1 262 ? 34.173 -48.870 -120.300 1.00 14.83 262 LEU B C 1
ATOM 4607 O O . LEU B 1 262 ? 33.340 -48.579 -121.157 1.00 15.53 262 LEU B O 1
ATOM 4612 N N . ARG B 1 263 ? 35.481 -48.977 -120.531 1.00 15.89 263 ARG B N 1
ATOM 4613 C CA . ARG B 1 263 ? 36.015 -48.660 -121.856 1.00 17.78 263 ARG B CA 1
ATOM 4614 C C . ARG B 1 263 ? 35.413 -49.505 -122.969 1.00 17.37 263 ARG B C 1
ATOM 4615 O O . ARG B 1 263 ? 34.952 -48.936 -123.965 1.00 19.71 263 ARG B O 1
ATOM 4623 N N . GLU B 1 264 ? 35.365 -50.823 -122.822 1.00 18.08 264 GLU B N 1
ATOM 4624 C CA . GLU B 1 264 ? 34.826 -51.605 -123.929 1.00 19.72 264 GLU B CA 1
ATOM 4625 C C . GLU B 1 264 ? 33.334 -51.479 -124.054 1.00 19.05 264 GLU B C 1
ATOM 4626 O O . GLU B 1 264 ? 32.774 -51.619 -125.154 1.00 20.31 264 GLU B O 1
ATOM 4632 N N . VAL B 1 265 ? 32.660 -51.178 -122.948 1.00 15.82 265 VAL B N 1
ATOM 4633 C CA . VAL B 1 265 ? 31.225 -51.031 -123.030 1.00 15.37 265 VAL B CA 1
ATOM 4634 C C . VAL B 1 265 ? 30.897 -49.748 -123.777 1.00 18.10 265 VAL B C 1
ATOM 4635 O O . VAL B 1 265 ? 30.036 -49.744 -124.664 1.00 18.29 265 VAL B O 1
ATOM 4639 N N . VAL B 1 266 ? 31.586 -48.664 -123.445 1.00 16.27 266 VAL B N 1
ATOM 4640 C CA . VAL B 1 266 ? 31.364 -47.393 -124.120 1.00 17.33 266 VAL B CA 1
ATOM 4641 C C . VAL B 1 266 ? 31.705 -47.556 -125.624 1.00 17.80 266 VAL B C 1
ATOM 4642 O O . VAL B 1 266 ? 30.970 -47.043 -126.476 1.00 20.93 266 VAL B O 1
ATOM 4646 N N . ALA B 1 267 ? 32.781 -48.270 -125.935 1.00 19.06 267 ALA B N 1
ATOM 4647 C CA . ALA B 1 267 ? 33.194 -48.468 -127.343 1.00 19.28 267 ALA B CA 1
ATOM 4648 C C . ALA B 1 267 ? 32.145 -49.254 -128.131 1.00 22.38 267 ALA B C 1
ATOM 4649 O O . ALA B 1 267 ? 31.956 -49.011 -129.343 1.00 23.06 267 ALA B O 1
ATOM 4651 N N . ALA B 1 268 ? 31.464 -50.194 -127.479 1.00 19.92 268 ALA B N 1
ATOM 4652 C CA . ALA B 1 268 ? 30.448 -51.002 -128.159 1.00 20.59 268 ALA B CA 1
ATOM 4653 C C . ALA B 1 268 ? 29.169 -50.214 -128.359 1.00 21.14 268 ALA B C 1
ATOM 4654 O O . ALA B 1 268 ? 28.525 -50.281 -129.415 1.00 21.79 268 ALA B O 1
ATOM 4656 N N . VAL B 1 269 ? 28.806 -49.429 -127.360 1.00 20.34 269 VAL B N 1
ATOM 4657 C CA . VAL B 1 269 ? 27.570 -48.669 -127.406 1.00 20.07 269 VAL B CA 1
ATOM 4658 C C . VAL B 1 269 ? 27.594 -47.478 -128.363 1.00 21.70 269 VAL B C 1
ATOM 4659 O O . VAL B 1 269 ? 26.562 -47.120 -128.933 1.00 21.93 269 VAL B O 1
ATOM 4663 N N . LYS B 1 270 ? 28.772 -46.879 -128.521 1.00 23.30 270 LYS B N 1
ATOM 4664 C CA . LYS B 1 270 ? 28.969 -45.747 -129.417 1.00 26.61 270 LYS B CA 1
ATOM 4665 C C . LYS B 1 270 ? 27.910 -44.658 -129.268 1.00 27.57 270 LYS B C 1
ATOM 4666 O O . LYS B 1 270 ? 27.404 -44.135 -130.261 1.00 31.62 270 LYS B O 1
ATOM 4672 N N . GLY B 1 271 ? 27.581 -44.323 -128.026 1.00 24.91 271 GLY B N 1
ATOM 4673 C CA . GLY B 1 271 ? 26.603 -43.281 -127.746 1.00 23.62 271 GLY B CA 1
ATOM 4674 C C . GLY B 1 271 ? 25.128 -43.561 -127.999 1.00 19.58 271 GLY B C 1
ATOM 4675 O O . GLY B 1 271 ? 24.307 -42.668 -127.799 1.00 23.38 271 GLY B O 1
ATOM 4676 N N . LYS B 1 272 ? 24.770 -44.784 -128.392 1.00 21.44 272 LYS B N 1
ATOM 4677 C CA . LYS B 1 272 ? 23.367 -45.121 -128.663 1.00 21.78 272 LYS B CA 1
ATOM 4678 C C . LYS B 1 272 ? 22.463 -45.003 -127.426 1.00 20.77 272 LYS B C 1
ATOM 4679 O O . LYS B 1 272 ? 21.298 -44.598 -127.527 1.00 20.02 272 LYS B O 1
ATOM 4685 N N . ILE B 1 273 ? 22.976 -45.407 -126.258 1.00 18.05 273 ILE B N 1
ATOM 4686 C CA . ILE B 1 273 ? 22.233 -45.285 -125.016 1.00 17.71 273 ILE B CA 1
ATOM 4687 C C . ILE B 1 273 ? 23.230 -44.833 -123.961 1.00 16.31 273 ILE B C 1
ATOM 4688 O O . ILE B 1 273 ? 24.449 -44.940 -124.158 1.00 16.54 273 ILE B O 1
ATOM 4693 N N . GLU B 1 274 ? 22.689 -44.308 -122.864 1.00 15.81 274 GLU B N 1
ATOM 4694 C CA . GLU B 1 274 ? 23.533 -43.831 -121.777 1.00 14.74 274 GLU B CA 1
ATOM 4695 C C . GLU B 1 274 ? 24.192 -44.965 -121.013 1.00 13.50 274 GLU B C 1
ATOM 4696 O O . GLU B 1 274 ? 23.577 -45.992 -120.718 1.00 14.61 274 GLU B O 1
ATOM 4702 N N . VAL B 1 275 ? 25.479 -44.743 -120.728 1.00 14.39 275 VAL B N 1
ATOM 4703 C CA . VAL B 1 275 ? 26.271 -45.705 -119.962 1.00 14.15 275 VAL B CA 1
ATOM 4704 C C . VAL B 1 275 ? 26.740 -45.023 -118.670 1.00 14.01 275 VAL B C 1
ATOM 4705 O O . VAL B 1 275 ? 27.287 -43.933 -118.697 1.00 14.43 275 VAL B O 1
ATOM 4709 N N . TYR B 1 276 ? 26.507 -45.692 -117.551 1.00 13.36 276 TYR B N 1
ATOM 4710 C CA . TYR B 1 276 ? 26.898 -45.173 -116.229 1.00 11.82 276 TYR B CA 1
ATOM 4711 C C . TYR B 1 276 ? 27.837 -46.219 -115.635 1.00 11.56 276 TYR B C 1
ATOM 4712 O O . TYR B 1 276 ? 28.098 -47.267 -116.223 1.00 13.43 276 TYR B O 1
ATOM 4721 N N . MET B 1 277 ? 28.385 -45.912 -114.451 1.00 12.49 277 MET B N 1
ATOM 4722 C CA . MET B 1 277 ? 29.196 -46.932 -113.781 1.00 10.93 277 MET B CA 1
ATOM 4723 C C . MET B 1 277 ? 29.166 -46.735 -112.275 1.00 10.68 277 MET B C 1
ATOM 4724 O O . MET B 1 277 ? 28.769 -45.695 -111.773 1.00 12.28 277 MET B O 1
ATOM 4729 N N . ASP B 1 278 ? 29.498 -47.825 -111.579 1.00 10.86 278 ASP B N 1
ATOM 4730 C CA . ASP B 1 278 ? 29.731 -47.742 -110.140 1.00 11.60 278 ASP B CA 1
ATOM 4731 C C . ASP B 1 278 ? 30.889 -48.666 -109.832 1.00 12.76 278 ASP B C 1
ATOM 4732 O O . ASP B 1 278 ? 31.352 -49.433 -110.685 1.00 12.66 278 ASP B O 1
ATOM 4737 N N . GLY B 1 279 ? 31.410 -48.547 -108.614 1.00 12.00 279 GLY B N 1
ATOM 4738 C CA . GLY B 1 279 ? 32.495 -49.407 -108.151 1.00 12.06 279 GLY B CA 1
ATOM 4739 C C . GLY B 1 279 ? 33.791 -48.676 -107.905 1.00 12.44 279 GLY B C 1
ATOM 4740 O O . GLY B 1 279 ? 34.548 -48.391 -108.833 1.00 11.87 279 GLY B O 1
ATOM 4741 N N . GLY B 1 280 ? 34.061 -48.393 -106.627 1.00 11.40 280 GLY B N 1
ATOM 4742 C CA . GLY B 1 280 ? 35.313 -47.757 -106.257 1.00 11.39 280 GLY B CA 1
ATOM 4743 C C . GLY B 1 280 ? 35.415 -46.249 -106.377 1.00 11.22 280 GLY B C 1
ATOM 4744 O O . GLY B 1 280 ? 36.503 -45.695 -106.253 1.00 12.03 280 GLY B O 1
ATOM 4745 N N . VAL B 1 281 ? 34.307 -45.567 -106.657 1.00 10.29 281 VAL B N 1
ATOM 4746 C CA . VAL B 1 281 ? 34.361 -44.113 -106.775 1.00 10.81 281 VAL B CA 1
ATOM 4747 C C . VAL B 1 281 ? 34.470 -43.512 -105.367 1.00 10.45 281 VAL B C 1
ATOM 4748 O O . VAL B 1 281 ? 33.551 -43.680 -104.558 1.00 11.62 281 VAL B O 1
ATOM 4752 N N . ARG B 1 282 ? 35.573 -42.807 -105.095 1.00 10.50 282 ARG B N 1
ATOM 4753 C CA . ARG B 1 282 ? 35.766 -42.254 -103.759 1.00 10.78 282 ARG B CA 1
ATOM 4754 C C . ARG B 1 282 ? 36.212 -40.817 -103.747 1.00 12.34 282 ARG B C 1
ATOM 4755 O O . ARG B 1 282 ? 36.070 -40.151 -102.726 1.00 13.75 282 ARG B O 1
ATOM 4763 N N . THR B 1 283 ? 36.788 -40.343 -104.854 1.00 11.85 283 THR B N 1
ATOM 4764 C CA . THR B 1 283 ? 37.279 -38.977 -104.927 1.00 12.20 283 THR B CA 1
ATOM 4765 C C . THR B 1 283 ? 36.830 -38.290 -106.220 1.00 13.84 283 THR B C 1
ATOM 4766 O O . THR B 1 283 ? 36.398 -38.956 -107.174 1.00 13.14 283 THR B O 1
ATOM 4770 N N . GLY B 1 284 ? 36.915 -36.965 -106.241 1.00 12.79 284 GLY B N 1
ATOM 4771 C CA . GLY B 1 284 ? 36.472 -36.218 -107.417 1.00 13.25 284 GLY B CA 1
ATOM 4772 C C . GLY B 1 284 ? 37.130 -36.648 -108.699 1.00 12.13 284 GLY B C 1
ATOM 4773 O O . GLY B 1 284 ? 36.429 -36.693 -109.739 1.00 13.59 284 GLY B O 1
ATOM 4774 N N . THR B 1 285 ? 38.423 -36.952 -108.688 1.00 11.04 285 THR B N 1
ATOM 4775 C CA . THR B 1 285 ? 39.044 -37.360 -109.942 1.00 12.53 285 THR B CA 1
ATOM 4776 C C . THR B 1 285 ? 38.542 -38.713 -110.435 1.00 11.58 285 THR B C 1
ATOM 4777 O O . THR B 1 285 ? 38.659 -39.002 -111.624 1.00 11.90 285 THR B O 1
ATOM 4781 N N . ASP B 1 286 ? 38.012 -39.562 -109.554 1.00 12.52 286 ASP B N 1
ATOM 4782 C CA . ASP B 1 286 ? 37.466 -40.831 -110.017 1.00 11.42 286 ASP B CA 1
ATOM 4783 C C . ASP B 1 286 ? 36.222 -40.475 -110.861 1.00 12.05 286 ASP B C 1
ATOM 4784 O O . ASP B 1 286 ? 35.982 -41.075 -111.918 1.00 12.60 286 ASP B O 1
ATOM 4789 N N . VAL B 1 287 ? 35.408 -39.534 -110.379 1.00 12.03 287 VAL B N 1
ATOM 4790 C CA . VAL B 1 287 ? 34.196 -39.131 -111.119 1.00 12.14 287 VAL B CA 1
ATOM 4791 C C . VAL B 1 287 ? 34.654 -38.541 -112.453 1.00 12.60 287 VAL B C 1
ATOM 4792 O O . VAL B 1 287 ? 34.124 -38.905 -113.521 1.00 12.26 287 VAL B O 1
ATOM 4796 N N . LEU B 1 288 ? 35.656 -37.667 -112.406 1.00 12.64 288 LEU B N 1
ATOM 4797 C CA . LEU B 1 288 ? 36.178 -37.045 -113.621 1.00 11.22 288 LEU B CA 1
ATOM 4798 C C . LEU B 1 288 ? 36.652 -38.100 -114.627 1.00 13.28 288 LEU B C 1
ATOM 4799 O O . LEU B 1 288 ? 36.356 -38.030 -115.837 1.00 13.57 288 LEU B O 1
ATOM 4804 N N . LYS B 1 289 ? 37.368 -39.117 -114.157 1.00 12.28 289 LYS B N 1
ATOM 4805 C CA . LYS B 1 289 ? 37.863 -40.157 -115.069 1.00 11.44 289 LYS B CA 1
ATOM 4806 C C . LYS B 1 289 ? 36.723 -40.964 -115.674 1.00 13.11 289 LYS B C 1
ATOM 4807 O O . LYS B 1 289 ? 36.780 -41.305 -116.867 1.00 12.54 289 LYS B O 1
ATOM 4813 N N . ALA B 1 290 ? 35.701 -41.300 -114.893 1.00 11.91 290 ALA B N 1
ATOM 4814 C CA . ALA B 1 290 ? 34.584 -42.053 -115.460 1.00 11.82 290 ALA B CA 1
ATOM 4815 C C . ALA B 1 290 ? 33.917 -41.219 -116.552 1.00 12.40 290 ALA B C 1
ATOM 4816 O O . ALA B 1 290 ? 33.576 -41.771 -117.627 1.00 12.80 290 ALA B O 1
ATOM 4818 N N . LEU B 1 291 ? 33.720 -39.927 -116.309 1.00 12.62 291 LEU B N 1
ATOM 4819 C CA . LEU B 1 291 ? 33.078 -39.074 -117.312 1.00 12.79 291 LEU B CA 1
ATOM 4820 C C . LEU B 1 291 ? 33.990 -38.967 -118.518 1.00 14.71 291 LEU B C 1
ATOM 4821 O O . LEU B 1 291 ? 33.506 -38.994 -119.672 1.00 14.98 291 LEU B O 1
ATOM 4826 N N . ALA B 1 292 ? 35.299 -38.853 -118.305 1.00 14.01 292 ALA B N 1
ATOM 4827 C CA . ALA B 1 292 ? 36.221 -38.715 -119.442 1.00 13.83 292 ALA B CA 1
ATOM 4828 C C . ALA B 1 292 ? 36.198 -39.957 -120.332 1.00 16.35 292 ALA B C 1
ATOM 4829 O O . ALA B 1 292 ? 36.330 -39.856 -121.568 1.00 15.95 292 ALA B O 1
ATOM 4831 N N . LEU B 1 293 ? 36.043 -41.127 -119.726 1.00 14.22 293 LEU B N 1
ATOM 4832 C CA . LEU B 1 293 ? 36.002 -42.386 -120.459 1.00 13.99 293 LEU B CA 1
ATOM 4833 C C . LEU B 1 293 ? 34.629 -42.690 -121.057 1.00 15.90 293 LEU B C 1
ATOM 4834 O O . LEU B 1 293 ? 34.444 -43.751 -121.656 1.00 19.61 293 LEU B O 1
ATOM 4839 N N . GLY B 1 294 ? 33.678 -41.779 -120.898 1.00 15.09 294 GLY B N 1
ATOM 4840 C CA . GLY B 1 294 ? 32.377 -41.971 -121.540 1.00 16.86 294 GLY B CA 1
ATOM 4841 C C . GLY B 1 294 ? 31.161 -42.226 -120.707 1.00 17.66 294 GLY B C 1
ATOM 4842 O O . GLY B 1 294 ? 30.054 -42.349 -121.236 1.00 17.44 294 GLY B O 1
ATOM 4843 N N . ALA B 1 295 ? 31.314 -42.348 -119.401 1.00 14.47 295 ALA B N 1
ATOM 4844 C CA . ALA B 1 295 ? 30.128 -42.525 -118.580 1.00 14.20 295 ALA B CA 1
ATOM 4845 C C . ALA B 1 295 ? 29.370 -41.202 -118.499 1.00 14.30 295 ALA B C 1
ATOM 4846 O O . ALA B 1 295 ? 29.965 -40.128 -118.540 1.00 16.03 295 ALA B O 1
ATOM 4848 N N . ARG B 1 296 ? 28.054 -41.285 -118.361 1.00 13.96 296 ARG B N 1
ATOM 4849 C CA . ARG B 1 296 ? 27.214 -40.112 -118.222 1.00 14.36 296 ARG B CA 1
ATOM 4850 C C . ARG B 1 296 ? 27.107 -39.722 -116.757 1.00 14.16 296 ARG B C 1
ATOM 4851 O O . ARG B 1 296 ? 26.845 -38.576 -116.424 1.00 14.89 296 ARG B O 1
ATOM 4859 N N A CYS B 1 297 ? 27.293 -40.693 -115.865 0.50 14.00 297 CYS B N 1
A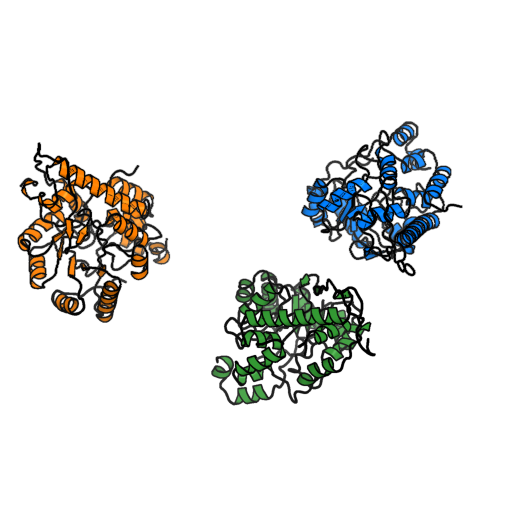TOM 4860 N N B CYS B 1 297 ? 27.304 -40.711 -115.885 0.50 14.39 297 CYS B N 1
ATOM 4861 C CA A CYS B 1 297 ? 27.286 -40.381 -114.443 0.50 14.39 297 CYS B CA 1
ATOM 4862 C CA B CYS B 1 297 ? 27.145 -40.465 -114.467 0.50 14.32 297 CYS B CA 1
ATOM 4863 C C A CYS B 1 297 ? 27.794 -41.592 -113.704 0.50 14.05 297 CYS B C 1
ATOM 4864 C C B CYS B 1 297 ? 27.737 -41.630 -113.692 0.50 14.08 297 CYS B C 1
ATOM 4865 O O A CYS B 1 297 ? 27.932 -42.670 -114.278 0.50 13.24 297 CYS B O 1
ATOM 4866 O O B CYS B 1 297 ? 27.897 -42.717 -114.246 0.50 13.23 297 CYS B O 1
ATOM 4871 N N . ILE B 1 298 ? 28.102 -41.400 -112.423 1.00 12.39 298 ILE B N 1
ATOM 4872 C CA . ILE B 1 298 ? 28.561 -42.510 -111.592 1.00 13.15 298 ILE B CA 1
ATOM 4873 C C . ILE B 1 298 ? 27.548 -42.674 -110.464 1.00 11.45 298 ILE B C 1
ATOM 4874 O O . ILE B 1 298 ? 26.766 -41.755 -110.173 1.00 11.90 298 ILE B O 1
ATOM 4879 N N . PHE B 1 299 ? 27.573 -43.857 -109.858 1.00 10.86 299 PHE B N 1
ATOM 4880 C CA . PHE B 1 299 ? 26.725 -44.169 -108.737 1.00 11.71 299 PHE B CA 1
ATOM 4881 C C . PHE B 1 299 ? 27.637 -44.640 -107.601 1.00 11.73 299 PHE B C 1
ATOM 4882 O O . PHE B 1 299 ? 28.671 -45.273 -107.831 1.00 11.87 299 PHE B O 1
ATOM 4890 N N . LEU B 1 300 ? 27.208 -44.290 -106.394 1.00 11.32 300 LEU B N 1
ATOM 4891 C CA . LEU B 1 300 ? 27.907 -44.648 -105.142 1.00 10.89 300 LEU B CA 1
ATOM 4892 C C . LEU B 1 300 ? 27.187 -45.726 -104.372 1.00 10.81 300 LEU B C 1
ATOM 4893 O O . LEU B 1 300 ? 25.973 -45.630 -104.140 1.00 11.87 300 LEU B O 1
ATOM 4898 N N . GLY B 1 301 ? 27.919 -46.762 -103.969 1.00 10.04 301 GLY B N 1
ATOM 4899 C CA . GLY B 1 301 ? 27.332 -47.801 -103.134 1.00 11.69 301 GLY B CA 1
ATOM 4900 C C . GLY B 1 301 ? 27.682 -47.583 -101.658 1.00 11.11 301 GLY B C 1
ATOM 4901 O O . GLY B 1 301 ? 26.963 -46.871 -100.913 1.00 11.68 301 GLY B O 1
ATOM 4902 N N . ARG B 1 302 ? 28.806 -48.161 -101.240 1.00 10.14 302 ARG B N 1
ATOM 4903 C CA . ARG B 1 302 ? 29.219 -48.052 -99.842 1.00 10.32 302 ARG B CA 1
ATOM 4904 C C . ARG B 1 302 ? 29.320 -46.670 -99.239 1.00 11.20 302 ARG B C 1
ATOM 4905 O O . ARG B 1 302 ? 28.921 -46.494 -98.091 1.00 11.76 302 ARG B O 1
ATOM 4913 N N . PRO B 1 303 ? 29.801 -45.659 -99.982 1.00 10.03 303 PRO B N 1
ATOM 4914 C CA . PRO B 1 303 ? 29.905 -44.345 -99.331 1.00 12.17 303 PRO B CA 1
ATOM 4915 C C . PRO B 1 303 ? 28.612 -43.779 -98.766 1.00 11.85 303 PRO B C 1
ATOM 4916 O O . PRO B 1 303 ? 28.629 -43.004 -97.794 1.00 12.24 303 PRO B O 1
ATOM 4920 N N . ILE B 1 304 ? 27.483 -44.135 -99.367 1.00 11.63 304 ILE B N 1
ATOM 4921 C CA . ILE B 1 304 ? 26.208 -43.649 -98.869 1.00 12.73 304 ILE B CA 1
ATOM 4922 C C . ILE B 1 304 ? 25.938 -44.305 -97.508 1.00 11.70 304 ILE B C 1
ATOM 4923 O O . ILE B 1 304 ? 25.444 -43.633 -96.570 1.00 12.75 304 ILE B O 1
ATOM 4928 N N . LEU B 1 305 ? 26.235 -45.603 -97.398 1.00 11.72 305 LEU B N 1
ATOM 4929 C CA . LEU B 1 305 ? 26.050 -46.296 -96.123 1.00 11.98 305 LEU B CA 1
ATOM 4930 C C . LEU B 1 305 ? 27.027 -45.720 -95.095 1.00 12.06 305 LEU B C 1
ATOM 4931 O O . LEU B 1 305 ? 26.674 -45.608 -93.904 1.00 13.45 305 LEU B O 1
ATOM 4936 N N . TRP B 1 306 ? 28.242 -45.367 -95.495 1.00 11.84 306 TRP B N 1
ATOM 4937 C CA . TRP B 1 306 ? 29.137 -44.762 -94.503 1.00 11.30 306 TRP B CA 1
ATOM 4938 C C . TRP B 1 306 ? 28.548 -43.435 -94.001 1.00 13.96 306 TRP B C 1
ATOM 4939 O O . TRP B 1 306 ? 28.638 -43.099 -92.807 1.00 13.91 306 TRP B O 1
ATOM 4950 N N . GLY B 1 307 ? 28.015 -42.627 -94.917 1.00 12.29 307 GLY B N 1
ATOM 4951 C CA . GLY B 1 307 ? 27.404 -41.352 -94.553 1.00 13.50 307 GLY B CA 1
ATOM 4952 C C . GLY B 1 307 ? 26.281 -41.580 -93.561 1.00 14.29 307 GLY B C 1
ATOM 4953 O O . GLY B 1 307 ? 26.220 -40.897 -92.532 1.00 14.38 307 GLY B O 1
ATOM 4954 N N . LEU B 1 308 ? 25.396 -42.527 -93.855 1.00 12.89 308 LEU B N 1
ATOM 4955 C CA . LEU B 1 308 ? 24.306 -42.838 -92.916 1.00 13.37 308 LEU B CA 1
ATOM 4956 C C . LEU B 1 308 ? 24.816 -43.272 -91.552 1.00 14.76 308 LEU B C 1
ATOM 4957 O O . LEU B 1 308 ? 24.309 -42.797 -90.531 1.00 15.73 308 LEU B O 1
ATOM 4962 N N . ALA B 1 309 ? 25.803 -44.160 -91.529 1.00 13.74 309 ALA B N 1
ATOM 4963 C CA . ALA B 1 309 ? 26.319 -44.704 -90.268 1.00 13.84 309 ALA B CA 1
ATOM 4964 C C . ALA B 1 309 ? 26.919 -43.621 -89.397 1.00 17.28 309 ALA B C 1
ATOM 4965 O O . ALA B 1 309 ? 26.844 -43.696 -88.171 1.00 19.46 309 ALA B O 1
ATOM 4967 N N . CYS B 1 310 ? 27.486 -42.603 -90.028 1.00 16.79 310 CYS B N 1
ATOM 4968 C CA . CYS B 1 310 ? 28.123 -41.525 -89.300 1.00 16.98 310 CYS B CA 1
ATOM 4969 C C . CYS B 1 310 ? 27.163 -40.460 -88.812 1.00 18.87 310 CYS B C 1
ATOM 4970 O O . CYS B 1 310 ? 27.254 -40.047 -87.654 1.00 21.31 310 CYS B O 1
ATOM 4973 N N . LYS B 1 311 ? 26.232 -40.022 -89.654 1.00 17.41 311 LYS B N 1
ATOM 4974 C CA . LYS B 1 311 ? 25.355 -38.916 -89.269 1.00 18.37 311 LYS B CA 1
ATOM 4975 C C . LYS B 1 311 ? 23.961 -38.932 -89.900 1.00 16.08 311 LYS B C 1
ATOM 4976 O O . LYS B 1 311 ? 23.338 -37.871 -90.029 1.00 20.44 311 LYS B O 1
ATOM 4982 N N . GLY B 1 312 ? 23.458 -40.094 -90.305 1.00 14.52 312 GLY B N 1
ATOM 4983 C CA . GLY B 1 312 ? 22.125 -40.120 -90.889 1.00 15.29 312 GLY B CA 1
ATOM 4984 C C . GLY B 1 312 ? 21.977 -39.308 -92.159 1.00 16.36 312 GLY B C 1
ATOM 4985 O O . GLY B 1 312 ? 22.884 -39.318 -92.998 1.00 15.61 312 GLY B O 1
ATOM 4986 N N . GLU B 1 313 ? 20.852 -38.612 -92.321 1.00 15.70 313 GLU B N 1
ATOM 4987 C CA . GLU B 1 313 ? 20.606 -37.794 -93.503 1.00 15.72 313 GLU B CA 1
ATOM 4988 C C . GLU B 1 313 ? 21.730 -36.810 -93.749 1.00 17.48 313 GLU B C 1
ATOM 4989 O O . GLU B 1 313 ? 22.208 -36.662 -94.881 1.00 15.69 313 GLU B O 1
ATOM 4995 N N . ASP B 1 314 ? 22.181 -36.132 -92.699 1.00 16.93 314 ASP B N 1
ATOM 4996 C CA . ASP B 1 314 ? 23.247 -35.155 -92.877 1.00 18.08 314 ASP B CA 1
ATOM 4997 C C . ASP B 1 314 ? 24.542 -35.815 -93.351 1.00 14.22 314 ASP B C 1
ATOM 4998 O O . ASP B 1 314 ? 25.333 -35.169 -94.034 1.00 15.99 314 ASP B O 1
ATOM 5003 N N . GLY B 1 315 ? 24.751 -37.082 -92.983 1.00 14.33 315 GLY B N 1
ATOM 5004 C CA . GLY B 1 315 ? 25.949 -37.797 -93.411 1.00 15.68 315 GLY B CA 1
ATOM 5005 C C . GLY B 1 315 ? 25.912 -38.086 -94.909 1.00 13.64 315 GLY B C 1
ATOM 5006 O O . GLY B 1 315 ? 26.909 -37.897 -95.614 1.00 14.40 315 GLY B O 1
ATOM 5007 N N . VAL B 1 316 ? 24.754 -38.555 -95.388 1.00 13.04 316 VAL B N 1
ATOM 5008 C CA . VAL B 1 316 ? 24.580 -38.827 -96.821 1.00 12.94 316 VAL B CA 1
ATOM 5009 C C . VAL B 1 316 ? 24.738 -37.507 -97.576 1.00 14.10 316 VAL B C 1
ATOM 5010 O O . VAL B 1 316 ? 25.425 -37.460 -98.594 1.00 14.70 316 VAL B O 1
ATOM 5014 N N . LYS B 1 317 ? 24.123 -36.430 -97.081 1.00 13.84 317 LYS B N 1
ATOM 5015 C CA . LYS B 1 317 ? 24.232 -35.144 -97.746 1.00 13.78 317 LYS B CA 1
ATOM 5016 C C . LYS B 1 317 ? 25.686 -34.654 -97.805 1.00 13.77 317 LYS B C 1
ATOM 5017 O O . LYS B 1 317 ? 26.137 -34.150 -98.841 1.00 15.34 317 LYS B O 1
ATOM 5023 N N . GLU B 1 318 ? 26.429 -34.823 -96.715 1.00 14.71 318 GLU B N 1
ATOM 5024 C CA . GLU B 1 318 ? 27.829 -34.414 -96.687 1.00 15.03 318 GLU B CA 1
ATOM 5025 C C . GLU B 1 318 ? 28.670 -35.250 -97.679 1.00 13.35 318 GLU B C 1
ATOM 5026 O O . GLU B 1 318 ? 29.528 -34.709 -98.347 1.00 14.83 318 GLU B O 1
ATOM 5032 N N . VAL B 1 319 ? 28.435 -36.555 -97.763 1.00 12.29 319 VAL B N 1
ATOM 5033 C CA . VAL B 1 319 ? 29.174 -37.385 -98.718 1.00 13.26 319 VAL B CA 1
ATOM 5034 C C . VAL B 1 319 ? 28.899 -36.867 -100.143 1.00 14.58 319 VAL B C 1
ATOM 5035 O O . VAL B 1 319 ? 29.839 -36.684 -100.913 1.00 13.06 319 VAL B O 1
ATOM 5039 N N . LEU B 1 320 ? 27.634 -36.605 -100.478 1.00 13.49 320 LEU B N 1
ATOM 5040 C CA . LEU B 1 320 ? 27.305 -36.091 -101.818 1.00 13.30 320 LEU B CA 1
ATOM 5041 C C . LEU B 1 320 ? 27.908 -34.711 -102.043 1.00 13.22 320 LEU B C 1
ATOM 5042 O O . LEU B 1 320 ? 28.456 -34.428 -103.107 1.00 14.42 320 LEU B O 1
ATOM 5047 N N . ASP B 1 321 ? 27.825 -33.833 -101.041 1.00 13.11 321 ASP B N 1
ATOM 5048 C CA . ASP B 1 321 ? 28.375 -32.492 -101.171 1.00 14.89 321 ASP B CA 1
ATOM 5049 C C . ASP B 1 321 ? 29.902 -32.503 -101.322 1.00 14.77 321 ASP B C 1
ATOM 5050 O O . ASP B 1 321 ? 30.451 -31.763 -102.149 1.00 14.54 321 ASP B O 1
ATOM 5055 N N . ILE B 1 322 ? 30.577 -33.330 -100.528 1.00 13.84 322 ILE B N 1
ATOM 5056 C CA . ILE B 1 322 ? 32.042 -33.430 -100.598 1.00 14.05 322 ILE B CA 1
ATOM 5057 C C . ILE B 1 322 ? 32.457 -33.948 -101.962 1.00 13.43 322 ILE B C 1
ATOM 5058 O O . ILE B 1 322 ? 33.344 -33.364 -102.589 1.00 12.99 322 ILE B O 1
ATOM 5063 N N . LEU B 1 323 ? 31.817 -35.011 -102.444 1.00 12.31 323 LEU B N 1
ATOM 5064 C CA . LEU B 1 323 ? 32.252 -35.539 -103.730 1.00 12.32 323 LEU B CA 1
ATOM 5065 C C . LEU B 1 323 ? 31.973 -34.527 -104.855 1.00 12.96 323 LEU B C 1
ATOM 5066 O O . LEU B 1 323 ? 32.776 -34.401 -105.789 1.00 13.07 323 LEU B O 1
ATOM 5071 N N . THR B 1 324 ? 30.848 -33.819 -104.756 1.00 13.11 324 THR B N 1
ATOM 5072 C CA . THR B 1 324 ? 30.527 -32.803 -105.741 1.00 12.10 324 THR B CA 1
ATOM 5073 C C . THR B 1 324 ? 31.573 -31.694 -105.694 1.00 11.21 324 THR B C 1
ATOM 5074 O O . THR B 1 324 ? 32.014 -31.194 -106.740 1.00 12.88 324 THR B O 1
ATOM 5078 N N . ALA B 1 325 ? 31.980 -31.293 -104.485 1.00 13.30 325 ALA B N 1
ATOM 5079 C CA . ALA B 1 325 ? 32.996 -30.256 -104.343 1.00 13.45 325 ALA B CA 1
ATOM 5080 C C . ALA B 1 325 ? 34.332 -30.711 -104.905 1.00 12.45 325 ALA B C 1
ATOM 5081 O O . ALA B 1 325 ? 35.062 -29.914 -105.503 1.00 12.99 325 ALA B O 1
ATOM 5083 N N . GLU B 1 326 ? 34.676 -31.985 -104.715 1.00 12.53 326 GLU B N 1
ATOM 5084 C CA . GLU B 1 326 ? 35.928 -32.488 -105.258 1.00 11.52 326 GLU B CA 1
ATOM 5085 C C . GLU B 1 326 ? 35.854 -32.510 -106.785 1.00 11.08 326 GLU B C 1
ATOM 5086 O O . GLU B 1 326 ? 36.839 -32.219 -107.445 1.00 12.13 326 GLU B O 1
ATOM 5092 N N . LEU B 1 327 ? 34.696 -32.870 -107.336 1.00 13.22 327 LEU B N 1
ATOM 5093 C CA . LEU B 1 327 ? 34.556 -32.870 -108.806 1.00 11.71 327 LEU B CA 1
ATOM 5094 C C . LEU B 1 327 ? 34.703 -31.433 -109.314 1.00 12.73 327 LEU B C 1
ATOM 5095 O O . LEU B 1 327 ? 35.403 -31.195 -110.280 1.00 13.13 327 LEU B O 1
ATOM 5100 N N . HIS B 1 328 ? 34.046 -30.483 -108.650 1.00 13.05 328 HIS B N 1
ATOM 5101 C CA . HIS B 1 328 ? 34.146 -29.084 -109.048 1.00 13.20 328 HIS B CA 1
ATOM 5102 C C . HIS B 1 328 ? 35.610 -28.641 -109.030 1.00 13.67 328 HIS B C 1
ATOM 5103 O O . HIS B 1 328 ? 36.089 -27.975 -109.955 1.00 13.45 328 HIS B O 1
ATOM 5110 N N . ARG B 1 329 ? 36.349 -29.048 -107.989 1.00 11.95 329 ARG B N 1
ATOM 5111 C CA . ARG B 1 329 ? 37.746 -28.659 -107.870 1.00 12.61 329 ARG B CA 1
ATOM 5112 C C . ARG B 1 329 ? 38.612 -29.284 -108.964 1.00 12.25 329 ARG B C 1
ATOM 5113 O O . ARG B 1 329 ? 39.413 -28.579 -109.589 1.00 12.97 329 ARG B O 1
ATOM 5121 N N . CYS B 1 330 ? 38.477 -30.595 -109.217 1.00 11.80 330 CYS B N 1
ATOM 5122 C CA . CYS B 1 330 ? 39.325 -31.157 -110.271 1.00 12.80 330 CYS B CA 1
ATOM 5123 C C . CYS B 1 330 ? 38.914 -30.737 -111.681 1.00 13.59 330 CYS B C 1
ATOM 5124 O O . CYS B 1 330 ? 39.763 -30.748 -112.544 1.00 14.65 330 CYS B O 1
ATOM 5127 N N . MET B 1 331 ? 37.657 -30.362 -111.892 1.00 12.65 331 MET B N 1
ATOM 5128 C CA . MET B 1 331 ? 37.257 -29.833 -113.206 1.00 14.47 331 MET B CA 1
ATOM 5129 C C . MET B 1 331 ? 37.933 -28.476 -113.332 1.00 14.03 331 MET B C 1
ATOM 5130 O O . MET B 1 331 ? 38.472 -28.146 -114.388 1.00 15.41 331 MET B O 1
ATOM 5135 N N . THR B 1 332 ? 37.942 -27.694 -112.260 1.00 13.44 332 THR B N 1
ATOM 5136 C CA . THR B 1 332 ? 38.588 -26.381 -112.305 1.00 13.58 332 THR B CA 1
ATOM 5137 C C . THR B 1 332 ? 40.078 -26.523 -112.597 1.00 15.18 332 THR B C 1
ATOM 5138 O O . THR B 1 332 ? 40.633 -25.838 -113.470 1.00 15.80 332 THR B O 1
ATOM 5142 N N . LEU B 1 333 ? 40.740 -27.424 -111.878 1.00 13.45 333 LEU B N 1
ATOM 5143 C CA . LEU B 1 333 ? 42.180 -27.612 -112.091 1.00 13.86 333 LEU B CA 1
ATOM 5144 C C . LEU B 1 333 ? 42.532 -28.189 -113.447 1.00 14.97 333 LEU B C 1
ATOM 5145 O O . LEU B 1 333 ? 43.534 -27.767 -114.063 1.00 16.84 333 LEU B O 1
ATOM 5150 N N . SER B 1 334 ? 41.730 -29.132 -113.936 1.00 14.15 334 SER B N 1
ATOM 5151 C CA . SER B 1 334 ? 42.033 -29.773 -115.211 1.00 15.50 334 SER B CA 1
ATOM 5152 C C . SER B 1 334 ? 41.606 -28.986 -116.455 1.00 14.87 334 SER B C 1
ATOM 5153 O O . SER B 1 334 ? 41.974 -29.380 -117.552 1.00 17.89 334 SER B O 1
ATOM 5156 N N . GLY B 1 335 ? 40.848 -27.914 -116.274 1.00 16.17 335 GLY B N 1
ATOM 5157 C CA . GLY B 1 335 ? 40.423 -27.097 -117.401 1.00 16.67 335 GLY B CA 1
ATOM 5158 C C . GLY B 1 335 ? 39.094 -27.459 -118.024 1.00 18.10 335 GLY B C 1
ATOM 5159 O O . GLY B 1 335 ? 38.877 -27.123 -119.194 1.00 19.71 335 GLY B O 1
ATOM 5160 N N . CYS B 1 336 ? 38.195 -28.106 -117.282 1.00 16.63 336 CYS B N 1
ATOM 5161 C CA . CYS B 1 336 ? 36.886 -28.489 -117.823 1.00 16.84 336 CYS B CA 1
ATOM 5162 C C . CYS B 1 336 ? 35.808 -27.600 -117.219 1.00 16.87 336 CYS B C 1
ATOM 5163 O O . CYS B 1 336 ? 35.478 -27.701 -116.034 1.00 18.37 336 CYS B O 1
ATOM 5166 N N . GLN B 1 337 ? 35.219 -26.724 -118.027 1.00 18.06 337 GLN B N 1
ATOM 5167 C CA . GLN B 1 337 ? 34.223 -25.799 -117.512 1.00 19.76 337 GLN B CA 1
ATOM 5168 C C . GLN B 1 337 ? 32.856 -26.402 -117.267 1.00 17.60 337 GLN B C 1
ATOM 5169 O O . GLN B 1 337 ? 32.085 -25.892 -116.462 1.00 21.58 337 GLN B O 1
ATOM 5175 N N . SER B 1 338 ? 32.562 -27.492 -117.953 1.00 16.68 338 SER B N 1
ATOM 5176 C CA . SER B 1 338 ? 31.279 -28.148 -117.783 1.00 17.92 338 SER B CA 1
ATOM 5177 C C . SER B 1 338 ? 31.474 -29.618 -118.069 1.00 16.26 338 SER B C 1
ATOM 5178 O O . SER B 1 338 ? 32.516 -30.033 -118.576 1.00 16.87 338 SER B O 1
ATOM 5181 N N . VAL B 1 339 ? 30.464 -30.409 -117.742 1.00 16.58 339 VAL B N 1
ATOM 5182 C CA . VAL B 1 339 ? 30.574 -31.838 -117.940 1.00 19.07 339 VAL B CA 1
ATOM 5183 C C . VAL B 1 339 ? 30.801 -32.200 -119.403 1.00 22.64 339 VAL B C 1
ATOM 5184 O O . VAL B 1 339 ? 31.541 -33.137 -119.714 1.00 22.20 339 VAL B O 1
ATOM 5188 N N . ALA B 1 340 ? 30.228 -31.414 -120.309 1.00 22.22 340 ALA B N 1
ATOM 5189 C CA . ALA B 1 340 ? 30.405 -31.691 -121.729 1.00 24.49 340 ALA B CA 1
ATOM 5190 C C . ALA B 1 340 ? 31.861 -31.557 -122.178 1.00 25.00 340 ALA B C 1
ATOM 5191 O O . ALA B 1 340 ? 32.261 -32.141 -123.189 1.00 28.50 340 ALA B O 1
ATOM 5193 N N . GLU B 1 341 ? 32.660 -30.808 -121.424 1.00 22.57 341 GLU B N 1
ATOM 5194 C CA . GLU B 1 341 ? 34.071 -30.602 -121.767 1.00 22.54 341 GLU B CA 1
ATOM 5195 C C . GLU B 1 341 ? 35.010 -31.699 -121.249 1.00 23.74 341 GLU B C 1
ATOM 5196 O O . GLU B 1 341 ? 36.196 -31.702 -121.547 1.00 25.40 341 GLU B O 1
ATOM 5202 N N . ILE B 1 342 ? 34.479 -32.629 -120.464 1.00 19.33 342 ILE B N 1
ATOM 5203 C CA . ILE B 1 342 ? 35.285 -33.729 -119.938 1.00 19.07 342 ILE B CA 1
ATOM 5204 C C . ILE B 1 342 ? 35.350 -34.826 -121.010 1.00 21.58 342 ILE B C 1
ATOM 5205 O O . ILE B 1 342 ? 34.364 -35.524 -121.264 1.00 24.14 342 ILE B O 1
ATOM 5210 N N . SER B 1 343 ? 36.521 -35.002 -121.611 1.00 18.62 343 SER B N 1
ATOM 5211 C CA . SER B 1 343 ? 36.694 -35.953 -122.703 1.00 19.85 343 SER B CA 1
ATOM 5212 C C . SER B 1 343 ? 37.904 -36.851 -122.548 1.00 20.00 343 SER B C 1
ATOM 5213 O O . SER B 1 343 ? 38.729 -36.669 -121.634 1.00 17.97 343 SER B O 1
ATOM 5216 N N . PRO B 1 344 ? 38.059 -37.824 -123.451 1.00 18.10 344 PRO B N 1
ATOM 5217 C CA . PRO B 1 344 ? 39.199 -38.716 -123.355 1.00 17.22 344 PRO B CA 1
ATOM 5218 C C . PRO B 1 344 ? 40.538 -38.034 -123.492 1.00 18.03 344 PRO B C 1
ATOM 5219 O O . PRO B 1 344 ? 41.557 -38.641 -123.168 1.00 18.36 344 PRO B O 1
ATOM 5223 N N . ASP B 1 345 ? 40.550 -36.778 -123.961 1.00 18.50 345 ASP B N 1
ATOM 5224 C CA . ASP B 1 345 ? 41.818 -36.042 -124.054 1.00 19.11 345 ASP B CA 1
ATOM 5225 C C . ASP B 1 345 ? 42.470 -35.893 -122.665 1.00 16.94 345 ASP B C 1
ATOM 5226 O O . ASP B 1 345 ? 43.689 -35.712 -122.554 1.00 17.58 345 ASP B O 1
ATOM 5231 N N . LEU B 1 346 ? 41.649 -35.984 -121.618 1.00 17.46 346 LEU B N 1
ATOM 5232 C CA . LEU B 1 346 ? 42.133 -35.879 -120.238 1.00 18.03 346 LEU B CA 1
ATOM 5233 C C . LEU B 1 346 ? 42.874 -37.107 -119.763 1.00 16.68 346 LEU B C 1
ATOM 5234 O O . LEU B 1 346 ? 43.596 -37.030 -118.762 1.00 17.57 346 LEU B O 1
ATOM 5239 N N . ILE B 1 347 ? 42.727 -38.228 -120.474 1.00 15.89 347 ILE B N 1
ATOM 5240 C CA . ILE B 1 347 ? 43.321 -39.502 -120.058 1.00 16.59 347 ILE B CA 1
ATOM 5241 C C . ILE B 1 347 ? 44.589 -39.836 -120.826 1.00 17.86 347 ILE B C 1
ATOM 5242 O O . ILE B 1 347 ? 44.612 -39.750 -122.063 1.00 19.68 347 ILE B O 1
ATOM 5247 N N . GLN B 1 348 ? 45.635 -40.242 -120.109 1.00 17.13 348 GLN B N 1
ATOM 5248 C CA . GLN B 1 348 ? 46.898 -40.606 -120.709 1.00 19.24 348 GLN B CA 1
ATOM 5249 C C . GLN B 1 348 ? 46.732 -41.978 -121.336 1.00 24.28 348 GLN B C 1
ATOM 5250 O O . GLN B 1 348 ? 46.344 -42.941 -120.665 1.00 27.53 348 GLN B O 1
ATOM 5256 N N . PHE B 1 349 ? 47.036 -42.075 -122.617 1.00 29.84 349 PHE B N 1
ATOM 5257 C CA . PHE B 1 349 ? 46.918 -43.373 -123.269 1.00 36.24 349 PHE B CA 1
ATOM 5258 C C . PHE B 1 349 ? 48.299 -43.941 -123.585 1.00 39.96 349 PHE B C 1
ATOM 5259 O O . PHE B 1 349 ? 48.555 -45.103 -123.197 1.00 45.25 349 PHE B O 1
ATOM 5267 N N . PRO C 1 1 ? -33.082 -38.420 -78.972 1.00 30.31 1 PRO C N 1
ATOM 5268 C CA . PRO C 1 1 ? -31.909 -38.646 -78.108 1.00 24.95 1 PRO C CA 1
ATOM 5269 C C . PRO C 1 1 ? -32.249 -39.568 -76.937 1.00 23.17 1 PRO C C 1
ATOM 5270 O O . PRO C 1 1 ? -33.416 -39.806 -76.639 1.00 23.65 1 PRO C O 1
ATOM 5274 N N . LEU C 1 2 ? -31.210 -40.094 -76.297 1.00 19.73 2 LEU C N 1
ATOM 5275 C CA . LEU C 1 2 ? -31.373 -40.985 -75.141 1.00 16.26 2 LEU C CA 1
ATOM 5276 C C . LEU C 1 2 ? -31.228 -40.089 -73.930 1.00 17.25 2 LEU C C 1
ATOM 5277 O O . LEU C 1 2 ? -30.127 -39.643 -73.608 1.00 19.90 2 LEU C O 1
ATOM 5282 N N . VAL C 1 3 ? -32.333 -39.849 -73.228 1.00 13.42 3 VAL C N 1
ATOM 5283 C CA . VAL C 1 3 ? -32.285 -38.906 -72.114 1.00 13.11 3 VAL C CA 1
ATOM 5284 C C . VAL C 1 3 ? -32.452 -39.537 -70.749 1.00 13.91 3 VAL C C 1
ATOM 5285 O O . VAL C 1 3 ? -32.308 -38.853 -69.753 1.00 15.07 3 VAL C O 1
ATOM 5289 N N . CYS C 1 4 ? -32.739 -40.835 -70.708 1.00 11.94 4 CYS C N 1
ATOM 5290 C CA . CYS C 1 4 ? -32.931 -41.539 -69.449 1.00 10.05 4 CYS C CA 1
ATOM 5291 C C . CYS C 1 4 ? -32.532 -42.988 -69.661 1.00 11.55 4 CYS C C 1
ATOM 5292 O O . CYS C 1 4 ? -32.311 -43.434 -70.806 1.00 11.51 4 CYS C O 1
ATOM 5295 N N . LEU C 1 5 ? -32.451 -43.763 -68.585 1.00 9.74 5 LEU C N 1
ATOM 5296 C CA . LEU C 1 5 ? -32.055 -45.154 -68.726 1.00 10.20 5 LEU C CA 1
ATOM 5297 C C . LEU C 1 5 ? -33.057 -45.959 -69.543 1.00 10.19 5 LEU C C 1
ATOM 5298 O O . LEU C 1 5 ? -32.645 -46.876 -70.284 1.00 10.30 5 LEU C O 1
ATOM 5303 N N . ALA C 1 6 ? -34.354 -45.646 -69.448 1.00 9.38 6 ALA C N 1
ATOM 5304 C CA . ALA C 1 6 ? -35.352 -46.375 -70.243 1.00 10.65 6 ALA C CA 1
ATOM 5305 C C . ALA C 1 6 ? -35.076 -46.218 -71.748 1.00 10.14 6 ALA C C 1
ATOM 5306 O O . ALA C 1 6 ? -35.326 -47.154 -72.525 1.00 11.66 6 ALA C O 1
ATOM 5308 N N . ASP C 1 7 ? -34.546 -45.061 -72.148 1.00 11.13 7 ASP C N 1
ATOM 5309 C CA . ASP C 1 7 ? -34.238 -44.862 -73.567 1.00 11.36 7 ASP C CA 1
ATOM 5310 C C . ASP C 1 7 ? -33.093 -45.765 -73.968 1.00 12.87 7 ASP C C 1
ATOM 5311 O O . ASP C 1 7 ? -33.081 -46.280 -75.096 1.00 12.30 7 ASP C O 1
ATOM 5316 N N . PHE C 1 8 ? -32.098 -45.926 -73.089 1.00 11.06 8 PHE C N 1
ATOM 5317 C CA . PHE C 1 8 ? -30.994 -46.832 -73.396 1.00 10.69 8 PHE C CA 1
ATOM 5318 C C . PHE C 1 8 ? -31.501 -48.282 -73.482 1.00 11.35 8 PHE C C 1
ATOM 5319 O O . PHE C 1 8 ? -31.020 -49.055 -74.307 1.00 11.53 8 PHE C O 1
ATOM 5327 N N . LYS C 1 9 ? -32.453 -48.685 -72.634 1.00 9.90 9 LYS C N 1
ATOM 5328 C CA . LYS C 1 9 ? -32.990 -50.043 -72.704 1.00 10.16 9 LYS C CA 1
ATOM 5329 C C . LYS C 1 9 ? -33.653 -50.279 -74.058 1.00 12.09 9 LYS C C 1
ATOM 5330 O O . LYS C 1 9 ? -33.406 -51.308 -74.718 1.00 12.02 9 LYS C O 1
ATOM 5336 N N . ALA C 1 10 ? -34.480 -49.328 -74.478 1.00 11.40 10 ALA C N 1
ATOM 5337 C CA . ALA C 1 10 ? -35.206 -49.485 -75.754 1.00 11.70 10 ALA C CA 1
ATOM 5338 C C . ALA C 1 10 ? -34.248 -49.516 -76.943 1.00 12.49 10 ALA C C 1
ATOM 5339 O O . ALA C 1 10 ? -34.414 -50.338 -77.845 1.00 14.31 10 ALA C O 1
ATOM 5341 N N . HIS C 1 11 ? -33.258 -48.634 -76.937 1.00 12.28 11 HIS C N 1
ATOM 5342 C CA . HIS C 1 11 ? -32.314 -48.584 -78.049 1.00 14.75 11 HIS C CA 1
ATOM 5343 C C . HIS C 1 11 ? -31.400 -49.799 -78.031 1.00 14.39 11 HIS C C 1
ATOM 5344 O O . HIS C 1 11 ? -31.049 -50.335 -79.095 1.00 14.67 11 HIS C O 1
ATOM 5351 N N . ALA C 1 12 ? -31.016 -50.286 -76.855 1.00 12.27 12 ALA C N 1
ATOM 5352 C CA . ALA C 1 12 ? -30.151 -51.463 -76.815 1.00 13.41 12 ALA C CA 1
ATOM 5353 C C . ALA C 1 12 ? -30.847 -52.664 -77.428 1.00 12.76 12 ALA C C 1
ATOM 5354 O O . ALA C 1 12 ? -30.213 -53.445 -78.127 1.00 15.04 12 ALA C O 1
ATOM 5356 N N . GLN C 1 13 ? -32.137 -52.841 -77.181 1.00 13.61 13 GLN C N 1
ATOM 5357 C CA . GLN C 1 13 ? -32.837 -53.973 -77.754 1.00 11.62 13 GLN C CA 1
ATOM 5358 C C . GLN C 1 13 ? -32.819 -53.885 -79.294 1.00 14.76 13 GLN C C 1
ATOM 5359 O O . GLN C 1 13 ? -32.637 -54.886 -79.990 1.00 16.93 13 GLN C O 1
ATOM 5365 N N . LYS C 1 14 ? -32.950 -52.679 -79.811 1.00 14.01 14 LYS C N 1
ATOM 5366 C CA . LYS C 1 14 ? -32.912 -52.522 -81.264 1.00 15.10 14 LYS C CA 1
ATOM 5367 C C . LYS C 1 14 ? -31.554 -52.855 -81.816 1.00 14.78 14 LYS C C 1
ATOM 5368 O O . LYS C 1 14 ? -31.465 -53.381 -82.945 1.00 16.81 14 LYS C O 1
ATOM 5374 N N . GLN C 1 15 ? -30.492 -52.593 -81.064 1.00 14.06 15 GLN C N 1
ATOM 5375 C CA . GLN C 1 15 ? -29.148 -52.814 -81.531 1.00 14.16 15 GLN C CA 1
ATOM 5376 C C . GLN C 1 15 ? -28.513 -54.166 -81.253 1.00 14.31 15 GLN C C 1
ATOM 5377 O O . GLN C 1 15 ? -27.359 -54.411 -81.600 1.00 17.41 15 GLN C O 1
ATOM 5383 N N . LEU C 1 16 ? -29.296 -55.070 -80.681 1.00 14.77 16 LEU C N 1
ATOM 5384 C CA . LEU C 1 16 ? -28.800 -56.408 -80.348 1.00 14.00 16 LEU C CA 1
ATOM 5385 C C . LEU C 1 16 ? -29.633 -57.496 -81.013 1.00 12.30 16 LEU C C 1
ATOM 5386 O O . LEU C 1 16 ? -30.787 -57.305 -81.342 1.00 14.23 16 LEU C O 1
ATOM 5391 N N . SER C 1 17 ? -29.018 -58.657 -81.187 1.00 13.98 17 SER C N 1
ATOM 5392 C CA . SER C 1 17 ? -29.734 -59.813 -81.679 1.00 13.06 17 SER C CA 1
ATOM 5393 C C . SER C 1 17 ? -30.762 -60.259 -80.648 1.00 14.42 17 SER C C 1
ATOM 5394 O O . SER C 1 17 ? -30.672 -59.891 -79.455 1.00 13.56 17 SER C O 1
ATOM 5397 N N . LYS C 1 18 ? -31.726 -61.071 -81.069 1.00 14.19 18 LYS C N 1
ATOM 5398 C CA . LYS C 1 18 ? -32.721 -61.585 -80.130 1.00 14.27 18 LYS C CA 1
ATOM 5399 C C . LYS C 1 18 ? -32.010 -62.420 -79.071 1.00 15.03 18 LYS C C 1
ATOM 5400 O O . LYS C 1 18 ? -32.304 -62.300 -77.882 1.00 14.52 18 LYS C O 1
ATOM 5406 N N . THR C 1 19 ? -31.088 -63.288 -79.474 1.00 14.08 19 THR C N 1
ATOM 5407 C CA . THR C 1 19 ? -30.420 -64.109 -78.484 1.00 15.15 19 THR C CA 1
ATOM 5408 C C . THR C 1 19 ? -29.630 -63.317 -77.456 1.00 14.49 19 THR C C 1
ATOM 5409 O O . THR C 1 19 ? -29.637 -63.636 -76.261 1.00 14.31 19 THR C O 1
ATOM 5413 N N . SER C 1 20 ? -28.928 -62.281 -77.874 1.00 13.29 20 SER C N 1
ATOM 5414 C CA . SER C 1 20 ? -28.190 -61.490 -76.921 1.00 12.57 20 SER C CA 1
ATOM 5415 C C . SER C 1 20 ? -29.094 -60.706 -76.006 1.00 12.00 20 SER C C 1
ATOM 5416 O O . SER C 1 20 ? -28.816 -60.597 -74.796 1.00 12.28 20 SER C O 1
ATOM 5419 N N . TRP C 1 21 ? -30.172 -60.148 -76.549 1.00 11.10 21 TRP C N 1
ATOM 5420 C CA . TRP C 1 21 ? -31.108 -59.408 -75.721 1.00 10.69 21 TRP C CA 1
ATOM 5421 C C . TRP C 1 21 ? -31.756 -60.350 -74.717 1.00 12.40 21 TRP C C 1
ATOM 5422 O O . TRP C 1 21 ? -31.930 -59.987 -73.539 1.00 12.63 21 TRP C O 1
ATOM 5433 N N . ASP C 1 22 ? -32.158 -61.535 -75.156 1.00 10.88 22 ASP C N 1
ATOM 5434 C CA . ASP C 1 22 ? -32.756 -62.496 -74.218 1.00 13.13 22 ASP C CA 1
ATOM 5435 C C . ASP C 1 22 ? -31.780 -62.828 -73.106 1.00 14.03 22 ASP C C 1
ATOM 5436 O O . ASP C 1 22 ? -32.209 -63.066 -71.963 1.00 14.77 22 ASP C O 1
ATOM 5441 N N . PHE C 1 23 ? -30.486 -62.891 -73.388 1.00 12.35 23 PHE C N 1
ATOM 5442 C CA . PHE C 1 23 ? -29.522 -63.173 -72.324 1.00 10.83 23 PHE C CA 1
ATOM 5443 C C . PHE C 1 23 ? -29.415 -61.984 -71.354 1.00 13.15 23 PHE C C 1
ATOM 5444 O O . PHE C 1 23 ? -29.325 -62.190 -70.134 1.00 13.82 23 PHE C O 1
ATOM 5452 N N . ILE C 1 24 ? -29.433 -60.751 -71.861 1.00 11.41 24 ILE C N 1
ATOM 5453 C CA . ILE C 1 24 ? -29.334 -59.589 -70.994 1.00 11.77 24 ILE C CA 1
ATOM 5454 C C . ILE C 1 24 ? -30.580 -59.425 -70.136 1.00 13.68 24 ILE C C 1
ATOM 5455 O O . ILE C 1 24 ? -30.485 -59.006 -68.967 1.00 12.79 24 ILE C O 1
ATOM 5460 N N . GLU C 1 25 ? -31.752 -59.761 -70.664 1.00 12.95 25 GLU C N 1
ATOM 5461 C CA . GLU C 1 25 ? -32.992 -59.782 -69.843 1.00 13.75 25 GLU C CA 1
ATOM 5462 C C . GLU C 1 25 ? -32.874 -60.976 -68.876 1.00 14.42 25 GLU C C 1
ATOM 5463 O O . GLU C 1 25 ? -32.783 -60.775 -67.637 1.00 14.93 25 GLU C O 1
ATOM 5469 N N . GLY C 1 26 ? -32.912 -62.198 -69.401 1.00 14.19 26 GLY C N 1
ATOM 5470 C CA . GLY C 1 26 ? -32.699 -63.405 -68.604 1.00 13.90 26 GLY C CA 1
ATOM 5471 C C . GLY C 1 26 ? -33.578 -63.628 -67.396 1.00 14.29 26 GLY C C 1
ATOM 5472 O O . GLY C 1 26 ? -33.082 -64.141 -66.363 1.00 15.01 26 GLY C O 1
ATOM 5473 N N . GLU C 1 27 ? -34.863 -63.318 -67.485 1.00 11.10 27 GLU C N 1
ATOM 5474 C CA . GLU C 1 27 ? -35.637 -63.529 -66.259 1.00 11.45 27 GLU C CA 1
ATOM 5475 C C . GLU C 1 27 ? -35.812 -65.023 -66.071 1.00 10.03 27 GLU C C 1
ATOM 5476 O O . GLU C 1 27 ? -35.940 -65.788 -67.039 1.00 11.58 27 GLU C O 1
ATOM 5482 N N . ALA C 1 28 ? -35.788 -65.442 -64.810 1.00 9.20 28 ALA C N 1
ATOM 5483 C CA . ALA C 1 28 ? -35.999 -66.844 -64.490 1.00 8.05 28 ALA C CA 1
ATOM 5484 C C . ALA C 1 28 ? -37.468 -67.209 -64.373 1.00 8.59 28 ALA C C 1
ATOM 5485 O O . ALA C 1 28 ? -38.291 -66.457 -63.860 1.00 9.65 28 ALA C O 1
ATOM 5487 N N . ASP C 1 29 ? -37.773 -68.402 -64.880 1.00 9.52 29 ASP C N 1
ATOM 5488 C CA . ASP C 1 29 ? -39.101 -68.975 -64.761 1.00 10.08 29 ASP C CA 1
ATOM 5489 C C . ASP C 1 29 ? -40.216 -68.023 -65.156 1.00 9.65 29 ASP C C 1
ATOM 5490 O O . ASP C 1 29 ? -40.147 -67.544 -66.289 1.00 11.04 29 ASP C O 1
ATOM 5495 N N . ASP C 1 30 ? -41.202 -67.728 -64.301 1.00 9.97 30 ASP C N 1
ATOM 5496 C CA . ASP C 1 30 ? -42.323 -66.867 -64.709 1.00 11.61 30 ASP C CA 1
ATOM 5497 C C . ASP C 1 30 ? -41.978 -65.361 -64.720 1.00 11.27 30 ASP C C 1
ATOM 5498 O O . ASP C 1 30 ? -42.832 -64.528 -65.076 1.00 13.23 30 ASP C O 1
ATOM 5503 N N . GLY C 1 31 ? -40.761 -64.993 -64.334 1.00 9.87 31 GLY C N 1
ATOM 5504 C CA . GLY C 1 31 ? -40.367 -63.589 -64.404 1.00 10.32 31 GLY C CA 1
ATOM 5505 C C . GLY C 1 31 ? -41.020 -62.652 -63.407 1.00 9.02 31 GLY C C 1
ATOM 5506 O O . GLY C 1 31 ? -41.162 -61.438 -63.663 1.00 10.91 31 GLY C O 1
ATOM 5507 N N . ILE C 1 32 ? -41.410 -63.182 -62.255 1.00 9.51 32 ILE C N 1
ATOM 5508 C CA . ILE C 1 32 ? -42.093 -62.369 -61.254 1.00 9.41 32 ILE C CA 1
ATOM 5509 C C . ILE C 1 32 ? -41.169 -61.341 -60.591 1.00 8.48 32 ILE C C 1
ATOM 5510 O O . ILE C 1 32 ? -41.515 -60.154 -60.458 1.00 10.31 32 ILE C O 1
ATOM 5515 N N . THR C 1 33 ? -39.978 -61.787 -60.220 1.00 8.71 33 THR C N 1
ATOM 5516 C CA . THR C 1 33 ? -39.034 -60.918 -59.523 1.00 9.56 33 THR C CA 1
ATOM 5517 C C . THR C 1 33 ? -38.422 -59.839 -60.401 1.00 8.59 33 THR C C 1
ATOM 5518 O O . THR C 1 33 ? -38.235 -58.723 -59.930 1.00 9.25 33 THR C O 1
ATOM 5522 N N . TYR C 1 34 ? -38.153 -60.151 -61.670 1.00 9.87 34 TYR C N 1
ATOM 5523 C CA . TYR C 1 34 ? -37.664 -59.148 -62.602 1.00 9.00 34 TYR C CA 1
ATOM 5524 C C . TYR C 1 34 ? -38.623 -57.953 -62.556 1.00 8.99 34 TYR C C 1
ATOM 5525 O O . TYR C 1 34 ? -38.202 -56.809 -62.429 1.00 10.29 34 TYR C O 1
ATOM 5534 N N . SER C 1 35 ? -39.928 -58.209 -62.652 1.00 8.66 35 SER C N 1
ATOM 5535 C CA . SER C 1 35 ? -40.888 -57.104 -62.670 1.00 9.71 35 SER C CA 1
ATOM 5536 C C . SER C 1 35 ? -41.047 -56.441 -61.307 1.00 9.48 35 SER C C 1
ATOM 5537 O O . SER C 1 35 ? -41.178 -55.202 -61.203 1.00 9.79 35 SER C O 1
ATOM 5540 N N . GLU C 1 36 ? -41.022 -57.265 -60.259 1.00 8.64 36 GLU C N 1
ATOM 5541 C CA . GLU C 1 36 ? -41.199 -56.702 -58.922 1.00 9.25 36 GLU C CA 1
ATOM 5542 C C . GLU C 1 36 ? -40.031 -55.812 -58.489 1.00 8.94 36 GLU C C 1
ATOM 5543 O O . GLU C 1 36 ? -40.217 -54.890 -57.693 1.00 9.69 36 GLU C O 1
ATOM 5549 N N . ASN C 1 37 ? -38.830 -56.055 -58.999 1.00 8.64 37 ASN C N 1
ATOM 5550 C CA . ASN C 1 37 ? -37.730 -55.180 -58.619 1.00 8.45 37 ASN C CA 1
ATOM 5551 C C . ASN C 1 37 ? -38.033 -53.741 -58.979 1.00 8.77 37 ASN C C 1
ATOM 5552 O O . ASN C 1 37 ? -37.604 -52.807 -58.255 1.00 10.06 37 ASN C O 1
ATOM 5557 N N . ILE C 1 38 ? -38.728 -53.526 -60.105 1.00 8.58 38 ILE C N 1
ATOM 5558 C CA . ILE C 1 38 ? -39.105 -52.196 -60.539 1.00 9.15 38 ILE C CA 1
ATOM 5559 C C . ILE C 1 38 ? -40.361 -51.728 -59.788 1.00 10.03 38 ILE C C 1
ATOM 5560 O O . ILE C 1 38 ? -40.398 -50.626 -59.221 1.00 8.93 38 ILE C O 1
ATOM 5565 N N . ALA C 1 39 ? -41.403 -52.569 -59.760 1.00 8.99 39 ALA C N 1
ATOM 5566 C CA . ALA C 1 39 ? -42.652 -52.168 -59.093 1.00 8.30 39 ALA C CA 1
ATOM 5567 C C . ALA C 1 39 ? -42.472 -51.819 -57.614 1.00 7.76 39 ALA C C 1
ATOM 5568 O O . ALA C 1 39 ? -43.133 -50.921 -57.092 1.00 9.78 39 ALA C O 1
ATOM 5570 N N . ALA C 1 40 ? -41.578 -52.529 -56.927 1.00 8.59 40 ALA C N 1
ATOM 5571 C CA . ALA C 1 40 ? -41.344 -52.247 -55.520 1.00 8.95 40 ALA C CA 1
ATOM 5572 C C . ALA C 1 40 ? -40.732 -50.875 -55.307 1.00 8.85 40 ALA C C 1
ATOM 5573 O O . ALA C 1 40 ? -40.987 -50.237 -54.299 1.00 9.68 40 ALA C O 1
ATOM 5575 N N . PHE C 1 41 ? -39.895 -50.411 -56.232 1.00 8.08 41 PHE C N 1
ATOM 5576 C CA . PHE C 1 41 ? -39.400 -49.063 -56.108 1.00 8.45 41 PHE C CA 1
ATOM 5577 C C . PHE C 1 41 ? -40.520 -48.050 -56.362 1.00 9.75 41 PHE C C 1
ATOM 5578 O O . PHE C 1 41 ? -40.658 -47.056 -55.630 1.00 9.48 41 PHE C O 1
ATOM 5586 N N . LYS C 1 42 ? -41.349 -48.330 -57.368 1.00 9.66 42 LYS C N 1
ATOM 5587 C CA . LYS C 1 42 ? -42.361 -47.339 -57.762 1.00 10.42 42 LYS C CA 1
ATOM 5588 C C . LYS C 1 42 ? -43.422 -47.096 -56.734 1.00 10.85 42 LYS C C 1
ATOM 5589 O O . LYS C 1 42 ? -43.981 -45.998 -56.708 1.00 12.39 42 LYS C O 1
ATOM 5595 N N . ARG C 1 43 ? -43.702 -48.087 -55.885 1.00 8.99 43 ARG C N 1
ATOM 5596 C CA . ARG C 1 43 ? -44.766 -47.899 -54.900 1.00 11.23 43 ARG C CA 1
ATOM 5597 C C . ARG C 1 43 ? -44.375 -47.181 -53.628 1.00 11.40 43 ARG C C 1
ATOM 5598 O O . ARG C 1 43 ? -45.257 -46.784 -52.868 1.00 12.32 43 ARG C O 1
ATOM 5606 N N . ILE C 1 44 ? -43.088 -46.974 -53.399 1.00 9.02 44 ILE C N 1
ATOM 5607 C CA . ILE C 1 44 ? -42.621 -46.266 -52.193 1.00 9.65 44 ILE C CA 1
ATOM 5608 C C . ILE C 1 44 ? -42.890 -44.790 -52.435 1.00 10.99 44 ILE C C 1
ATOM 5609 O O . ILE C 1 44 ? -42.652 -44.285 -53.538 1.00 10.94 44 ILE C O 1
ATOM 5614 N N . ARG C 1 45 ? -43.390 -44.098 -51.418 1.00 11.37 45 ARG C N 1
ATOM 5615 C CA . ARG C 1 45 ? -43.709 -42.665 -51.559 1.00 9.99 45 ARG C CA 1
ATOM 5616 C C . ARG C 1 45 ? -42.726 -41.774 -50.826 1.00 10.49 45 ARG C C 1
ATOM 5617 O O . ARG C 1 45 ? -42.317 -42.081 -49.710 1.00 12.84 45 ARG C O 1
ATOM 5625 N N . LEU C 1 46 ? -42.327 -40.692 -51.482 1.00 9.99 46 LEU C N 1
ATOM 5626 C CA . LEU C 1 46 ? -41.372 -39.735 -50.945 1.00 9.40 46 LEU C CA 1
ATOM 5627 C C . LEU C 1 46 ? -42.061 -38.562 -50.265 1.00 11.94 46 LEU C C 1
ATOM 5628 O O . LEU C 1 46 ? -43.130 -38.114 -50.695 1.00 13.65 46 LEU C O 1
ATOM 5633 N N . ARG C 1 47 ? -41.388 -38.039 -49.245 1.00 10.77 47 ARG C N 1
ATOM 5634 C CA . ARG C 1 47 ? -41.862 -36.897 -48.432 1.00 10.90 47 ARG C CA 1
ATOM 5635 C C . ARG C 1 47 ? -40.805 -35.804 -48.531 1.00 11.90 47 ARG C C 1
ATOM 5636 O O . ARG C 1 47 ? -39.839 -35.777 -47.757 1.00 13.94 47 ARG C O 1
ATOM 5644 N N . PRO C 1 48 ? -40.970 -34.867 -49.464 1.00 11.53 48 PRO C N 1
ATOM 5645 C CA . PRO C 1 48 ? -39.975 -33.799 -49.624 1.00 10.83 48 PRO C CA 1
ATOM 5646 C C . PRO C 1 48 ? -40.045 -32.705 -48.578 1.00 14.09 48 PRO C C 1
ATOM 5647 O O . PRO C 1 48 ? -41.132 -32.438 -48.036 1.00 15.97 48 PRO C O 1
ATOM 5651 N N . ARG C 1 49 ? -38.888 -32.078 -48.318 1.00 12.42 49 ARG C N 1
ATOM 5652 C CA . ARG C 1 49 ? -38.820 -30.931 -47.395 1.00 12.66 49 ARG C CA 1
ATOM 5653 C C . ARG C 1 49 ? -38.356 -29.755 -48.228 1.00 11.58 49 ARG C C 1
ATOM 5654 O O . ARG C 1 49 ? -37.245 -29.721 -48.726 1.00 14.43 49 ARG C O 1
ATOM 5662 N N . TYR C 1 50 ? -39.235 -28.775 -48.377 1.00 10.25 50 TYR C N 1
ATOM 5663 C CA . TYR C 1 50 ? -38.965 -27.641 -49.233 1.00 11.89 50 TYR C CA 1
ATOM 5664 C C . TYR C 1 50 ? -38.432 -26.394 -48.514 1.00 12.50 50 TYR C C 1
ATOM 5665 O O . TYR C 1 50 ? -38.348 -26.387 -47.284 1.00 16.00 50 TYR C O 1
ATOM 5674 N N . LEU C 1 51 ? -38.024 -25.405 -49.293 1.00 14.63 51 LEU C N 1
ATOM 5675 C CA . LEU C 1 51 ? -37.511 -24.119 -48.773 1.00 15.21 51 LEU C CA 1
ATOM 5676 C C . LEU C 1 51 ? -36.245 -24.237 -47.924 1.00 18.71 51 LEU C C 1
ATOM 5677 O O . LEU C 1 51 ? -36.048 -23.501 -46.931 1.00 19.56 51 LEU C O 1
ATOM 5682 N N . ARG C 1 52 ? -35.384 -25.171 -48.297 1.00 19.01 52 ARG C N 1
ATOM 5683 C CA . ARG C 1 52 ? -34.094 -25.304 -47.622 1.00 20.40 52 ARG C CA 1
ATOM 5684 C C . ARG C 1 52 ? -33.051 -24.761 -48.607 1.00 22.47 52 ARG C C 1
ATOM 5685 O O . ARG C 1 52 ? -33.314 -24.629 -49.801 1.00 24.28 52 ARG C O 1
ATOM 5693 N N . ASP C 1 53 ? -31.848 -24.463 -48.121 1.00 28.46 53 ASP C N 1
ATOM 5694 C CA . ASP C 1 53 ? -30.805 -23.944 -49.002 1.00 29.39 53 ASP C CA 1
ATOM 5695 C C . ASP C 1 53 ? -30.168 -25.080 -49.780 1.00 27.57 53 ASP C C 1
ATOM 5696 O O . ASP C 1 53 ? -29.291 -25.770 -49.271 1.00 25.35 53 ASP C O 1
ATOM 5701 N N A MET C 1 54 ? -30.614 -25.266 -51.019 0.50 27.43 54 MET C N 1
ATOM 5702 N N B MET C 1 54 ? -30.607 -25.276 -51.018 0.50 27.43 54 MET C N 1
ATOM 5703 C CA A MET C 1 54 ? -30.107 -26.343 -51.868 0.50 28.58 54 MET C CA 1
ATOM 5704 C CA B MET C 1 54 ? -30.064 -26.361 -51.825 0.50 28.56 54 MET C CA 1
ATOM 5705 C C A MET C 1 54 ? -29.193 -25.860 -52.989 0.50 31.05 54 MET C C 1
ATOM 5706 C C B MET C 1 54 ? -29.185 -25.871 -52.975 0.50 31.06 54 MET C C 1
ATOM 5707 O O A MET C 1 54 ? -29.088 -26.508 -54.033 0.50 28.73 54 MET C O 1
ATOM 5708 O O B MET C 1 54 ? -29.106 -26.513 -54.025 0.50 28.72 54 MET C O 1
ATOM 5717 N N . SER C 1 55 ? -28.523 -24.731 -52.774 1.00 32.61 55 SER C N 1
ATOM 5718 C CA . SER C 1 55 ? -27.642 -24.172 -53.797 1.00 33.17 55 SER C CA 1
ATOM 5719 C C . SER C 1 55 ? -26.410 -25.037 -54.083 1.00 34.14 55 SER C C 1
ATOM 5720 O O . SER C 1 55 ? -25.860 -24.959 -55.185 1.00 36.64 55 SER C O 1
ATOM 5723 N N . LYS C 1 56 ? -25.995 -25.863 -53.116 1.00 31.74 56 LYS C N 1
ATOM 5724 C CA . LYS C 1 56 ? -24.818 -26.730 -53.277 1.00 31.74 56 LYS C CA 1
ATOM 5725 C C . LYS C 1 56 ? -25.025 -28.216 -52.936 1.00 28.85 56 LYS C C 1
ATOM 5726 O O . LYS C 1 56 ? -24.516 -28.672 -51.915 1.00 35.18 56 LYS C O 1
ATOM 5732 N N . VAL C 1 57 ? -25.710 -28.982 -53.778 1.00 20.91 57 VAL C N 1
ATOM 5733 C CA . VAL C 1 57 ? -25.927 -30.403 -53.467 1.00 17.04 57 VAL C CA 1
ATOM 5734 C C . VAL C 1 57 ? -24.693 -31.227 -53.840 1.00 13.09 57 VAL C C 1
ATOM 5735 O O . VAL C 1 57 ? -24.126 -31.069 -54.909 1.00 17.65 57 VAL C O 1
ATOM 5739 N N . ASP C 1 58 ? -24.306 -32.148 -52.953 1.00 13.45 58 ASP C N 1
ATOM 5740 C CA . ASP C 1 58 ? -23.101 -32.972 -53.118 1.00 14.42 58 ASP C CA 1
ATOM 5741 C C . ASP C 1 58 ? -23.547 -34.435 -53.135 1.00 12.82 58 ASP C C 1
ATOM 5742 O O . ASP C 1 58 ? -24.172 -34.893 -52.178 1.00 14.64 58 ASP C O 1
ATOM 5747 N N . THR C 1 59 ? -23.213 -35.135 -54.213 1.00 12.88 59 THR C N 1
ATOM 5748 C CA . THR C 1 59 ? -23.592 -36.551 -54.311 1.00 13.13 59 THR C CA 1
ATOM 5749 C C . THR C 1 59 ? -22.475 -37.509 -53.917 1.00 14.86 59 THR C C 1
ATOM 5750 O O . THR C 1 59 ? -22.667 -38.733 -53.979 1.00 13.75 59 THR C O 1
ATOM 5754 N N . ARG C 1 60 ? -21.318 -36.993 -53.502 1.00 14.12 60 ARG C N 1
ATOM 5755 C CA . ARG C 1 60 ? -20.210 -37.900 -53.160 1.00 13.75 60 ARG C CA 1
ATOM 5756 C C . ARG C 1 60 ? -20.448 -38.741 -51.919 1.00 14.30 60 ARG C C 1
ATOM 5757 O O . ARG C 1 60 ? -21.209 -38.378 -51.014 1.00 14.61 60 ARG C O 1
ATOM 5765 N N . THR C 1 61 ? -19.788 -39.902 -51.888 1.00 14.11 61 THR C N 1
ATOM 5766 C CA . THR C 1 61 ? -19.835 -40.724 -50.687 1.00 12.36 61 THR C CA 1
ATOM 5767 C C . THR C 1 61 ? -18.578 -41.588 -50.693 1.00 12.87 61 THR C C 1
ATOM 5768 O O . THR C 1 61 ? -17.714 -41.396 -51.517 1.00 14.68 61 THR C O 1
ATOM 5772 N N . THR C 1 62 ? -18.487 -42.508 -49.749 1.00 14.53 62 THR C N 1
ATOM 5773 C CA . THR C 1 62 ? -17.365 -43.443 -49.723 1.00 14.29 62 THR C CA 1
ATOM 5774 C C . THR C 1 62 ? -17.899 -44.861 -49.559 1.00 12.59 62 THR C C 1
ATOM 5775 O O . THR C 1 62 ? -18.943 -45.055 -48.940 1.00 14.65 62 THR C O 1
ATOM 5779 N N . ILE C 1 63 ? -17.202 -45.821 -50.152 1.00 12.09 63 ILE C N 1
ATOM 5780 C CA . ILE C 1 63 ? -17.533 -47.237 -49.905 1.00 13.21 63 ILE C CA 1
ATOM 5781 C C . ILE C 1 63 ? -16.189 -47.880 -49.586 1.00 12.72 63 ILE C C 1
ATOM 5782 O O . ILE C 1 63 ? -15.188 -47.616 -50.253 1.00 13.51 63 ILE C O 1
ATOM 5787 N N . GLN C 1 64 ? -16.186 -48.688 -48.535 1.00 12.63 64 GLN C N 1
ATOM 5788 C CA . GLN C 1 64 ? -14.938 -49.319 -48.056 1.00 13.65 64 GLN C CA 1
ATOM 5789 C C . GLN C 1 64 ? -13.830 -48.254 -47.888 1.00 14.68 64 GLN C C 1
ATOM 5790 O O . GLN C 1 64 ? -12.645 -48.499 -48.188 1.00 16.97 64 GLN C O 1
ATOM 5796 N N . GLY C 1 65 ? -14.249 -47.072 -47.448 1.00 15.07 65 GLY C N 1
ATOM 5797 C CA . GLY C 1 65 ? -13.314 -45.968 -47.199 1.00 17.26 65 GLY C CA 1
ATOM 5798 C C . GLY C 1 65 ? -12.787 -45.215 -48.401 1.00 19.35 65 GLY C C 1
ATOM 5799 O O . GLY C 1 65 ? -11.952 -44.318 -48.236 1.00 20.78 65 GLY C O 1
ATOM 5800 N N . GLN C 1 66 ? -13.278 -45.535 -49.593 1.00 15.85 66 GLN C N 1
ATOM 5801 C CA . GLN C 1 66 ? -12.831 -44.893 -50.815 1.00 15.43 66 GLN C CA 1
ATOM 5802 C C . GLN C 1 66 ? -13.911 -43.949 -51.358 1.00 16.14 66 GLN C C 1
ATOM 5803 O O . GLN C 1 66 ? -15.076 -44.352 -51.526 1.00 14.82 66 GLN C O 1
ATOM 5809 N N . GLU C 1 67 ? -13.529 -42.710 -51.645 1.00 14.61 67 GLU C N 1
ATOM 5810 C CA . GLU C 1 67 ? -14.499 -41.746 -52.168 1.00 15.99 67 GLU C CA 1
ATOM 5811 C C . GLU C 1 67 ? -14.880 -42.032 -53.606 1.00 14.65 67 GLU C C 1
ATOM 5812 O O . GLU C 1 67 ? -14.044 -42.364 -54.435 1.00 15.77 67 GLU C O 1
ATOM 5818 N N . ILE C 1 68 ? -16.183 -41.907 -53.889 1.00 13.27 68 ILE C N 1
ATOM 5819 C CA . ILE C 1 68 ? -16.716 -42.066 -55.239 1.00 13.92 68 ILE C CA 1
ATOM 5820 C C . ILE C 1 68 ? -17.609 -40.829 -55.527 1.00 10.22 68 ILE C C 1
ATOM 5821 O O . ILE C 1 68 ? -18.088 -40.192 -54.592 1.00 12.34 68 ILE C O 1
ATOM 5826 N N . SER C 1 69 ? -17.805 -40.526 -56.808 1.00 12.20 69 SER C N 1
ATOM 5827 C CA . SER C 1 69 ? -18.546 -39.304 -57.188 1.00 12.56 69 SER C CA 1
ATOM 5828 C C . SER C 1 69 ? -20.026 -39.314 -56.851 1.00 11.43 69 SER C C 1
ATOM 5829 O O . SER C 1 69 ? -20.633 -38.259 -56.667 1.00 13.33 69 SER C O 1
ATOM 5832 N N . ALA C 1 70 ? -20.596 -40.512 -56.770 1.00 11.59 70 ALA C N 1
ATOM 5833 C CA . ALA C 1 70 ? -22.020 -40.680 -56.444 1.00 11.11 70 ALA C CA 1
ATOM 5834 C C . ALA C 1 70 ? -22.149 -42.120 -55.978 1.00 10.46 70 ALA C C 1
ATOM 5835 O O . ALA C 1 70 ? -21.301 -42.947 -56.286 1.00 12.25 70 ALA C O 1
ATOM 5837 N N . PRO C 1 71 ? -23.219 -42.435 -55.218 1.00 10.07 71 PRO C N 1
ATOM 5838 C CA . PRO C 1 71 ? -23.398 -43.816 -54.720 1.00 10.68 71 PRO C CA 1
ATOM 5839 C C . PRO C 1 71 ? -24.038 -44.718 -55.783 1.00 9.48 71 PRO C C 1
ATOM 5840 O O . PRO C 1 71 ? -25.044 -45.389 -55.531 1.00 10.30 71 PRO C O 1
ATOM 5844 N N . ILE C 1 72 ? -23.396 -44.746 -56.944 1.00 10.86 72 ILE C N 1
ATOM 5845 C CA . ILE C 1 72 ? -23.885 -45.445 -58.129 1.00 9.74 72 ILE C CA 1
ATOM 5846 C C . ILE C 1 72 ? -22.710 -46.182 -58.736 1.00 12.16 72 ILE C C 1
ATOM 5847 O O . ILE C 1 72 ? -21.827 -45.566 -59.338 1.00 13.05 72 ILE C O 1
ATOM 5852 N N . CYS C 1 73 ? -22.717 -47.502 -58.611 1.00 10.41 73 CYS C N 1
ATOM 5853 C CA . CYS C 1 73 ? -21.576 -48.313 -59.063 1.00 10.75 73 CYS C CA 1
ATOM 5854 C C . CYS C 1 73 ? -21.987 -49.409 -60.035 1.00 10.43 73 CYS C C 1
ATOM 5855 O O . CYS C 1 73 ? -23.171 -49.527 -60.363 1.00 9.27 73 CYS C O 1
ATOM 5858 N N . ILE C 1 74 ? -21.036 -50.194 -60.527 1.00 11.09 74 ILE C N 1
ATOM 5859 C CA . ILE C 1 74 ? -21.325 -51.186 -61.531 1.00 9.30 74 ILE C CA 1
ATOM 5860 C C . ILE C 1 74 ? -21.284 -52.599 -60.965 1.00 11.00 74 ILE C C 1
ATOM 5861 O O . ILE C 1 74 ? -20.252 -53.035 -60.480 1.00 10.93 74 ILE C O 1
ATOM 5866 N N . SER C 1 75 ? -22.425 -53.290 -60.980 1.00 9.11 75 SER C N 1
ATOM 5867 C CA . SER C 1 75 ? -22.489 -54.665 -60.483 1.00 9.74 75 SER C CA 1
ATOM 5868 C C . SER C 1 75 ? -21.830 -55.592 -61.491 1.00 10.47 75 SER C C 1
ATOM 5869 O O . SER C 1 75 ? -21.748 -55.288 -62.672 1.00 10.12 75 SER C O 1
ATOM 5872 N N . PRO C 1 76 ? -21.327 -56.740 -61.031 1.00 9.87 76 PRO C N 1
ATOM 5873 C CA . PRO C 1 76 ? -20.681 -57.694 -61.923 1.00 9.55 76 PRO C CA 1
ATOM 5874 C C . PRO C 1 76 ? -21.639 -58.275 -62.931 1.00 10.50 76 PRO C C 1
ATOM 5875 O O . PRO C 1 76 ? -22.695 -58.818 -62.553 1.00 11.59 76 PRO C O 1
ATOM 5879 N N . THR C 1 77 ? -21.294 -58.173 -64.215 1.00 10.94 77 THR C N 1
ATOM 5880 C CA . THR C 1 77 ? -22.120 -58.740 -65.270 1.00 10.72 77 THR C CA 1
ATOM 5881 C C . THR C 1 77 ? -21.173 -59.371 -66.281 1.00 11.80 77 THR C C 1
ATOM 5882 O O . THR C 1 77 ? -20.226 -58.716 -66.760 1.00 13.29 77 THR C O 1
ATOM 5886 N N . ALA C 1 78 ? -21.430 -60.628 -66.602 1.00 11.18 78 ALA C N 1
ATOM 5887 C CA . ALA C 1 78 ? -20.577 -61.379 -67.518 1.00 12.10 78 ALA C CA 1
ATOM 5888 C C . ALA C 1 78 ? -20.593 -60.901 -68.960 1.00 14.83 78 ALA C C 1
ATOM 5889 O O . ALA C 1 78 ? -21.551 -60.293 -69.432 1.00 14.65 78 ALA C O 1
ATOM 5891 N N . PHE C 1 79 ? -19.487 -61.183 -69.646 1.00 14.27 79 PHE C N 1
ATOM 5892 C CA . PHE C 1 79 ? -19.404 -61.025 -71.095 1.00 15.21 79 PHE C CA 1
ATOM 5893 C C . PHE C 1 79 ? -19.774 -59.697 -71.718 1.00 12.52 79 PHE C C 1
ATOM 5894 O O . PHE C 1 79 ? -20.671 -59.659 -72.569 1.00 14.18 79 PHE C O 1
ATOM 5902 N N . HIS C 1 80 ? -19.053 -58.637 -71.371 1.00 12.98 80 HIS C N 1
ATOM 5903 C CA . HIS C 1 80 ? -19.407 -57.353 -71.961 1.00 13.64 80 HIS C CA 1
ATOM 5904 C C . HIS C 1 80 ? -19.265 -57.289 -73.480 1.00 15.11 80 HIS C C 1
ATOM 5905 O O . HIS C 1 80 ? -19.879 -56.445 -74.114 1.00 13.88 80 HIS C O 1
ATOM 5912 N N A SER C 1 81 ? -18.469 -58.178 -74.065 0.50 15.05 81 SER C N 1
ATOM 5913 N N B SER C 1 81 ? -18.472 -58.185 -74.065 0.50 15.04 81 SER C N 1
ATOM 5914 C CA A SER C 1 81 ? -18.328 -58.137 -75.509 0.50 16.18 81 SER C CA 1
ATOM 5915 C CA B SER C 1 81 ? -18.315 -58.153 -75.513 0.50 16.26 81 SER C CA 1
ATOM 5916 C C A SER C 1 81 ? -19.589 -58.544 -76.242 0.50 15.53 81 SER C C 1
ATOM 5917 C C B SER C 1 81 ? -19.589 -58.538 -76.240 0.50 15.52 81 SER C C 1
ATOM 5918 O O A SER C 1 81 ? -19.686 -58.377 -77.464 0.50 18.57 81 SER C O 1
ATOM 5919 O O B SER C 1 81 ? -19.694 -58.351 -77.460 0.50 18.58 81 SER C O 1
ATOM 5924 N N . ILE C 1 82 ? -20.577 -59.058 -75.521 1.00 15.82 82 ILE C N 1
ATOM 5925 C CA . ILE C 1 82 ? -21.832 -59.405 -76.175 1.00 17.17 82 ILE C CA 1
ATOM 5926 C C . ILE C 1 82 ? -22.499 -58.067 -76.561 1.00 17.37 82 ILE C C 1
ATOM 5927 O O . ILE C 1 82 ? -23.246 -57.991 -77.528 1.00 18.67 82 ILE C O 1
ATOM 5932 N N . ALA C 1 83 ? -22.197 -57.009 -75.813 1.00 16.20 83 ALA C N 1
ATOM 5933 C CA . ALA C 1 83 ? -22.811 -55.706 -76.070 1.00 17.16 83 ALA C CA 1
ATOM 5934 C C . ALA C 1 83 ? -21.979 -54.750 -76.906 1.00 18.10 83 ALA C C 1
ATOM 5935 O O . ALA C 1 83 ? -22.535 -53.957 -77.670 1.00 18.59 83 ALA C O 1
ATOM 5937 N N . TRP C 1 84 ? -20.658 -54.826 -76.789 1.00 17.22 84 TRP C N 1
ATOM 5938 C CA . TRP C 1 84 ? -19.771 -53.897 -77.500 1.00 18.38 84 TRP C CA 1
ATOM 5939 C C . TRP C 1 84 ? -18.434 -54.602 -77.687 1.00 18.96 84 TRP C C 1
ATOM 5940 O O . TRP C 1 84 ? -17.945 -55.229 -76.771 1.00 16.85 84 TRP C O 1
ATOM 5951 N N . PRO C 1 85 ? -17.789 -54.455 -78.854 1.00 21.63 85 PRO C N 1
ATOM 5952 C CA . PRO C 1 85 ? -16.513 -55.168 -79.053 1.00 20.21 85 PRO C CA 1
ATOM 5953 C C . PRO C 1 85 ? -15.417 -55.034 -78.027 1.00 20.63 85 PRO C C 1
ATOM 5954 O O . PRO C 1 85 ? -14.800 -56.045 -77.663 1.00 24.14 85 PRO C O 1
ATOM 5958 N N . ASP C 1 86 ? -15.162 -53.814 -77.558 1.00 19.95 86 ASP C N 1
ATOM 5959 C CA . ASP C 1 86 ? -14.127 -53.556 -76.562 1.00 21.21 86 ASP C CA 1
ATOM 5960 C C . ASP C 1 86 ? -14.532 -54.008 -75.156 1.00 17.71 86 ASP C C 1
ATOM 5961 O O . ASP C 1 86 ? -13.737 -53.936 -74.236 1.00 17.12 86 ASP C O 1
ATOM 5966 N N . GLY C 1 87 ? -15.783 -54.443 -75.029 1.00 17.49 87 GLY C N 1
ATOM 5967 C CA . GLY C 1 87 ? -16.291 -54.975 -73.771 1.00 15.99 87 GLY C CA 1
ATOM 5968 C C . GLY C 1 87 ? -15.880 -54.278 -72.503 1.00 14.97 87 GLY C C 1
ATOM 5969 O O . GLY C 1 87 ? -16.075 -53.088 -72.324 1.00 15.25 87 GLY C O 1
ATOM 5970 N N . GLU C 1 88 ? -15.311 -55.048 -71.586 1.00 13.96 88 GLU C N 1
ATOM 5971 C CA . GLU C 1 88 ? -14.934 -54.509 -70.301 1.00 13.63 88 GLU C CA 1
ATOM 5972 C C . GLU C 1 88 ? -13.884 -53.412 -70.304 1.00 13.76 88 GLU C C 1
ATOM 5973 O O . GLU C 1 88 ? -13.747 -52.708 -69.328 1.00 14.12 88 GLU C O 1
ATOM 5979 N N . LYS C 1 89 ? -13.133 -53.293 -71.397 1.00 15.40 89 LYS C N 1
ATOM 5980 C CA . LYS C 1 89 ? -12.139 -52.215 -71.450 1.00 16.27 89 LYS C CA 1
ATOM 5981 C C . LYS C 1 89 ? -12.885 -50.887 -71.554 1.00 13.05 89 LYS C C 1
ATOM 5982 O O . LYS C 1 89 ? -12.494 -49.897 -70.928 1.00 15.18 89 LYS C O 1
ATOM 5988 N N . SER C 1 90 ? -13.962 -50.893 -72.339 1.00 14.44 90 SER C N 1
ATOM 5989 C CA . SER C 1 90 ? -14.800 -49.684 -72.471 1.00 14.40 90 SER C CA 1
ATOM 5990 C C . SER C 1 90 ? -15.462 -49.376 -71.124 1.00 13.56 90 SER C C 1
ATOM 5991 O O . SER C 1 90 ? -15.456 -48.238 -70.669 1.00 13.98 90 SER C O 1
ATOM 5994 N N . THR C 1 91 ? -16.011 -50.411 -70.474 1.00 12.79 91 THR C N 1
ATOM 5995 C CA . THR C 1 91 ? -16.623 -50.198 -69.184 1.00 14.23 91 THR C CA 1
ATOM 5996 C C . THR C 1 91 ? -15.637 -49.614 -68.175 1.00 12.74 91 THR C C 1
ATOM 5997 O O . THR C 1 91 ? -15.936 -48.666 -67.448 1.00 12.72 91 THR C O 1
ATOM 6001 N N . ALA C 1 92 ? -14.413 -50.170 -68.153 1.00 12.64 92 ALA C N 1
ATOM 6002 C CA . ALA C 1 92 ? -13.421 -49.713 -67.212 1.00 12.33 92 ALA C CA 1
ATOM 6003 C C . ALA C 1 92 ? -13.023 -48.253 -67.437 1.00 11.91 92 ALA C C 1
ATOM 6004 O O . ALA C 1 92 ? -12.827 -47.522 -66.483 1.00 13.19 92 ALA C O 1
ATOM 6006 N N . ARG C 1 93 ? -12.915 -47.855 -68.702 1.00 13.77 93 ARG C N 1
ATOM 6007 C CA . ARG C 1 93 ? -12.558 -46.459 -69.018 1.00 14.36 93 ARG C CA 1
ATOM 6008 C C . ARG C 1 93 ? -13.660 -45.522 -68.555 1.00 14.41 93 ARG C C 1
ATOM 6009 O O . ARG C 1 93 ? -13.393 -44.493 -67.970 1.00 14.34 93 ARG C O 1
ATOM 6017 N N . ALA C 1 94 ? -14.917 -45.905 -68.808 1.00 13.91 94 ALA C N 1
ATOM 6018 C CA . ALA C 1 94 ? -16.010 -45.031 -68.358 1.00 13.26 94 ALA C CA 1
ATOM 6019 C C . ALA C 1 94 ? -16.087 -44.935 -66.836 1.00 12.32 94 ALA C C 1
ATOM 6020 O O . ALA C 1 94 ? -16.306 -43.870 -66.265 1.00 13.08 94 ALA C O 1
ATOM 6022 N N . ALA C 1 95 ? -15.928 -46.074 -66.157 1.00 11.49 95 ALA C N 1
ATOM 6023 C CA . ALA C 1 95 ? -15.995 -46.093 -64.717 1.00 12.44 95 ALA C CA 1
ATOM 6024 C C . ALA C 1 95 ? -14.902 -45.253 -64.067 1.00 12.25 95 ALA C C 1
ATOM 6025 O O . ALA C 1 95 ? -15.116 -44.587 -63.073 1.00 13.12 95 ALA C O 1
ATOM 6027 N N . GLN C 1 96 ? -13.707 -45.299 -64.648 1.00 12.89 96 GLN C N 1
ATOM 6028 C CA . GLN C 1 96 ? -12.621 -44.511 -64.085 1.00 13.99 96 GLN C CA 1
ATOM 6029 C C . GLN C 1 96 ? -12.907 -43.016 -64.287 1.00 12.52 96 GLN C C 1
ATOM 6030 O O . GLN C 1 96 ? -12.702 -42.228 -63.370 1.00 14.72 96 GLN C O 1
ATOM 6036 N N . GLU C 1 97 ? -13.418 -42.656 -65.463 1.00 13.60 97 GLU C N 1
ATOM 6037 C CA . GLU C 1 97 ? -13.709 -41.237 -65.693 1.00 15.23 97 GLU C CA 1
ATOM 6038 C C . GLU C 1 97 ? -14.831 -40.744 -64.785 1.00 16.49 97 GLU C C 1
ATOM 6039 O O . GLU C 1 97 ? -14.812 -39.599 -64.310 1.00 16.29 97 GLU C O 1
ATOM 6045 N N . ALA C 1 98 ? -15.824 -41.603 -64.529 1.00 14.45 98 ALA C N 1
ATOM 6046 C CA . ALA C 1 98 ? -16.911 -41.219 -63.637 1.00 14.56 98 ALA C CA 1
ATOM 6047 C C . ALA C 1 98 ? -16.517 -41.240 -62.159 1.00 15.07 98 ALA C C 1
ATOM 6048 O O . ALA C 1 98 ? -17.207 -40.676 -61.308 1.00 15.51 98 ALA C O 1
ATOM 6050 N N . ASN C 1 99 ? -15.396 -41.886 -61.848 1.00 13.47 99 ASN C N 1
ATOM 6051 C CA . ASN C 1 99 ? -14.921 -42.035 -60.481 1.00 11.70 99 ASN C CA 1
ATOM 6052 C C . ASN C 1 99 ? -15.882 -42.807 -59.558 1.00 10.60 99 ASN C C 1
ATOM 6053 O O . ASN C 1 99 ? -16.198 -42.356 -58.458 1.00 12.65 99 ASN C O 1
ATOM 6058 N N . ILE C 1 100 ? -16.317 -43.971 -60.039 1.00 12.37 100 ILE C N 1
ATOM 6059 C CA . ILE C 1 100 ? -17.158 -44.846 -59.221 1.00 13.20 100 ILE C CA 1
ATOM 6060 C C . ILE C 1 100 ? -16.479 -46.211 -59.196 1.00 11.81 100 ILE C C 1
ATOM 6061 O O . ILE C 1 100 ? -15.378 -46.382 -59.775 1.00 14.41 100 ILE C O 1
ATOM 6066 N N . CYS C 1 101 ? -17.092 -47.161 -58.495 1.00 11.10 101 CYS C N 1
ATOM 6067 C CA . CYS C 1 101 ? -16.542 -48.502 -58.386 1.00 13.02 101 CYS C CA 1
ATOM 6068 C C . CYS C 1 101 ? -17.078 -49.446 -59.445 1.00 12.38 101 CYS C C 1
ATOM 6069 O O . CYS C 1 101 ? -18.296 -49.541 -59.641 1.00 11.80 101 CYS C O 1
ATOM 6072 N N . TYR C 1 102 ? -16.187 -50.155 -60.114 1.00 11.95 102 TYR C N 1
ATOM 6073 C CA . TYR C 1 102 ? -16.547 -51.122 -61.139 1.00 11.10 102 TYR C CA 1
ATOM 6074 C C . TYR C 1 102 ? -16.240 -52.527 -60.638 1.00 12.14 102 TYR C C 1
ATOM 6075 O O . TYR C 1 102 ? -15.076 -52.845 -60.348 1.00 12.16 102 TYR C O 1
ATOM 6084 N N . VAL C 1 103 ? -17.267 -53.367 -60.492 1.00 10.99 103 VAL C N 1
ATOM 6085 C CA . VAL C 1 103 ? -17.047 -54.750 -60.074 1.00 11.16 103 VAL C CA 1
ATOM 6086 C C . VAL C 1 103 ? -16.961 -55.588 -61.340 1.00 11.26 103 VAL C C 1
ATOM 6087 O O . VAL C 1 103 ? -17.925 -55.692 -62.114 1.00 11.01 103 VAL C O 1
ATOM 6091 N N A ILE C 1 104 ? -15.789 -56.182 -61.572 0.50 11.68 104 ILE C N 1
ATOM 6092 N N B ILE C 1 104 ? -15.789 -56.184 -61.570 0.50 11.70 104 ILE C N 1
ATOM 6093 C CA A ILE C 1 104 ? -15.572 -57.014 -62.749 0.50 12.53 104 ILE C CA 1
ATOM 6094 C CA B ILE C 1 104 ? -15.567 -57.015 -62.747 0.50 12.52 104 ILE C CA 1
ATOM 6095 C C A ILE C 1 104 ? -16.076 -58.432 -62.489 0.50 12.51 104 ILE C C 1
ATOM 6096 C C B ILE C 1 104 ? -16.078 -58.433 -62.487 0.50 12.52 104 ILE C C 1
ATOM 6097 O O A ILE C 1 104 ? -15.807 -59.005 -61.428 0.50 14.52 104 ILE C O 1
ATOM 6098 O O B ILE C 1 104 ? -15.812 -59.006 -61.426 0.50 14.53 104 ILE C O 1
ATOM 6107 N N . SER C 1 105 ? -16.842 -58.972 -63.430 1.00 13.61 105 SER C N 1
ATOM 6108 C CA . SER C 1 105 ? -17.401 -60.322 -63.308 1.00 14.18 105 SER C CA 1
ATOM 6109 C C . SER C 1 105 ? -16.346 -61.405 -63.385 1.00 17.90 105 SER C C 1
ATOM 6110 O O . SER C 1 105 ? -15.279 -61.214 -63.953 1.00 16.48 105 SER C O 1
ATOM 6113 N N . SER C 1 106 ? -16.698 -62.570 -62.835 1.00 17.23 106 SER C N 1
ATOM 6114 C CA . SER C 1 106 ? -15.843 -63.735 -62.867 1.00 20.88 106 SER C CA 1
ATOM 6115 C C . SER C 1 106 ? -15.788 -64.328 -64.286 1.00 21.16 106 SER C C 1
ATOM 6116 O O . SER C 1 106 ? -14.973 -65.214 -64.585 1.00 22.67 106 SER C O 1
ATOM 6119 N N . TYR C 1 107 ? -16.650 -63.843 -65.169 1.00 18.94 107 TYR C N 1
ATOM 6120 C CA . TYR C 1 107 ? -16.704 -64.310 -66.548 1.00 16.78 107 TYR C CA 1
ATOM 6121 C C . TYR C 1 107 ? -16.627 -63.157 -67.532 1.00 15.49 107 TYR C C 1
ATOM 6122 O O . TYR C 1 107 ? -17.525 -62.965 -68.352 1.00 18.04 107 TYR C O 1
ATOM 6131 N N . ALA C 1 108 ? -15.545 -62.401 -67.462 1.00 16.97 108 ALA C N 1
ATOM 6132 C CA . ALA C 1 108 ? -15.357 -61.268 -68.373 1.00 16.21 108 ALA C CA 1
ATOM 6133 C C . ALA C 1 108 ? -14.856 -61.732 -69.735 1.00 17.33 108 ALA C C 1
ATOM 6134 O O . ALA C 1 108 ? -14.232 -62.813 -69.862 1.00 19.60 108 ALA C O 1
ATOM 6136 N N . SER C 1 109 ? -15.153 -60.934 -70.758 1.00 17.00 109 SER C N 1
ATOM 6137 C CA . SER C 1 109 ? -14.722 -61.200 -72.130 1.00 18.88 109 SER C CA 1
ATOM 6138 C C . SER C 1 109 ? -13.224 -60.998 -72.292 1.00 21.70 109 SER C C 1
ATOM 6139 O O . SER C 1 109 ? -12.595 -61.657 -73.130 1.00 25.64 109 SER C O 1
ATOM 6142 N N . TYR C 1 110 ? -12.670 -60.066 -71.531 1.00 19.00 110 TYR C N 1
ATOM 6143 C CA . TYR C 1 110 ? -11.233 -59.762 -71.573 1.00 18.42 110 TYR C CA 1
ATOM 6144 C C . TYR C 1 110 ? -10.548 -60.131 -70.266 1.00 21.15 110 TYR C C 1
ATOM 6145 O O . TYR C 1 110 ? -11.159 -60.178 -69.197 1.00 22.15 110 TYR C O 1
ATOM 6154 N N . SER C 1 111 ? -9.242 -60.384 -70.348 1.00 24.88 111 SER C N 1
ATOM 6155 C CA . SER C 1 111 ? -8.473 -60.757 -69.175 1.00 22.94 111 SER C CA 1
ATOM 6156 C C . SER C 1 111 ? -8.385 -59.586 -68.223 1.00 20.61 111 SER C C 1
ATOM 6157 O O . SER C 1 111 ? -8.534 -58.428 -68.634 1.00 21.69 111 SER C O 1
ATOM 6160 N N . LEU C 1 112 ? -8.166 -59.876 -66.948 1.00 20.05 112 LEU C N 1
ATOM 6161 C CA . LEU C 1 112 ? -8.038 -58.830 -65.957 1.00 20.77 112 LEU C CA 1
ATOM 6162 C C . LEU C 1 112 ? -6.911 -57.860 -66.297 1.00 22.58 112 LEU C C 1
ATOM 6163 O O . LEU C 1 112 ? -7.030 -56.661 -66.053 1.00 19.96 112 LEU C O 1
ATOM 6168 N N . GLU C 1 113 ? -5.825 -58.393 -66.860 1.00 23.90 113 GLU C N 1
ATOM 6169 C CA . GLU C 1 113 ? -4.677 -57.581 -67.247 1.00 25.98 113 GLU C CA 1
ATOM 6170 C C . GLU C 1 113 ? -5.075 -56.554 -68.292 1.00 21.49 113 GLU C C 1
ATOM 6171 O O . GLU C 1 113 ? -4.707 -55.392 -68.197 1.00 23.68 113 GLU C O 1
ATOM 6177 N N . ASP C 1 114 ? -5.802 -56.997 -69.309 1.00 23.33 114 ASP C N 1
ATOM 6178 C CA . ASP C 1 114 ? -6.220 -56.092 -70.369 1.00 21.87 114 ASP C CA 1
ATOM 6179 C C . ASP C 1 114 ? -7.199 -55.037 -69.860 1.00 23.82 114 ASP C C 1
ATOM 6180 O O . ASP C 1 114 ? -7.200 -53.912 -70.343 1.00 22.11 114 ASP C O 1
ATOM 6185 N N . ILE C 1 115 ? -8.014 -55.398 -68.873 1.00 21.04 115 ILE C N 1
ATOM 6186 C CA . ILE C 1 115 ? -8.996 -54.453 -68.340 1.00 20.33 115 ILE C CA 1
ATOM 6187 C C . ILE C 1 115 ? -8.304 -53.392 -67.516 1.00 19.28 115 ILE C C 1
ATOM 6188 O O . ILE C 1 115 ? -8.560 -52.191 -67.686 1.00 18.80 115 ILE C O 1
ATOM 6193 N N . VAL C 1 116 ? -7.405 -53.817 -66.629 1.00 19.70 116 VAL C N 1
ATOM 6194 C CA . VAL C 1 116 ? -6.680 -52.876 -65.799 1.00 19.82 116 VAL C CA 1
ATOM 6195 C C . VAL C 1 116 ? -5.801 -51.942 -66.642 1.00 19.18 116 VAL C C 1
ATOM 6196 O O . VAL C 1 116 ? -5.719 -50.741 -66.366 1.00 20.91 116 VAL C O 1
ATOM 6200 N N . ALA C 1 117 ? -5.159 -52.490 -67.672 1.00 21.03 117 ALA C N 1
ATOM 6201 C CA . ALA C 1 117 ? -4.293 -51.678 -68.531 1.00 22.63 117 ALA C CA 1
ATOM 6202 C C . ALA C 1 117 ? -5.090 -50.595 -69.260 1.00 24.20 117 ALA C C 1
ATOM 6203 O O . ALA C 1 117 ? -4.559 -49.515 -69.548 1.00 24.21 117 ALA C O 1
ATOM 6205 N N . ALA C 1 118 ? -6.360 -50.875 -69.548 1.00 21.49 118 ALA C N 1
ATOM 6206 C CA . ALA C 1 118 ? -7.216 -49.904 -70.226 1.00 21.14 118 ALA C CA 1
ATOM 6207 C C . ALA C 1 118 ? -7.546 -48.689 -69.350 1.00 19.10 118 ALA C C 1
ATOM 6208 O O . ALA C 1 118 ? -7.793 -47.612 -69.881 1.00 20.58 118 ALA C O 1
ATOM 6210 N N . ALA C 1 119 ? -7.528 -48.843 -68.031 1.00 18.58 119 ALA C N 1
ATOM 6211 C CA . ALA C 1 119 ? -7.829 -47.746 -67.125 1.00 18.49 119 ALA C CA 1
ATOM 6212 C C . ALA C 1 119 ? -7.129 -48.031 -65.821 1.00 19.78 119 ALA C C 1
ATOM 6213 O O . ALA C 1 119 ? -7.747 -48.326 -64.813 1.00 20.01 119 ALA C O 1
ATOM 6215 N N . PRO C 1 120 ? -5.798 -47.875 -65.803 1.00 20.64 120 PRO C N 1
ATOM 6216 C CA . PRO C 1 120 ? -4.993 -48.140 -64.612 1.00 21.66 120 PRO C CA 1
ATOM 6217 C C . PRO C 1 120 ? -5.425 -47.563 -63.275 1.00 18.76 120 PRO C C 1
ATOM 6218 O O . PRO C 1 120 ? -5.293 -48.225 -62.248 1.00 23.76 120 PRO C O 1
ATOM 6222 N N . GLU C 1 121 ? -5.960 -46.343 -63.272 1.00 19.99 121 GLU C N 1
ATOM 6223 C CA . GLU C 1 121 ? -6.324 -45.674 -62.036 1.00 21.68 121 GLU C CA 1
ATOM 6224 C C . GLU C 1 121 ? -7.747 -45.942 -61.549 1.00 18.95 121 GLU C C 1
ATOM 6225 O O . GLU C 1 121 ? -8.146 -45.395 -60.528 1.00 21.53 121 GLU C O 1
ATOM 6231 N N . GLY C 1 122 ? -8.488 -46.776 -62.262 1.00 19.05 122 GLY C N 1
ATOM 6232 C CA . GLY C 1 122 ? -9.869 -47.007 -61.842 1.00 19.03 122 GLY C CA 1
ATOM 6233 C C . GLY C 1 122 ? -10.027 -47.798 -60.555 1.00 16.99 122 GLY C C 1
ATOM 6234 O O . GLY C 1 122 ? -9.197 -48.651 -60.233 1.00 18.16 122 GLY C O 1
ATOM 6235 N N . PHE C 1 123 ? -11.091 -47.502 -59.809 1.00 14.12 123 PHE C N 1
ATOM 6236 C CA . PHE C 1 123 ? -11.431 -48.184 -58.567 1.00 13.66 123 PHE C CA 1
ATOM 6237 C C . PHE C 1 123 ? -12.245 -49.427 -58.985 1.00 15.51 123 PHE C C 1
ATOM 6238 O O . PHE C 1 123 ? -13.341 -49.305 -59.580 1.00 13.61 123 PHE C O 1
ATOM 6246 N N . ARG C 1 124 ? -11.721 -50.615 -58.656 1.00 13.12 124 ARG C N 1
ATOM 6247 C CA . ARG C 1 124 ? -12.361 -51.859 -59.085 1.00 13.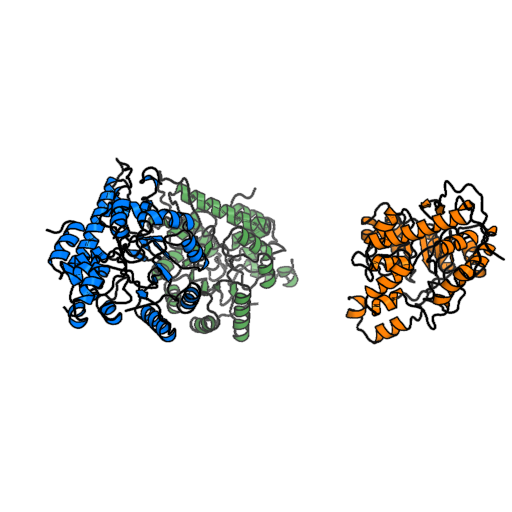97 124 ARG C CA 1
ATOM 6248 C C . ARG C 1 124 ? -12.385 -52.924 -58.036 1.00 13.10 124 ARG C C 1
ATOM 6249 O O . ARG C 1 124 ? -11.499 -52.990 -57.181 1.00 13.87 124 ARG C O 1
ATOM 6257 N N . TRP C 1 125 ? -13.442 -53.740 -58.098 1.00 11.47 125 TRP C N 1
ATOM 6258 C CA . TRP C 1 125 ? -13.580 -54.918 -57.227 1.00 11.19 125 TRP C CA 1
ATOM 6259 C C . TRP C 1 125 ? -13.637 -56.083 -58.207 1.00 10.24 125 TRP C C 1
ATOM 6260 O O . TRP C 1 125 ? -13.885 -55.919 -59.393 1.00 11.97 125 TRP C O 1
ATOM 6271 N N . PHE C 1 126 ? -13.406 -57.306 -57.703 1.00 11.45 126 PHE C N 1
ATOM 6272 C CA . PHE C 1 126 ? -13.433 -58.473 -58.569 1.00 11.87 126 PHE C CA 1
ATOM 6273 C C . PHE C 1 126 ? -14.375 -59.514 -57.977 1.00 10.46 126 PHE C C 1
ATOM 6274 O O . PHE C 1 126 ? -14.255 -59.854 -56.804 1.00 12.05 126 PHE C O 1
ATOM 6282 N N . GLN C 1 127 ? -15.314 -59.981 -58.806 1.00 11.36 127 GLN C N 1
ATOM 6283 C CA . GLN C 1 127 ? -16.241 -61.028 -58.382 1.00 13.57 127 GLN C CA 1
ATOM 6284 C C . GLN C 1 127 ? -15.653 -62.318 -58.849 1.00 21.37 127 GLN C C 1
ATOM 6285 O O . GLN C 1 127 ? -15.458 -62.518 -60.054 1.00 23.99 127 GLN C O 1
ATOM 6291 N N . LEU C 1 128 ? -15.404 -63.207 -57.906 1.00 21.68 128 LEU C N 1
ATOM 6292 C CA . LEU C 1 128 ? -14.833 -64.491 -58.248 1.00 25.63 128 LEU C CA 1
ATOM 6293 C C . LEU C 1 128 ? -15.703 -65.660 -57.824 1.00 20.29 128 LEU C C 1
ATOM 6294 O O . LEU C 1 128 ? -16.119 -65.730 -56.675 1.00 20.72 128 LEU C O 1
ATOM 6299 N N . TYR C 1 129 ? -16.004 -66.551 -58.761 1.00 28.80 129 TYR C N 1
ATOM 6300 C CA . TYR C 1 129 ? -16.755 -67.754 -58.440 1.00 32.95 129 TYR C CA 1
ATOM 6301 C C . TYR C 1 129 ? -15.658 -68.748 -58.035 1.00 36.94 129 TYR C C 1
ATOM 6302 O O . TYR C 1 129 ? -14.791 -69.085 -58.845 1.00 39.56 129 TYR C O 1
ATOM 6311 N N . MET C 1 130 ? -15.672 -69.179 -56.775 1.00 39.36 130 MET C N 1
ATOM 6312 C CA . MET C 1 130 ? -14.666 -70.109 -56.263 1.00 43.23 130 MET C CA 1
ATOM 6313 C C . MET C 1 130 ? -14.771 -71.483 -56.909 1.00 45.19 130 MET C C 1
ATOM 6314 O O . MET C 1 130 ? -15.845 -71.896 -57.339 1.00 45.39 130 MET C O 1
ATOM 6319 N N . LYS C 1 131 ? -13.650 -72.188 -56.977 1.00 46.11 131 LYS C N 1
ATOM 6320 C CA . LYS C 1 131 ? -13.652 -73.518 -57.560 1.00 49.12 131 LYS C CA 1
ATOM 6321 C C . LYS C 1 131 ? -13.121 -74.551 -56.576 1.00 49.83 131 LYS C C 1
ATOM 6322 O O . LYS C 1 131 ? -12.575 -74.202 -55.534 1.00 49.37 131 LYS C O 1
ATOM 6328 N N . SER C 1 132 ? -13.309 -75.826 -56.906 1.00 51.16 132 SER C N 1
ATOM 6329 C CA . SER C 1 132 ? -12.876 -76.925 -56.048 1.00 51.93 132 SER C CA 1
ATOM 6330 C C . SER C 1 132 ? -11.408 -76.825 -55.640 1.00 52.03 132 SER C C 1
ATOM 6331 O O . SER C 1 132 ? -11.059 -77.018 -54.470 1.00 52.12 132 SER C O 1
ATOM 6334 N N . ASP C 1 133 ? -10.560 -76.525 -56.620 1.00 51.07 133 ASP C N 1
ATOM 6335 C CA . ASP C 1 133 ? -9.117 -76.417 -56.423 1.00 50.88 133 ASP C CA 1
ATOM 6336 C C . ASP C 1 133 ? -8.687 -75.137 -55.699 1.00 49.84 133 ASP C C 1
ATOM 6337 O O . ASP C 1 133 ? -8.760 -74.043 -56.262 1.00 47.36 133 ASP C O 1
ATOM 6342 N N . TRP C 1 134 ? -8.227 -75.274 -54.458 1.00 49.54 134 TRP C N 1
ATOM 6343 C CA . TRP C 1 134 ? -7.791 -74.107 -53.704 1.00 50.47 134 TRP C CA 1
ATOM 6344 C C . TRP C 1 134 ? -6.439 -73.559 -54.154 1.00 51.32 134 TRP C C 1
ATOM 6345 O O . TRP C 1 134 ? -5.995 -72.510 -53.681 1.00 50.43 134 TRP C O 1
ATOM 6356 N N . ASP C 1 135 ? -5.784 -74.264 -55.071 1.00 50.25 135 ASP C N 1
ATOM 6357 C CA . ASP C 1 135 ? -4.512 -73.782 -55.594 1.00 50.02 135 ASP C CA 1
ATOM 6358 C C . ASP C 1 135 ? -4.864 -72.725 -56.625 1.00 47.75 135 ASP C C 1
ATOM 6359 O O . ASP C 1 135 ? -4.244 -71.663 -56.675 1.00 45.43 135 ASP C O 1
ATOM 6364 N N . PHE C 1 136 ? -5.870 -73.029 -57.440 1.00 45.00 136 PHE C N 1
ATOM 6365 C CA . PHE C 1 136 ? -6.342 -72.107 -58.462 1.00 44.46 136 PHE C CA 1
ATOM 6366 C C . PHE C 1 136 ? -6.944 -70.880 -57.784 1.00 43.10 136 PHE C C 1
ATOM 6367 O O . PHE C 1 136 ? -6.761 -69.754 -58.241 1.00 41.12 136 PHE C O 1
ATOM 6375 N N . ASN C 1 137 ? -7.663 -71.106 -56.690 1.00 40.87 137 ASN C N 1
ATOM 6376 C CA . ASN C 1 137 ? -8.293 -70.007 -55.973 1.00 38.31 137 ASN C CA 1
ATOM 6377 C C . ASN C 1 137 ? -7.256 -69.035 -55.430 1.00 36.80 137 ASN C C 1
ATOM 6378 O O . ASN C 1 137 ? -7.394 -67.826 -55.604 1.00 34.47 137 ASN C O 1
ATOM 6383 N N . LYS C 1 138 ? -6.213 -69.542 -54.779 1.00 34.05 138 LYS C N 1
ATOM 6384 C CA . LYS C 1 138 ? -5.220 -68.635 -54.233 1.00 35.15 138 LYS C CA 1
ATOM 6385 C C . LYS C 1 138 ? -4.417 -67.926 -55.317 1.00 34.39 138 LYS C C 1
ATOM 6386 O O . LYS C 1 138 ? -3.976 -66.794 -55.123 1.00 31.07 138 LYS C O 1
ATOM 6392 N N . GLN C 1 139 ? -4.247 -68.576 -56.461 1.00 33.92 139 GLN C N 1
ATOM 6393 C CA . GLN C 1 139 ? -3.529 -67.960 -57.573 1.00 33.70 139 GLN C CA 1
ATOM 6394 C C . GLN C 1 139 ? -4.392 -66.848 -58.179 1.00 32.05 139 GLN C C 1
ATOM 6395 O O . GLN C 1 139 ? -3.882 -65.779 -58.538 1.00 26.77 139 GLN C O 1
ATOM 6401 N N . MET C 1 140 ? -5.690 -67.112 -58.316 1.00 30.17 140 MET C N 1
ATOM 6402 C CA . MET C 1 140 ? -6.617 -66.120 -58.855 1.00 30.39 140 MET C CA 1
ATOM 6403 C C . MET C 1 140 ? -6.677 -64.905 -57.922 1.00 28.45 140 MET C C 1
ATOM 6404 O O . MET C 1 140 ? -6.673 -63.748 -58.365 1.00 25.90 140 MET C O 1
ATOM 6409 N N . VAL C 1 141 ? -6.744 -65.167 -56.626 1.00 27.19 141 VAL C N 1
ATOM 6410 C CA . VAL C 1 141 ? -6.823 -64.084 -55.665 1.00 27.31 141 VAL C CA 1
ATOM 6411 C C . VAL C 1 141 ? -5.543 -63.271 -55.680 1.00 28.31 141 VAL C C 1
ATOM 6412 O O . VAL C 1 141 ? -5.580 -62.035 -55.645 1.00 26.66 141 VAL C O 1
ATOM 6416 N N . GLN C 1 142 ? -4.403 -63.952 -55.736 1.00 26.27 142 GLN C N 1
ATOM 6417 C CA . GLN C 1 142 ? -3.152 -63.220 -55.753 1.00 25.32 142 GLN C CA 1
ATOM 6418 C C . GLN C 1 142 ? -3.034 -62.398 -57.039 1.00 20.95 142 GLN C C 1
ATOM 6419 O O . GLN C 1 142 ? -2.469 -61.303 -57.003 1.00 23.96 142 GLN C O 1
ATOM 6425 N N . ARG C 1 143 ? -3.411 -62.739 -58.039 1.00 19.80 143 ARG C N 1
ATOM 6426 C CA . ARG C 1 143 ? -3.459 -62.057 -59.340 1.00 20.85 143 ARG C CA 1
ATOM 6427 C C . ARG C 1 143 ? -4.279 -60.766 -59.164 1.00 22.04 143 ARG C C 1
ATOM 6428 O O . ARG C 1 143 ? -3.898 -59.701 -59.649 1.00 22.30 143 ARG C O 1
ATOM 6436 N N . ALA C 1 144 ? -5.542 -61.011 -58.645 1.00 21.42 144 ALA C N 1
ATOM 6437 C CA . ALA C 1 144 ? -6.419 -59.848 -58.427 1.00 21.82 144 ALA C CA 1
ATOM 6438 C C . ALA C 1 144 ? -5.755 -58.804 -57.561 1.00 19.11 144 ALA C C 1
ATOM 6439 O O . ALA C 1 144 ? -5.812 -57.602 -57.864 1.00 18.97 144 ALA C O 1
ATOM 6441 N N . GLU C 1 145 ? -5.130 -59.245 -56.474 1.00 19.37 145 GLU C N 1
ATOM 6442 C CA . GLU C 1 145 ? -4.428 -58.348 -55.572 1.00 21.34 145 GLU C CA 1
ATOM 6443 C C . GLU C 1 145 ? -3.295 -57.639 -56.317 1.00 20.77 145 GLU C C 1
ATOM 6444 O O . GLU C 1 145 ? -3.136 -56.437 -56.209 1.00 21.06 145 GLU C O 1
ATOM 6450 N N . ALA C 1 146 ? -2.523 -58.395 -57.086 1.00 20.16 146 ALA C N 1
ATOM 6451 C CA . ALA C 1 146 ? -1.398 -57.824 -57.845 1.00 19.62 146 ALA C CA 1
ATOM 6452 C C . ALA C 1 146 ? -1.857 -56.821 -58.904 1.00 22.38 146 ALA C C 1
ATOM 6453 O O . ALA C 1 146 ? -1.120 -55.888 -59.264 1.00 23.07 146 ALA C O 1
ATOM 6455 N N . LEU C 1 147 ? -3.071 -57.007 -59.410 1.00 19.78 147 LEU C N 1
ATOM 6456 C CA . LEU C 1 147 ? -3.599 -56.095 -60.415 1.00 21.16 147 LEU C CA 1
ATOM 6457 C C . LEU C 1 147 ? -4.310 -54.877 -59.802 1.00 19.97 147 LEU C C 1
ATOM 6458 O O . LEU C 1 147 ? -4.900 -54.084 -60.533 1.00 24.65 147 LEU C O 1
ATOM 6463 N N . GLY C 1 148 ? -4.256 -54.732 -58.480 1.00 16.65 148 GLY C N 1
ATOM 6464 C CA . GLY C 1 148 ? -4.829 -53.571 -57.833 1.00 15.38 148 GLY C CA 1
ATOM 6465 C C . GLY C 1 148 ? -6.320 -53.589 -57.524 1.00 17.58 148 GLY C C 1
ATOM 6466 O O . GLY C 1 148 ? -6.890 -52.531 -57.249 1.00 17.65 148 GLY C O 1
ATOM 6467 N N . PHE C 1 149 ? -6.955 -54.759 -57.562 1.00 16.54 149 PHE C N 1
ATOM 6468 C CA . PHE C 1 149 ? -8.376 -54.801 -57.200 1.00 15.09 149 PHE C CA 1
ATOM 6469 C C . PHE C 1 149 ? -8.477 -54.526 -55.711 1.00 15.87 149 PHE C C 1
ATOM 6470 O O . PHE C 1 149 ? -7.609 -54.943 -54.943 1.00 16.43 149 PHE C O 1
ATOM 6478 N N . LYS C 1 150 ? -9.542 -53.854 -55.265 1.00 13.90 150 LYS C N 1
ATOM 6479 C CA . LYS C 1 150 ? -9.656 -53.445 -53.873 1.00 12.71 150 LYS C CA 1
ATOM 6480 C C . LYS C 1 150 ? -10.623 -54.175 -52.958 1.00 11.99 150 LYS C C 1
ATOM 6481 O O . LYS C 1 150 ? -10.742 -53.843 -51.800 1.00 14.30 150 LYS C O 1
ATOM 6487 N N . ALA C 1 151 ? -11.374 -55.113 -53.535 1.00 13.24 151 ALA C N 1
ATOM 6488 C CA . ALA C 1 151 ? -12.258 -55.971 -52.737 1.00 13.52 151 ALA C CA 1
ATOM 6489 C C . ALA C 1 151 ? -12.607 -57.168 -53.588 1.00 12.16 151 ALA C C 1
ATOM 6490 O O . ALA C 1 151 ? -12.480 -57.135 -54.795 1.00 12.50 151 ALA C O 1
ATOM 6492 N N . LEU C 1 152 ? -13.031 -58.246 -52.907 1.00 11.66 152 LEU C N 1
ATOM 6493 C CA . LEU C 1 152 ? -13.460 -59.477 -53.565 1.00 12.53 152 LEU C CA 1
ATOM 6494 C C . LEU C 1 152 ? -14.944 -59.642 -53.294 1.00 11.12 152 LEU C C 1
ATOM 6495 O O . LEU C 1 152 ? -15.375 -59.545 -52.152 1.00 14.34 152 LEU C O 1
ATOM 6500 N N . VAL C 1 153 ? -15.704 -59.869 -54.375 1.00 11.09 153 VAL C N 1
ATOM 6501 C CA . VAL C 1 153 ? -17.145 -60.071 -54.243 1.00 11.76 153 VAL C CA 1
ATOM 6502 C C . VAL C 1 153 ? -17.429 -61.544 -54.461 1.00 11.49 153 VAL C C 1
ATOM 6503 O O . VAL C 1 153 ? -16.990 -62.129 -55.441 1.00 13.46 153 VAL C O 1
ATOM 6507 N N . ILE C 1 154 ? -18.109 -62.154 -53.500 1.00 10.80 154 ILE C N 1
ATOM 6508 C CA . ILE C 1 154 ? -18.512 -63.544 -53.646 1.00 10.28 154 ILE C CA 1
ATOM 6509 C C . ILE C 1 154 ? -20.040 -63.501 -53.815 1.00 9.53 154 ILE C C 1
ATOM 6510 O O . ILE C 1 154 ? -20.753 -63.031 -52.922 1.00 10.16 154 ILE C O 1
ATOM 6515 N N . THR C 1 155 ? -20.494 -63.955 -54.975 1.00 9.89 155 THR C N 1
ATOM 6516 C CA . THR C 1 155 ? -21.936 -64.025 -55.265 1.00 10.90 155 THR C CA 1
ATOM 6517 C C . THR C 1 155 ? -22.388 -65.375 -54.762 1.00 10.40 155 THR C C 1
ATOM 6518 O O . THR C 1 155 ? -21.851 -66.423 -55.192 1.00 12.84 155 THR C O 1
ATOM 6522 N N . ILE C 1 156 ? -23.402 -65.358 -53.888 1.00 9.33 156 ILE C N 1
ATOM 6523 C CA . ILE C 1 156 ? -23.835 -66.573 -53.198 1.00 11.06 156 ILE C CA 1
ATOM 6524 C C . ILE C 1 156 ? -25.145 -67.157 -53.627 1.00 11.06 156 ILE C C 1
ATOM 6525 O O . ILE C 1 156 ? -25.552 -68.188 -53.111 1.00 11.90 156 ILE C O 1
ATOM 6530 N N . ASP C 1 157 ? -25.772 -66.549 -54.630 1.00 10.03 157 ASP C N 1
ATOM 6531 C CA . ASP C 1 157 ? -27.115 -66.980 -55.040 1.00 9.70 157 ASP C CA 1
ATOM 6532 C C . ASP C 1 157 ? -27.119 -67.749 -56.340 1.00 11.03 157 ASP C C 1
ATOM 6533 O O . ASP C 1 157 ? -28.185 -67.970 -56.940 1.00 10.60 157 ASP C O 1
ATOM 6538 N N A THR C 1 158 ? -25.938 -68.221 -56.744 0.50 10.10 158 THR C N 1
ATOM 6539 N N B THR C 1 158 ? -25.938 -68.224 -56.729 0.50 10.40 158 THR C N 1
ATOM 6540 C CA A THR C 1 158 ? -25.774 -68.953 -57.996 0.50 10.24 158 THR C CA 1
ATOM 6541 C CA B THR C 1 158 ? -25.780 -68.962 -57.966 0.50 11.83 158 THR C CA 1
ATOM 6542 C C A THR C 1 158 ? -25.043 -70.305 -57.873 0.50 12.51 158 THR C C 1
ATOM 6543 C C B THR C 1 158 ? -25.039 -70.297 -57.856 0.50 12.65 158 THR C C 1
ATOM 6544 O O A THR C 1 158 ? -24.110 -70.572 -58.613 0.50 14.80 158 THR C O 1
ATOM 6545 O O B THR C 1 158 ? -24.094 -70.545 -58.587 0.50 14.83 158 THR C O 1
ATOM 6552 N N . PRO C 1 159 ? -25.464 -71.166 -56.930 1.00 13.19 159 PRO C N 1
ATOM 6553 C CA . PRO C 1 159 ? -24.813 -72.482 -56.783 1.00 13.21 159 PRO C CA 1
ATOM 6554 C C . PRO C 1 159 ? -25.056 -73.256 -58.101 1.00 15.68 159 PRO C C 1
ATOM 6555 O O . PRO C 1 159 ? -24.255 -74.115 -58.501 1.00 16.62 159 PRO C O 1
ATOM 6559 N N . VAL C 1 160 ? -26.186 -72.977 -58.758 1.00 12.78 160 VAL C N 1
ATOM 6560 C CA . VAL C 1 160 ? -26.500 -73.504 -60.095 1.00 12.67 160 VAL C CA 1
ATOM 6561 C C . VAL C 1 160 ? -27.115 -72.308 -60.832 1.00 12.14 160 VAL C C 1
ATOM 6562 O O . VAL C 1 160 ? -27.514 -71.320 -60.203 1.00 11.58 160 VAL C O 1
ATOM 6566 N N . LEU C 1 161 ? -27.170 -72.377 -62.149 1.00 14.01 161 LEU C N 1
ATOM 6567 C CA . LEU C 1 161 ? -27.745 -71.268 -62.901 1.00 13.11 161 LEU C CA 1
ATOM 6568 C C . LEU C 1 161 ? -29.262 -71.278 -62.845 1.00 12.36 161 LEU C C 1
ATOM 6569 O O . LEU C 1 161 ? -29.893 -72.326 -62.805 1.00 13.78 161 LEU C O 1
ATOM 6574 N N . GLY C 1 162 ? -29.839 -70.081 -62.846 1.00 11.32 162 GLY C N 1
ATOM 6575 C CA . GLY C 1 162 ? -31.294 -69.965 -62.885 1.00 11.41 162 GLY C CA 1
ATOM 6576 C C . GLY C 1 162 ? -31.849 -70.504 -64.207 1.00 10.94 162 GLY C C 1
ATOM 6577 O O . GLY C 1 162 ? -31.125 -70.658 -65.195 1.00 12.90 162 GLY C O 1
ATOM 6578 N N . ASN C 1 163 ? -33.149 -70.776 -64.220 1.00 11.08 163 ASN C N 1
ATOM 6579 C CA . ASN C 1 163 ? -33.844 -71.364 -65.374 1.00 12.18 163 ASN C CA 1
ATOM 6580 C C . ASN C 1 163 ? -34.480 -70.252 -66.197 1.00 12.89 163 ASN C C 1
ATOM 6581 O O . ASN C 1 163 ? -35.583 -69.799 -65.938 1.00 12.16 163 ASN C O 1
ATOM 6586 N N . ARG C 1 164 ? -33.761 -69.821 -67.221 1.00 13.78 164 ARG C N 1
ATOM 6587 C CA . ARG C 1 164 ? -34.187 -68.687 -68.064 1.00 13.49 164 ARG C CA 1
ATOM 6588 C C . ARG C 1 164 ? -34.743 -69.279 -69.334 1.00 12.29 164 ARG C C 1
ATOM 6589 O O . ARG C 1 164 ? -33.975 -69.747 -70.227 1.00 14.63 164 ARG C O 1
ATOM 6597 N N . ARG C 1 165 ? -36.065 -69.279 -69.431 1.00 12.34 165 ARG C N 1
ATOM 6598 C CA . ARG C 1 165 ? -36.763 -69.948 -70.538 1.00 12.51 165 ARG C CA 1
ATOM 6599 C C . ARG C 1 165 ? -36.364 -69.517 -71.936 1.00 13.30 165 ARG C C 1
ATOM 6600 O O . ARG C 1 165 ? -36.156 -70.374 -72.810 1.00 15.30 165 ARG C O 1
ATOM 6608 N N . ARG C 1 166 ? -36.233 -68.216 -72.155 1.00 15.10 166 ARG C N 1
ATOM 6609 C CA . ARG C 1 166 ? -35.870 -67.766 -73.491 1.00 14.44 166 ARG C CA 1
ATOM 6610 C C . ARG C 1 166 ? -34.470 -68.247 -73.869 1.00 16.38 166 ARG C C 1
ATOM 6611 O O . ARG C 1 166 ? -34.279 -68.735 -74.983 1.00 17.01 166 ARG C O 1
ATOM 6619 N N . ASP C 1 167 ? -33.492 -68.153 -72.977 1.00 16.09 167 ASP C N 1
ATOM 6620 C CA . ASP C 1 167 ? -32.136 -68.637 -73.272 1.00 17.36 167 ASP C CA 1
ATOM 6621 C C . ASP C 1 167 ? -32.207 -70.128 -73.622 1.00 19.88 167 ASP C C 1
ATOM 6622 O O . ASP C 1 167 ? -31.523 -70.601 -74.538 1.00 20.45 167 ASP C O 1
ATOM 6627 N N . LYS C 1 168 ? -33.025 -70.878 -72.884 1.00 18.38 168 LYS C N 1
ATOM 6628 C CA . LYS C 1 168 ? -33.136 -72.312 -73.116 1.00 19.62 168 LYS C CA 1
ATOM 6629 C C . LYS C 1 168 ? -33.685 -72.609 -74.481 1.00 18.20 168 LYS C C 1
ATOM 6630 O O . LYS C 1 168 ? -33.189 -73.526 -75.150 1.00 23.61 168 LYS C O 1
ATOM 6636 N N . ARG C 1 169 ? -34.692 -71.871 -74.908 1.00 19.16 169 ARG C N 1
ATOM 6637 C CA . ARG C 1 169 ? -35.249 -72.134 -76.225 1.00 19.97 169 ARG C CA 1
ATOM 6638 C C . ARG C 1 169 ? -34.177 -71.783 -77.259 1.00 25.55 169 ARG C C 1
ATOM 6639 O O . ARG C 1 169 ? -33.945 -72.545 -78.199 1.00 27.03 169 ARG C O 1
ATOM 6647 N N . ASN C 1 170 ? -33.483 -70.667 -77.064 1.00 21.30 170 ASN C N 1
ATOM 6648 C CA . ASN C 1 170 ? -32.444 -70.270 -78.030 1.00 26.50 170 ASN C CA 1
ATOM 6649 C C . ASN C 1 170 ? -31.288 -71.278 -78.091 1.00 31.40 170 ASN C C 1
ATOM 6650 O O . ASN C 1 170 ? -30.730 -71.529 -79.168 1.00 35.04 170 ASN C O 1
ATOM 6655 N N . GLN C 1 171 ? -30.925 -71.848 -76.946 1.00 34.82 171 GLN C N 1
ATOM 6656 C CA . GLN C 1 171 ? -29.818 -72.799 -76.849 1.00 40.21 171 GLN C CA 1
ATOM 6657 C C . GLN C 1 171 ? -30.091 -74.142 -77.516 1.00 42.58 171 GLN C C 1
ATOM 6658 O O . GLN C 1 171 ? -29.177 -74.773 -78.054 1.00 41.71 171 GLN C O 1
ATOM 6664 N N . LEU C 1 172 ? -31.341 -74.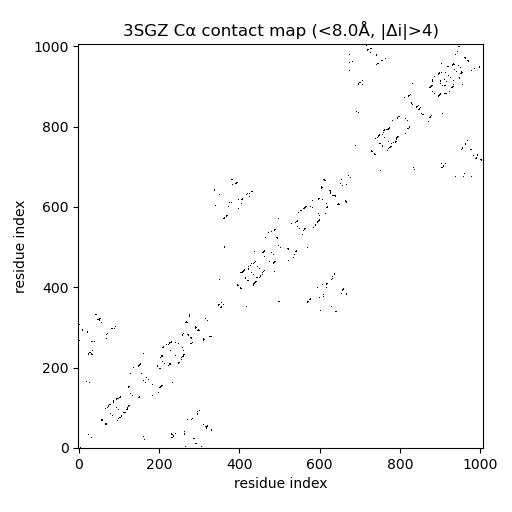590 -77.463 1.00 42.82 172 LEU C N 1
ATOM 6665 C CA . LEU C 1 172 ? -31.707 -75.873 -78.055 1.00 45.07 172 LEU C CA 1
ATOM 6666 C C . LEU C 1 172 ? -31.887 -75.756 -79.560 1.00 46.33 172 LEU C C 1
ATOM 6667 O O . LEU C 1 172 ? -31.775 -76.743 -80.287 1.00 47.02 172 LEU C O 1
ATOM 6672 N N . ASN C 1 173 ? -32.148 -74.542 -80.029 1.00 47.62 173 ASN C N 1
ATOM 6673 C CA . ASN C 1 173 ? -32.348 -74.308 -81.455 1.00 49.23 173 ASN C CA 1
ATOM 6674 C C . ASN C 1 173 ? -31.072 -73.954 -82.221 1.00 50.84 173 ASN C C 1
ATOM 6675 O O . ASN C 1 173 ? -30.985 -74.198 -83.426 1.00 51.63 173 ASN C O 1
ATOM 6680 N N . LEU C 1 174 ? -30.086 -73.391 -81.525 1.00 51.09 174 LEU C N 1
ATOM 6681 C CA . LEU C 1 174 ? -28.842 -72.973 -82.170 1.00 51.88 174 LEU C CA 1
ATOM 6682 C C . LEU C 1 174 ? -27.553 -73.590 -81.635 1.00 52.14 174 LEU C C 1
ATOM 6683 O O . LEU C 1 174 ? -27.410 -73.824 -80.432 1.00 50.47 174 LEU C O 1
ATOM 6688 N N . GLU C 1 175 ? -26.612 -73.833 -82.549 1.00 52.34 175 GLU C N 1
ATOM 6689 C CA . GLU C 1 175 ? -25.305 -74.388 -82.201 1.00 52.87 175 GLU C CA 1
ATOM 6690 C C . GLU C 1 175 ? -24.588 -73.341 -81.345 1.00 52.88 175 GLU C C 1
ATOM 6691 O O . GLU C 1 175 ? -24.659 -72.140 -81.636 1.00 51.22 175 GLU C O 1
ATOM 6697 N N . ALA C 1 176 ? -23.903 -73.794 -80.297 1.00 52.56 176 ALA C N 1
ATOM 6698 C CA . ALA C 1 176 ? -23.188 -72.895 -79.388 1.00 52.61 176 ALA C CA 1
ATOM 6699 C C . ALA C 1 176 ? -22.231 -71.964 -80.128 1.00 52.30 176 ALA C C 1
ATOM 6700 O O . ALA C 1 176 ? -21.951 -70.851 -79.676 1.00 51.35 176 ALA C O 1
ATOM 6702 N N . ASN C 1 177 ? -21.735 -72.427 -81.269 1.00 52.47 177 ASN C N 1
ATOM 6703 C CA . ASN C 1 177 ? -20.807 -71.646 -82.073 1.00 51.42 177 ASN C CA 1
ATOM 6704 C C . ASN C 1 177 ? -21.407 -70.362 -82.657 1.00 51.04 177 ASN C C 1
ATOM 6705 O O . ASN C 1 177 ? -20.683 -69.399 -82.904 1.00 50.29 177 ASN C O 1
ATOM 6710 N N . ILE C 1 178 ? -22.717 -70.341 -82.885 1.00 49.42 178 ILE C N 1
ATOM 6711 C CA . ILE C 1 178 ? -23.338 -69.147 -83.444 1.00 48.88 178 ILE C CA 1
ATOM 6712 C C . ILE C 1 178 ? -24.011 -68.333 -82.347 1.00 49.10 178 ILE C C 1
ATOM 6713 O O . ILE C 1 178 ? -24.196 -67.120 -82.482 1.00 49.20 178 ILE C O 1
ATOM 6718 N N . LEU C 1 179 ? -24.369 -69.008 -81.259 1.00 49.61 179 LEU C N 1
ATOM 6719 C CA . LEU C 1 179 ? -25.015 -68.362 -80.122 1.00 49.67 179 LEU C CA 1
ATOM 6720 C C . LEU C 1 179 ? -23.990 -67.534 -79.341 1.00 50.27 179 LEU C C 1
ATOM 6721 O O . LEU C 1 179 ? -24.309 -66.447 -78.852 1.00 50.49 179 LEU C O 1
ATOM 6726 N N . LYS C 1 180 ? -22.760 -68.046 -79.254 1.00 50.12 180 LYS C N 1
ATOM 6727 C CA . LYS C 1 180 ? -21.675 -67.385 -78.521 1.00 51.33 180 LYS C CA 1
ATOM 6728 C C . LYS C 1 180 ? -20.628 -66.696 -79.405 1.00 53.38 180 LYS C C 1
ATOM 6729 O O . LYS C 1 180 ? -19.653 -66.132 -78.896 1.00 53.83 180 LYS C O 1
ATOM 6735 N N . ALA C 1 181 ? -20.802 -66.751 -80.719 1.00 55.15 181 ALA C N 1
ATOM 6736 C CA . ALA C 1 181 ? -19.838 -66.108 -81.606 1.00 57.27 181 ALA C CA 1
ATOM 6737 C C . ALA C 1 181 ? -20.382 -64.776 -82.093 1.00 58.23 181 ALA C C 1
ATOM 6738 O O . ALA C 1 181 ? -19.773 -63.728 -81.864 1.00 58.37 181 ALA C O 1
ATOM 6740 N N . ALA C 1 182 ? -21.534 -64.831 -82.763 1.00 59.44 182 ALA C N 1
ATOM 6741 C CA . ALA C 1 182 ? -22.198 -63.640 -83.296 1.00 60.74 182 ALA C CA 1
ATOM 6742 C C . ALA C 1 182 ? -23.633 -63.933 -83.725 1.00 61.53 182 ALA C C 1
ATOM 6743 O O . ALA C 1 182 ? -24.479 -63.021 -83.596 1.00 62.41 182 ALA C O 1
ATOM 6745 N N . LEU C 1 198 ? -19.906 -74.408 -69.390 1.00 63.14 198 LEU C N 1
ATOM 6746 C CA . LEU C 1 198 ? -20.822 -74.702 -68.264 1.00 62.37 198 LEU C CA 1
ATOM 6747 C C . LEU C 1 198 ? -20.224 -74.418 -66.892 1.00 62.11 198 LEU C C 1
ATOM 6748 O O . LEU C 1 198 ? -19.001 -74.302 -66.707 1.00 62.39 198 LEU C O 1
ATOM 6750 N N . PHE C 1 199 ? -21.153 -74.336 -65.926 1.00 61.50 199 PHE C N 1
ATOM 6751 C CA . PHE C 1 199 ? -20.991 -73.929 -64.515 1.00 60.02 199 PHE C CA 1
ATOM 6752 C C . PHE C 1 199 ? -20.257 -74.866 -63.583 1.00 60.35 199 PHE C C 1
ATOM 6753 O O . PHE C 1 199 ? -19.074 -75.030 -63.732 1.00 59.60 199 PHE C O 1
ATOM 6761 N N . PRO C 1 200 ? -20.977 -75.549 -62.665 1.00 61.25 200 PRO C N 1
ATOM 6762 C CA . PRO C 1 200 ? -21.613 -75.021 -61.451 1.00 61.13 200 PRO C CA 1
ATOM 6763 C C . PRO C 1 200 ? -21.399 -75.708 -60.052 1.00 61.18 200 PRO C C 1
ATOM 6764 O O . PRO C 1 200 ? -21.591 -76.862 -59.886 1.00 61.57 200 PRO C O 1
ATOM 6768 N N . LYS C 1 201 ? -21.123 -74.849 -59.062 1.00 62.30 201 LYS C N 1
ATOM 6769 C CA . LYS C 1 201 ? -20.516 -74.895 -57.751 1.00 61.50 201 LYS C CA 1
ATOM 6770 C C . LYS C 1 201 ? -21.380 -75.726 -56.799 1.00 61.45 201 LYS C C 1
ATOM 6771 O O . LYS C 1 201 ? -21.141 -76.924 -56.601 1.00 63.10 201 LYS C O 1
ATOM 6777 N N . ALA C 1 202 ? -22.380 -75.067 -56.229 1.00 59.72 202 ALA C N 1
ATOM 6778 C CA . ALA C 1 202 ? -23.338 -75.682 -55.314 1.00 58.65 202 ALA C CA 1
ATOM 6779 C C . ALA C 1 202 ? -22.757 -76.141 -53.985 1.00 57.12 202 ALA C C 1
ATOM 6780 O O . ALA C 1 202 ? -23.499 -76.324 -53.017 1.00 55.75 202 ALA C O 1
ATOM 6782 N N . SER C 1 203 ? -21.437 -76.306 -53.932 1.00 54.79 203 SER C N 1
ATOM 6783 C CA . SER C 1 203 ? -20.782 -76.759 -52.709 1.00 51.73 203 SER C CA 1
ATOM 6784 C C . SER C 1 203 ? -20.196 -75.672 -51.783 1.00 47.61 203 SER C C 1
ATOM 6785 O O . SER C 1 203 ? -20.119 -75.904 -50.570 1.00 48.75 203 SER C O 1
ATOM 6788 N N . PHE C 1 204 ? -19.781 -74.517 -52.326 1.00 43.89 204 PHE C N 1
ATOM 6789 C CA . PHE C 1 204 ? -19.210 -73.435 -51.494 1.00 38.37 204 PHE C CA 1
ATOM 6790 C C . PHE C 1 204 ? -20.206 -73.133 -50.383 1.00 35.16 204 PHE C C 1
ATOM 6791 O O . PHE C 1 204 ? -21.392 -72.889 -50.628 1.00 35.96 204 PHE C O 1
ATOM 6799 N N . CYS C 1 205 ? -19.730 -73.156 -49.148 1.00 29.42 205 CYS C N 1
ATOM 6800 C CA . CYS C 1 205 ? -20.603 -72.900 -48.021 1.00 22.86 205 CYS C CA 1
ATOM 6801 C C . CYS C 1 205 ? -19.939 -71.950 -47.030 1.00 19.31 205 CYS C C 1
ATOM 6802 O O . CYS C 1 205 ? -18.783 -71.548 -47.218 1.00 20.23 205 CYS C O 1
ATOM 6805 N N . TRP C 1 206 ? -20.677 -71.602 -45.977 1.00 17.35 206 TRP C N 1
ATOM 6806 C CA . TRP C 1 206 ? -20.185 -70.673 -44.969 1.00 15.58 206 TRP C CA 1
ATOM 6807 C C . TRP C 1 206 ? -18.831 -71.083 -44.434 1.00 17.76 206 TRP C C 1
ATOM 6808 O O . TRP C 1 206 ? -17.971 -70.238 -44.248 1.00 19.36 206 TRP C O 1
ATOM 6819 N N . ASN C 1 207 ? -18.653 -72.380 -44.204 1.00 19.61 207 ASN C N 1
ATOM 6820 C CA . ASN C 1 207 ? -17.376 -72.885 -43.658 1.00 22.35 207 ASN C CA 1
ATOM 6821 C C . ASN C 1 207 ? -16.192 -72.687 -44.582 1.00 22.43 207 ASN C C 1
ATOM 6822 O O . ASN C 1 207 ? -15.043 -72.813 -44.160 1.00 23.27 207 ASN C O 1
ATOM 6827 N N . ASP C 1 208 ? -16.430 -72.386 -45.841 1.00 20.04 208 ASP C N 1
ATOM 6828 C CA . ASP C 1 208 ? -15.326 -72.185 -46.761 1.00 20.23 208 ASP C CA 1
ATOM 6829 C C . ASP C 1 208 ? -14.811 -70.739 -46.778 1.00 18.77 208 ASP C C 1
ATOM 6830 O O . ASP C 1 208 ? -13.757 -70.459 -47.358 1.00 19.87 208 ASP C O 1
ATOM 6835 N N . LEU C 1 209 ? -15.533 -69.818 -46.144 1.00 17.71 209 LEU C N 1
ATOM 6836 C CA . LEU C 1 209 ? -15.079 -68.430 -46.172 1.00 16.36 209 LEU C CA 1
ATOM 6837 C C . LEU C 1 209 ? -13.720 -68.228 -45.480 1.00 14.29 209 LEU C C 1
ATOM 6838 O O . LEU C 1 209 ? -12.929 -67.386 -45.888 1.00 15.17 209 LEU C O 1
ATOM 6843 N N . SER C 1 210 ? -13.446 -69.002 -44.437 1.00 16.08 210 SER C N 1
ATOM 6844 C CA . SER C 1 210 ? -12.166 -68.822 -43.730 1.00 14.95 210 SER C CA 1
ATOM 6845 C C . SER C 1 210 ? -10.969 -69.194 -44.578 1.00 13.65 210 SER C C 1
ATOM 6846 O O . SER C 1 210 ? -9.880 -68.647 -44.368 1.00 14.36 210 SER C O 1
ATOM 6849 N N . LEU C 1 211 ? -11.151 -70.108 -45.517 1.00 16.17 211 LEU C N 1
ATOM 6850 C CA . LEU C 1 211 ? -10.056 -70.486 -46.405 1.00 19.30 211 LEU C CA 1
ATOM 6851 C C . LEU C 1 211 ? -9.739 -69.307 -47.309 1.00 21.03 211 LEU C C 1
ATOM 6852 O O . LEU C 1 211 ? -8.593 -69.096 -47.669 1.00 21.37 211 LEU C O 1
ATOM 6857 N N . LEU C 1 212 ? -10.767 -68.547 -47.689 1.00 18.82 212 LEU C N 1
ATOM 6858 C CA . LEU C 1 212 ? -10.549 -67.393 -48.538 1.00 19.88 212 LEU C CA 1
ATOM 6859 C C . LEU C 1 212 ? -9.931 -66.268 -47.719 1.00 18.10 212 LEU C C 1
ATOM 6860 O O . LEU C 1 212 ? -8.999 -65.588 -48.187 1.00 21.41 212 LEU C O 1
ATOM 6865 N N . GLN C 1 213 ? -10.419 -66.066 -46.492 1.00 16.19 213 GLN C N 1
ATOM 6866 C CA . GLN C 1 213 ? -9.883 -65.005 -45.652 1.00 17.27 213 GLN C CA 1
ATOM 6867 C C . GLN C 1 213 ? -8.419 -65.259 -45.281 1.00 22.32 213 GLN C C 1
ATOM 6868 O O . GLN C 1 213 ? -7.707 -64.339 -44.908 1.00 23.40 213 GLN C O 1
ATOM 6874 N N . SER C 1 214 ? -7.986 -66.511 -45.409 1.00 23.11 214 SER C N 1
ATOM 6875 C CA . SER C 1 214 ? -6.595 -66.881 -45.126 1.00 27.19 214 SER C CA 1
ATOM 6876 C C . SER C 1 214 ? -5.664 -66.502 -46.243 1.00 29.53 214 SER C C 1
ATOM 6877 O O . SER C 1 214 ? -4.468 -66.306 -46.030 1.00 35.13 214 SER C O 1
ATOM 6880 N N . ILE C 1 215 ? -6.178 -66.460 -47.458 1.00 31.70 215 ILE C N 1
ATOM 6881 C CA . ILE C 1 215 ? -5.312 -66.134 -48.555 1.00 35.20 215 ILE C CA 1
ATOM 6882 C C . ILE C 1 215 ? -5.358 -64.663 -48.973 1.00 34.38 215 ILE C C 1
ATOM 6883 O O . ILE C 1 215 ? -4.598 -64.249 -49.847 1.00 36.83 215 ILE C O 1
ATOM 6888 N N . THR C 1 216 ? -6.223 -63.872 -48.332 1.00 31.72 216 THR C N 1
ATOM 6889 C CA . THR C 1 216 ? -6.305 -62.442 -48.638 1.00 28.95 216 THR C CA 1
ATOM 6890 C C . THR C 1 216 ? -6.756 -61.552 -47.488 1.00 27.12 216 THR C C 1
ATOM 6891 O O . THR C 1 216 ? -7.566 -61.925 -46.629 1.00 30.96 216 THR C O 1
ATOM 6895 N N . ARG C 1 217 ? -6.252 -60.330 -47.528 1.00 29.52 217 ARG C N 1
ATOM 6896 C CA . ARG C 1 217 ? -6.562 -59.290 -46.568 1.00 27.84 217 ARG C CA 1
ATOM 6897 C C . ARG C 1 217 ? -7.634 -58.359 -47.187 1.00 24.66 217 ARG C C 1
ATOM 6898 O O . ARG C 1 217 ? -8.224 -57.523 -46.487 1.00 25.09 217 ARG C O 1
ATOM 6906 N N . LEU C 1 218 ? -7.869 -58.507 -48.494 1.00 19.99 218 LEU C N 1
ATOM 6907 C CA . LEU C 1 218 ? -8.874 -57.645 -49.173 1.00 17.47 218 LEU C CA 1
ATOM 6908 C C . LEU C 1 218 ? -10.243 -57.833 -48.556 1.00 19.40 218 LEU C C 1
ATOM 6909 O O . LEU C 1 218 ? -10.589 -58.938 -48.123 1.00 18.43 218 LEU C O 1
ATOM 6914 N N . PRO C 1 219 ? -11.041 -56.759 -48.486 1.00 17.00 219 PRO C N 1
ATOM 6915 C CA . PRO C 1 219 ? -12.395 -56.863 -47.924 1.00 14.65 219 PRO C CA 1
ATOM 6916 C C . PRO C 1 219 ? -13.193 -57.834 -48.793 1.00 12.94 219 PRO C C 1
ATOM 6917 O O . PRO C 1 219 ? -13.035 -57.882 -50.016 1.00 14.46 219 PRO C O 1
ATOM 6921 N N . ILE C 1 220 ? -14.016 -58.631 -48.126 1.00 12.98 220 ILE C N 1
ATOM 6922 C CA . ILE C 1 220 ? -14.861 -59.601 -48.805 1.00 12.45 220 ILE C CA 1
ATOM 6923 C C . ILE C 1 220 ? -16.294 -59.104 -48.697 1.00 11.32 220 ILE C C 1
ATOM 6924 O O . ILE C 1 220 ? -16.784 -58.753 -47.653 1.00 11.96 220 ILE C O 1
ATOM 6929 N N . ILE C 1 221 ? -16.940 -59.027 -49.866 1.00 10.88 221 ILE C N 1
ATOM 6930 C CA . ILE C 1 221 ? -18.316 -58.520 -49.961 1.00 10.95 221 ILE C CA 1
ATOM 6931 C C . ILE C 1 221 ? -19.196 -59.681 -50.427 1.00 9.46 221 ILE C C 1
ATOM 6932 O O . ILE C 1 221 ? -18.923 -60.273 -51.459 1.00 12.60 221 ILE C O 1
ATOM 6937 N N . LEU C 1 222 ? -20.248 -60.012 -49.674 1.00 10.77 222 LEU C N 1
ATOM 6938 C CA . LEU C 1 222 ? -21.131 -61.115 -50.120 1.00 10.90 222 LEU C CA 1
ATOM 6939 C C . LEU C 1 222 ? -22.320 -60.506 -50.867 1.00 10.45 222 LEU C C 1
ATOM 6940 O O . LEU C 1 222 ? -23.034 -59.647 -50.330 1.00 11.78 222 LEU C O 1
ATOM 6945 N N . LYS C 1 223 ? -22.532 -61.009 -52.068 1.00 8.97 223 LYS C N 1
ATOM 6946 C CA . LYS C 1 223 ? -23.610 -60.507 -52.932 1.00 9.08 223 LYS C CA 1
ATOM 6947 C C . LYS C 1 223 ? -24.712 -61.545 -53.090 1.00 9.55 223 LYS C C 1
ATOM 6948 O O . LYS C 1 223 ? -24.442 -62.713 -53.434 1.00 10.32 223 LYS C O 1
ATOM 6954 N N . GLY C 1 224 ? -25.960 -61.111 -52.856 1.00 9.18 224 GLY C N 1
ATOM 6955 C CA . GLY C 1 224 ? -27.095 -62.004 -53.016 1.00 10.55 224 GLY C CA 1
ATOM 6956 C C . GLY C 1 224 ? -27.891 -62.236 -51.746 1.00 9.92 224 GLY C C 1
ATOM 6957 O O . GLY C 1 224 ? -28.878 -63.000 -51.772 1.00 12.48 224 GLY C O 1
ATOM 6958 N N . ILE C 1 225 ? -27.502 -61.603 -50.650 1.00 10.60 225 ILE C N 1
ATOM 6959 C CA . ILE C 1 225 ? -28.236 -61.791 -49.398 1.00 11.93 225 ILE C CA 1
ATOM 6960 C C . ILE C 1 225 ? -29.615 -61.145 -49.453 1.00 11.79 225 ILE C C 1
ATOM 6961 O O . ILE C 1 225 ? -29.746 -59.984 -49.873 1.00 12.28 225 ILE C O 1
ATOM 6966 N N . LEU C 1 226 ? -30.641 -61.887 -49.030 1.00 10.26 226 LEU C N 1
ATOM 6967 C CA . LEU C 1 226 ? -32.010 -61.375 -49.034 1.00 10.02 226 LEU C CA 1
ATOM 6968 C C . LEU C 1 226 ? -32.705 -61.475 -47.688 1.00 11.11 226 LEU C C 1
ATOM 6969 O O . LEU C 1 226 ? -33.798 -60.942 -47.536 1.00 13.06 226 LEU C O 1
ATOM 6974 N N . THR C 1 227 ? -32.067 -62.114 -46.710 1.00 11.65 227 THR C N 1
ATOM 6975 C CA . THR C 1 227 ? -32.726 -62.334 -45.439 1.00 11.40 227 THR C CA 1
ATOM 6976 C C . THR C 1 227 ? -31.899 -61.899 -44.252 1.00 10.08 227 THR C C 1
ATOM 6977 O O . THR C 1 227 ? -30.674 -61.853 -44.321 1.00 11.20 227 THR C O 1
ATOM 6981 N N . LYS C 1 228 ? -32.586 -61.619 -43.157 1.00 11.42 228 LYS C N 1
ATOM 6982 C CA . LYS C 1 228 ? -31.887 -61.230 -41.930 1.00 12.29 228 LYS C CA 1
ATOM 6983 C C . LYS C 1 228 ? -31.062 -62.400 -41.428 1.00 12.88 228 LYS C C 1
ATOM 6984 O O . LYS C 1 228 ? -29.981 -62.160 -40.890 1.00 12.72 228 LYS C O 1
ATOM 6990 N N . GLU C 1 229 ? -31.502 -63.638 -41.650 1.00 11.79 229 GLU C N 1
ATOM 6991 C CA . GLU C 1 229 ? -30.729 -64.781 -41.163 1.00 11.52 229 GLU C CA 1
ATOM 6992 C C . GLU C 1 229 ? -29.394 -64.905 -41.908 1.00 14.28 229 GLU C C 1
ATOM 6993 O O . GLU C 1 229 ? -28.356 -65.196 -41.297 1.00 13.63 229 GLU C O 1
ATOM 6999 N N . ASP C 1 230 ? -29.380 -64.694 -43.222 1.00 11.28 230 ASP C N 1
ATOM 7000 C CA . ASP C 1 230 ? -28.120 -64.763 -43.918 1.00 10.55 230 ASP C CA 1
ATOM 7001 C C . ASP C 1 230 ? -27.277 -63.522 -43.607 1.00 11.36 230 ASP C C 1
ATOM 7002 O O . ASP C 1 230 ? -26.038 -63.614 -43.605 1.00 11.94 230 ASP C O 1
ATOM 7007 N N . ALA C 1 231 ? -27.907 -62.379 -43.339 1.00 10.43 231 ALA C N 1
ATOM 7008 C CA . ALA C 1 231 ? -27.113 -61.205 -42.955 1.00 11.20 231 ALA C CA 1
ATOM 7009 C C . ALA C 1 231 ? -26.405 -61.466 -41.609 1.00 12.72 231 ALA C C 1
ATOM 7010 O O . ALA C 1 231 ? -25.239 -61.077 -41.450 1.00 12.63 231 ALA C O 1
ATOM 7012 N N . GLU C 1 232 ? -27.096 -62.123 -40.679 1.00 12.28 232 GLU C N 1
ATOM 7013 C CA . GLU C 1 232 ? -26.462 -62.430 -39.375 1.00 12.71 232 GLU C CA 1
ATOM 7014 C C . GLU C 1 232 ? -25.302 -63.396 -39.613 1.00 13.79 232 GLU C C 1
ATOM 7015 O O . GLU C 1 232 ? -24.243 -63.241 -38.996 1.00 14.71 232 GLU C O 1
ATOM 7021 N N . LEU C 1 233 ? -25.468 -64.392 -40.484 1.00 11.63 233 LEU C N 1
ATOM 7022 C CA . LEU C 1 233 ? -24.355 -65.312 -40.779 1.00 12.70 233 LEU C CA 1
ATOM 7023 C C . LEU C 1 233 ? -23.202 -64.556 -41.438 1.00 14.04 233 LEU C C 1
ATOM 7024 O O . LEU C 1 233 ? -22.013 -64.842 -41.193 1.00 13.95 233 LEU C O 1
ATOM 7029 N N . ALA C 1 234 ? -23.509 -63.584 -42.298 1.00 12.69 234 ALA C N 1
ATOM 7030 C CA . ALA C 1 234 ? -22.432 -62.831 -42.921 1.00 12.05 234 ALA C CA 1
ATOM 7031 C C . ALA C 1 234 ? -21.615 -62.086 -41.853 1.00 13.51 234 ALA C C 1
ATOM 7032 O O . ALA C 1 234 ? -20.374 -62.066 -41.923 1.00 14.79 234 ALA C O 1
ATOM 7034 N N . MET C 1 235 ? -22.289 -61.467 -40.879 1.00 12.63 235 MET C N 1
ATOM 7035 C CA . MET C 1 235 ? -21.553 -60.750 -39.824 1.00 13.28 235 MET C CA 1
ATOM 7036 C C . MET C 1 235 ? -20.786 -61.722 -38.935 1.00 15.64 235 MET C C 1
ATOM 7037 O O . MET C 1 235 ? -19.649 -61.421 -38.514 1.00 16.41 235 MET C O 1
ATOM 7042 N N . LYS C 1 236 ? -21.378 -62.875 -38.680 1.00 14.31 236 LYS C N 1
ATOM 7043 C CA . LYS C 1 236 ? -20.690 -63.872 -37.855 1.00 15.60 236 LYS C CA 1
ATOM 7044 C C . LYS C 1 236 ? -19.406 -64.330 -38.516 1.00 16.34 236 LYS C C 1
ATOM 7045 O O . LYS C 1 236 ? -18.431 -64.644 -37.808 1.00 16.10 236 LYS C O 1
ATOM 7051 N N . HIS C 1 237 ? -19.376 -64.363 -39.849 1.00 13.11 237 HIS C N 1
ATOM 7052 C CA . HIS C 1 237 ? -18.214 -64.779 -40.581 1.00 11.94 237 HIS C CA 1
ATOM 7053 C C . HIS C 1 237 ? -17.246 -63.678 -40.954 1.00 10.44 237 HIS C C 1
ATOM 7054 O O . HIS C 1 237 ? -16.357 -63.871 -41.780 1.00 13.00 237 HIS C O 1
ATOM 7061 N N . ASN C 1 238 ? -17.457 -62.513 -40.363 1.00 12.51 238 ASN C N 1
ATOM 7062 C CA . ASN C 1 238 ? -16.500 -61.432 -40.472 1.00 12.66 238 ASN C CA 1
ATOM 7063 C C . ASN C 1 238 ? -16.206 -60.878 -41.835 1.00 14.53 238 ASN C C 1
ATOM 7064 O O . ASN C 1 238 ? -15.069 -60.586 -42.181 1.00 14.65 238 ASN C O 1
ATOM 7069 N N . VAL C 1 239 ? -17.268 -60.746 -42.644 1.00 13.57 239 VAL C N 1
ATOM 7070 C CA . VAL C 1 239 ? -17.075 -60.147 -43.963 1.00 13.19 239 VAL C CA 1
ATOM 7071 C C . VAL C 1 239 ? -17.223 -58.621 -43.845 1.00 12.07 239 VAL C C 1
ATOM 7072 O O . VAL C 1 239 ? -17.647 -58.107 -42.819 1.00 13.63 239 VAL C O 1
ATOM 7076 N N . GLN C 1 240 ? -16.884 -57.924 -44.922 1.00 11.37 240 GLN C N 1
ATOM 7077 C CA . GLN C 1 240 ? -16.829 -56.461 -44.893 1.00 12.76 240 GLN C CA 1
ATOM 7078 C C . GLN C 1 240 ? -17.988 -55.712 -45.504 1.00 11.55 240 GLN C C 1
ATOM 7079 O O . GLN C 1 240 ? -18.101 -54.493 -45.362 1.00 13.17 240 GLN C O 1
ATOM 7085 N N . GLY C 1 241 ? -18.873 -56.432 -46.158 1.00 11.98 241 GLY C N 1
ATOM 7086 C CA . GLY C 1 241 ? -20.014 -55.742 -46.757 1.00 10.85 241 GLY C CA 1
ATOM 7087 C C . GLY C 1 241 ? -20.943 -56.784 -47.334 1.00 10.87 241 GLY C C 1
ATOM 7088 O O . GLY C 1 241 ? -20.579 -57.938 -47.536 1.00 10.90 241 GLY C O 1
ATOM 7089 N N . ILE C 1 242 ? -22.172 -56.337 -47.621 1.00 11.27 242 ILE C N 1
ATOM 7090 C CA . ILE C 1 242 ? -23.209 -57.186 -48.207 1.00 10.91 242 ILE C CA 1
ATOM 7091 C C . ILE C 1 242 ? -23.889 -56.423 -49.348 1.00 10.90 242 ILE C C 1
ATOM 7092 O O . ILE C 1 242 ? -24.199 -55.249 -49.171 1.00 11.42 242 ILE C O 1
ATOM 7097 N N . VAL C 1 243 ? -24.069 -57.087 -50.492 1.00 9.71 243 VAL C N 1
ATOM 7098 C CA . VAL C 1 243 ? -24.895 -56.486 -51.546 1.00 9.47 243 VAL C CA 1
ATOM 7099 C C . VAL C 1 243 ? -26.255 -57.233 -51.476 1.00 9.12 243 VAL C C 1
ATOM 7100 O O . VAL C 1 243 ? -26.327 -58.440 -51.742 1.00 10.26 243 VAL C O 1
ATOM 7104 N N . VAL C 1 244 ? -27.312 -56.518 -51.076 1.00 9.05 244 VAL C N 1
ATOM 7105 C CA . VAL C 1 244 ? -28.676 -57.078 -51.062 1.00 8.93 244 VAL C CA 1
ATOM 7106 C C . VAL C 1 244 ? -29.073 -57.170 -52.552 1.00 8.75 244 VAL C C 1
ATOM 7107 O O . VAL C 1 244 ? -29.072 -56.169 -53.286 1.00 9.84 244 VAL C O 1
ATOM 7111 N N . SER C 1 245 ? -29.388 -58.372 -53.008 1.00 7.95 245 SER C N 1
ATOM 7112 C CA . SER C 1 245 ? -29.609 -58.588 -54.423 1.00 8.25 245 SER C CA 1
ATOM 7113 C C . SER C 1 245 ? -30.318 -59.900 -54.624 1.00 9.15 245 SER C C 1
ATOM 7114 O O . SER C 1 245 ? -30.115 -60.834 -53.848 1.00 9.79 245 SER C O 1
ATOM 7117 N N . ASN C 1 246 ? -31.185 -59.952 -55.646 1.00 8.61 246 ASN C N 1
ATOM 7118 C CA . ASN C 1 246 ? -31.802 -61.211 -56.041 1.00 8.17 246 ASN C CA 1
ATOM 7119 C C . ASN C 1 246 ? -31.293 -61.553 -57.452 1.00 8.18 246 ASN C C 1
ATOM 7120 O O . ASN C 1 246 ? -31.935 -62.305 -58.215 1.00 8.55 246 ASN C O 1
ATOM 7125 N N . HIS C 1 247 ? -30.104 -61.053 -57.810 1.00 8.22 247 HIS C N 1
ATOM 7126 C CA . HIS C 1 247 ? -29.513 -61.362 -59.097 1.00 7.68 247 HIS C CA 1
ATOM 7127 C C . HIS C 1 247 ? -30.415 -60.930 -60.261 1.00 6.91 247 HIS C C 1
ATOM 7128 O O . HIS C 1 247 ? -30.459 -61.582 -61.304 1.00 9.19 247 HIS C O 1
ATOM 7135 N N . GLY C 1 248 ? -31.128 -59.840 -60.047 1.00 7.61 248 GLY C N 1
ATOM 7136 C CA . GLY C 1 248 ? -31.964 -59.305 -61.123 1.00 9.36 248 GLY C CA 1
ATOM 7137 C C . GLY C 1 248 ? -33.111 -60.211 -61.498 1.00 9.34 248 GLY C C 1
ATOM 7138 O O . GLY C 1 248 ? -33.628 -60.099 -62.617 1.00 9.16 248 GLY C O 1
ATOM 7139 N N . GLY C 1 249 ? -33.550 -61.079 -60.593 1.00 8.25 249 GLY C N 1
ATOM 7140 C CA . GLY C 1 249 ? -34.632 -61.989 -60.964 1.00 8.82 249 GLY C CA 1
ATOM 7141 C C . GLY C 1 249 ? -34.215 -63.043 -61.971 1.00 7.98 249 GLY C C 1
ATOM 7142 O O . GLY C 1 249 ? -35.078 -63.625 -62.661 1.00 9.06 249 GLY C O 1
ATOM 7143 N N . ARG C 1 250 ? -32.907 -63.308 -62.047 1.00 8.63 250 ARG C N 1
ATOM 7144 C CA . ARG C 1 250 ? -32.355 -64.284 -62.994 1.00 8.22 250 ARG C CA 1
ATOM 7145 C C . ARG C 1 250 ? -32.065 -65.648 -62.379 1.00 8.62 250 ARG C C 1
ATOM 7146 O O . ARG C 1 250 ? -31.696 -66.594 -63.077 1.00 9.68 250 ARG C O 1
ATOM 7154 N N . GLN C 1 251 ? -32.215 -65.740 -61.054 1.00 8.81 251 GLN C N 1
ATOM 7155 C CA . GLN C 1 251 ? -31.858 -66.976 -60.311 1.00 8.02 251 GLN C CA 1
ATOM 7156 C C . GLN C 1 251 ? -33.108 -67.565 -59.701 1.00 9.80 251 GLN C C 1
ATOM 7157 O O . GLN C 1 251 ? -33.959 -68.021 -60.461 1.00 11.50 251 GLN C O 1
ATOM 7163 N N . LEU C 1 252 ? -33.254 -67.583 -58.386 1.00 9.17 252 LEU C N 1
ATOM 7164 C CA . LEU C 1 252 ? -34.511 -68.090 -57.824 1.00 8.88 252 LEU C CA 1
ATOM 7165 C C . LEU C 1 252 ? -35.576 -67.015 -58.020 1.00 8.82 252 LEU C C 1
ATOM 7166 O O . LEU C 1 252 ? -35.419 -65.883 -57.565 1.00 9.90 252 LEU C O 1
ATOM 7171 N N . ASP C 1 253 ? -36.661 -67.363 -58.695 1.00 9.05 253 ASP C N 1
ATOM 7172 C CA . ASP C 1 253 ? -37.735 -66.392 -58.909 1.00 9.73 253 ASP C CA 1
ATOM 7173 C C . ASP C 1 253 ? -38.755 -66.436 -57.763 1.00 9.64 253 ASP C C 1
ATOM 7174 O O . ASP C 1 253 ? -38.785 -67.381 -56.971 1.00 10.95 253 ASP C O 1
ATOM 7179 N N . GLU C 1 254 ? -39.569 -65.384 -57.663 1.00 9.08 254 GLU C N 1
ATOM 7180 C CA . GLU C 1 254 ? -40.627 -65.249 -56.668 1.00 9.40 254 GLU C CA 1
ATOM 7181 C C . GLU C 1 254 ? -40.086 -64.995 -55.272 1.00 10.75 254 GLU C C 1
ATOM 7182 O O . GLU C 1 254 ? -40.739 -65.282 -54.267 1.00 11.59 254 GLU C O 1
ATOM 7188 N N . VAL C 1 255 ? -38.871 -64.444 -55.221 1.00 10.50 255 VAL C N 1
ATOM 7189 C CA . VAL C 1 255 ? -38.294 -63.947 -53.975 1.00 9.57 255 VAL C CA 1
ATOM 7190 C C . VAL C 1 255 ? -38.662 -62.460 -53.906 1.00 11.86 255 VAL C C 1
ATOM 7191 O O . VAL C 1 255 ? -39.207 -61.863 -54.850 1.00 12.84 255 VAL C O 1
ATOM 7195 N N . SER C 1 256 ? -38.387 -61.845 -52.767 1.00 11.44 256 SER C N 1
ATOM 7196 C CA . SER C 1 256 ? -38.681 -60.438 -52.627 1.00 12.70 256 SER C CA 1
ATOM 7197 C C . SER C 1 256 ? -37.872 -59.531 -53.533 1.00 9.79 256 SER C C 1
ATOM 7198 O O . SER C 1 256 ? -36.749 -59.842 -53.895 1.00 10.56 256 SER C O 1
ATOM 7201 N N . ALA C 1 257 ? -38.474 -58.400 -53.878 1.00 9.54 257 ALA C N 1
ATOM 7202 C CA . ALA C 1 257 ? -37.742 -57.367 -54.600 1.00 8.73 257 ALA C CA 1
ATOM 7203 C C . ALA C 1 257 ? -36.543 -56.985 -53.719 1.00 8.42 257 ALA C C 1
ATOM 7204 O O . ALA C 1 257 ? -36.645 -56.929 -52.473 1.00 9.08 257 ALA C O 1
ATOM 7206 N N . SER C 1 258 ? -35.424 -56.640 -54.323 1.00 9.07 258 SER C N 1
ATOM 7207 C CA . SER C 1 258 ? -34.257 -56.299 -53.517 1.00 9.15 258 SER C CA 1
ATOM 7208 C C . SER C 1 258 ? -34.452 -55.026 -52.691 1.00 8.75 258 SER C C 1
ATOM 7209 O O . SER C 1 258 ? -33.939 -54.935 -51.554 1.00 9.59 258 SER C O 1
ATOM 7212 N N . ILE C 1 259 ? -35.218 -54.040 -53.177 1.00 8.33 259 ILE C N 1
ATOM 7213 C CA . ILE C 1 259 ? -35.407 -52.826 -52.365 1.00 9.43 259 ILE C CA 1
ATOM 7214 C C . ILE C 1 259 ? -36.257 -53.159 -51.132 1.00 9.41 259 ILE C C 1
ATOM 7215 O O . ILE C 1 259 ? -36.163 -52.437 -50.130 1.00 10.22 259 ILE C O 1
ATOM 7220 N N . ASP C 1 260 ? -37.084 -54.209 -51.198 1.00 9.21 260 ASP C N 1
ATOM 7221 C CA . ASP C 1 260 ? -37.864 -54.607 -50.008 1.00 9.93 260 ASP C CA 1
ATOM 7222 C C . ASP C 1 260 ? -37.002 -55.446 -49.054 1.00 10.31 260 ASP C C 1
ATOM 7223 O O . ASP C 1 260 ? -37.038 -55.218 -47.833 1.00 12.79 260 ASP C O 1
ATOM 7228 N N . ALA C 1 261 ? -36.221 -56.377 -49.577 1.00 9.49 261 ALA C N 1
ATOM 7229 C CA . ALA C 1 261 ? -35.341 -57.199 -48.734 1.00 9.02 261 ALA C CA 1
ATOM 7230 C C . ALA C 1 261 ? -34.319 -56.317 -48.017 1.00 11.72 261 ALA C C 1
ATOM 7231 O O . ALA C 1 261 ? -33.859 -56.676 -46.917 1.00 10.79 261 ALA C O 1
ATOM 7233 N N . LEU C 1 262 ? -33.949 -55.182 -48.618 1.00 10.16 262 LEU C N 1
ATOM 7234 C CA . LEU C 1 262 ? -32.978 -54.272 -48.021 1.00 9.77 262 LEU C CA 1
ATOM 7235 C C . LEU C 1 262 ? -33.380 -53.876 -46.598 1.00 11.57 262 LEU C C 1
ATOM 7236 O O . LEU C 1 262 ? -32.506 -53.775 -45.714 1.00 11.69 262 LEU C O 1
ATOM 7241 N N . ARG C 1 263 ? -34.668 -53.661 -46.361 1.00 11.55 263 ARG C N 1
ATOM 7242 C CA . ARG C 1 263 ? -35.078 -53.214 -45.025 1.00 12.37 263 ARG C CA 1
ATOM 7243 C C . ARG C 1 263 ? -34.718 -54.184 -43.931 1.00 13.24 263 ARG C C 1
ATOM 7244 O O . ARG C 1 263 ? -34.129 -53.768 -42.929 1.00 14.34 263 ARG C O 1
ATOM 7252 N N . GLU C 1 264 ? -35.015 -55.468 -44.101 1.00 12.82 264 GLU C N 1
ATOM 7253 C CA . GLU C 1 264 ? -34.675 -56.377 -43.003 1.00 15.72 264 GLU C CA 1
ATOM 7254 C C . GLU C 1 264 ? -33.183 -56.621 -42.863 1.00 14.72 264 GLU C C 1
ATOM 7255 O O . GLU C 1 264 ? -32.690 -56.892 -41.757 1.00 16.10 264 GLU C O 1
ATOM 7261 N N . VAL C 1 265 ? -32.433 -56.522 -43.956 1.00 12.31 265 VAL C N 1
ATOM 7262 C CA . VAL C 1 265 ? -30.989 -56.696 -43.891 1.00 11.68 265 VAL C CA 1
ATOM 7263 C C . VAL C 1 265 ? -30.391 -55.498 -43.161 1.00 13.57 265 VAL C C 1
ATOM 7264 O O . VAL C 1 265 ? -29.516 -55.667 -42.274 1.00 13.55 265 VAL C O 1
ATOM 7268 N N . VAL C 1 266 ? -30.820 -54.282 -43.496 1.00 11.69 266 VAL C N 1
ATOM 7269 C CA . VAL C 1 266 ? -30.303 -53.104 -42.802 1.00 12.29 266 VAL C CA 1
ATOM 7270 C C . VAL C 1 266 ? -30.653 -53.168 -41.307 1.00 14.45 266 VAL C C 1
ATOM 7271 O O . VAL C 1 266 ? -29.793 -52.832 -40.463 1.00 16.13 266 VAL C O 1
ATOM 7275 N N . ALA C 1 267 ? -31.858 -53.614 -40.976 1.00 13.40 267 ALA C N 1
ATOM 7276 C CA . ALA C 1 267 ? -32.285 -53.710 -39.560 1.00 13.64 267 ALA C CA 1
ATOM 7277 C C . ALA C 1 267 ? -31.422 -54.730 -38.797 1.00 17.10 267 ALA C C 1
ATOM 7278 O O . ALA C 1 267 ? -31.130 -54.538 -37.603 1.00 21.31 267 ALA C O 1
ATOM 7280 N N . ALA C 1 268 ? -31.027 -55.814 -39.453 1.00 14.01 268 ALA C N 1
ATOM 7281 C CA . ALA C 1 268 ? -30.188 -56.827 -38.801 1.00 13.93 268 ALA C CA 1
ATOM 7282 C C . ALA C 1 268 ? -28.766 -56.351 -38.622 1.00 15.80 268 ALA C C 1
ATOM 7283 O O . ALA C 1 268 ? -28.147 -56.606 -37.587 1.00 17.42 268 ALA C O 1
ATOM 7285 N N . VAL C 1 269 ? -28.234 -55.658 -39.614 1.00 14.84 269 VAL C N 1
ATOM 7286 C CA . VAL C 1 269 ? -26.851 -55.226 -39.574 1.00 14.07 269 VAL C CA 1
ATOM 7287 C C . VAL C 1 269 ? -26.604 -54.071 -38.617 1.00 16.24 269 VAL C C 1
ATOM 7288 O O . VAL C 1 269 ? -25.527 -53.991 -38.008 1.00 18.73 269 VAL C O 1
ATOM 7292 N N . LYS C 1 270 ? -27.568 -53.166 -38.502 1.00 16.28 270 LYS C N 1
ATOM 7293 C CA . LYS C 1 270 ? -27.443 -52.044 -37.566 1.00 20.15 270 LYS C CA 1
ATOM 7294 C C . LYS C 1 270 ? -26.154 -51.264 -37.721 1.00 21.42 270 LYS C C 1
ATOM 7295 O O . LYS C 1 270 ? -25.523 -50.883 -36.725 1.00 24.50 270 LYS C O 1
ATOM 7301 N N . GLY C 1 271 ? -25.771 -51.033 -38.971 1.00 21.27 271 GLY C N 1
ATOM 7302 C CA . GLY C 1 271 ? -24.571 -50.270 -39.258 1.00 20.42 271 GLY C CA 1
ATOM 7303 C C . GLY C 1 271 ? -23.223 -50.915 -38.994 1.00 18.76 271 GLY C C 1
ATOM 7304 O O . GLY C 1 271 ? -22.220 -50.237 -39.162 1.00 20.91 271 GLY C O 1
ATOM 7305 N N . LYS C 1 272 ? -23.178 -52.197 -38.625 1.00 18.97 272 LYS C N 1
ATOM 7306 C CA . LYS C 1 272 ? -21.900 -52.861 -38.340 1.00 19.27 272 LYS C CA 1
ATOM 7307 C C . LYS C 1 272 ? -20.998 -52.971 -39.570 1.00 18.70 272 LYS C C 1
ATOM 7308 O O . LYS C 1 272 ? -19.773 -52.814 -39.477 1.00 18.74 272 LYS C O 1
ATOM 7314 N N . ILE C 1 273 ? -21.591 -53.257 -40.734 1.00 16.07 273 ILE C N 1
ATOM 7315 C CA . ILE C 1 273 ? -20.816 -53.317 -41.958 1.00 14.96 273 ILE C CA 1
ATOM 7316 C C . ILE C 1 273 ? -21.678 -52.623 -42.998 1.00 12.81 273 ILE C C 1
ATOM 7317 O O . ILE C 1 273 ? -22.883 -52.456 -42.786 1.00 12.90 273 ILE C O 1
ATOM 7322 N N . GLU C 1 274 ? -21.048 -52.184 -44.082 1.00 13.41 274 GLU C N 1
ATOM 7323 C CA . GLU C 1 274 ? -21.781 -51.503 -45.154 1.00 11.99 274 GLU C CA 1
ATOM 7324 C C . GLU C 1 274 ? -22.695 -52.466 -45.918 1.00 11.70 274 GLU C C 1
ATOM 7325 O O . GLU C 1 274 ? -22.342 -53.615 -46.206 1.00 11.87 274 GLU C O 1
ATOM 7331 N N . VAL C 1 275 ? -23.891 -51.955 -46.225 1.00 10.93 275 VAL C N 1
ATOM 7332 C CA . VAL C 1 275 ? -24.908 -52.706 -46.959 1.00 9.53 275 VAL C CA 1
ATOM 7333 C C . VAL C 1 275 ? -25.176 -51.919 -48.230 1.00 10.29 275 VAL C C 1
ATOM 7334 O O . VAL C 1 275 ? -25.432 -50.707 -48.176 1.00 12.07 275 VAL C O 1
ATOM 7338 N N . TYR C 1 276 ? -25.119 -52.619 -49.350 1.00 9.41 276 TYR C N 1
ATOM 7339 C CA . TYR C 1 276 ? -25.372 -52.026 -50.671 1.00 9.37 276 TYR C CA 1
ATOM 7340 C C . TYR C 1 276 ? -26.549 -52.796 -51.274 1.00 9.37 276 TYR C C 1
ATOM 7341 O O . TYR C 1 276 ? -27.037 -53.755 -50.686 1.00 9.23 276 TYR C O 1
ATOM 7350 N N . MET C 1 277 ? -27.012 -52.385 -52.455 1.00 10.01 277 MET C N 1
ATOM 7351 C CA . MET C 1 277 ? -28.051 -53.169 -53.113 1.00 8.65 277 MET C CA 1
ATOM 7352 C C . MET C 1 277 ? -27.978 -52.990 -54.614 1.00 7.63 277 MET C C 1
ATOM 7353 O O . MET C 1 277 ? -27.360 -52.050 -55.119 1.00 9.47 277 MET C O 1
ATOM 7358 N N . ASP C 1 278 ? -28.543 -53.979 -55.313 1.00 8.72 278 ASP C N 1
ATOM 7359 C CA . ASP C 1 278 ? -28.760 -53.826 -56.756 1.00 8.15 278 ASP C CA 1
ATOM 7360 C C . ASP C 1 278 ? -30.122 -54.419 -57.062 1.00 9.20 278 ASP C C 1
ATOM 7361 O O . ASP C 1 278 ? -30.735 -55.060 -56.206 1.00 9.42 278 ASP C O 1
ATOM 7366 N N . GLY C 1 279 ? -30.618 -54.159 -58.274 1.00 9.04 279 GLY C N 1
ATOM 7367 C CA . GLY C 1 279 ? -31.869 -54.737 -58.731 1.00 8.84 279 GLY C CA 1
ATOM 7368 C C . GLY C 1 279 ? -32.960 -53.722 -58.961 1.00 7.69 279 GLY C C 1
ATOM 7369 O O . GLY C 1 279 ? -33.625 -53.251 -58.047 1.00 9.59 279 GLY C O 1
ATOM 7370 N N . GLY C 1 280 ? -33.126 -53.354 -60.236 1.00 7.98 280 GLY C N 1
ATOM 7371 C CA . GLY C 1 280 ? -34.207 -52.463 -60.598 1.00 9.47 280 GLY C CA 1
ATOM 7372 C C . GLY C 1 280 ? -33.941 -50.982 -60.466 1.00 7.64 280 GLY C C 1
ATOM 7373 O O . GLY C 1 280 ? -34.880 -50.199 -60.579 1.00 9.20 280 GLY C O 1
ATOM 7374 N N . VAL C 1 281 ? -32.692 -50.575 -60.213 1.00 7.71 281 VAL C N 1
ATOM 7375 C CA . VAL C 1 281 ? -32.419 -49.142 -60.092 1.00 7.84 281 VAL C CA 1
ATOM 7376 C C . VAL C 1 281 ? -32.365 -48.556 -61.489 1.00 8.97 281 VAL C C 1
ATOM 7377 O O . VAL C 1 281 ? -31.496 -48.933 -62.305 1.00 9.09 281 VAL C O 1
ATOM 7381 N N . ARG C 1 282 ? -33.263 -47.598 -61.782 1.00 7.39 282 ARG C N 1
ATOM 7382 C CA . ARG C 1 282 ? -33.324 -47.033 -63.135 1.00 7.90 282 ARG C CA 1
ATOM 7383 C C . ARG C 1 282 ? -33.434 -45.522 -63.131 1.00 8.31 282 ARG C C 1
ATOM 7384 O O . ARG C 1 282 ? -33.151 -44.903 -64.167 1.00 10.34 282 ARG C O 1
ATOM 7392 N N . THR C 1 283 ? -33.857 -44.924 -62.027 1.00 9.07 283 THR C N 1
ATOM 7393 C CA . THR C 1 283 ? -34.012 -43.473 -61.992 1.00 9.68 283 THR C CA 1
ATOM 7394 C C . THR C 1 283 ? -33.443 -42.925 -60.688 1.00 8.94 283 THR C C 1
ATOM 7395 O O . THR C 1 283 ? -33.213 -43.671 -59.729 1.00 9.98 283 THR C O 1
ATOM 7399 N N . GLY C 1 284 ? -33.172 -41.620 -60.663 1.00 9.44 284 GLY C N 1
ATOM 7400 C CA . GLY C 1 284 ? -32.590 -41.007 -59.482 1.00 9.72 284 GLY C CA 1
ATOM 7401 C C . GLY C 1 284 ? -33.322 -41.266 -58.194 1.00 9.88 284 GLY C C 1
ATOM 7402 O O . GLY C 1 284 ? -32.664 -41.478 -57.174 1.00 9.83 284 GLY C O 1
ATOM 7403 N N . THR C 1 285 ? -34.652 -41.238 -58.196 1.00 8.44 285 THR C N 1
ATOM 7404 C CA . THR C 1 285 ? -35.350 -41.464 -56.946 1.00 8.99 285 THR C CA 1
ATOM 7405 C C . THR C 1 285 ? -35.186 -42.904 -56.464 1.00 8.52 285 THR C C 1
ATOM 7406 O O . THR C 1 285 ? -35.364 -43.162 -55.269 1.00 9.02 285 THR C O 1
ATOM 7410 N N . ASP C 1 286 ? -34.881 -43.855 -57.357 1.00 8.28 286 ASP C N 1
ATOM 7411 C CA . ASP C 1 286 ? -34.642 -45.237 -56.901 1.00 8.31 286 ASP C CA 1
ATOM 7412 C C . ASP C 1 286 ? -33.367 -45.201 -56.050 1.00 9.08 286 ASP C C 1
ATOM 7413 O O . ASP C 1 286 ? -33.298 -45.844 -55.001 1.00 9.32 286 ASP C O 1
ATOM 7418 N N . VAL C 1 287 ? -32.339 -44.484 -56.521 1.00 8.45 287 VAL C N 1
ATOM 7419 C CA . VAL C 1 287 ? -31.098 -44.363 -55.757 1.00 8.38 287 VAL C CA 1
ATOM 7420 C C . VAL C 1 287 ? -31.393 -43.676 -54.430 1.00 8.91 287 VAL C C 1
ATOM 7421 O O . VAL C 1 287 ? -30.948 -44.135 -53.360 1.00 9.26 287 VAL C O 1
ATOM 7425 N N . LEU C 1 288 ? -32.155 -42.571 -54.474 1.00 8.87 288 LEU C N 1
ATOM 7426 C CA . LEU C 1 288 ? -32.500 -41.839 -53.266 1.00 8.47 288 LEU C CA 1
ATOM 7427 C C . LEU C 1 288 ? -33.214 -42.751 -52.270 1.00 9.94 288 LEU C C 1
ATOM 7428 O O . LEU C 1 288 ? -32.901 -42.730 -51.058 1.00 10.00 288 LEU C O 1
ATOM 7433 N N . LYS C 1 289 ? -34.156 -43.570 -52.750 1.00 9.20 289 LYS C N 1
ATOM 7434 C CA . LYS C 1 289 ? -34.887 -44.461 -51.838 1.00 9.80 289 LYS C CA 1
ATOM 7435 C C . LYS C 1 289 ? -33.984 -45.524 -51.217 1.00 9.48 289 LYS C C 1
ATOM 7436 O O . LYS C 1 289 ? -34.140 -45.828 -50.040 1.00 9.34 289 LYS C O 1
ATOM 7442 N N . ALA C 1 290 ? -33.064 -46.096 -51.989 1.00 8.66 290 ALA C N 1
ATOM 7443 C CA . ALA C 1 290 ? -32.156 -47.107 -51.435 1.00 9.10 290 ALA C CA 1
ATOM 7444 C C . ALA C 1 290 ? -31.295 -46.473 -50.341 1.00 10.09 290 ALA C C 1
ATOM 7445 O O . ALA C 1 290 ? -31.110 -47.079 -49.268 1.00 9.78 290 ALA C O 1
ATOM 7447 N N . LEU C 1 291 ? -30.801 -45.260 -50.590 1.00 9.29 291 LEU C N 1
ATOM 7448 C CA . LEU C 1 291 ? -29.985 -44.581 -49.579 1.00 10.20 291 LEU C CA 1
ATOM 7449 C C . LEU C 1 291 ? -30.840 -44.246 -48.360 1.00 11.69 291 LEU C C 1
ATOM 7450 O O . LEU C 1 291 ? -30.391 -44.390 -47.212 1.00 11.51 291 LEU C O 1
ATOM 7455 N N . ALA C 1 292 ? -32.078 -43.816 -48.565 1.00 9.90 292 ALA C N 1
ATOM 7456 C CA . ALA C 1 292 ? -32.933 -43.481 -47.439 1.00 9.85 292 ALA C CA 1
ATOM 7457 C C . ALA C 1 292 ? -33.206 -44.688 -46.583 1.00 11.16 292 ALA C C 1
ATOM 7458 O O . ALA C 1 292 ? -33.342 -44.561 -45.357 1.00 13.12 292 ALA C O 1
ATOM 7460 N N . LEU C 1 293 ? -33.295 -45.862 -47.210 1.00 10.77 293 LEU C N 1
ATOM 7461 C CA . LEU C 1 293 ? -33.582 -47.095 -46.474 1.00 11.17 293 LEU C CA 1
ATOM 7462 C C . LEU C 1 293 ? -32.345 -47.750 -45.887 1.00 12.59 293 LEU C C 1
ATOM 7463 O O . LEU C 1 293 ? -32.450 -48.841 -45.303 1.00 14.85 293 LEU C O 1
ATOM 7468 N N . GLY C 1 294 ? -31.191 -47.107 -46.061 1.00 10.53 294 GLY C N 1
ATOM 7469 C CA . GLY C 1 294 ? -30.003 -47.606 -45.381 1.00 12.92 294 GLY C CA 1
ATOM 7470 C C . GLY C 1 294 ? -28.886 -48.153 -46.198 1.00 11.15 294 GLY C C 1
ATOM 7471 O O . GLY C 1 294 ? -27.838 -48.512 -45.632 1.00 13.38 294 GLY C O 1
ATOM 7472 N N . ALA C 1 295 ? -29.043 -48.263 -47.511 1.00 11.02 295 ALA C N 1
ATOM 7473 C CA . ALA C 1 295 ? -27.941 -48.723 -48.347 1.00 11.44 295 ALA C CA 1
ATOM 7474 C C . ALA C 1 295 ? -26.887 -47.606 -48.427 1.00 10.57 295 ALA C C 1
ATOM 7475 O O . ALA C 1 295 ? -27.214 -46.414 -48.412 1.00 12.33 295 ALA C O 1
ATOM 7477 N N . ARG C 1 296 ? -25.620 -48.001 -48.520 1.00 11.38 296 ARG C N 1
ATOM 7478 C CA . ARG C 1 296 ? -24.522 -47.045 -48.661 1.00 10.43 296 ARG C CA 1
ATOM 7479 C C . ARG C 1 296 ? -24.328 -46.668 -50.142 1.00 10.05 296 ARG C C 1
ATOM 7480 O O . ARG C 1 296 ? -23.812 -45.609 -50.481 1.00 12.39 296 ARG C O 1
ATOM 7488 N N A CYS C 1 297 ? -24.740 -47.552 -51.041 0.50 10.25 297 CYS C N 1
ATOM 7489 N N B CYS C 1 297 ? -24.745 -47.577 -51.018 0.50 10.46 297 CYS C N 1
ATOM 7490 C CA A CYS C 1 297 ? -24.666 -47.268 -52.462 0.50 11.22 297 CYS C CA 1
ATOM 7491 C CA B CYS C 1 297 ? -24.537 -47.401 -52.434 0.50 10.95 297 CYS C CA 1
ATOM 7492 C C A CYS C 1 297 ? -25.444 -48.346 -53.186 0.50 10.37 297 CYS C C 1
ATOM 7493 C C B CYS C 1 297 ? -25.404 -48.401 -53.199 0.50 10.45 297 CYS C C 1
ATOM 7494 O O A CYS C 1 297 ? -25.800 -49.379 -52.605 0.50 10.47 297 CYS C O 1
ATOM 7495 O O B CYS C 1 297 ? -25.803 -49.429 -52.639 0.50 10.50 297 CYS C O 1
ATOM 7500 N N . ILE C 1 298 ? -25.717 -48.080 -54.456 1.00 10.12 298 ILE C N 1
ATOM 7501 C CA . ILE C 1 298 ? -26.432 -49.031 -55.295 1.00 9.16 298 ILE C CA 1
ATOM 7502 C C . ILE C 1 298 ? -25.490 -49.416 -56.404 1.00 9.02 298 ILE C C 1
ATOM 7503 O O . ILE C 1 298 ? -24.505 -48.705 -56.704 1.00 10.30 298 ILE C O 1
ATOM 7508 N N . PHE C 1 299 ? -25.751 -50.586 -56.974 1.00 8.67 299 PHE C N 1
ATOM 7509 C CA . PHE C 1 299 ? -24.996 -51.073 -58.118 1.00 10.04 299 PHE C CA 1
ATOM 7510 C C . PHE C 1 299 ? -25.983 -51.314 -59.268 1.00 8.58 299 PHE C C 1
ATOM 7511 O O . PHE C 1 299 ? -27.162 -51.655 -59.064 1.00 9.73 299 PHE C O 1
ATOM 7519 N N . LEU C 1 300 ? -25.478 -51.104 -60.486 1.00 8.81 300 LEU C N 1
ATOM 7520 C CA . LEU C 1 300 ? -26.248 -51.272 -61.721 1.00 8.94 300 LEU C CA 1
ATOM 7521 C C . LEU C 1 300 ? -25.783 -52.496 -62.495 1.00 9.65 300 LEU C C 1
ATOM 7522 O O . LEU C 1 300 ? -24.573 -52.685 -62.689 1.00 9.95 300 LEU C O 1
ATOM 7527 N N . GLY C 1 301 ? -26.736 -53.309 -62.941 1.00 8.81 301 GLY C N 1
ATOM 7528 C CA . GLY C 1 301 ? -26.440 -54.486 -63.733 1.00 8.56 301 GLY C CA 1
ATOM 7529 C C . GLY C 1 301 ? -26.729 -54.184 -65.201 1.00 8.62 301 GLY C C 1
ATOM 7530 O O . GLY C 1 301 ? -25.881 -53.617 -65.914 1.00 10.15 301 GLY C O 1
ATOM 7531 N N . ARG C 1 302 ? -27.949 -54.466 -65.633 1.00 8.28 302 ARG C N 1
ATOM 7532 C CA . ARG C 1 302 ? -28.348 -54.253 -67.032 1.00 8.38 302 ARG C CA 1
ATOM 7533 C C . ARG C 1 302 ? -28.125 -52.870 -67.632 1.00 8.48 302 ARG C C 1
ATOM 7534 O O . ARG C 1 302 ? -27.686 -52.799 -68.796 1.00 9.69 302 ARG C O 1
ATOM 7542 N N . PRO C 1 303 ? -28.349 -51.773 -66.894 1.00 8.57 303 PRO C N 1
ATOM 7543 C CA . PRO C 1 303 ? -28.151 -50.460 -67.544 1.00 9.30 303 PRO C CA 1
ATOM 7544 C C . PRO C 1 303 ? -26.757 -50.245 -68.113 1.00 9.63 303 PRO C C 1
ATOM 7545 O O . PRO C 1 303 ? -26.598 -49.503 -69.093 1.00 10.31 303 PRO C O 1
ATOM 7549 N N . ILE C 1 304 ? -25.755 -50.844 -67.497 1.00 10.17 304 ILE C N 1
ATOM 7550 C CA . ILE C 1 304 ? -24.382 -50.714 -68.001 1.00 10.59 304 ILE C CA 1
ATOM 7551 C C . ILE C 1 304 ? -24.272 -51.403 -69.350 1.00 11.71 304 ILE C C 1
ATOM 7552 O O . ILE C 1 304 ? -23.622 -50.863 -70.270 1.00 11.72 304 ILE C O 1
ATOM 7557 N N . LEU C 1 305 ? -24.876 -52.583 -69.494 1.00 10.48 305 LEU C N 1
ATOM 7558 C CA . LEU C 1 305 ? -24.852 -53.302 -70.758 1.00 12.24 305 LEU C CA 1
ATOM 7559 C C . LEU C 1 305 ? -25.673 -52.538 -71.804 1.00 11.17 305 LEU C C 1
ATOM 7560 O O . LEU C 1 305 ? -25.312 -52.541 -72.997 1.00 11.93 305 LEU C O 1
ATOM 7565 N N . TRP C 1 306 ? -26.767 -51.887 -71.401 1.00 10.66 306 TRP C N 1
ATOM 7566 C CA . TRP C 1 306 ? -27.525 -51.104 -72.363 1.00 10.48 306 TRP C CA 1
ATOM 7567 C C . TRP C 1 306 ? -26.642 -49.955 -72.852 1.00 11.95 306 TRP C C 1
ATOM 7568 O O . TRP C 1 306 ? -26.649 -49.634 -74.067 1.00 11.64 306 TRP C O 1
ATOM 7579 N N . GLY C 1 307 ? -25.903 -49.317 -71.942 1.00 10.89 307 GLY C N 1
ATOM 7580 C CA . GLY C 1 307 ? -25.016 -48.225 -72.343 1.00 11.20 307 GLY C CA 1
ATOM 7581 C C . GLY C 1 307 ? -23.990 -48.700 -73.350 1.00 12.78 307 GLY C C 1
ATOM 7582 O O . GLY C 1 307 ? -23.789 -48.046 -74.392 1.00 13.39 307 GLY C O 1
ATOM 7583 N N . LEU C 1 308 ? -23.348 -49.832 -73.075 1.00 12.59 308 LEU C N 1
ATOM 7584 C CA . LEU C 1 308 ? -22.362 -50.380 -74.016 1.00 12.44 308 LEU C CA 1
ATOM 7585 C C . LEU C 1 308 ? -22.990 -50.673 -75.355 1.00 13.75 308 LEU C C 1
ATOM 7586 O O . LEU C 1 308 ? -22.401 -50.364 -76.410 1.00 14.20 308 LEU C O 1
ATOM 7591 N N . ALA C 1 309 ? -24.161 -51.305 -75.351 1.00 12.57 309 ALA C N 1
ATOM 7592 C CA . ALA C 1 309 ? -24.782 -51.690 -76.613 1.00 12.99 309 ALA C CA 1
ATOM 7593 C C . ALA C 1 309 ? -25.123 -50.486 -77.466 1.00 13.53 309 ALA C C 1
ATOM 7594 O O . ALA C 1 309 ? -25.130 -50.589 -78.715 1.00 16.82 309 ALA C O 1
ATOM 7596 N N . CYS C 1 310 ? -25.460 -49.371 -76.828 1.00 14.22 310 CYS C N 1
ATOM 7597 C CA . CYS C 1 310 ? -25.834 -48.185 -77.601 1.00 15.20 310 CYS C CA 1
ATOM 7598 C C . CYS C 1 310 ? -24.647 -47.379 -78.099 1.00 17.50 310 CYS C C 1
ATOM 7599 O O . CYS C 1 310 ? -24.622 -46.961 -79.268 1.00 19.31 310 CYS C O 1
ATOM 7602 N N . LYS C 1 311 ? -23.655 -47.171 -77.249 1.00 16.85 311 LYS C N 1
ATOM 7603 C CA . LYS C 1 311 ? -22.538 -46.296 -77.613 1.00 17.11 311 LYS C CA 1
ATOM 7604 C C . LYS C 1 311 ? -21.195 -46.658 -77.018 1.00 15.04 311 LYS C C 1
ATOM 7605 O O . LYS C 1 311 ? -20.344 -45.797 -76.858 1.00 17.69 311 LYS C O 1
ATOM 7611 N N . GLY C 1 312 ? -20.987 -47.911 -76.631 1.00 15.60 312 GLY C N 1
ATOM 7612 C CA . GLY C 1 312 ? -19.685 -48.246 -76.071 1.00 15.21 312 GLY C CA 1
ATOM 7613 C C . GLY C 1 312 ? -19.318 -47.509 -74.802 1.00 15.64 312 GLY C C 1
ATOM 7614 O O . GLY C 1 312 ? -20.172 -47.322 -73.921 1.00 13.91 312 GLY C O 1
ATOM 7615 N N . GLU C 1 313 ? -18.063 -47.091 -74.657 1.00 14.13 313 GLU C N 1
ATOM 7616 C CA . GLU C 1 313 ? -17.617 -46.393 -73.475 1.00 13.50 313 GLU C CA 1
ATOM 7617 C C . GLU C 1 313 ? -18.470 -45.16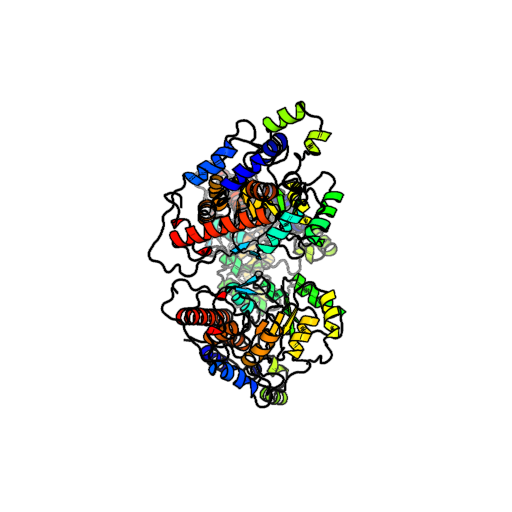5 -73.191 1.00 14.98 313 GLU C C 1
ATOM 7618 O O . GLU C 1 313 ? -18.855 -44.908 -72.043 1.00 14.07 313 GLU C O 1
ATOM 7624 N N . ASP C 1 314 ? -18.746 -44.390 -74.237 1.00 14.97 314 ASP C N 1
ATOM 7625 C CA . ASP C 1 314 ? -19.529 -43.173 -74.050 1.00 15.07 314 ASP C CA 1
ATOM 7626 C C . ASP C 1 314 ? -20.924 -43.493 -73.542 1.00 13.84 314 ASP C C 1
ATOM 7627 O O . ASP C 1 314 ? -21.503 -42.673 -72.814 1.00 13.98 314 ASP C O 1
ATOM 7632 N N . GLY C 1 315 ? -21.458 -44.654 -73.929 1.00 12.67 315 GLY C N 1
ATOM 7633 C CA . GLY C 1 315 ? -22.788 -45.076 -73.469 1.00 13.60 315 GLY C CA 1
ATOM 7634 C C . GLY C 1 315 ? -22.787 -45.372 -71.969 1.00 13.22 315 GLY C C 1
ATOM 7635 O O . GLY C 1 315 ? -23.703 -44.985 -71.225 1.00 12.51 315 GLY C O 1
ATOM 7636 N N . VAL C 1 316 ? -21.758 -46.078 -71.505 1.00 12.54 316 VAL C N 1
ATOM 7637 C CA . VAL C 1 316 ? -21.670 -46.368 -70.077 1.00 12.12 316 VAL C CA 1
ATOM 7638 C C . VAL C 1 316 ? -21.504 -45.060 -69.320 1.00 13.35 316 VAL C C 1
ATOM 7639 O O . VAL C 1 316 ? -22.127 -44.843 -68.278 1.00 11.82 316 VAL C O 1
ATOM 7643 N N . LYS C 1 317 ? -20.645 -44.167 -69.824 1.00 11.57 317 LYS C N 1
ATOM 7644 C CA . LYS C 1 317 ? -20.446 -42.905 -69.148 1.00 12.02 317 LYS C CA 1
ATOM 7645 C C . LYS C 1 317 ? -21.734 -42.086 -69.093 1.00 11.60 317 LYS C C 1
ATOM 7646 O O . LYS C 1 317 ? -22.030 -41.462 -68.072 1.00 11.62 317 LYS C O 1
ATOM 7652 N N . GLU C 1 318 ? -22.504 -42.112 -70.172 1.00 11.88 318 GLU C N 1
ATOM 7653 C CA . GLU C 1 318 ? -23.764 -41.354 -70.202 1.00 11.81 318 GLU C CA 1
ATOM 7654 C C . GLU C 1 318 ? -24.763 -41.954 -69.211 1.00 10.59 318 GLU C C 1
ATOM 7655 O O . GLU C 1 318 ? -25.472 -41.205 -68.537 1.00 12.84 318 GLU C O 1
ATOM 7661 N N . VAL C 1 319 ? -24.822 -43.288 -69.115 1.00 10.99 319 VAL C N 1
ATOM 7662 C CA . VAL C 1 319 ? -25.758 -43.897 -68.159 1.00 11.18 319 VAL C CA 1
ATOM 7663 C C . VAL C 1 319 ? -25.379 -43.480 -66.742 1.00 10.66 319 VAL C C 1
ATOM 7664 O O . VAL C 1 319 ? -26.251 -43.076 -65.937 1.00 11.16 319 VAL C O 1
ATOM 7668 N N . LEU C 1 320 ? -24.083 -43.508 -66.418 1.00 10.14 320 LEU C N 1
ATOM 7669 C CA . LEU C 1 320 ? -23.655 -43.102 -65.086 1.00 9.64 320 LEU C CA 1
ATOM 7670 C C . LEU C 1 320 ? -23.909 -41.611 -64.838 1.00 10.89 320 LEU C C 1
ATOM 7671 O O . LEU C 1 320 ? -24.371 -41.221 -63.770 1.00 11.78 320 LEU C O 1
ATOM 7676 N N . ASP C 1 321 ? -23.628 -40.774 -65.847 1.00 11.55 321 ASP C N 1
ATOM 7677 C CA . ASP C 1 321 ? -23.837 -39.327 -65.692 1.00 11.90 321 ASP C CA 1
ATOM 7678 C C . ASP C 1 321 ? -25.333 -38.989 -65.567 1.00 11.18 321 ASP C C 1
ATOM 7679 O O . ASP C 1 321 ? -25.700 -38.128 -64.765 1.00 12.01 321 ASP C O 1
ATOM 7684 N N . ILE C 1 322 ? -26.171 -39.648 -66.358 1.00 10.83 322 ILE C N 1
ATOM 7685 C CA . ILE C 1 322 ? -27.623 -39.380 -66.298 1.00 10.84 322 ILE C CA 1
ATOM 7686 C C . ILE C 1 322 ? -28.160 -39.772 -64.928 1.00 9.77 322 ILE C C 1
ATOM 7687 O O . ILE C 1 322 ? -28.885 -38.985 -64.309 1.00 9.95 322 ILE C O 1
ATOM 7692 N N . LEU C 1 323 ? -27.825 -40.979 -64.453 1.00 10.42 323 LEU C N 1
ATOM 7693 C CA . LEU C 1 323 ? -28.361 -41.343 -63.157 1.00 9.12 323 LEU C CA 1
ATOM 7694 C C . LEU C 1 323 ? -27.821 -40.450 -62.047 1.00 10.59 323 LEU C C 1
ATOM 7695 O O . LEU C 1 323 ? -28.551 -40.164 -61.095 1.00 10.08 323 LEU C O 1
ATOM 7700 N N . THR C 1 324 ? -26.566 -40.005 -62.164 1.00 9.19 324 THR C N 1
ATOM 7701 C CA . THR C 1 324 ? -26.022 -39.114 -61.155 1.00 10.26 324 THR C CA 1
ATOM 7702 C C . THR C 1 324 ? -26.771 -37.755 -61.195 1.00 10.05 324 THR C C 1
ATOM 7703 O O . THR C 1 324 ? -27.100 -37.193 -60.141 1.00 10.90 324 THR C O 1
ATOM 7707 N N . ALA C 1 325 ? -27.048 -37.260 -62.402 1.00 9.73 325 ALA C N 1
ATOM 7708 C CA . ALA C 1 325 ? -27.765 -35.999 -62.543 1.00 9.95 325 ALA C CA 1
ATOM 7709 C C . ALA C 1 325 ? -29.196 -36.155 -61.985 1.00 9.49 325 ALA C C 1
ATOM 7710 O O . ALA C 1 325 ? -29.726 -35.226 -61.375 1.00 9.98 325 ALA C O 1
ATOM 7712 N N . GLU C 1 326 ? -29.816 -37.316 -62.200 1.00 10.11 326 GLU C N 1
ATOM 7713 C CA . GLU C 1 326 ? -31.166 -37.512 -61.639 1.00 9.41 326 GLU C CA 1
ATOM 7714 C C . GLU C 1 326 ? -31.100 -37.547 -60.104 1.00 10.82 326 GLU C C 1
ATOM 7715 O O . GLU C 1 326 ? -31.970 -37.013 -59.432 1.00 10.04 326 GLU C O 1
ATOM 7721 N N . LEU C 1 327 ? -30.071 -38.188 -59.535 1.00 9.68 327 LEU C N 1
ATOM 7722 C CA . LEU C 1 327 ? -29.935 -38.208 -58.075 1.00 9.73 327 LEU C CA 1
ATOM 7723 C C . LEU C 1 327 ? -29.725 -36.768 -57.568 1.00 9.64 327 LEU C C 1
ATOM 7724 O O . LEU C 1 327 ? -30.358 -36.354 -56.597 1.00 9.82 327 LEU C O 1
ATOM 7729 N N . HIS C 1 328 ? -28.865 -36.002 -58.252 1.00 9.00 328 HIS C N 1
ATOM 7730 C CA . HIS C 1 328 ? -28.626 -34.623 -57.837 1.00 10.18 328 HIS C CA 1
ATOM 7731 C C . HIS C 1 328 ? -29.937 -33.826 -57.848 1.00 10.58 328 HIS C C 1
ATOM 7732 O O . HIS C 1 328 ? -30.213 -33.065 -56.913 1.00 10.33 328 HIS C O 1
ATOM 7739 N N . ARG C 1 329 ? -30.735 -34.035 -58.891 1.00 10.20 329 ARG C N 1
ATOM 7740 C CA . ARG C 1 329 ? -32.001 -33.344 -59.040 1.00 10.04 329 ARG C CA 1
ATOM 7741 C C . ARG C 1 329 ? -32.997 -33.731 -57.948 1.00 9.16 329 ARG C C 1
ATOM 7742 O O . ARG C 1 329 ? -33.600 -32.853 -57.338 1.00 9.93 329 ARG C O 1
ATOM 7750 N N . CYS C 1 330 ? -33.192 -35.029 -57.686 1.00 9.86 330 CYS C N 1
ATOM 7751 C CA . CYS C 1 330 ? -34.159 -35.361 -56.635 1.00 9.52 330 CYS C CA 1
ATOM 7752 C C . CYS C 1 330 ? -33.665 -35.027 -55.221 1.00 9.29 330 CYS C C 1
ATOM 7753 O O . CYS C 1 330 ? -34.484 -34.792 -54.347 1.00 10.02 330 CYS C O 1
ATOM 7756 N N . MET C 1 331 ? -32.342 -35.015 -55.013 1.00 9.57 331 MET C N 1
ATOM 7757 C CA . MET C 1 331 ? -31.824 -34.552 -53.718 1.00 9.95 331 MET C CA 1
ATOM 7758 C C . MET C 1 331 ? -32.155 -33.061 -53.574 1.00 10.58 331 MET C C 1
ATOM 7759 O O . MET C 1 331 ? -32.607 -32.605 -52.539 1.00 11.06 331 MET C O 1
ATOM 7764 N N . THR C 1 332 ? -31.978 -32.302 -54.642 1.00 10.19 332 THR C N 1
ATOM 7765 C CA . THR C 1 332 ? -32.285 -30.866 -54.622 1.00 10.61 332 THR C CA 1
ATOM 7766 C C . THR C 1 332 ? -33.763 -30.649 -54.332 1.00 10.87 332 THR C C 1
ATOM 7767 O O . THR C 1 332 ? -34.131 -29.865 -53.445 1.00 12.55 332 THR C O 1
ATOM 7771 N N . LEU C 1 333 ? -34.626 -31.363 -55.061 1.00 10.37 333 LEU C N 1
ATOM 7772 C CA . LEU C 1 333 ? -36.071 -31.177 -54.864 1.00 10.04 333 LEU C CA 1
ATOM 7773 C C . LEU C 1 333 ? -36.543 -31.641 -53.518 1.00 12.16 333 LEU C C 1
ATOM 7774 O O . LEU C 1 333 ? -37.425 -30.999 -52.906 1.00 13.59 333 LEU C O 1
ATOM 7779 N N . SER C 1 334 ? -35.977 -32.746 -53.022 1.00 10.54 334 SER C N 1
ATOM 7780 C CA . SER C 1 334 ? -36.443 -33.294 -51.744 1.00 12.08 334 SER C CA 1
ATOM 7781 C C . SER C 1 334 ? -35.842 -32.651 -50.499 1.00 11.64 334 SER C C 1
ATOM 7782 O O . SER C 1 334 ? -36.293 -32.931 -49.382 1.00 12.23 334 SER C O 1
ATOM 7785 N N . GLY C 1 335 ? -34.825 -31.821 -50.697 1.00 11.78 335 GLY C N 1
ATOM 7786 C CA . GLY C 1 335 ? -34.226 -31.112 -49.571 1.00 13.47 335 GLY C CA 1
ATOM 7787 C C . GLY C 1 335 ? -33.039 -31.767 -48.893 1.00 14.35 335 GLY C C 1
ATOM 7788 O O . GLY C 1 335 ? -32.777 -31.497 -47.718 1.00 15.42 335 GLY C O 1
ATOM 7789 N N . CYS C 1 336 ? -32.306 -32.603 -49.614 1.00 12.35 336 CYS C N 1
ATOM 7790 C CA . CYS C 1 336 ? -31.133 -33.314 -49.059 1.00 12.35 336 CYS C CA 1
ATOM 7791 C C . CYS C 1 336 ? -29.882 -32.718 -49.660 1.00 11.88 336 CYS C C 1
ATOM 7792 O O . CYS C 1 336 ? -29.606 -32.872 -50.852 1.00 13.82 336 CYS C O 1
ATOM 7795 N N . GLN C 1 337 ? -29.101 -32.009 -48.836 1.00 13.86 337 GLN C N 1
ATOM 7796 C CA . GLN C 1 337 ? -27.900 -31.356 -49.354 1.00 13.83 337 GLN C CA 1
ATOM 7797 C C . GLN C 1 337 ? -26.726 -32.286 -49.633 1.00 13.67 337 GLN C C 1
ATOM 7798 O O . GLN C 1 337 ? -25.880 -31.989 -50.482 1.00 16.70 337 GLN C O 1
ATOM 7804 N N . SER C 1 338 ? -26.676 -33.400 -48.918 1.00 13.42 338 SER C N 1
ATOM 7805 C CA . SER C 1 338 ? -25.600 -34.363 -49.095 1.00 13.55 338 SER C CA 1
ATOM 7806 C C . SER C 1 338 ? -26.180 -35.741 -48.838 1.00 14.71 338 SER C C 1
ATOM 7807 O O . SER C 1 338 ? -27.305 -35.875 -48.329 1.00 13.72 338 SER C O 1
ATOM 7810 N N . VAL C 1 339 ? -25.400 -36.759 -49.173 1.00 13.94 339 VAL C N 1
ATOM 7811 C CA . VAL C 1 339 ? -25.850 -38.131 -48.989 1.00 15.20 339 VAL C CA 1
ATOM 7812 C C . VAL C 1 339 ? -26.130 -38.427 -47.517 1.00 15.79 339 VAL C C 1
ATOM 7813 O O . VAL C 1 339 ? -27.075 -39.143 -47.179 1.00 16.56 339 VAL C O 1
ATOM 7817 N N . ALA C 1 340 ? -25.356 -37.814 -46.619 1.00 16.27 340 ALA C N 1
ATOM 7818 C CA . ALA C 1 340 ? -25.577 -38.019 -45.196 1.00 17.94 340 ALA C CA 1
ATOM 7819 C C . ALA C 1 340 ? -26.943 -37.506 -44.724 1.00 18.71 340 ALA C C 1
ATOM 7820 O O . ALA C 1 340 ? -27.436 -37.939 -43.684 1.00 22.86 340 ALA C O 1
ATOM 7822 N N . GLU C 1 341 ? -27.568 -36.596 -45.474 1.00 17.39 341 GLU C N 1
ATOM 7823 C CA . GLU C 1 341 ? -28.882 -36.073 -45.091 1.00 18.34 341 GLU C CA 1
ATOM 7824 C C . GLU C 1 341 ? -30.051 -36.911 -45.635 1.00 17.16 341 GLU C C 1
ATOM 7825 O O . GLU C 1 341 ? -31.214 -36.603 -45.351 1.00 21.31 341 GLU C O 1
ATOM 7831 N N . ILE C 1 342 ? -29.758 -37.943 -46.421 1.00 15.00 342 ILE C N 1
ATOM 7832 C CA . ILE C 1 342 ? -30.827 -38.804 -46.955 1.00 15.11 342 ILE C CA 1
ATOM 7833 C C . ILE C 1 342 ? -31.166 -39.836 -45.875 1.00 17.73 342 ILE C C 1
ATOM 7834 O O . ILE C 1 342 ? -30.346 -40.696 -45.555 1.00 21.96 342 ILE C O 1
ATOM 7839 N N . SER C 1 343 ? -32.395 -39.809 -45.377 1.00 15.03 343 SER C N 1
ATOM 7840 C CA . SER C 1 343 ? -32.764 -40.660 -44.247 1.00 15.58 343 SER C CA 1
ATOM 7841 C C . SER C 1 343 ? -34.156 -41.213 -44.403 1.00 15.57 343 SER C C 1
ATOM 7842 O O . SER C 1 343 ? -34.885 -40.846 -45.342 1.00 13.68 343 SER C O 1
ATOM 7845 N N . PRO C 1 344 ? -34.574 -42.072 -43.474 1.00 13.39 344 PRO C N 1
ATOM 7846 C CA . PRO C 1 344 ? -35.907 -42.631 -43.580 1.00 13.94 344 PRO C CA 1
ATOM 7847 C C . PRO C 1 344 ? -37.014 -41.629 -43.453 1.00 12.63 344 PRO C C 1
ATOM 7848 O O . PRO C 1 344 ? -38.135 -41.957 -43.783 1.00 13.31 344 PRO C O 1
ATOM 7852 N N . ASP C 1 345 ? -36.730 -40.412 -42.993 1.00 14.75 345 ASP C N 1
ATOM 7853 C CA . ASP C 1 345 ? -37.799 -39.413 -42.915 1.00 15.06 345 ASP C CA 1
ATOM 7854 C C . ASP C 1 345 ? -38.378 -39.133 -44.311 1.00 14.02 345 ASP C C 1
ATOM 7855 O O . ASP C 1 345 ? -39.509 -38.677 -44.416 1.00 14.85 345 ASP C O 1
ATOM 7860 N N . LEU C 1 346 ? -37.597 -39.405 -45.366 1.00 12.17 346 LEU C N 1
ATOM 7861 C CA . LEU C 1 346 ? -38.066 -39.232 -46.747 1.00 12.36 346 LEU C CA 1
ATOM 7862 C C . LEU C 1 346 ? -39.096 -40.249 -47.187 1.00 12.13 346 LEU C C 1
ATOM 7863 O O . LEU C 1 346 ? -39.789 -40.030 -48.177 1.00 13.08 346 LEU C O 1
ATOM 7868 N N . ILE C 1 347 ? -39.193 -41.367 -46.476 1.00 11.85 347 ILE C N 1
ATOM 7869 C CA . ILE C 1 347 ? -40.050 -42.470 -46.879 1.00 12.03 347 ILE C CA 1
ATOM 7870 C C . ILE C 1 347 ? -41.373 -42.500 -46.150 1.00 13.08 347 ILE C C 1
ATOM 7871 O O . ILE C 1 347 ? -41.404 -42.445 -44.918 1.00 14.91 347 ILE C O 1
ATOM 7876 N N . GLN C 1 348 ? -42.478 -42.594 -46.872 1.00 12.05 348 GLN C N 1
ATOM 7877 C CA . GLN C 1 348 ? -43.797 -42.633 -46.224 1.00 13.53 348 GLN C CA 1
ATOM 7878 C C . GLN C 1 348 ? -44.016 -43.918 -45.453 1.00 18.23 348 GLN C C 1
ATOM 7879 O O . GLN C 1 348 ? -43.822 -45.000 -46.010 1.00 23.06 348 GLN C O 1
ATOM 7885 N N . PHE C 1 349 ? -44.479 -43.754 -44.212 1.00 23.20 349 PHE C N 1
ATOM 7886 C CA . PHE C 1 349 ? -44.740 -44.852 -43.284 1.00 35.19 349 PHE C CA 1
ATOM 7887 C C . PHE C 1 349 ? -43.925 -46.030 -43.700 1.00 37.51 349 PHE C C 1
ATOM 7888 O O . PHE C 1 349 ? -44.338 -46.820 -44.540 1.00 42.91 349 PHE C O 1
ATOM 7896 N N . SER C 1 350 ? -42.749 -46.127 -43.093 1.00 40.41 350 SER C N 1
ATOM 7897 C CA . SER C 1 350 ? -41.783 -47.166 -43.393 1.00 40.28 350 SER C CA 1
ATOM 7898 C C . SER C 1 350 ? -40.531 -46.471 -42.983 1.00 41.73 350 SER C C 1
ATOM 7899 O O . SER C 1 350 ? -39.564 -47.061 -42.515 1.00 46.49 350 SER C O 1
ATOM 7902 N N . ARG C 1 351 ? -40.577 -45.169 -43.211 1.00 41.22 351 ARG C N 1
ATOM 7903 C CA . ARG C 1 351 ? -39.485 -44.301 -42.911 1.00 39.66 351 ARG C CA 1
ATOM 7904 C C . ARG C 1 351 ? -39.037 -44.483 -41.481 1.00 45.79 351 ARG C C 1
ATOM 7905 O O . ARG C 1 351 ? -37.843 -44.795 -41.288 1.00 50.71 351 ARG C O 1
#

GO terms:
  GO:0005777 peroxisome (C, IDA)
  GO:0003973 (S)-2-hydroxy-acid oxidase activity (F, IDA)
  GO:0010181 FMN binding (F, IDA)
  GO:0018924 mandelate metabolic process (P, IDA)
  GO:0042802 identical protein binding (F, IPI)

Secondary structure (DSSP, 8-state):
---SHHHHHHHHHHTS-HHHHHHHH---TT-HHHHHHHHHHHT--B----SS--SS-B--EEETTEEESSSEEE---S-GGGT-TTHHHHHHHHHHHHT-EEEE-TT-SS-HHHHHHHSTT-EEEEE----S-HHHHHHHHHHHHHTT---EEEE-S-SS----HHHHHHHHHS-HHHHTT-----TT--HHHHHHHHHH--S-EEEEEE-SHHHHHHHHHTT-SEEEE--GGGTSS-SSPPHHHHHHHHHHHHTTSSEEEEESS--SHHHHHHHHHTT-SEEEESHHHHHHHHHHHHHHHHHHHHHHHHHHHHHHHHHT-SBGGG--GGGBSS--/---SHHHHHHHHHHHS-HHHHHHHH---TT-HHHHHHHHHHHH--B----SS--SS-B--EEETTEEESSSEEEPP-S-GGGT-TTHHHHHHHHHHHHT-EEEEPTT-SS-HHHHHHHSTT-EEEEE----S-HHHHHHHHHHHHHTT---EEEE-S-SS----HHHHHHHHHS-HHHHTT---------HHHHHHHHHH--S-EEEEEE-SHHHHHHHHHTT-SEEEE--GGGTSSSSSPPHHHHHHHHHHHHTTSSEEEEESS--SHHHHHHHHHTT-S-EEESHHHHHHHHHHHHHHHHHHHHHHHHHHHHHHHHHT-SBGGG--GGGB--/---SHHHHHHHHHHHS-HHHHHHHH---TT-HHHHHHHHHHHT--B----SS--TT-B--EEETTEEESSSEEE---S-GGGT-TTHHHHHHHHHHHHT-EEEE-TT-SS-HHHHHHHSTT-EEEEE----S-HHHHHHHHHHHHHTT---EEEE-S-SS----HHHHHHHHHS-HHHHTT---------GGGHHHHHHH--S-EEEEEE-SHHHHHHHHHTT-SEEEE--GGGTSS-SPPPHHHHHHHHHHHHTTSSEEEEESS--SHHHHHHHHHTT-S-EEESHHHHHHHHHHHHHHHHHHHHHHHHHHHHHHHHHT-SBGGG--GGGBTTT-

Radius of gyration: 45.44 Å; Cα contacts (8 Å, |Δi|>4): 2111; chains: 3; bounding box: 92×69×129 Å

Sequence (1006 aa):
PLVCLADFKAHAQKQLSKTSWDFIEGEADDGITYSENIAAFKRIRLRPRYLRDMMSKVDTRTTIQGQEISAPICISPTAFHSSIAWPDGEKSTARAAQEANICYVIISSYASYSLEDIVAAAPEGFRWFQLYMKSDWDFNKQMVQRAEALGFKALVITIDTTPVLGNRRRDKRNQLNLEANILKAALFPKASFCWNDLSLLQSITRLPIILKGILTKEDAELAMKHNVQGIVVSNHGGRQLDEVSASIDALREVVAAVKGKIEVYMDGGVRTGTDVLKALALGARCCIFLGRPILWGLACKGEDGVKEVLDILTAELHRCMTLSGCQSVAEISPDLIQFSRPLVCLADFKAHAQKQLSKTSWDFIEGEADDGITYSENIAAFKRIRLRPRYLRDMMSKVDTRTTIQGQEISAPICISPTAFHSSIAWPDGEKSTARAAQEANICYVIISSYASYSLEDIVAAAPEGFRWFQLYMKSDWDFNKQMVQRAEALGFKALVITIDTPVLGNRRRDKRNQLNLEANILKAALFPKASFCWNDLSLLQSITRLPIILKGILTKEDAELAMKHNVQGIVVSNHGGRQLDEVSASIDALREVVAAVKGKIEVYMDGGVRTGTDVLKALALGARCCIFLGRPILWGLACKGEDGVKEVLDILTAELHRCMTLSGCQSVAEISPDLIQFPLVCLADFKAHAQKQLSKTSWDFIEGEADDGITYSENIAAFKRIRLRPRYLRDMMSKVDTRTTIQGQEISAPICISPTAFHSSIAWPDGEKSTARAAQEANICYVIISSYASYSLEDIVAAAPEGFRWFQLYMKSDWDFNKQMVQRAEALGFKALVITIDTTPVLGNRRRDKRNQLNLEANILKAALFPKASFCWNDLSLLQSITRLPIILKGILTKEDAELAMKHNVQGIVVSNHGGRQLDEVSASIDALREVVAAVKGKIEVYMDGGVRTGTDVLKALALGARCCIFLGRPILWGLACKGEDGVKEVLDILTAELHRCMTLSGCQSVAEISPDLIQFSR

CATH classification: 3.20.20.70

Organism: Rattus norvegicus (NCBI:txid10116)

InterPro domains:
  IPR000262 FMN-dependent dehydrogenase [PF01070] (13-349)
  IPR008259 FMN-dependent alpha-hydroxy acid dehydrogenase, active site [PS00557] (246-252)
  IPR012133 Alpha-hydroxy acid dehydrogenase, FMN-dependent [PIRSF000138] (2-349)
  IPR012133 Alpha-hydroxy acid dehydrogenase, FMN-dependent [cd02809] (7-345)
  IPR013785 Aldolase-type TIM barrel [G3DSA:3.20.20.70] (2-353)
  IPR037396 FMN hydroxy acid dehydrogenase domain [PS51349] (1-353)

Solvent-accessible surface area: 45250 Å² total; per-residue (Å²): 159,30,101,38,1,65,40,0,66,56,67,0,94,161,113,28,59,120,26,23,21,8,51,4,34,4,67,0,53,88,6,90,0,30,67,56,4,59,44,0,0,91,120,14,139,55,102,53,142,152,190,116,114,33,79,148,20,42,14,132,14,44,0,62,70,74,96,0,37,0,0,0,0,0,4,17,26,26,86,2,45,64,12,87,104,53,0,1,46,3,0,1,77,0,3,72,113,14,75,3,0,3,2,0,7,30,81,28,49,63,55,13,74,71,0,20,72,22,6,89,149,12,16,10,1,5,5,5,26,4,110,110,74,67,113,62,0,93,83,21,1,89,93,0,69,90,43,33,4,112,0,0,2,4,11,60,30,5,58,90,101,16,51,11,98,119,34,108,136,12,108,150,116,72,134,56,114,78,47,162,74,128,164,44,99,31,69,98,54,62,73,113,24,5,53,82,0,47,84,46,18,213,17,37,4,0,2,9,7,1,37,54,110,103,51,0,70,66,0,22,148,47,101,2,78,0,0,4,0,0,5,33,9,0,32,12,134,13,117,33,66,1,0,0,46,3,0,73,71,0,38,66,14,4,179,72,108,21,42,6,0,0,10,9,3,0,45,44,2,40,1,0,0,10,0,12,2,15,37,5,97,0,0,3,1,19,21,0,0,11,3,0,0,10,19,88,0,54,99,0,0,45,46,0,3,65,25,0,34,49,28,0,78,136,13,0,47,110,6,1,3,58,26,22,101,88,13,37,62,89,10,0,59,167,46,135,159,29,100,38,1,67,43,0,72,56,64,0,97,157,113,30,51,139,28,24,24,8,48,5,21,2,50,0,53,89,5,89,0,40,64,53,4,60,44,0,0,92,116,12,140,56,122,52,139,152,188,113,117,34,78,150,20,45,14,133,15,46,0,59,69,72,96,0,36,0,0,0,0,0,4,18,25,26,86,2,44,63,10,89,100,55,0,2,49,3,0,1,81,0,2,74,112,14,76,4,0,2,2,0,8,25,68,27,48,61,55,10,77,72,0,20,74,24,6,88,146,14,15,9,0,2,4,0,35,11,62,93,78,62,108,50,0,110,85,25,2,108,80,0,23,74,41,40,2,104,0,0,1,3,12,59,32,6,66,81,99,19,53,29,96,114,33,108,137,16,120,147,117,56,133,57,114,84,58,164,81,125,149,52,28,148,25,91,56,61,70,116,34,4,63,82,0,53,84,42,15,176,16,33,2,0,1,10,7,0,36,55,104,99,46,0,68,59,0,20,144,40,98,3,64,0,0,4,0,0,4,32,10,0,29,10,133,13,116,33,65,1,0,0,48,4,0,85,68,0,38,66,14,4,176,73,111,22,44,7,0,0,10,11,5,1,45,41,0,40,1,0,0,10,0,10,2,15,38,6,97,0,0,2,1,19,23,0,0,10,3,0,0,8,18,85,0,53,98,0,0,44,45,0,3,64,25,0,36,46,30,0,79,134,12,0,45,111,6,1,2,56,27,22,99,86,12,38,70,120,9,2,98,168,157,31,99,38,1,68,41,0,69,54,64,0,96,160,113,30,52,121,28,21,20,7,53,5,35,3,71,0,52,88,5,89,0,30,66,52,3,58,44,0,0,92,120,13,139,56,105,52,139,152,189,117,117,34,79,151,20,42,14,132,14,46,0,58,70,72,91,0,38,0,0,0,0,0,3,17,27,26,86,2,44,64,10,92,101,52,0,1,44,4,0,1,79,0,3,70,115,14,73,4,0,2,2,0,8,29,86,30,48,59,52,15,76,71,0,20,74,23,7,96,155,12,13,9,0,7,5,7,30,18,110,115,68,74,88,68,0,84,111,21,0,94,124,0,36,90,42,36,3,104,0,0,1,6,7,57,31,2,59,86,101,16,54,15,97,131,34,108,134,14,114,144,118,67,135,54,111,80,52,167,77,124,153,59,82,53,67,94,63,59,68,118,34,3,64,72,0,58,94,40,14,182,19,28,1,0,1,9,7,0,36,54,106,99,50,0,68,63,0,20,140,47,97,3,65,0,0,4,0,0,5,30,10,0,33,11,134,13,117,34,64,0,0,0,47,4,0,72,66,0,39,64,15,4,177,72,116,23,44,8,0,0,10,11,4,1,47,42,1,39,0,0,0,10,0,12,2,15,38,6,97,0,0,3,1,19,22,0,0,11,3,0,0,9,19,86,0,55,102,0,0,45,45,0,3,65,24,0,35,47,29,0,80,136,13,0,47,110,6,1,4,59,26,20,101,89,13,36,58,104,10,0,51,153,63,92

B-factor: mean 20.54, std 11.54, range [5.57, 66.32]

Nearest PDB structures (foldseek):
  3sgz-assembly1_A  TM=1.003E+00  e=3.351E-71  Rattus norvegicus
  6w4c-assembly1_A  TM=9.555E-01  e=5.585E-44  Homo sapiens
  2w0u-assembly1_A  TM=9.652E-01  e=1.490E-42  Homo sapiens
  5ebu-assembly1_D  TM=9.498E-01  e=1.370E-33  Aerococcus viridans
  7f1y-assembly1_A  TM=8.999E-01  e=1.557E-30  Aerococcus viridans

Foldseek 3Di:
DQQFLVSLLVVLVVLADPLLNLVLLQFFDPNAQLVQLAVVLVVWAFDFDDPFPQVFFAQWDAAPRHIARHLEEADEDAELCSQAVVGLLLVQVLQQVRRHEYEYEQHYPDDLVSNCVSPVPGAYAYEHEDDPDVVVVLVVQVVCVVSPHAAYEYEDQPQDWGHRPVNVVVPVVDDPCVSPPCDDHHNPDDPVNVLVSVVRHPHAYEYEDDQALVVLLVCVVSPGAEYEQENPSNNHDHPGHNSLVSLLRSCVSCVPVHAYEYEYNDTALVSQLSSLQSGHSHYHYYSSCSSLCNNPGSVRNNSNSVSRRVRVSVVCSRRVHRYSVRRHVVGTDPPD/DQQFLVSLLVVLVVLADPLLNCVLLFFFDPRPQLVQLAVVLVVWAFDFDDDFPQVFFAQWADAPRHIARHLEEADEDAELCNQAVVGLLLVQVLQQVRRHEYEYEQHYPDDPVVSCVSPVPHAYEYEHEDAPPVVVVLVVQVVCVVSPHAAYEYEDQPLDWGHGPSNVVVPVVDDCCVSPPCDDHNDPDDLVCLLVSVVSHPHAYEYEDDQALVVLVSCVVSPGAEYEQENPSNGGDHPGHNSLVSLQSSCVSCVPVHAYEYEYNDTALVSQLSSLQSGHSHYHYYSSCSSLCNNPGSVRNNSNSVSRRVRVSVVCSRRVHRYSVRRYVVGTDD/DQQFLVSLLVVLVVLADPLLNLVLLQFFDPNAQLVQLQVVLVPWAFDFDDDFPQPFFAQWDAAPRHIARHLEEADEDAELCSQAPVGLLLVLVLQQVRRHEYEYEQHYPDDLVSNCVSPVPGAYAYEHADDPDVVVVLVVVVVCVVSPHQAYEYEDQPQDWGHRPVNVVVPVVDDCCVSVPCHDHHVPDDLVCVVSVVVSDPHAYEYEDDQALVVLVSCVVSPGAEYEQENPSNNHDHPGHNSLVSLLRSCVSCVPVHAYEYEYNDTALVSQLSSLQSGHSHYHYYSSCSSLCNNPGSVRNNSNSVSRRVRVSVVCSRRVNRYSVRRHVVGTDPVD